Protein AF-M1P9F5-F1 (afdb_monomer)

Foldseek 3Di:
DPDPADDPQQQLDDPVRLCVQLPFDKAADQDPPQGARAEEADPLPAAARYAYQFDDCVLVVHPVHDGCLVPLVCCCLPHNYSEYEYCDHDPPDDHRRTYGHHVGSLSSLLSLLQVLLVLAPAFEEEEEEQPLQVVLLLLLQVLVVVVFFEAEQDDPLQFQSSNSRSSSNDHNDGNYYRYYHYFDQQVSLLSSLLRRQGLEYEYLAFDQFLCVRQVDSLSVLLSSLSNLLSHDVQREYEYACPHDCNVSSVVSNVVSVHPHYAYEECDPPHQFHFPDKDFALQWIWTWTAHPNDIDIAIARHGFPSSVSSLSSSLSVCVSSVHDSRVSRHCNNVRDDDPQCQDWDWFAAPLGIEIETRNAPFDDLVSVLRVLVSLLNDDFDVPAFEEEEEEFHPSNPPCRLVSLLVCQVSNVSSVHQEYEYEADSNVNVVVNHDPNRHYDYDVQLVVRLVRCLVPDGHSYYYYYYHHPVCCVSRVSSVVSRNVNRVVVVVVVVVVVVVVCVVVCVVVVVVPVPDDQPDLEDPPADADQKAKEKEAFEDDLAPVQLVVCVSVVHHSCCVVPNSCQQAPFPLVVQVPHPAYEYAHQAQADPDPDAPCVVPDSDAHYDHLARVLVNCVVSRNQEYEQAEDHCQSRHQVSVVSRVVSSSVSNRHYEQWDQALLRNQAWRWYWYQYPNDIAIETEGEEEADDPVVCPVRVAHGHRGGIHGHHDDLVSLLVNLVVCCVVDPNYAYEYEYEDAAAQDEHDVVLVVSVVSSVVSPHQEYEYANNQAFYEWADDPNHIYGSHQHHQQHPHQDCCVVSVHDQKGWIWMWMWRADPRDIFIKIKTFIWGRNCVVVVSHIHTDDPVVVVVVLVVRLVRYPHSVVCVVQWDWDWDDDPVDIIIIIMGGD

Structure (mmCIF, N/CA/C/O backbone):
data_AF-M1P9F5-F1
#
_entry.id   AF-M1P9F5-F1
#
loop_
_atom_site.group_PDB
_atom_site.id
_atom_site.type_symbol
_atom_site.label_atom_id
_atom_site.label_alt_id
_atom_site.label_comp_id
_atom_site.label_asym_id
_atom_site.label_entity_id
_atom_site.label_seq_id
_atom_site.pdbx_PDB_ins_code
_atom_site.Cartn_x
_atom_site.Cartn_y
_atom_site.Cartn_z
_atom_site.occupancy
_atom_site.B_iso_or_equiv
_atom_site.auth_seq_id
_atom_site.auth_comp_id
_atom_site.auth_asym_id
_atom_site.auth_atom_id
_atom_site.pdbx_PDB_model_num
ATOM 1 N N . MET A 1 1 ? -5.246 -3.652 -14.969 1.00 30.83 1 MET A N 1
ATOM 2 C CA . MET A 1 1 ? -5.765 -5.028 -14.810 1.00 30.83 1 MET A CA 1
ATOM 3 C C . MET A 1 1 ? -7.057 -4.934 -14.033 1.00 30.83 1 MET A C 1
ATOM 5 O O . MET A 1 1 ? -7.051 -4.263 -13.006 1.00 30.83 1 MET A O 1
ATOM 9 N N . ARG A 1 2 ? -8.143 -5.559 -14.501 1.00 22.34 2 ARG A N 1
ATOM 10 C CA . ARG A 1 2 ? -9.236 -5.885 -13.579 1.00 22.34 2 ARG A CA 1
ATOM 11 C C . ARG A 1 2 ? -8.607 -6.751 -12.476 1.00 22.34 2 ARG A C 1
ATOM 13 O O . ARG A 1 2 ? -7.876 -7.679 -12.832 1.00 22.34 2 ARG A O 1
ATOM 20 N N . PRO A 1 3 ? -8.772 -6.424 -11.184 1.00 27.39 3 PRO A N 1
ATOM 21 C CA . PRO A 1 3 ? -8.540 -7.421 -10.148 1.00 27.39 3 PRO A CA 1
ATOM 22 C C . PRO A 1 3 ? -9.405 -8.633 -10.502 1.00 27.39 3 PRO A C 1
ATOM 24 O O . PRO A 1 3 ? -10.445 -8.442 -11.139 1.00 27.39 3 PRO A O 1
ATOM 27 N N . ASP A 1 4 ? -8.987 -9.842 -10.130 1.00 35.91 4 ASP A N 1
ATOM 28 C CA . ASP A 1 4 ? -9.900 -10.988 -10.071 1.00 35.91 4 ASP A CA 1
ATOM 29 C C . ASP A 1 4 ? -11.164 -10.522 -9.333 1.00 35.91 4 ASP A C 1
ATOM 31 O O . ASP A 1 4 ? -11.161 -10.324 -8.121 1.00 35.91 4 ASP A O 1
ATOM 35 N N . THR A 1 5 ? -12.196 -10.198 -10.100 1.00 31.23 5 THR A N 1
ATOM 36 C CA . THR A 1 5 ? -13.471 -9.648 -9.654 1.00 31.23 5 THR A CA 1
ATOM 37 C C . THR A 1 5 ? -14.481 -10.651 -10.176 1.00 31.23 5 THR A C 1
ATOM 39 O O . THR A 1 5 ? -14.515 -10.914 -11.377 1.00 31.23 5 THR A O 1
ATOM 42 N N . ASP A 1 6 ? -15.207 -11.263 -9.242 1.00 29.19 6 ASP A N 1
ATOM 43 C CA . ASP A 1 6 ? -16.248 -12.281 -9.440 1.00 29.19 6 ASP A CA 1
ATOM 44 C C . ASP A 1 6 ? -15.831 -13.718 -9.779 1.00 29.19 6 ASP A C 1
ATOM 46 O O . ASP A 1 6 ? -16.428 -14.376 -10.627 1.00 29.19 6 ASP A O 1
ATOM 50 N N . ALA A 1 7 ? -14.906 -14.285 -9.004 1.00 34.62 7 ALA A N 1
ATOM 51 C CA . ALA A 1 7 ? -15.002 -15.707 -8.682 1.00 34.62 7 ALA A CA 1
ATOM 52 C C . ALA A 1 7 ? -15.213 -15.832 -7.172 1.00 34.62 7 ALA A C 1
ATOM 54 O O . ALA A 1 7 ? -14.337 -15.451 -6.395 1.00 34.62 7 ALA A O 1
ATOM 55 N N . THR A 1 8 ? -16.362 -16.362 -6.744 1.00 41.09 8 THR A N 1
ATOM 56 C CA . THR A 1 8 ? -16.500 -16.991 -5.422 1.00 41.09 8 THR A CA 1
ATOM 57 C C . THR A 1 8 ? -15.235 -17.812 -5.181 1.00 41.09 8 THR A C 1
ATOM 59 O O . THR A 1 8 ? -14.983 -18.734 -5.960 1.00 41.09 8 THR A O 1
ATOM 62 N N . LYS A 1 9 ? -14.382 -17.432 -4.211 1.00 59.94 9 LYS A N 1
ATOM 63 C CA . LYS A 1 9 ? -13.097 -18.118 -4.003 1.00 59.94 9 LYS A CA 1
ATOM 64 C C . LYS A 1 9 ? -13.399 -19.608 -3.821 1.00 59.94 9 LYS A C 1
ATOM 66 O O . LYS A 1 9 ? -14.035 -19.993 -2.844 1.00 59.94 9 LYS A O 1
ATOM 71 N N . SER A 1 10 ? -12.991 -20.427 -4.788 1.00 73.38 10 SER A N 1
ATOM 72 C CA . SER A 1 10 ? -13.206 -21.871 -4.748 1.00 73.38 10 SER A CA 1
ATOM 73 C C . SER A 1 10 ? -12.535 -22.436 -3.503 1.00 73.38 10 SER A C 1
ATOM 75 O O . SER A 1 10 ? -11.389 -22.079 -3.216 1.00 73.38 10 SER A O 1
ATOM 77 N N . VAL A 1 11 ? -13.215 -23.337 -2.798 1.00 85.56 11 VAL A N 1
ATOM 78 C CA . VAL A 1 11 ? -12.604 -24.080 -1.693 1.00 85.56 11 VAL A CA 1
ATOM 79 C C . VAL A 1 11 ? -11.397 -24.844 -2.240 1.00 85.56 11 VAL A C 1
ATOM 81 O O . VAL A 1 11 ? -11.515 -25.634 -3.174 1.00 85.56 11 VAL A O 1
ATOM 84 N N . LEU A 1 12 ? -10.219 -24.555 -1.696 1.00 91.44 12 LEU A N 1
ATOM 85 C CA . LEU A 1 12 ? -8.953 -25.133 -2.120 1.00 91.44 12 LEU A CA 1
ATOM 86 C C . LEU A 1 12 ? -8.656 -26.442 -1.400 1.00 91.44 12 LEU A C 1
ATOM 88 O O . LEU A 1 12 ? -8.138 -27.343 -2.050 1.00 91.44 12 LEU A O 1
ATOM 92 N N . TRP A 1 13 ? -8.944 -26.523 -0.100 1.00 93.00 13 TRP A N 1
ATOM 93 C CA . TRP A 1 13 ? -8.565 -27.648 0.756 1.00 93.00 13 TRP A CA 1
ATOM 94 C C . TRP A 1 13 ? -9.619 -27.906 1.833 1.00 93.00 13 TRP A C 1
ATOM 96 O O . TRP A 1 13 ? -10.131 -26.958 2.432 1.00 93.00 13 TRP A O 1
ATOM 106 N N . SER A 1 14 ? -9.905 -29.176 2.113 1.00 92.12 14 SER A N 1
ATOM 107 C CA . SER A 1 14 ? -10.675 -29.593 3.291 1.00 92.12 14 SER A CA 1
ATOM 108 C C . SER A 1 14 ? -9.769 -29.855 4.499 1.00 92.12 14 SER A C 1
ATOM 110 O O . SER A 1 14 ? -8.556 -30.050 4.368 1.00 92.12 14 SER A O 1
ATOM 112 N N . ALA A 1 15 ? -10.350 -29.917 5.700 1.00 92.62 15 ALA A N 1
ATOM 113 C CA . ALA A 1 15 ? -9.606 -30.299 6.899 1.00 92.62 15 ALA A CA 1
ATOM 114 C C . ALA A 1 15 ? -9.000 -31.709 6.783 1.00 92.62 15 ALA A C 1
ATOM 116 O O . ALA A 1 15 ? -7.855 -31.938 7.180 1.00 92.62 15 ALA A O 1
ATOM 117 N N . GLN A 1 16 ? -9.753 -32.656 6.218 1.00 91.88 16 GLN A N 1
ATOM 118 C CA . GLN A 1 16 ? -9.303 -34.036 6.045 1.00 91.88 16 GLN A CA 1
ATOM 119 C C . GLN A 1 16 ? -8.116 -34.107 5.077 1.00 91.88 16 GLN A C 1
ATOM 121 O O . GLN A 1 16 ? -7.144 -34.811 5.352 1.00 91.88 16 GLN A O 1
ATOM 126 N N . GLU A 1 17 ? -8.154 -33.338 3.984 1.00 94.06 17 GLU A N 1
ATOM 127 C CA . GLU A 1 17 ? -7.036 -33.236 3.043 1.00 94.06 17 GLU A CA 1
ATOM 128 C C . GLU A 1 17 ? -5.798 -32.646 3.719 1.00 94.06 17 GLU A C 1
ATOM 130 O O . GLU A 1 17 ? -4.727 -33.247 3.650 1.00 94.06 17 GLU A O 1
ATOM 135 N N . LEU A 1 18 ? -5.934 -31.517 4.425 1.00 95.69 18 LEU A N 1
ATOM 136 C CA . LEU A 1 18 ? -4.812 -30.888 5.128 1.00 95.69 18 LEU A CA 1
ATOM 137 C C . LEU A 1 18 ? -4.147 -31.849 6.115 1.00 95.69 18 LEU A C 1
ATOM 139 O O . LEU A 1 18 ? -2.925 -31.990 6.104 1.00 95.69 18 LEU A O 1
ATOM 143 N N . GLN A 1 19 ? -4.941 -32.540 6.937 1.00 95.56 19 GLN A N 1
ATOM 144 C CA . GLN A 1 19 ? -4.421 -33.492 7.913 1.00 95.56 19 GLN A CA 1
ATOM 145 C C . GLN A 1 19 ? -3.719 -34.674 7.241 1.00 95.56 19 GLN A C 1
ATOM 147 O O . GLN A 1 19 ? -2.623 -35.053 7.661 1.00 95.56 19 GLN A O 1
ATOM 152 N N . SER A 1 20 ? -4.332 -35.239 6.196 1.00 96.19 20 SER A N 1
ATOM 153 C CA . SER A 1 20 ? -3.777 -36.376 5.460 1.00 96.19 20 SER A CA 1
ATOM 154 C C . SER A 1 20 ? -2.486 -36.020 4.722 1.00 96.19 20 SER A C 1
ATOM 156 O O . SER A 1 20 ? -1.592 -36.857 4.641 1.00 96.19 20 SER A O 1
ATOM 158 N N . ILE A 1 21 ? -2.394 -34.813 4.157 1.00 97.25 21 ILE A N 1
ATOM 159 C CA . ILE A 1 21 ? -1.255 -34.374 3.341 1.00 97.25 21 ILE A CA 1
ATOM 160 C C . ILE A 1 21 ? -0.092 -33.918 4.219 1.00 97.25 21 ILE A C 1
ATOM 162 O O . ILE A 1 21 ? 1.046 -34.330 4.010 1.00 97.25 21 ILE A O 1
ATOM 166 N N . MET A 1 22 ? -0.361 -33.040 5.185 1.00 96.12 22 MET A N 1
ATOM 167 C CA . MET A 1 22 ? 0.695 -32.424 5.991 1.00 96.12 22 MET A CA 1
ATOM 168 C C . MET A 1 22 ? 1.180 -33.327 7.120 1.00 96.12 22 MET A C 1
ATOM 170 O O . MET A 1 22 ? 2.294 -33.138 7.604 1.00 96.12 22 MET A O 1
ATOM 174 N N . GLY A 1 23 ? 0.349 -34.288 7.534 1.00 89.56 23 GLY A N 1
ATOM 175 C CA . GLY A 1 23 ? 0.601 -35.143 8.682 1.00 89.56 23 GLY A CA 1
ATOM 176 C C . GLY A 1 23 ? 0.549 -34.347 9.983 1.00 89.56 23 GLY A C 1
ATOM 177 O O . GLY A 1 23 ? 1.393 -33.501 10.257 1.00 89.56 23 GLY A O 1
ATOM 178 N N . GLY A 1 24 ? -0.426 -34.627 10.836 1.00 93.31 24 GLY A N 1
ATOM 179 C CA . GLY A 1 24 ? -0.551 -33.896 12.089 1.00 93.31 24 GLY A CA 1
ATOM 180 C C . GLY A 1 24 ? -1.766 -34.294 12.898 1.00 93.31 24 GLY A C 1
ATOM 181 O O . GLY A 1 24 ? -2.562 -35.151 12.503 1.00 93.31 24 GLY A O 1
ATOM 182 N N . GLN A 1 25 ? -1.894 -33.652 14.049 1.00 95.62 25 GLN A N 1
ATOM 183 C CA . GLN A 1 25 ? -3.039 -33.813 14.930 1.00 95.62 25 GLN A CA 1
ATOM 184 C C . GLN A 1 25 ? -3.749 -32.478 15.076 1.00 95.62 25 GLN A C 1
ATOM 186 O O . GLN A 1 25 ? -3.115 -31.449 15.314 1.00 95.62 25 GLN A O 1
ATOM 191 N N . TRP A 1 26 ? -5.067 -32.510 14.913 1.00 95.94 26 TRP A N 1
ATOM 192 C CA . TRP A 1 26 ? -5.903 -31.358 15.194 1.00 95.94 26 TRP A CA 1
ATOM 193 C C . TRP A 1 26 ? -5.911 -31.077 16.691 1.00 95.94 26 TRP A C 1
ATOM 195 O O . TRP A 1 26 ? -6.109 -31.975 17.509 1.00 95.94 26 TRP A O 1
ATOM 205 N N . VAL A 1 27 ? -5.695 -29.815 17.024 1.00 94.12 27 VAL A N 1
ATOM 206 C CA . VAL A 1 27 ? -5.914 -29.241 18.343 1.00 94.12 27 VAL A CA 1
ATOM 207 C C . VAL A 1 27 ? -7.018 -28.203 18.190 1.00 94.12 27 VAL A C 1
ATOM 209 O O . VAL A 1 27 ? -6.983 -27.413 17.249 1.00 94.12 27 VAL A O 1
ATOM 212 N N . GLY A 1 28 ? -7.991 -28.229 19.099 1.00 89.94 28 GLY A N 1
ATOM 213 C CA . GLY A 1 28 ? -9.216 -27.437 18.991 1.00 89.94 28 GLY A CA 1
ATOM 214 C C . GLY A 1 28 ? -10.294 -28.107 18.133 1.00 89.94 28 GLY A C 1
ATOM 215 O O . GLY A 1 28 ? -10.166 -29.261 17.718 1.00 89.94 28 GLY A O 1
ATOM 216 N N . GLN A 1 29 ? -11.387 -27.386 17.906 1.00 89.75 29 GLN A N 1
ATOM 217 C CA . GLN A 1 29 ? -12.529 -27.823 17.114 1.00 89.75 29 GLN A CA 1
ATOM 218 C C . GLN A 1 29 ? -12.311 -27.511 15.635 1.00 89.75 29 GLN A C 1
ATOM 220 O O . GLN A 1 29 ? -11.992 -26.386 15.256 1.00 89.75 29 GLN A O 1
ATOM 225 N N . VAL A 1 30 ? -12.526 -28.521 14.794 1.00 91.56 30 VAL A N 1
ATOM 226 C CA . VAL A 1 30 ? -12.505 -28.394 13.335 1.00 91.56 30 VAL A CA 1
ATOM 227 C C . VAL A 1 30 ? -13.950 -28.294 12.846 1.00 91.56 30 VAL A C 1
ATOM 229 O O . VAL A 1 30 ? -14.696 -29.254 13.041 1.00 91.56 30 VAL A O 1
ATOM 232 N N . PRO A 1 31 ? -14.365 -27.173 12.229 1.00 84.25 31 PRO A N 1
ATOM 233 C CA . PRO A 1 31 ? -15.702 -27.050 11.654 1.00 84.25 31 PRO A CA 1
ATOM 234 C C . PRO A 1 31 ? -15.948 -28.099 10.560 1.00 84.25 31 PRO A C 1
ATOM 236 O O . PRO A 1 31 ? -15.060 -28.358 9.743 1.00 84.25 31 PRO A O 1
ATOM 239 N N . GLU A 1 32 ? -17.149 -28.686 10.518 1.00 79.31 32 GLU A N 1
ATOM 240 C CA . GLU A 1 32 ? -17.532 -29.654 9.474 1.00 79.31 32 GLU A CA 1
ATOM 241 C C . GLU A 1 32 ? -17.548 -29.022 8.069 1.00 79.31 32 GLU A C 1
ATOM 243 O O . GLU A 1 32 ? -17.279 -29.699 7.079 1.00 79.31 32 GLU A O 1
ATOM 248 N N . ASP A 1 33 ? -17.796 -27.714 7.990 1.00 79.00 33 ASP A N 1
ATOM 249 C CA . ASP A 1 33 ? -17.870 -26.891 6.782 1.00 79.00 33 ASP A CA 1
ATOM 250 C C . ASP A 1 33 ? -16.606 -26.042 6.550 1.00 79.00 33 ASP A C 1
ATOM 252 O O . ASP A 1 33 ? -16.656 -25.002 5.894 1.00 79.00 33 ASP A O 1
ATOM 256 N N . LEU A 1 34 ? -15.446 -26.456 7.078 1.00 84.00 34 LEU A N 1
ATOM 257 C CA . LEU A 1 34 ? -14.210 -25.686 6.933 1.00 84.00 34 LEU A CA 1
ATOM 258 C C . LEU A 1 34 ? -13.878 -25.400 5.453 1.00 84.00 34 LEU A C 1
ATOM 260 O O . LEU A 1 34 ? -13.498 -26.291 4.689 1.00 84.00 34 LEU A O 1
ATOM 264 N N . HIS A 1 35 ? -13.929 -24.120 5.081 1.00 81.31 35 HIS A N 1
ATOM 265 C CA . HIS A 1 35 ? -13.618 -23.638 3.739 1.00 81.31 35 HIS A CA 1
ATOM 266 C C . HIS A 1 35 ? -12.274 -22.907 3.698 1.00 81.31 35 HIS A C 1
ATOM 268 O O . HIS A 1 35 ? -12.168 -21.727 4.035 1.00 81.31 35 HIS A O 1
ATOM 274 N N . VAL A 1 36 ? -11.235 -23.598 3.229 1.00 90.06 36 VAL A N 1
ATOM 275 C CA . VAL A 1 36 ? -9.936 -22.972 2.958 1.00 90.06 36 VAL A CA 1
ATOM 276 C C . VAL A 1 36 ? -9.952 -22.352 1.575 1.00 90.06 36 VAL A C 1
ATOM 278 O O . VAL A 1 36 ? -10.170 -23.051 0.592 1.00 90.06 36 VAL A O 1
ATOM 281 N N . THR A 1 37 ? -9.670 -21.058 1.476 1.00 88.94 37 THR A N 1
ATOM 282 C CA . THR A 1 37 ? -9.683 -20.315 0.203 1.00 88.94 37 THR A CA 1
ATOM 283 C C . THR A 1 37 ? -8.337 -19.679 -0.151 1.00 88.94 37 THR A C 1
ATOM 285 O O . THR A 1 37 ? -8.194 -19.100 -1.230 1.00 88.94 37 THR A O 1
ATOM 288 N N . GLY A 1 38 ? -7.329 -19.833 0.711 1.00 90.81 38 GLY A N 1
ATOM 289 C CA . GLY A 1 38 ? -5.960 -19.383 0.465 1.00 90.81 38 GLY A CA 1
ATOM 290 C C . GLY A 1 38 ? -4.934 -20.069 1.368 1.00 90.81 38 GLY A C 1
ATOM 291 O O . GLY A 1 38 ? -5.286 -20.837 2.266 1.00 90.81 38 GLY A O 1
ATOM 292 N N . VAL A 1 39 ? -3.647 -19.835 1.099 1.00 92.31 39 VAL A N 1
ATOM 293 C CA . VAL A 1 39 ? -2.527 -20.434 1.842 1.00 92.31 39 VAL A CA 1
ATOM 294 C C . VAL A 1 39 ? -1.453 -19.379 2.063 1.00 92.31 39 VAL A C 1
ATOM 296 O O . VAL A 1 39 ? -0.999 -18.740 1.119 1.00 92.31 39 VAL A O 1
ATOM 299 N N . ASN A 1 40 ? -1.004 -19.197 3.306 1.00 91.69 40 ASN A N 1
ATOM 300 C CA . ASN A 1 40 ? -0.083 -18.115 3.640 1.00 91.69 40 ASN A CA 1
ATOM 301 C C . ASN A 1 40 ? 0.913 -18.491 4.737 1.00 91.69 40 ASN A C 1
ATOM 303 O O . ASN A 1 40 ? 0.579 -19.208 5.665 1.00 91.69 40 ASN A O 1
ATOM 307 N N . TYR A 1 41 ? 2.128 -17.950 4.686 1.00 90.25 41 TYR A N 1
ATOM 308 C CA . TYR A 1 41 ? 3.077 -17.993 5.814 1.00 90.25 41 TYR A CA 1
ATOM 309 C C . TYR A 1 41 ? 3.570 -16.597 6.215 1.00 90.25 41 TYR A C 1
ATOM 311 O O . TYR A 1 41 ? 4.356 -16.435 7.150 1.00 90.25 41 TYR A O 1
ATOM 319 N N . TYR A 1 42 ? 3.136 -15.551 5.504 1.00 84.56 42 TYR A N 1
ATOM 320 C CA . TYR A 1 42 ? 3.556 -14.185 5.769 1.00 84.56 42 TYR A CA 1
ATOM 321 C C . TYR A 1 42 ? 2.483 -13.444 6.564 1.00 84.56 42 TYR A C 1
ATOM 323 O O . TYR A 1 42 ? 1.475 -13.002 6.020 1.00 84.56 42 TYR A O 1
ATOM 331 N N . ALA A 1 43 ? 2.742 -13.221 7.853 1.00 77.31 43 ALA A N 1
ATOM 332 C CA . ALA A 1 43 ? 1.773 -12.643 8.789 1.00 77.31 43 ALA A CA 1
ATOM 333 C C . ALA A 1 43 ? 1.135 -11.311 8.337 1.00 77.31 43 ALA A C 1
ATOM 335 O O . ALA A 1 43 ? -0.019 -11.016 8.654 1.00 77.31 43 ALA A O 1
ATOM 336 N N . GLY A 1 44 ? 1.873 -10.494 7.577 1.00 76.06 44 GLY A N 1
ATOM 337 C CA . GLY A 1 44 ? 1.373 -9.227 7.040 1.00 76.06 44 GLY A CA 1
ATOM 338 C C . GLY A 1 44 ? 0.388 -9.363 5.873 1.00 76.06 44 GLY A C 1
ATOM 339 O O . GLY A 1 44 ? -0.221 -8.366 5.503 1.00 76.06 44 GLY A O 1
ATOM 340 N N . GLN A 1 45 ? 0.243 -10.556 5.296 1.00 77.81 45 GLN A N 1
ATOM 341 C CA . GLN A 1 45 ? -0.512 -10.817 4.066 1.00 77.81 45 GLN A CA 1
ATOM 342 C C . GLN A 1 45 ? -1.627 -11.852 4.241 1.00 77.81 45 GLN A C 1
ATOM 344 O O . GLN A 1 45 ? -2.275 -12.169 3.253 1.00 77.81 45 GLN A O 1
ATOM 349 N N . VAL A 1 46 ? -1.836 -12.359 5.461 1.00 82.62 46 VAL A N 1
ATOM 350 C CA . VAL A 1 46 ? -2.924 -13.295 5.772 1.00 82.62 46 VAL A CA 1
ATOM 351 C C . VAL A 1 46 ? -4.277 -12.625 5.540 1.00 82.62 46 VAL A C 1
ATOM 353 O O . VAL A 1 46 ? -4.510 -11.519 6.047 1.00 82.62 46 VAL A O 1
ATOM 356 N N . GLU A 1 47 ? -5.143 -13.319 4.811 1.00 84.12 47 GLU A N 1
ATOM 357 C CA . GLU A 1 47 ? -6.532 -12.964 4.532 1.00 84.12 47 GLU A CA 1
ATOM 358 C C . GLU A 1 47 ? -7.503 -13.937 5.231 1.00 84.12 47 GLU A C 1
ATOM 360 O O . GLU A 1 47 ? -7.119 -15.062 5.568 1.00 84.12 47 GLU A O 1
ATOM 365 N N . PRO A 1 48 ? -8.768 -13.531 5.450 1.00 87.38 48 PRO A N 1
ATOM 366 C CA . PRO A 1 48 ? -9.798 -14.446 5.921 1.00 87.38 48 PRO A CA 1
ATOM 367 C C . PRO A 1 48 ? -9.933 -15.665 5.004 1.00 87.38 48 PRO A C 1
ATOM 369 O O . PRO A 1 48 ? -9.955 -15.519 3.780 1.00 87.38 48 PRO A O 1
ATOM 372 N N . GLY A 1 49 ? -10.039 -16.853 5.599 1.00 88.50 49 GLY A N 1
ATOM 373 C CA . GLY A 1 49 ? -10.127 -18.112 4.852 1.00 88.50 49 GLY A CA 1
ATOM 374 C C . GLY A 1 49 ? -8.777 -18.760 4.513 1.00 88.50 49 GLY A C 1
ATOM 375 O O . GLY A 1 49 ? -8.760 -19.845 3.928 1.00 88.50 49 GLY A O 1
ATOM 376 N N . ASP A 1 50 ? -7.652 -18.140 4.881 1.00 92.31 50 ASP A N 1
ATOM 377 C CA . ASP A 1 50 ? -6.325 -18.722 4.667 1.00 92.31 50 ASP A CA 1
ATOM 378 C C . ASP A 1 50 ? -6.043 -19.878 5.642 1.00 92.31 50 ASP A C 1
ATOM 380 O O . ASP A 1 50 ? -6.328 -19.789 6.841 1.00 92.31 50 ASP A O 1
ATOM 384 N N . VAL A 1 51 ? -5.370 -20.922 5.152 1.00 94.94 51 VAL A N 1
ATOM 385 C CA . VAL A 1 51 ? -4.508 -21.763 5.993 1.00 94.94 51 VAL A CA 1
ATOM 386 C C . VAL A 1 51 ? -3.207 -21.012 6.226 1.00 94.94 51 VAL A C 1
ATOM 388 O O . VAL A 1 51 ? -2.482 -20.700 5.277 1.00 94.94 51 VAL A O 1
ATOM 391 N N . VAL A 1 52 ? -2.883 -20.745 7.488 1.00 96.00 52 VAL A N 1
ATOM 392 C CA . VAL A 1 52 ? -1.649 -20.054 7.861 1.00 96.00 52 VAL A CA 1
ATOM 393 C C . VAL A 1 52 ? -0.613 -21.041 8.363 1.00 96.00 52 VAL A C 1
ATOM 395 O O . VAL A 1 52 ? -0.814 -21.696 9.376 1.00 96.00 52 VAL A O 1
ATOM 398 N N . ILE A 1 53 ? 0.531 -21.109 7.697 1.00 96.50 53 ILE A N 1
ATOM 399 C CA . ILE A 1 53 ? 1.655 -21.952 8.090 1.00 96.50 53 ILE A CA 1
ATOM 400 C C . ILE A 1 53 ? 2.625 -21.115 8.915 1.00 96.50 53 ILE A C 1
ATOM 402 O O . ILE A 1 53 ? 3.192 -20.138 8.418 1.00 96.50 53 ILE A O 1
ATOM 406 N N . THR A 1 54 ? 2.827 -21.485 10.180 1.00 96.06 54 THR A N 1
ATOM 407 C CA . THR A 1 54 ? 3.792 -20.783 11.024 1.00 96.06 54 THR A CA 1
ATOM 408 C C . THR A 1 54 ? 5.219 -21.051 10.554 1.00 96.06 54 THR A C 1
ATOM 410 O O . THR A 1 54 ? 5.574 -22.104 10.021 1.00 96.06 54 THR A O 1
ATOM 413 N N . THR A 1 55 ? 6.067 -20.058 10.753 1.00 93.88 55 THR A N 1
ATOM 414 C CA . THR A 1 55 ? 7.478 -20.069 10.394 1.00 93.88 55 THR A CA 1
ATOM 415 C C . THR A 1 55 ? 8.334 -20.239 11.635 1.00 93.88 55 THR A C 1
ATOM 417 O O . THR A 1 55 ? 8.061 -19.633 12.670 1.00 93.88 55 THR A O 1
ATOM 420 N N . GLU A 1 56 ? 9.421 -20.995 11.505 1.00 89.94 56 GLU A N 1
ATOM 421 C CA . GLU A 1 56 ? 10.433 -21.173 12.546 1.00 89.94 56 GLU A CA 1
ATOM 422 C C . GLU A 1 56 ? 11.831 -21.081 11.932 1.00 89.94 56 GLU A C 1
ATOM 424 O O . GLU A 1 56 ? 12.130 -21.847 11.011 1.00 89.94 56 GLU A O 1
ATOM 429 N N . PRO A 1 57 ? 12.729 -20.220 12.450 1.00 87.06 57 PRO A N 1
ATOM 430 C CA . PRO A 1 57 ? 14.050 -20.026 11.854 1.00 87.06 57 PRO A CA 1
ATOM 431 C C . PRO A 1 57 ? 14.836 -21.331 11.659 1.00 87.06 57 PRO A C 1
ATOM 433 O O . PRO A 1 57 ? 15.532 -21.503 10.659 1.00 87.06 57 PRO A O 1
ATOM 436 N N . LYS A 1 58 ? 14.711 -22.263 12.616 1.00 86.31 58 LYS A N 1
ATOM 437 C CA . LYS A 1 58 ? 15.450 -23.529 12.633 1.00 86.31 58 LYS A CA 1
ATOM 438 C C . LYS A 1 58 ? 14.983 -24.486 11.534 1.00 86.31 58 LYS A C 1
ATOM 440 O O . LYS A 1 58 ? 15.811 -24.953 10.756 1.00 86.31 58 LYS A O 1
ATOM 445 N N . THR A 1 59 ? 13.684 -24.772 11.447 1.00 86.75 59 THR A N 1
ATOM 446 C CA . THR A 1 59 ? 13.141 -25.721 10.455 1.00 86.75 59 THR A CA 1
ATOM 447 C C . THR A 1 59 ? 13.086 -25.121 9.050 1.00 86.75 59 THR A C 1
ATOM 449 O O . THR A 1 59 ? 13.286 -25.833 8.070 1.00 86.75 59 THR A O 1
ATOM 452 N N . TRP A 1 60 ? 12.948 -23.796 8.941 1.00 88.75 60 TRP A N 1
ATOM 453 C CA . TRP A 1 60 ? 13.015 -23.059 7.674 1.00 88.75 60 TRP A CA 1
ATOM 454 C C . TRP A 1 60 ? 14.453 -22.720 7.246 1.00 88.75 60 TRP A C 1
ATOM 456 O O . TRP A 1 60 ? 14.653 -22.151 6.173 1.00 88.75 60 TRP A O 1
ATOM 466 N N . ARG A 1 61 ? 15.452 -23.086 8.067 1.00 84.31 61 ARG A N 1
ATOM 467 C CA . ARG A 1 61 ? 16.898 -22.923 7.828 1.00 84.31 61 ARG A CA 1
ATOM 468 C C . ARG A 1 61 ? 17.306 -21.504 7.414 1.00 84.31 61 ARG A C 1
ATOM 470 O O . ARG A 1 61 ? 18.190 -21.323 6.581 1.00 84.31 61 ARG A O 1
ATOM 477 N N . SER A 1 62 ? 16.662 -20.490 7.987 1.00 78.81 62 SER A N 1
ATOM 478 C CA . SER A 1 62 ? 16.980 -19.089 7.709 1.00 78.81 62 SER A CA 1
ATOM 479 C C . SER A 1 62 ? 16.527 -18.181 8.847 1.00 78.81 62 SER A C 1
ATOM 481 O O . SER A 1 62 ? 15.360 -18.183 9.236 1.00 78.81 62 SER A O 1
ATOM 483 N N . SER A 1 63 ? 17.447 -17.352 9.344 1.00 76.12 63 SER A N 1
ATOM 484 C CA . SER A 1 63 ? 17.172 -16.329 10.362 1.00 76.12 63 SER A CA 1
ATOM 485 C C . SER A 1 63 ? 16.300 -15.178 9.849 1.00 76.12 63 SER A C 1
ATOM 487 O O . SER A 1 63 ? 15.791 -14.395 10.650 1.00 76.12 63 SER A O 1
ATOM 489 N N . ALA A 1 64 ? 16.093 -15.075 8.530 1.00 75.50 64 ALA A N 1
ATOM 490 C CA . ALA A 1 64 ? 15.201 -14.082 7.938 1.00 75.50 64 ALA A CA 1
ATOM 491 C C . ALA A 1 64 ? 13.721 -14.347 8.276 1.00 75.50 64 ALA A C 1
ATOM 493 O O . ALA A 1 64 ? 12.916 -13.412 8.284 1.00 75.50 64 ALA A O 1
ATOM 494 N N . TYR A 1 65 ? 13.355 -15.599 8.578 1.00 81.44 65 TYR A N 1
ATOM 495 C CA . TYR A 1 65 ? 12.009 -15.955 9.021 1.00 81.44 65 TYR A CA 1
ATOM 496 C C . TYR A 1 65 ? 11.923 -15.875 10.544 1.00 81.44 65 TYR A C 1
ATOM 498 O O . TYR A 1 65 ? 12.645 -16.568 11.255 1.00 81.44 65 TYR A O 1
ATOM 506 N N . LYS A 1 66 ? 11.024 -15.031 11.056 1.00 84.38 66 LYS A N 1
ATOM 507 C CA . LYS A 1 66 ? 10.751 -14.929 12.498 1.00 84.38 66 LYS A CA 1
ATOM 508 C C . LYS A 1 66 ? 9.984 -16.159 12.984 1.00 84.38 66 LYS A C 1
ATOM 510 O O . LYS A 1 66 ? 9.235 -16.750 12.209 1.00 84.38 66 LYS A O 1
ATOM 515 N N . ASN A 1 67 ? 10.127 -16.509 14.262 1.00 90.06 67 ASN A N 1
ATOM 516 C CA . ASN A 1 67 ? 9.257 -17.512 14.874 1.00 90.06 67 ASN A CA 1
ATOM 517 C C . ASN A 1 67 ? 7.842 -16.934 14.998 1.00 90.06 67 ASN A C 1
ATOM 519 O O . ASN A 1 67 ? 7.661 -15.903 15.642 1.00 90.06 67 ASN A O 1
ATOM 523 N N . THR A 1 68 ? 6.857 -17.554 14.351 1.00 92.88 68 THR A N 1
ATOM 524 C CA . THR A 1 68 ? 5.458 -17.099 14.398 1.00 92.88 68 THR A CA 1
ATOM 525 C C . THR A 1 68 ? 4.534 -18.045 15.164 1.00 92.88 68 THR A C 1
ATOM 527 O O . THR A 1 68 ? 3.346 -17.752 15.280 1.00 92.88 68 THR A O 1
ATOM 530 N N . ASN A 1 69 ? 5.059 -19.111 15.784 1.00 90.69 69 ASN A N 1
ATOM 531 C CA . ASN A 1 69 ? 4.266 -19.949 16.696 1.00 90.69 69 ASN A CA 1
ATOM 532 C C . ASN A 1 69 ? 3.774 -19.176 17.930 1.00 90.69 69 ASN A C 1
ATOM 534 O O . ASN A 1 69 ? 2.691 -19.428 18.445 1.00 90.69 69 ASN A O 1
ATOM 538 N N . GLU A 1 70 ? 4.537 -18.179 18.382 1.00 88.25 70 GLU A N 1
ATOM 539 C CA . GLU A 1 70 ? 4.179 -17.338 19.534 1.00 88.25 70 GLU A CA 1
ATOM 540 C C . GLU A 1 70 ? 2.942 -16.462 19.277 1.00 88.25 70 GLU A C 1
ATOM 542 O O . GLU A 1 70 ? 2.330 -15.959 20.215 1.00 88.25 70 GLU A O 1
ATOM 547 N N . ILE A 1 71 ? 2.556 -16.290 18.008 1.00 88.12 71 ILE A N 1
ATOM 548 C CA . ILE A 1 71 ? 1.436 -15.442 17.588 1.00 88.12 71 ILE A CA 1
ATOM 549 C C . ILE A 1 71 ? 0.318 -16.237 16.899 1.00 88.12 71 ILE A C 1
ATOM 551 O O . ILE A 1 71 ? -0.493 -15.642 16.196 1.00 88.12 71 ILE A O 1
ATOM 555 N N . ILE A 1 72 ? 0.230 -17.559 17.101 1.00 91.81 72 ILE A N 1
ATOM 556 C CA . ILE A 1 72 ? -0.822 -18.409 16.498 1.00 91.81 72 ILE A CA 1
ATOM 557 C C . ILE A 1 72 ? -2.217 -17.823 16.728 1.00 91.81 72 ILE A C 1
ATOM 559 O O . ILE A 1 72 ? -2.990 -17.668 15.785 1.00 91.81 72 ILE A O 1
ATOM 563 N N . GLN A 1 73 ? -2.506 -17.408 17.962 1.00 87.62 73 GLN A N 1
ATOM 564 C CA . GLN A 1 73 ? -3.801 -16.830 18.316 1.00 87.62 73 GLN A CA 1
ATOM 565 C C . GLN A 1 73 ? -4.109 -15.547 17.521 1.00 87.62 73 GLN A C 1
ATOM 567 O O . GLN A 1 73 ? -5.241 -15.315 17.113 1.00 87.62 73 GLN A O 1
ATOM 572 N N . THR A 1 74 ? -3.079 -14.755 17.196 1.00 85.94 74 THR A N 1
ATOM 573 C CA . THR A 1 74 ? -3.212 -13.548 16.364 1.00 85.94 74 THR A CA 1
ATOM 574 C C . THR A 1 74 ? -3.691 -13.893 14.950 1.00 85.94 74 THR A C 1
ATOM 576 O O . THR A 1 74 ? -4.385 -13.084 14.342 1.00 85.94 74 THR A O 1
ATOM 579 N N . PHE A 1 75 ? -3.364 -15.061 14.390 1.00 88.38 75 PHE A N 1
ATOM 580 C CA . PHE A 1 75 ? -3.847 -15.427 13.054 1.00 88.38 75 PHE A CA 1
ATOM 581 C C . PHE A 1 75 ? -5.359 -15.671 13.026 1.00 88.38 75 PHE A C 1
ATOM 583 O O . PHE A 1 75 ? -6.026 -15.193 12.109 1.00 88.38 75 PHE A O 1
ATOM 590 N N . PHE A 1 76 ? -5.918 -16.301 14.056 1.00 86.94 76 PHE A N 1
ATOM 591 C CA . PHE A 1 76 ? -7.367 -16.465 14.172 1.00 86.94 76 PHE A CA 1
ATOM 592 C C . PHE A 1 76 ? -8.046 -15.142 14.527 1.00 86.94 76 PHE A C 1
ATOM 594 O O . PHE A 1 76 ? -8.825 -14.611 13.734 1.00 86.94 76 PHE A O 1
ATOM 601 N N . ASP A 1 77 ? -7.668 -14.546 15.659 1.00 79.94 77 ASP A N 1
ATOM 602 C CA . ASP A 1 77 ? -8.351 -13.375 16.214 1.00 79.94 77 ASP A CA 1
ATOM 603 C C . ASP A 1 77 ? -8.232 -12.163 15.293 1.00 79.94 77 ASP A C 1
ATOM 605 O O . ASP A 1 77 ? -9.169 -11.370 15.152 1.00 79.94 77 ASP A O 1
ATOM 609 N N . ASN A 1 78 ? -7.063 -12.000 14.652 1.00 71.44 78 ASN A N 1
ATOM 610 C CA . ASN A 1 78 ? -6.752 -10.773 13.937 1.00 71.44 78 ASN A CA 1
ATOM 611 C C . ASN A 1 78 ? -6.907 -10.864 12.433 1.00 71.44 78 ASN A C 1
ATOM 613 O O . ASN A 1 78 ? -7.119 -9.812 11.815 1.00 71.44 78 ASN A O 1
ATOM 617 N N . LYS A 1 79 ? -6.702 -12.050 11.868 1.00 69.75 79 LYS A N 1
ATOM 618 C CA . LYS A 1 79 ? -6.621 -12.262 10.424 1.00 69.75 79 LYS A CA 1
ATOM 619 C C . LYS A 1 79 ? -7.715 -13.186 9.900 1.00 69.75 79 LYS A C 1
ATOM 621 O O . LYS A 1 79 ? -7.840 -13.278 8.687 1.00 69.75 79 LYS A O 1
ATOM 626 N N . HIS A 1 80 ? -8.524 -13.773 10.788 1.00 82.06 80 HIS A N 1
ATOM 627 C CA . HIS A 1 80 ? -9.599 -14.702 10.441 1.00 82.06 80 HIS A CA 1
ATOM 628 C C . HIS A 1 80 ? -9.093 -15.883 9.601 1.00 82.06 80 HIS A C 1
ATOM 630 O O . HIS A 1 80 ? -9.750 -16.314 8.653 1.00 82.06 80 HIS A O 1
ATOM 636 N N . ALA A 1 81 ? -7.898 -16.381 9.938 1.00 88.44 81 ALA A N 1
ATOM 637 C CA . ALA A 1 81 ? -7.375 -17.608 9.356 1.00 88.44 81 ALA A CA 1
ATOM 638 C C . ALA A 1 81 ? -8.386 -18.745 9.560 1.00 88.44 81 ALA A C 1
ATOM 640 O O . ALA A 1 81 ? -8.929 -18.894 10.654 1.00 88.44 81 ALA A O 1
ATOM 641 N N . ALA A 1 82 ? -8.619 -19.537 8.515 1.00 91.31 82 ALA A N 1
ATOM 642 C CA . ALA A 1 82 ? -9.469 -20.719 8.605 1.00 91.31 82 ALA A CA 1
ATOM 643 C C . ALA A 1 82 ? -8.804 -21.795 9.470 1.00 91.31 82 ALA A C 1
ATOM 645 O O . ALA A 1 82 ? -9.460 -22.446 10.272 1.00 91.31 82 ALA A O 1
ATOM 646 N N . VAL A 1 83 ? -7.487 -21.954 9.318 1.00 94.25 83 VAL A N 1
ATOM 647 C CA . VAL A 1 83 ? -6.656 -22.927 10.037 1.00 94.25 83 VAL A CA 1
ATOM 648 C C . VAL A 1 83 ? -5.279 -22.328 10.265 1.00 94.25 83 VAL A C 1
ATOM 650 O O . VAL A 1 83 ? -4.773 -21.582 9.425 1.00 94.25 83 VAL A O 1
ATOM 653 N N . VAL A 1 84 ? -4.627 -22.718 11.358 1.00 96.19 84 VAL A N 1
ATOM 654 C CA . VAL A 1 84 ? -3.187 -22.507 11.531 1.00 96.19 84 VAL A CA 1
ATOM 655 C C . VAL A 1 84 ? -2.474 -23.855 11.568 1.00 96.19 84 VAL A C 1
ATOM 657 O O . VAL A 1 84 ? -2.857 -24.746 12.314 1.00 96.19 84 VAL A O 1
ATOM 660 N N . VAL A 1 85 ? -1.421 -24.004 10.772 1.00 97.00 85 VAL A N 1
ATOM 661 C CA . VAL A 1 85 ? -0.513 -25.154 10.782 1.00 97.00 85 VAL A CA 1
ATOM 662 C C . VAL A 1 85 ? 0.715 -24.752 11.582 1.00 97.00 85 VAL A C 1
ATOM 664 O O . VAL A 1 85 ? 1.443 -23.842 11.178 1.00 97.00 85 VAL A O 1
ATOM 667 N N . ALA A 1 86 ? 0.934 -25.408 12.716 1.00 96.38 86 ALA A N 1
ATOM 668 C CA . ALA A 1 86 ? 1.962 -25.024 13.676 1.00 96.38 86 ALA A CA 1
ATOM 669 C C . ALA A 1 86 ? 2.922 -26.171 13.980 1.00 96.38 86 ALA A C 1
ATOM 671 O O . ALA A 1 86 ? 2.513 -27.327 14.018 1.00 96.38 86 ALA A O 1
ATOM 672 N N . GLY A 1 87 ? 4.194 -25.846 14.222 1.00 94.50 87 GLY A N 1
ATOM 673 C CA . GLY A 1 87 ? 5.196 -26.815 14.680 1.00 94.50 87 GLY A CA 1
ATOM 674 C C . GLY A 1 87 ? 5.127 -27.045 16.189 1.00 94.50 87 GLY A C 1
ATOM 675 O O . GLY A 1 87 ? 5.436 -28.120 16.699 1.00 94.50 87 GLY A O 1
ATOM 676 N N . GLN A 1 88 ? 4.682 -26.019 16.914 1.00 93.62 88 GLN A N 1
ATOM 677 C CA . GLN A 1 88 ? 4.548 -26.036 18.359 1.00 93.62 88 GLN A CA 1
ATOM 678 C C . GLN A 1 88 ? 3.456 -25.056 18.796 1.00 93.62 88 GLN A C 1
ATOM 680 O O . GLN A 1 88 ? 3.302 -23.983 18.214 1.00 93.62 88 GLN A O 1
ATOM 685 N N . LEU A 1 89 ? 2.739 -25.396 19.867 1.00 92.38 89 LEU A N 1
ATOM 686 C CA . LEU A 1 89 ? 1.836 -24.469 20.544 1.00 92.38 89 LEU A CA 1
ATOM 687 C C . LEU A 1 89 ? 2.584 -23.665 21.618 1.00 92.38 89 LEU A C 1
ATOM 689 O O . LEU A 1 89 ? 3.409 -24.234 22.342 1.00 92.38 89 LEU A O 1
ATOM 693 N N . PRO A 1 90 ? 2.296 -22.363 21.781 1.00 88.62 90 PRO A N 1
ATOM 694 C CA . PRO A 1 90 ? 2.817 -21.605 22.907 1.00 88.62 90 PRO A CA 1
ATOM 695 C C . PRO A 1 90 ? 2.266 -22.176 24.223 1.00 88.62 90 PRO A C 1
ATOM 697 O O . PRO A 1 90 ? 1.137 -22.660 24.280 1.00 88.62 90 PRO A O 1
ATOM 700 N N . ALA A 1 91 ? 3.058 -22.119 25.298 1.00 81.00 91 ALA A N 1
ATOM 701 C CA . ALA A 1 91 ? 2.735 -22.771 26.576 1.00 81.00 91 ALA A CA 1
ATOM 702 C C . ALA A 1 91 ? 1.397 -22.314 27.197 1.00 81.00 91 ALA A C 1
ATOM 704 O O . ALA A 1 91 ? 0.794 -23.028 27.993 1.00 81.00 91 ALA A O 1
ATOM 705 N N . ASN A 1 92 ? 0.932 -21.121 26.835 1.00 77.44 92 ASN A N 1
ATOM 706 C CA . ASN A 1 92 ? -0.322 -20.520 27.276 1.00 77.44 92 ASN A CA 1
ATOM 707 C C . ASN A 1 92 ? -1.468 -20.650 26.252 1.00 77.44 92 ASN A C 1
ATOM 709 O O . ASN A 1 92 ? -2.479 -19.966 26.404 1.00 77.44 92 ASN A O 1
ATOM 713 N N . TYR A 1 93 ? -1.338 -21.488 25.219 1.00 83.38 93 TYR A N 1
ATOM 714 C CA . TYR A 1 93 ? -2.402 -21.700 24.239 1.00 83.38 93 TYR A CA 1
ATOM 715 C C . TYR A 1 93 ? -3.610 -22.398 24.883 1.00 83.38 93 TYR A C 1
ATOM 717 O O . TYR A 1 93 ? -3.483 -23.508 25.397 1.00 83.38 93 TYR A O 1
ATOM 725 N N . ARG A 1 94 ? -4.778 -21.740 24.886 1.00 76.75 94 ARG A N 1
ATOM 726 C CA . ARG A 1 94 ? -6.019 -22.231 25.524 1.00 76.75 94 ARG A CA 1
ATOM 727 C C . ARG A 1 94 ? -7.272 -22.038 24.657 1.00 76.75 94 ARG A C 1
ATOM 729 O O . ARG A 1 94 ? -8.339 -21.745 25.183 1.00 76.75 94 ARG A O 1
ATOM 736 N N . SER A 1 95 ? -7.136 -22.134 23.338 1.00 83.81 95 SER A N 1
ATOM 737 C CA . SER A 1 95 ? -8.231 -21.889 22.393 1.00 83.81 95 SER A CA 1
ATOM 738 C C . SER A 1 95 ? -8.710 -23.176 21.724 1.00 83.81 95 SER A C 1
ATOM 740 O O . SER A 1 95 ? -7.905 -24.065 21.459 1.00 83.81 95 SER A O 1
ATOM 742 N N . ASP A 1 96 ? -10.005 -23.218 21.398 1.00 88.38 96 ASP A N 1
ATOM 743 C CA . ASP A 1 96 ? -10.630 -24.265 20.583 1.00 88.38 96 ASP A CA 1
ATOM 744 C C . ASP A 1 96 ? -10.512 -23.997 19.069 1.00 88.38 96 ASP A C 1
ATOM 746 O O . ASP A 1 96 ? -11.170 -24.663 18.278 1.00 88.38 96 ASP A O 1
ATOM 750 N N . ASN A 1 97 ? -9.697 -23.032 18.630 1.00 93.38 97 ASN A N 1
ATOM 751 C CA . ASN A 1 97 ? -9.476 -22.776 17.204 1.00 93.38 97 ASN A CA 1
ATOM 752 C C . ASN A 1 97 ? -8.785 -23.969 16.508 1.00 93.38 97 ASN A C 1
ATOM 754 O O . ASN A 1 97 ? -7.924 -24.604 17.120 1.00 93.38 97 ASN A O 1
ATOM 758 N N . PRO A 1 98 ? -9.075 -24.235 15.219 1.00 94.94 98 PRO A N 1
ATOM 759 C CA . PRO A 1 98 ? -8.534 -25.383 14.494 1.00 94.94 98 PRO A CA 1
ATOM 760 C C . PRO A 1 98 ? -7.047 -25.204 14.161 1.00 94.94 98 PRO A C 1
ATOM 762 O O . PRO A 1 98 ? -6.674 -24.612 13.141 1.00 94.94 98 PRO A O 1
ATOM 765 N N . VAL A 1 99 ? -6.176 -25.754 15.007 1.00 96.81 99 VAL A N 1
ATOM 766 C CA . VAL A 1 99 ? -4.731 -25.808 14.765 1.00 96.81 99 VAL A CA 1
ATOM 767 C C . VAL A 1 99 ? -4.328 -27.207 14.331 1.00 96.81 99 VAL A C 1
ATOM 769 O O . VAL A 1 99 ? -4.522 -28.171 15.067 1.00 96.81 99 VAL A O 1
ATOM 772 N N . LEU A 1 100 ? -3.706 -27.326 13.160 1.00 97.25 100 LEU A N 1
ATOM 773 C CA . LEU A 1 100 ? -3.061 -28.566 12.741 1.00 97.25 100 LEU A CA 1
ATOM 774 C C . LEU A 1 100 ? -1.623 -28.574 13.265 1.00 97.25 100 LEU A C 1
ATOM 776 O O . LEU A 1 100 ? -0.746 -27.894 12.726 1.00 97.25 100 LEU A O 1
ATOM 780 N N . LEU A 1 101 ? -1.384 -29.330 14.335 1.00 97.00 101 LEU A N 1
ATOM 781 C CA . LEU A 1 101 ? -0.060 -29.469 14.929 1.00 97.00 101 LEU A CA 1
ATOM 782 C C . LEU A 1 101 ? 0.748 -30.512 14.149 1.00 97.00 101 LEU A C 1
ATOM 784 O O . LEU A 1 101 ? 0.385 -31.690 14.096 1.00 97.00 101 LEU A O 1
ATOM 788 N N . VAL A 1 102 ? 1.852 -30.071 13.550 1.00 97.19 102 VAL A N 1
ATOM 789 C CA . VAL A 1 102 ? 2.740 -30.875 12.703 1.00 97.19 102 VAL A CA 1
ATOM 790 C C . VAL A 1 102 ? 4.152 -30.890 13.282 1.00 97.19 102 VAL A C 1
ATOM 792 O O . VAL A 1 102 ? 4.526 -30.022 14.061 1.00 97.19 102 VAL A O 1
ATOM 795 N N . LYS A 1 103 ? 4.986 -31.859 12.893 1.00 95.12 103 LYS A N 1
ATOM 796 C CA . LYS A 1 103 ? 6.379 -31.917 13.382 1.00 95.12 103 LYS A CA 1
ATOM 797 C C . LYS A 1 103 ? 7.278 -30.839 12.769 1.00 95.12 103 LYS A C 1
ATOM 799 O O . LYS A 1 103 ? 8.219 -30.386 13.415 1.00 95.12 103 LYS A O 1
ATOM 804 N N . ASN A 1 104 ? 7.030 -30.472 11.512 1.00 95.88 104 ASN A N 1
ATOM 805 C CA . ASN A 1 104 ? 7.827 -29.501 10.770 1.00 95.88 104 ASN A CA 1
ATOM 806 C C . ASN A 1 104 ? 6.942 -28.751 9.764 1.00 95.88 104 ASN A C 1
ATOM 808 O O . ASN A 1 104 ? 6.489 -29.318 8.771 1.00 95.88 104 ASN A O 1
ATOM 812 N N . THR A 1 105 ? 6.718 -27.457 9.999 1.00 96.06 105 THR A N 1
ATOM 813 C CA . THR A 1 105 ? 5.827 -26.641 9.160 1.00 96.06 105 THR A CA 1
ATOM 814 C C . THR A 1 105 ? 6.374 -26.371 7.762 1.00 96.06 105 THR A C 1
ATOM 816 O O . THR A 1 105 ? 5.600 -26.180 6.825 1.00 96.06 105 THR A O 1
ATOM 819 N N . ARG A 1 106 ? 7.701 -26.385 7.582 1.00 94.38 106 ARG A N 1
ATOM 820 C CA . ARG A 1 106 ? 8.315 -26.231 6.259 1.00 94.38 106 ARG A CA 1
ATOM 821 C C . ARG A 1 106 ? 8.059 -27.464 5.396 1.00 94.38 106 ARG A C 1
ATOM 823 O O . ARG A 1 106 ? 7.678 -27.312 4.240 1.00 94.38 106 ARG A O 1
ATOM 830 N N . GLU A 1 107 ? 8.239 -28.651 5.972 1.00 95.75 107 GLU A N 1
ATOM 831 C CA . GLU A 1 107 ? 7.945 -29.928 5.307 1.00 95.75 107 GLU A CA 1
ATOM 832 C C . GLU A 1 107 ? 6.446 -30.075 5.022 1.00 95.75 107 GLU A C 1
ATOM 834 O O . GLU A 1 107 ? 6.083 -30.503 3.932 1.00 95.75 107 GLU A O 1
ATOM 839 N N . ALA A 1 108 ? 5.580 -29.633 5.941 1.00 97.06 108 ALA A N 1
ATOM 840 C CA . ALA A 1 108 ? 4.134 -29.595 5.726 1.00 97.06 108 ALA A CA 1
ATOM 841 C C . ALA A 1 108 ? 3.733 -28.698 4.538 1.00 97.06 108 ALA A C 1
ATOM 843 O O . ALA A 1 108 ? 2.909 -29.096 3.715 1.00 97.06 108 ALA A O 1
ATOM 844 N N . LEU A 1 109 ? 4.338 -27.508 4.402 1.00 96.81 109 LEU A N 1
ATOM 845 C CA . LEU A 1 109 ? 4.119 -26.644 3.235 1.00 96.81 109 LEU A CA 1
ATOM 846 C C . LEU A 1 109 ? 4.593 -27.317 1.940 1.00 96.81 109 LEU A C 1
ATOM 848 O O . LEU A 1 109 ? 3.896 -27.255 0.930 1.00 96.81 109 LEU A O 1
ATOM 852 N N . ASP A 1 110 ? 5.757 -27.967 1.959 1.00 96.31 110 ASP A N 1
ATOM 853 C CA . ASP A 1 110 ? 6.272 -28.681 0.788 1.00 96.31 110 ASP A CA 1
ATOM 854 C C . ASP A 1 110 ? 5.347 -29.839 0.385 1.00 96.31 110 ASP A C 1
ATOM 856 O O . ASP A 1 110 ? 5.005 -29.951 -0.791 1.00 96.31 110 ASP A O 1
ATOM 860 N N . ALA A 1 111 ? 4.863 -30.627 1.350 1.00 97.75 111 ALA A N 1
ATOM 861 C CA . ALA A 1 111 ? 3.893 -31.697 1.119 1.00 97.75 111 ALA A CA 1
ATOM 862 C C . ALA A 1 111 ? 2.575 -31.164 0.537 1.00 97.75 111 ALA A C 1
ATOM 864 O O . ALA A 1 111 ? 2.043 -31.735 -0.418 1.00 97.75 111 ALA A O 1
ATOM 865 N N . LEU A 1 112 ? 2.078 -30.028 1.046 1.00 97.56 112 LEU A N 1
ATOM 866 C CA . LEU A 1 112 ? 0.898 -29.373 0.483 1.00 97.56 112 LEU A CA 1
ATOM 867 C C . LEU A 1 112 ? 1.132 -28.936 -0.963 1.00 97.56 112 LEU A C 1
ATOM 869 O O . LEU A 1 112 ? 0.279 -29.174 -1.811 1.00 97.56 112 LEU A O 1
ATOM 873 N N . GLY A 1 113 ? 2.293 -28.352 -1.267 1.00 96.56 113 GLY A N 1
ATOM 874 C CA . GLY A 1 113 ? 2.667 -27.992 -2.634 1.00 96.56 113 GLY A CA 1
ATOM 875 C C . GLY A 1 113 ? 2.747 -29.203 -3.571 1.00 96.56 113 GLY A C 1
ATOM 876 O O . GLY A 1 113 ? 2.272 -29.135 -4.704 1.00 96.56 113 GLY A O 1
ATOM 877 N N . GLU A 1 114 ? 3.296 -30.328 -3.103 1.00 97.50 114 GLU A N 1
ATOM 878 C CA . GLU A 1 114 ? 3.373 -31.575 -3.876 1.00 97.50 114 GLU A CA 1
ATOM 879 C C . GLU A 1 114 ? 1.985 -32.159 -4.161 1.00 97.50 114 GLU A C 1
ATOM 881 O O . GLU A 1 114 ? 1.714 -32.552 -5.299 1.00 97.50 114 GLU A O 1
ATOM 886 N N . ALA A 1 115 ? 1.102 -32.177 -3.159 1.00 97.62 115 ALA A N 1
ATOM 887 C CA . ALA A 1 115 ? -0.285 -32.600 -3.320 1.00 97.62 115 ALA A CA 1
ATOM 888 C C . ALA A 1 115 ? -1.055 -31.655 -4.252 1.00 97.62 115 ALA A C 1
ATOM 890 O O . ALA A 1 115 ? -1.805 -32.108 -5.118 1.00 97.62 115 ALA A O 1
ATOM 891 N N . ALA A 1 116 ? -0.813 -30.346 -4.136 1.00 96.00 116 ALA A N 1
ATOM 892 C CA . ALA A 1 116 ? -1.404 -29.340 -5.004 1.00 96.00 116 ALA A CA 1
ATOM 893 C C . ALA A 1 116 ? -1.019 -29.574 -6.460 1.00 96.00 116 ALA A C 1
ATOM 895 O O . ALA A 1 116 ? -1.879 -29.593 -7.337 1.00 96.00 116 ALA A O 1
ATOM 896 N N . ARG A 1 117 ? 0.265 -29.838 -6.719 1.00 96.50 117 ARG A N 1
ATOM 897 C CA . ARG A 1 117 ? 0.718 -30.138 -8.072 1.00 96.50 117 ARG A CA 1
ATOM 898 C C . ARG A 1 117 ? 0.059 -31.394 -8.646 1.00 96.50 117 ARG A C 1
ATOM 900 O O . ARG A 1 117 ? -0.271 -31.392 -9.829 1.00 96.50 117 ARG A O 1
ATOM 907 N N . ASN A 1 118 ? -0.157 -32.427 -7.829 1.00 96.00 118 ASN A N 1
ATOM 908 C CA . ASN A 1 118 ? -0.779 -33.685 -8.260 1.00 96.00 118 ASN A CA 1
ATOM 909 C C . ASN A 1 118 ? -2.259 -33.545 -8.636 1.00 96.00 118 ASN A C 1
ATOM 911 O O . ASN A 1 118 ? -2.736 -34.287 -9.489 1.00 96.00 118 ASN A O 1
ATOM 915 N N . ARG A 1 119 ? -2.992 -32.617 -8.010 1.00 95.06 119 ARG A N 1
ATOM 916 C CA . ARG A 1 119 ? -4.424 -32.413 -8.291 1.00 95.06 119 ARG A CA 1
ATOM 917 C C . ARG A 1 119 ? -4.709 -31.418 -9.421 1.00 95.06 119 ARG A C 1
ATOM 919 O O . ARG A 1 119 ? -5.830 -31.409 -9.924 1.00 95.06 119 ARG A O 1
ATOM 926 N N . ILE A 1 120 ? -3.746 -30.565 -9.789 1.00 94.50 120 ILE A N 1
ATOM 927 C CA . ILE A 1 120 ? -3.894 -29.619 -10.907 1.00 94.50 120 ILE A CA 1
ATOM 928 C C . ILE A 1 120 ? -3.976 -30.412 -12.210 1.00 94.50 120 ILE A C 1
ATOM 930 O O . ILE A 1 120 ? -3.038 -31.126 -12.563 1.00 94.50 120 ILE A O 1
ATOM 934 N N . ARG A 1 121 ? -5.100 -30.267 -12.920 1.00 91.44 121 ARG A N 1
ATOM 935 C CA . ARG A 1 121 ? -5.361 -30.962 -14.191 1.00 91.44 121 ARG A CA 1
ATOM 936 C C . ARG A 1 121 ? -4.879 -30.190 -15.418 1.00 91.44 121 ARG A C 1
ATOM 938 O O . ARG A 1 121 ? -4.673 -30.795 -16.464 1.00 91.44 121 ARG A O 1
ATOM 945 N N . GLY A 1 122 ? -4.768 -28.869 -15.304 1.00 94.38 122 GLY A N 1
ATOM 946 C CA . GLY A 1 122 ? -4.304 -28.000 -16.379 1.00 94.38 122 GLY A CA 1
ATOM 947 C C . GLY A 1 122 ? -2.789 -27.970 -16.541 1.00 94.38 122 GLY A C 1
ATOM 948 O O . GLY A 1 122 ? -2.045 -28.626 -15.813 1.00 94.38 122 GLY A O 1
ATOM 949 N N . THR A 1 123 ? -2.337 -27.159 -17.492 1.00 97.69 123 THR A N 1
ATOM 950 C CA . THR A 1 123 ? -0.924 -27.048 -17.859 1.00 97.69 123 THR A CA 1
ATOM 951 C C . THR A 1 123 ? -0.187 -26.059 -16.960 1.00 97.69 123 THR A C 1
ATOM 953 O O . THR A 1 123 ? -0.545 -24.881 -16.873 1.00 97.69 123 THR A O 1
ATOM 956 N N . VAL A 1 124 ? 0.887 -26.520 -16.325 1.00 97.75 124 VAL A N 1
ATOM 957 C CA . VAL A 1 124 ? 1.783 -25.737 -15.473 1.00 97.75 124 VAL A CA 1
ATOM 958 C C . VAL A 1 124 ? 3.015 -25.297 -16.264 1.00 97.75 124 VAL A C 1
ATOM 960 O O . VAL A 1 124 ? 3.865 -26.107 -16.633 1.00 97.75 124 VAL A O 1
ATOM 963 N N . VAL A 1 125 ? 3.140 -23.989 -16.470 1.00 98.19 125 VAL A N 1
ATOM 964 C CA . VAL A 1 125 ? 4.287 -23.316 -17.085 1.00 98.19 125 VAL A CA 1
ATOM 965 C C . VAL A 1 125 ? 5.187 -22.754 -15.987 1.00 98.19 125 VAL A C 1
ATOM 967 O O . VAL A 1 125 ? 4.754 -21.923 -15.188 1.00 98.19 125 VAL A O 1
ATOM 970 N N . ALA A 1 126 ? 6.454 -23.161 -15.962 1.00 97.00 126 ALA A N 1
ATOM 971 C CA . ALA A 1 126 ? 7.478 -22.606 -15.084 1.00 97.00 126 ALA A CA 1
ATOM 972 C C . ALA A 1 126 ? 8.526 -21.838 -15.899 1.00 97.00 126 ALA A C 1
ATOM 974 O O . ALA A 1 126 ? 9.174 -22.399 -16.781 1.00 97.00 126 ALA A O 1
ATOM 975 N N . ILE A 1 127 ? 8.710 -20.554 -15.584 1.00 96.12 127 ILE A N 1
ATOM 976 C CA . ILE A 1 127 ? 9.602 -19.648 -16.320 1.00 96.12 127 ILE A CA 1
ATOM 977 C C . ILE A 1 127 ? 10.778 -19.231 -15.435 1.00 96.12 127 ILE A C 1
ATOM 979 O O . ILE A 1 127 ? 10.589 -18.636 -14.371 1.00 96.12 127 ILE A O 1
ATOM 983 N N . THR A 1 128 ? 11.999 -19.508 -15.894 1.00 93.69 128 THR A N 1
ATOM 984 C CA . THR A 1 128 ? 13.264 -19.100 -15.265 1.00 93.69 128 THR A CA 1
ATOM 985 C C . THR A 1 128 ? 14.162 -18.349 -16.255 1.00 93.69 128 THR A C 1
ATOM 987 O O . THR A 1 128 ? 13.831 -18.170 -17.423 1.00 93.69 128 THR A O 1
ATOM 990 N N . GLY A 1 129 ? 15.297 -17.854 -15.769 1.00 91.25 129 GLY A N 1
ATOM 991 C CA . GLY A 1 129 ? 16.278 -17.087 -16.540 1.00 91.25 129 GLY A CA 1
ATOM 992 C C . GLY A 1 129 ? 17.058 -16.095 -15.681 1.00 91.25 129 GLY A C 1
ATOM 993 O O . GLY A 1 129 ? 16.834 -15.997 -14.466 1.00 91.25 129 GLY A O 1
ATOM 994 N N . SER A 1 130 ? 18.000 -15.365 -16.272 1.00 86.44 130 SER A N 1
ATOM 995 C CA . SER A 1 130 ? 18.710 -14.274 -15.580 1.00 86.44 130 SER A CA 1
ATOM 996 C C . SER A 1 130 ? 17.918 -12.962 -15.684 1.00 86.44 130 SER A C 1
ATOM 998 O O . SER A 1 130 ? 17.593 -12.358 -14.664 1.00 86.44 130 SER A O 1
ATOM 1000 N N . ALA A 1 131 ? 17.439 -12.595 -16.873 1.00 84.94 131 ALA A N 1
ATOM 1001 C CA . ALA A 1 131 ? 16.609 -11.414 -17.128 1.00 84.94 131 ALA A CA 1
ATOM 1002 C C . ALA A 1 131 ? 15.269 -11.776 -17.803 1.00 84.94 131 ALA A C 1
ATOM 1004 O O . ALA A 1 131 ? 15.121 -12.844 -18.389 1.00 84.94 131 ALA A O 1
ATOM 1005 N N . GLY A 1 132 ? 14.268 -10.894 -17.723 1.00 87.06 132 GLY A N 1
ATOM 1006 C CA . GLY A 1 132 ? 13.004 -11.046 -18.467 1.00 87.06 132 GLY A CA 1
ATOM 1007 C C . GLY A 1 132 ? 11.986 -12.042 -17.893 1.00 87.06 132 GLY A C 1
ATOM 1008 O O . GLY A 1 132 ? 10.885 -12.136 -18.426 1.00 87.06 132 GLY A O 1
ATOM 1009 N N . LYS A 1 133 ? 12.298 -12.738 -16.787 1.00 89.88 133 LYS A N 1
ATOM 1010 C CA . LYS A 1 133 ? 11.411 -13.722 -16.129 1.00 89.88 133 LYS A CA 1
ATOM 1011 C C . LYS A 1 133 ? 10.016 -13.169 -15.823 1.00 89.88 133 LYS A C 1
ATOM 1013 O O . LYS A 1 133 ? 9.024 -13.680 -16.331 1.00 89.88 133 LYS A O 1
ATOM 1018 N N . SER A 1 134 ? 9.947 -12.106 -15.017 1.00 87.62 134 SER A N 1
ATOM 1019 C CA . SER A 1 134 ? 8.676 -11.539 -14.552 1.00 87.62 134 SER A CA 1
ATOM 1020 C C . SER A 1 134 ? 7.858 -10.953 -15.702 1.00 87.62 134 SER A C 1
ATOM 1022 O O . SER A 1 134 ? 6.652 -11.178 -15.758 1.00 87.62 134 SER A O 1
ATOM 1024 N N . THR A 1 135 ? 8.518 -10.273 -16.647 1.00 89.62 135 THR A N 1
ATOM 1025 C CA . THR A 1 135 ? 7.894 -9.732 -17.864 1.00 89.62 135 THR A CA 1
ATOM 1026 C C . THR A 1 135 ? 7.298 -10.848 -18.715 1.00 89.62 135 THR A C 1
ATOM 1028 O O . THR A 1 135 ? 6.107 -10.828 -18.999 1.00 89.62 135 THR A O 1
ATOM 1031 N N . THR A 1 136 ? 8.090 -11.869 -19.047 1.00 94.38 136 THR A N 1
ATOM 1032 C CA . THR A 1 136 ? 7.639 -13.012 -19.854 1.00 94.38 136 THR A CA 1
ATOM 1033 C C . THR A 1 136 ? 6.513 -13.777 -19.160 1.00 94.38 136 THR A C 1
ATOM 1035 O O . THR A 1 136 ? 5.530 -14.132 -19.803 1.00 94.38 136 THR A O 1
ATOM 1038 N N . LYS A 1 137 ? 6.596 -13.973 -17.837 1.00 93.69 137 LYS A N 1
ATOM 1039 C CA . LYS A 1 137 ? 5.541 -14.603 -17.031 1.00 93.69 137 LYS A CA 1
ATOM 1040 C C . LYS A 1 137 ? 4.232 -13.828 -17.074 1.00 93.69 137 LYS A C 1
ATOM 1042 O O . LYS A 1 137 ? 3.187 -14.441 -17.261 1.00 93.69 137 LYS A O 1
ATOM 1047 N N . GLU A 1 138 ? 4.262 -12.507 -16.924 1.00 92.56 138 GLU A N 1
ATOM 1048 C CA . GLU A 1 138 ? 3.036 -11.701 -16.976 1.00 92.56 138 GLU A CA 1
ATOM 1049 C C . GLU A 1 138 ? 2.459 -11.591 -18.388 1.00 92.56 138 GLU A C 1
ATOM 1051 O O . GLU A 1 138 ? 1.240 -11.643 -18.524 1.00 92.56 138 GLU A O 1
ATOM 1056 N N . ILE A 1 139 ? 3.296 -11.525 -19.430 1.00 95.12 139 ILE A N 1
ATOM 1057 C CA . ILE A 1 139 ? 2.831 -11.597 -20.824 1.00 95.12 139 ILE A CA 1
ATOM 1058 C C . ILE A 1 139 ? 2.179 -12.962 -21.081 1.00 95.12 139 ILE A C 1
ATOM 1060 O O . ILE A 1 139 ? 1.035 -13.017 -21.516 1.00 95.12 139 ILE A O 1
ATOM 1064 N N . THR A 1 140 ? 2.854 -14.064 -20.740 1.00 97.12 140 THR A N 1
ATOM 1065 C CA . THR A 1 140 ? 2.331 -15.433 -20.924 1.00 97.12 140 THR A CA 1
ATOM 1066 C C . THR A 1 140 ? 1.013 -15.626 -20.176 1.00 97.12 140 THR A C 1
ATOM 1068 O O . THR A 1 140 ? 0.037 -16.103 -20.748 1.00 97.12 140 THR A O 1
ATOM 1071 N N . ARG A 1 141 ? 0.949 -15.194 -18.908 1.00 95.75 141 ARG A N 1
ATOM 1072 C CA . ARG A 1 141 ? -0.274 -15.243 -18.098 1.00 95.75 141 ARG A CA 1
ATOM 1073 C C . ARG A 1 141 ? -1.392 -14.424 -18.729 1.00 95.75 141 ARG A C 1
ATOM 1075 O O . ARG A 1 141 ? -2.501 -14.927 -18.841 1.00 95.75 141 ARG A O 1
ATOM 1082 N N . PHE A 1 142 ? -1.107 -13.189 -19.145 1.00 95.44 142 PHE A N 1
ATOM 1083 C CA . PHE A 1 142 ? -2.081 -12.321 -19.803 1.00 95.44 142 PHE A CA 1
ATOM 1084 C C . PHE A 1 142 ? -2.663 -12.989 -21.052 1.00 95.44 142 PHE A C 1
ATOM 1086 O O . PHE A 1 142 ? -3.880 -13.045 -21.188 1.00 95.44 142 PHE A O 1
ATOM 1093 N N . LEU A 1 143 ? -1.816 -13.549 -21.917 1.00 96.69 143 LEU A N 1
ATOM 1094 C CA . LEU A 1 143 ? -2.246 -14.201 -23.153 1.00 96.69 143 LEU A CA 1
ATOM 1095 C C . LEU A 1 143 ? -3.065 -15.475 -22.887 1.00 96.69 143 LEU A C 1
ATOM 1097 O O . LEU A 1 143 ? -4.078 -15.695 -23.546 1.00 96.69 143 LEU A O 1
ATOM 1101 N N . LEU A 1 144 ? -2.685 -16.287 -21.893 1.00 96.81 144 LEU A N 1
ATOM 1102 C CA . LEU A 1 144 ? -3.432 -17.495 -21.518 1.00 96.81 144 LEU A CA 1
ATOM 1103 C C . LEU A 1 144 ? -4.758 -17.187 -20.804 1.00 96.81 144 LEU A C 1
ATOM 1105 O O . LEU A 1 144 ? -5.744 -17.879 -21.057 1.00 96.81 144 LEU A O 1
ATOM 1109 N N . CYS A 1 145 ? -4.837 -16.115 -20.003 1.00 95.56 145 CYS A N 1
ATOM 1110 C CA . CYS A 1 145 ? -6.089 -15.648 -19.386 1.00 95.56 145 CYS A CA 1
ATOM 1111 C C . CYS A 1 145 ? -7.182 -15.362 -20.427 1.00 95.56 145 CYS A C 1
ATOM 1113 O O . CYS A 1 145 ? -8.361 -15.561 -20.148 1.00 95.56 145 CYS A O 1
ATOM 1115 N N . GLN A 1 146 ? -6.801 -14.922 -21.629 1.00 93.25 146 GLN A N 1
ATOM 1116 C CA . GLN A 1 146 ? -7.732 -14.650 -22.730 1.00 93.25 146 GLN A CA 1
ATOM 1117 C C . GLN A 1 146 ? -8.283 -15.935 -23.368 1.00 93.25 146 GLN A C 1
ATOM 1119 O O . GLN A 1 146 ? -9.240 -15.887 -24.136 1.00 93.25 146 GLN A O 1
ATOM 1124 N N . GLN A 1 147 ? -7.675 -17.085 -23.064 1.00 95.75 147 GLN A N 1
ATOM 1125 C CA . GLN A 1 147 ? -7.986 -18.380 -23.668 1.00 95.75 147 GLN A CA 1
ATOM 1126 C C . GLN A 1 147 ? -8.486 -19.414 -22.648 1.00 95.75 147 GLN A C 1
ATOM 1128 O O . GLN A 1 147 ? -8.983 -20.471 -23.039 1.00 95.75 147 GLN A O 1
ATOM 1133 N N . GLY A 1 148 ? -8.396 -19.140 -21.345 1.00 93.62 148 GLY A N 1
ATOM 1134 C CA . GLY A 1 148 ? -8.975 -19.982 -20.300 1.00 93.62 148 GLY A CA 1
ATOM 1135 C C . GLY A 1 148 ? -8.587 -19.580 -18.879 1.00 93.62 148 GLY A C 1
ATOM 1136 O O . GLY A 1 148 ? -7.769 -18.683 -18.659 1.00 93.62 148 GLY A O 1
ATOM 1137 N N . THR A 1 149 ? -9.176 -20.275 -17.901 1.00 92.94 149 THR A N 1
ATOM 1138 C CA . THR A 1 149 ? -8.902 -20.062 -16.474 1.00 92.94 149 THR A CA 1
ATOM 1139 C C . THR A 1 149 ? -7.412 -20.236 -16.195 1.00 92.94 149 THR A C 1
ATOM 1141 O O . THR A 1 149 ? -6.826 -21.286 -16.460 1.00 92.94 149 THR A O 1
ATOM 1144 N N . THR A 1 150 ? -6.782 -19.170 -15.708 1.00 93.31 150 THR A N 1
ATOM 1145 C CA . THR A 1 150 ? -5.330 -19.107 -15.551 1.00 93.31 150 THR A CA 1
ATOM 1146 C C . THR A 1 150 ? -4.972 -18.561 -14.179 1.00 93.31 150 THR A C 1
ATOM 1148 O O . THR A 1 150 ? -5.380 -17.456 -13.821 1.00 93.31 150 THR A O 1
ATOM 1151 N N . LYS A 1 151 ? -4.143 -19.293 -13.434 1.00 90.56 151 LYS A N 1
ATOM 1152 C CA . LYS A 1 151 ? -3.501 -18.812 -12.205 1.00 90.56 151 LYS A CA 1
ATOM 1153 C C . LYS A 1 151 ? -2.069 -18.380 -12.511 1.00 90.56 151 LYS A C 1
ATOM 1155 O O . LYS A 1 151 ? -1.420 -18.926 -13.398 1.00 90.56 151 LYS A O 1
ATOM 1160 N N . GLY A 1 152 ? -1.540 -17.416 -11.763 1.00 84.06 152 GLY A N 1
ATOM 1161 C CA . GLY A 1 152 ? -0.114 -17.108 -11.815 1.00 84.06 152 GLY A CA 1
ATOM 1162 C C . GLY A 1 152 ? 0.465 -16.706 -10.469 1.00 84.06 152 GLY A C 1
ATOM 1163 O O . GLY A 1 152 ? -0.266 -16.512 -9.497 1.00 84.06 152 GLY A O 1
ATOM 1164 N N . SER A 1 153 ? 1.792 -16.589 -10.420 1.00 72.62 153 SER A N 1
ATOM 1165 C CA . SER A 1 153 ? 2.520 -16.227 -9.201 1.00 72.62 153 SER A CA 1
ATOM 1166 C C . SER A 1 153 ? 2.050 -14.910 -8.578 1.00 72.62 153 SER A C 1
ATOM 1168 O O . SER A 1 153 ? 2.062 -13.872 -9.244 1.00 72.62 153 SER A O 1
ATOM 1170 N N . ARG A 1 154 ? 1.759 -14.914 -7.269 1.00 66.12 154 ARG A N 1
ATOM 1171 C CA . ARG A 1 154 ? 1.573 -13.690 -6.471 1.00 66.12 154 ARG A CA 1
ATOM 1172 C C . ARG A 1 154 ? 2.951 -13.064 -6.197 1.00 66.12 154 ARG A C 1
ATOM 1174 O O . ARG A 1 154 ? 3.841 -13.723 -5.666 1.00 66.12 154 ARG A O 1
ATOM 1181 N N . LYS A 1 155 ? 3.148 -11.782 -6.534 1.00 65.31 155 LYS A N 1
ATOM 1182 C CA . LYS A 1 155 ? 4.410 -11.041 -6.280 1.00 65.31 155 LYS A CA 1
ATOM 1183 C C . LYS A 1 155 ? 5.656 -11.840 -6.745 1.00 65.31 155 LYS A C 1
ATOM 1185 O O . LYS A 1 155 ? 5.643 -12.396 -7.837 1.00 65.31 155 LYS A O 1
ATOM 1190 N N . ASN A 1 156 ? 6.712 -11.900 -5.922 1.00 62.97 156 ASN A N 1
ATOM 1191 C CA . ASN A 1 156 ? 7.966 -12.621 -6.185 1.00 62.97 156 ASN A CA 1
ATOM 1192 C C . ASN A 1 156 ? 8.071 -13.915 -5.347 1.00 62.97 156 ASN A C 1
ATOM 1194 O O . ASN A 1 156 ? 9.128 -14.206 -4.782 1.00 62.97 156 ASN A O 1
ATOM 1198 N N . TYR A 1 157 ? 6.990 -14.689 -5.199 1.00 78.44 157 TYR A N 1
ATOM 1199 C CA . TYR A 1 157 ? 7.029 -15.994 -4.511 1.00 78.44 157 TYR A CA 1
ATOM 1200 C C . TYR A 1 157 ? 7.715 -17.092 -5.357 1.00 78.44 157 TYR A C 1
ATOM 1202 O O . TYR A 1 157 ? 7.246 -18.213 -5.447 1.00 78.44 157 TYR A O 1
ATOM 1210 N N . ASN A 1 158 ? 8.861 -16.785 -5.965 1.00 78.62 158 ASN A N 1
ATOM 1211 C CA . ASN A 1 158 ? 9.633 -17.667 -6.852 1.00 78.62 158 ASN A CA 1
ATOM 1212 C C . ASN A 1 158 ? 10.732 -18.484 -6.126 1.00 78.62 158 ASN A C 1
ATOM 1214 O O . ASN A 1 158 ? 11.367 -19.345 -6.739 1.00 78.62 158 ASN A O 1
ATOM 1218 N N . HIS A 1 159 ? 10.948 -18.220 -4.832 1.00 81.56 159 HIS A N 1
ATOM 1219 C CA . HIS A 1 159 ? 11.959 -18.823 -3.950 1.00 81.56 159 HIS A CA 1
ATOM 1220 C C . HIS A 1 159 ? 11.441 -20.097 -3.257 1.00 81.56 159 HIS A C 1
ATOM 1222 O O . HIS A 1 159 ? 10.248 -20.385 -3.325 1.00 81.56 159 HIS A O 1
ATOM 1228 N N . GLY A 1 160 ? 12.323 -20.837 -2.571 1.00 84.38 160 GLY A N 1
ATOM 1229 C CA . GLY A 1 160 ? 12.050 -22.098 -1.850 1.00 84.38 160 GLY A CA 1
ATOM 1230 C C . GLY A 1 160 ? 10.603 -22.308 -1.360 1.00 84.38 160 GLY A C 1
ATOM 1231 O O . GLY A 1 160 ? 9.899 -23.121 -1.950 1.00 84.38 160 GLY A O 1
ATOM 1232 N N . PRO A 1 161 ? 10.138 -21.588 -0.320 1.00 88.31 161 PRO A N 1
ATOM 1233 C CA . PRO A 1 161 ? 8.771 -21.697 0.207 1.00 88.31 161 PRO A CA 1
ATOM 1234 C C . PRO A 1 161 ? 7.679 -21.028 -0.635 1.00 88.31 161 PRO A C 1
ATOM 1236 O O . PRO A 1 161 ? 6.500 -21.306 -0.434 1.00 88.31 161 PRO A O 1
ATOM 1239 N N . GLY A 1 162 ? 8.039 -20.153 -1.572 1.00 89.56 162 GLY A N 1
ATOM 1240 C CA . GLY A 1 162 ? 7.072 -19.469 -2.425 1.00 89.56 162 GLY A CA 1
ATOM 1241 C C . GLY A 1 162 ? 6.402 -20.407 -3.432 1.00 89.56 162 GLY A C 1
ATOM 1242 O O . GLY A 1 162 ? 5.188 -20.366 -3.591 1.00 89.56 162 GLY A O 1
ATOM 1243 N N . VAL A 1 163 ? 7.168 -21.301 -4.062 1.00 91.69 163 VAL A N 1
ATOM 1244 C CA . VAL A 1 163 ? 6.652 -22.280 -5.039 1.00 91.69 163 VAL A CA 1
ATOM 1245 C C . VAL A 1 163 ? 5.576 -23.218 -4.475 1.00 91.69 163 VAL A C 1
ATOM 1247 O O . VAL A 1 163 ? 4.490 -23.249 -5.055 1.00 91.69 163 VAL A O 1
ATOM 1250 N N . PRO A 1 164 ? 5.801 -23.951 -3.367 1.00 94.38 164 PRO A N 1
ATOM 1251 C CA . PRO A 1 164 ? 4.765 -24.805 -2.792 1.00 94.38 164 PRO A CA 1
ATOM 1252 C C . PRO A 1 164 ? 3.526 -24.005 -2.372 1.00 94.38 164 PRO A C 1
ATOM 1254 O O . PRO A 1 164 ? 2.413 -24.477 -2.583 1.00 94.38 164 PRO A O 1
ATOM 1257 N N . LEU A 1 165 ? 3.696 -22.773 -1.868 1.00 93.50 165 LEU A N 1
ATOM 1258 C CA . LEU A 1 165 ? 2.572 -21.895 -1.528 1.00 93.50 165 LEU A CA 1
ATOM 1259 C C . LEU A 1 165 ? 1.739 -21.546 -2.765 1.00 93.50 165 LEU A C 1
ATOM 1261 O O . LEU A 1 165 ? 0.523 -21.703 -2.744 1.00 93.50 165 LEU A O 1
ATOM 1265 N N . MET A 1 166 ? 2.373 -21.114 -3.859 1.00 91.88 166 MET A N 1
ATOM 1266 C CA . MET A 1 166 ? 1.647 -20.730 -5.077 1.00 91.88 166 MET A CA 1
ATOM 1267 C C . MET A 1 166 ? 0.898 -21.909 -5.703 1.00 91.88 166 MET A C 1
ATOM 1269 O O . MET A 1 166 ? -0.215 -21.734 -6.197 1.00 91.88 166 MET A O 1
ATOM 1273 N N . LEU A 1 167 ? 1.483 -23.109 -5.672 1.00 94.31 167 LEU A N 1
ATOM 1274 C CA . LEU A 1 167 ? 0.803 -24.324 -6.124 1.00 94.31 167 LEU A CA 1
ATOM 1275 C C . LEU A 1 167 ? -0.391 -24.635 -5.223 1.00 94.31 167 LEU A C 1
ATOM 1277 O O . LEU A 1 167 ? -1.481 -24.887 -5.726 1.00 94.31 167 LEU A O 1
ATOM 1281 N N . ALA A 1 168 ? -0.220 -24.537 -3.904 1.00 94.44 168 ALA A N 1
ATOM 1282 C CA . ALA A 1 168 ? -1.296 -24.759 -2.947 1.00 94.44 168 ALA A CA 1
ATOM 1283 C C . ALA A 1 168 ? -2.462 -23.761 -3.082 1.00 94.44 168 ALA A C 1
ATOM 1285 O O . ALA A 1 168 ? -3.605 -24.123 -2.812 1.00 94.44 168 ALA A O 1
ATOM 1286 N N . GLU A 1 169 ? -2.197 -22.542 -3.562 1.00 91.25 169 GLU A N 1
ATOM 1287 C CA . GLU A 1 169 ? -3.203 -21.525 -3.910 1.00 91.25 169 GLU A CA 1
ATOM 1288 C C . GLU A 1 169 ? -3.860 -21.729 -5.292 1.00 91.25 169 GLU A C 1
ATOM 1290 O O . GLU A 1 169 ? -4.676 -20.906 -5.723 1.00 91.25 169 GLU A O 1
ATOM 1295 N N . THR A 1 170 ? -3.480 -22.771 -6.034 1.00 91.69 170 THR A N 1
ATOM 1296 C CA . THR A 1 170 ? -3.981 -23.018 -7.390 1.00 91.69 170 THR A CA 1
ATOM 1297 C C . THR A 1 170 ? -5.166 -23.984 -7.353 1.00 91.69 170 THR A C 1
ATOM 1299 O O . THR A 1 170 ? -5.000 -25.115 -6.884 1.00 91.69 170 THR A O 1
ATOM 1302 N N . PRO A 1 171 ? -6.354 -23.570 -7.839 1.00 91.75 171 PRO A N 1
ATOM 1303 C CA . PRO A 1 171 ? -7.499 -24.464 -7.971 1.00 91.75 171 PRO A CA 1
ATOM 1304 C C . PRO A 1 171 ? -7.204 -25.649 -8.906 1.00 91.75 171 PRO A C 1
ATOM 1306 O O . PRO A 1 171 ? -6.479 -25.489 -9.892 1.00 91.75 171 PRO A O 1
ATOM 1309 N N . PRO A 1 172 ? -7.752 -26.842 -8.622 1.00 91.75 172 PRO A N 1
ATOM 1310 C CA . PRO A 1 172 ? -7.430 -28.063 -9.363 1.00 91.75 172 PRO A CA 1
ATOM 1311 C C . PRO A 1 172 ? -7.967 -28.056 -10.806 1.00 91.75 172 PRO A C 1
ATOM 1313 O O . PRO A 1 172 ? -7.442 -28.766 -11.665 1.00 91.75 172 PRO A O 1
ATOM 1316 N N . ASP A 1 173 ? -9.000 -27.255 -11.070 1.00 90.00 173 ASP A N 1
ATOM 1317 C CA . ASP A 1 173 ? -9.701 -27.093 -12.346 1.00 90.00 173 ASP A CA 1
ATOM 1318 C C . ASP A 1 173 ? -9.168 -25.931 -13.204 1.00 90.00 173 ASP A C 1
ATOM 1320 O O . ASP A 1 173 ? -9.678 -25.684 -14.299 1.00 90.00 173 ASP A O 1
ATOM 1324 N N . MET A 1 174 ? -8.124 -25.230 -12.746 1.00 91.50 174 MET A N 1
ATOM 1325 C CA . MET A 1 174 ? -7.433 -24.234 -13.564 1.00 91.50 174 MET A CA 1
ATOM 1326 C C . MET A 1 174 ? -6.912 -24.872 -14.849 1.00 91.50 174 MET A C 1
ATOM 1328 O O . MET A 1 174 ? -6.209 -25.881 -14.803 1.00 91.50 174 MET A O 1
ATOM 1332 N N . ARG A 1 175 ? -7.209 -24.247 -15.994 1.00 95.38 175 ARG A N 1
ATOM 1333 C CA . ARG A 1 175 ? -6.698 -24.687 -17.297 1.00 95.38 175 ARG A CA 1
ATOM 1334 C C . ARG A 1 175 ? -5.198 -24.430 -17.425 1.00 95.38 175 ARG A C 1
ATOM 1336 O O . ARG A 1 175 ? -4.494 -25.255 -18.000 1.00 95.38 175 ARG A O 1
ATOM 1343 N N . PHE A 1 176 ? -4.716 -23.316 -16.876 1.00 97.12 176 PHE A N 1
ATOM 1344 C CA . PHE A 1 176 ? -3.314 -22.917 -16.949 1.00 97.12 176 PHE A CA 1
ATOM 1345 C C . PHE A 1 176 ? -2.784 -22.411 -15.600 1.00 97.12 176 PHE A C 1
ATOM 1347 O O . PHE A 1 176 ? -3.471 -21.698 -14.867 1.00 97.12 176 PHE A O 1
ATOM 1354 N N . GLY A 1 177 ? -1.529 -22.720 -15.290 1.00 95.81 177 GLY A N 1
ATOM 1355 C CA . GLY A 1 177 ? -0.792 -22.152 -14.163 1.00 95.81 177 GLY A CA 1
ATOM 1356 C C . GLY A 1 177 ? 0.555 -21.607 -14.627 1.00 95.81 177 GLY A C 1
ATOM 1357 O O . GLY A 1 177 ? 1.377 -22.377 -15.104 1.00 95.81 177 GLY A O 1
ATOM 1358 N N . VAL A 1 178 ? 0.803 -20.300 -14.502 1.00 96.38 178 VAL A N 1
ATOM 1359 C CA . VAL A 1 178 ? 2.039 -19.654 -14.986 1.00 96.38 178 VAL A CA 1
ATOM 1360 C C . VAL A 1 178 ? 2.860 -19.119 -13.816 1.00 96.38 178 VAL A C 1
ATOM 1362 O O . VAL A 1 178 ? 2.521 -18.099 -13.204 1.00 96.38 178 VAL A O 1
ATOM 1365 N N . TYR A 1 179 ? 3.971 -19.787 -13.516 1.00 94.69 179 TYR A N 1
ATOM 1366 C CA . TYR A 1 179 ? 4.779 -19.507 -12.336 1.00 94.69 179 TYR A CA 1
ATOM 1367 C C . TYR A 1 179 ? 6.201 -19.091 -12.684 1.00 94.69 179 TYR A C 1
ATOM 1369 O O . TYR A 1 179 ? 6.856 -19.652 -13.560 1.00 94.69 179 TYR A O 1
ATOM 1377 N N . GLU A 1 180 ? 6.702 -18.107 -11.946 1.00 92.44 180 GLU A N 1
ATOM 1378 C CA . GLU A 1 180 ? 8.108 -17.727 -12.006 1.00 92.44 180 GLU A CA 1
ATOM 1379 C C . GLU A 1 180 ? 8.951 -18.634 -11.096 1.00 92.44 180 GLU A C 1
ATOM 1381 O O . GLU A 1 180 ? 8.580 -18.891 -9.949 1.00 92.44 180 GLU A O 1
ATOM 1386 N N . PHE A 1 181 ? 10.113 -19.072 -11.585 1.00 91.44 181 PHE A N 1
ATOM 1387 C CA . PHE A 1 181 ? 11.055 -19.928 -10.868 1.00 91.44 181 PHE A CA 1
ATOM 1388 C C . PHE A 1 181 ? 12.428 -19.244 -10.763 1.00 91.44 181 PHE A C 1
ATOM 1390 O O . PHE A 1 181 ? 13.045 -18.907 -11.774 1.00 91.44 181 PHE A O 1
ATOM 1397 N N . SER A 1 182 ? 12.928 -19.029 -9.541 1.00 87.62 182 SER A N 1
ATOM 1398 C CA . SER A 1 182 ? 14.302 -18.557 -9.300 1.00 87.62 182 SER A CA 1
ATOM 1399 C C . SER A 1 182 ? 15.249 -19.723 -9.008 1.00 87.62 182 SER A C 1
ATOM 1401 O O . SER A 1 182 ? 14.808 -20.826 -8.700 1.00 87.62 182 SER A O 1
ATOM 1403 N N . VAL A 1 183 ? 16.556 -19.491 -9.052 1.00 84.75 183 VAL A N 1
ATOM 1404 C CA . VAL A 1 183 ? 17.533 -20.419 -8.459 1.00 84.75 183 VAL A CA 1
ATOM 1405 C C . VAL A 1 183 ? 17.826 -19.978 -7.019 1.00 84.75 183 VAL A C 1
ATOM 1407 O O . VAL A 1 183 ? 17.833 -18.779 -6.751 1.00 84.75 183 VAL A O 1
ATOM 1410 N N . ASP A 1 184 ? 18.005 -20.927 -6.096 1.00 79.38 184 ASP A N 1
ATOM 1411 C CA . ASP A 1 184 ? 18.311 -20.691 -4.671 1.00 79.38 184 ASP A CA 1
ATOM 1412 C C . ASP A 1 184 ? 19.709 -21.257 -4.335 1.00 79.38 184 ASP A C 1
ATOM 1414 O O . ASP A 1 184 ? 20.630 -21.099 -5.125 1.00 79.38 184 ASP A O 1
ATOM 1418 N N . LEU A 1 185 ? 19.913 -21.914 -3.189 1.00 75.62 185 LEU A N 1
ATOM 1419 C CA . LEU A 1 185 ? 21.060 -22.810 -2.988 1.00 75.62 185 LEU A CA 1
ATOM 1420 C C . LEU A 1 185 ? 20.806 -24.139 -3.728 1.00 75.62 185 LEU A C 1
ATOM 1422 O O . LEU A 1 185 ? 19.641 -24.530 -3.828 1.00 75.62 185 LEU A O 1
ATOM 1426 N N . PRO A 1 186 ? 21.836 -24.872 -4.200 1.00 73.62 186 PRO A N 1
ATOM 1427 C CA . PRO A 1 186 ? 21.652 -26.060 -5.045 1.00 73.62 186 PRO A CA 1
ATOM 1428 C C . PRO A 1 186 ? 20.632 -27.081 -4.514 1.00 73.62 186 PRO A C 1
ATOM 1430 O O . PRO A 1 186 ? 19.695 -27.459 -5.213 1.00 73.62 186 PRO A O 1
ATOM 1433 N N . ASN A 1 187 ? 20.729 -27.439 -3.232 1.00 79.69 187 ASN A N 1
ATOM 1434 C CA . ASN A 1 187 ? 19.814 -28.375 -2.572 1.00 79.69 187 ASN A CA 1
ATOM 1435 C C . ASN A 1 187 ? 18.370 -27.847 -2.451 1.00 79.69 187 ASN A C 1
ATOM 1437 O O . ASN A 1 187 ? 17.419 -28.626 -2.433 1.00 79.69 187 ASN A O 1
ATOM 1441 N N . VAL A 1 188 ? 18.192 -26.528 -2.353 1.00 83.75 188 VAL A N 1
ATOM 1442 C CA . VAL A 1 188 ? 16.869 -25.888 -2.304 1.00 83.75 188 VAL A CA 1
ATOM 1443 C C . VAL A 1 188 ? 16.255 -25.845 -3.702 1.00 83.75 188 VAL A C 1
ATOM 1445 O O . VAL A 1 188 ? 15.068 -26.130 -3.852 1.00 83.75 188 VAL A O 1
ATOM 1448 N N . THR A 1 189 ? 17.058 -25.544 -4.727 1.00 87.25 189 THR A N 1
ATOM 1449 C CA . THR A 1 189 ? 16.624 -25.531 -6.130 1.00 87.25 189 THR A CA 1
ATOM 1450 C C . THR A 1 189 ? 16.125 -26.906 -6.569 1.00 87.25 189 THR A C 1
ATOM 1452 O O . THR A 1 189 ? 15.038 -26.990 -7.137 1.00 87.25 189 THR A O 1
ATOM 1455 N N . GLU A 1 190 ? 16.862 -27.979 -6.261 1.00 89.00 190 GLU A N 1
ATOM 1456 C CA . GLU A 1 190 ? 16.464 -29.354 -6.602 1.00 89.00 190 GLU A CA 1
ATOM 1457 C C . GLU A 1 190 ? 15.122 -29.741 -5.972 1.00 89.00 190 GLU A C 1
ATOM 1459 O O . GLU A 1 190 ? 14.212 -30.183 -6.676 1.00 89.00 190 GLU A O 1
ATOM 1464 N N . LYS A 1 191 ? 14.954 -29.502 -4.664 1.00 90.06 191 LYS A N 1
ATOM 1465 C CA . LYS A 1 191 ? 13.686 -29.776 -3.973 1.00 90.06 191 LYS A CA 1
ATOM 1466 C C . LYS A 1 191 ? 12.542 -28.938 -4.546 1.00 90.06 191 LYS A C 1
ATOM 1468 O O . LYS A 1 191 ? 11.450 -29.444 -4.758 1.00 90.06 191 LYS A O 1
ATOM 1473 N N . LYS A 1 192 ? 12.777 -27.661 -4.851 1.00 91.44 192 LYS A N 1
ATOM 1474 C CA . LYS A 1 192 ? 11.754 -26.789 -5.444 1.00 91.44 192 LYS A CA 1
ATOM 1475 C C . LYS A 1 192 ? 11.330 -27.261 -6.837 1.00 91.44 192 LYS A C 1
ATOM 1477 O O . LYS A 1 192 ? 10.139 -27.262 -7.147 1.00 91.44 192 LYS A O 1
ATOM 1482 N N . ALA A 1 193 ? 12.291 -27.684 -7.659 1.00 93.19 193 ALA A N 1
ATOM 1483 C CA . ALA A 1 193 ? 12.026 -28.250 -8.976 1.00 93.19 193 ALA A CA 1
ATOM 1484 C C . ALA A 1 193 ? 11.195 -29.538 -8.867 1.00 93.19 193 ALA A C 1
ATOM 1486 O O . ALA A 1 193 ? 10.230 -29.704 -9.609 1.00 93.19 193 ALA A O 1
ATOM 1487 N N . SER A 1 194 ? 11.522 -30.430 -7.922 1.00 93.69 194 SER A N 1
ATOM 1488 C CA . SER A 1 194 ? 10.779 -31.684 -7.726 1.00 93.69 194 SER A CA 1
ATOM 1489 C C . SER A 1 194 ? 9.355 -31.493 -7.188 1.00 93.69 194 SER A C 1
ATOM 1491 O O . SER A 1 194 ? 8.527 -32.390 -7.348 1.00 93.69 194 SER A O 1
ATOM 1493 N N . ILE A 1 195 ? 9.044 -30.332 -6.599 1.00 95.88 195 ILE A N 1
ATOM 1494 C CA . ILE A 1 195 ? 7.685 -29.957 -6.180 1.00 95.88 195 ILE A CA 1
ATOM 1495 C C . ILE A 1 195 ? 6.878 -29.404 -7.360 1.00 95.88 195 ILE A C 1
ATOM 1497 O O . ILE A 1 195 ? 5.763 -29.863 -7.598 1.00 95.88 195 ILE A O 1
ATOM 1501 N N . ILE A 1 196 ? 7.420 -28.430 -8.105 1.00 95.50 196 ILE A N 1
ATOM 1502 C CA . ILE A 1 196 ? 6.653 -27.724 -9.148 1.00 95.50 196 ILE A CA 1
ATOM 1503 C C . ILE A 1 196 ? 6.298 -28.597 -10.345 1.00 95.50 196 ILE A C 1
ATOM 1505 O O . ILE A 1 196 ? 5.238 -28.390 -10.931 1.00 95.50 196 ILE A O 1
ATOM 1509 N N . ARG A 1 197 ? 7.154 -29.567 -10.680 1.00 96.25 197 ARG A N 1
ATOM 1510 C CA . ARG A 1 197 ? 6.966 -30.547 -11.762 1.00 96.25 197 ARG A CA 1
ATOM 1511 C C . ARG A 1 197 ? 6.208 -29.984 -12.970 1.00 96.25 197 ARG A C 1
ATOM 1513 O O . ARG A 1 197 ? 5.043 -30.344 -13.177 1.00 96.25 197 ARG A O 1
ATOM 1520 N N . PRO A 1 198 ? 6.781 -29.007 -13.687 1.00 97.19 198 PRO A N 1
ATOM 1521 C CA . PRO A 1 198 ? 6.026 -28.277 -14.686 1.00 97.19 198 PRO A CA 1
ATOM 1522 C C . PRO A 1 198 ? 5.743 -29.170 -15.896 1.00 97.19 198 PRO A C 1
ATOM 1524 O O . PRO A 1 198 ? 6.471 -30.125 -16.157 1.00 97.19 198 PRO A O 1
ATOM 1527 N N . ASP A 1 199 ? 4.691 -28.848 -16.636 1.00 98.19 199 ASP A N 1
ATOM 1528 C CA . ASP A 1 199 ? 4.456 -29.416 -17.966 1.00 98.19 199 ASP A CA 1
ATOM 1529 C C . ASP A 1 199 ? 5.329 -28.697 -19.002 1.00 98.19 199 ASP A C 1
ATOM 1531 O O . ASP A 1 199 ? 5.765 -29.293 -19.983 1.00 98.19 199 ASP A O 1
ATOM 1535 N N . ILE A 1 200 ? 5.616 -27.411 -18.760 1.00 98.62 200 ILE A N 1
ATOM 1536 C CA . ILE A 1 200 ? 6.456 -26.579 -19.620 1.00 98.62 200 ILE A CA 1
ATOM 1537 C C . ILE A 1 200 ? 7.514 -25.871 -18.784 1.00 98.62 200 ILE A C 1
ATOM 1539 O O . ILE A 1 200 ? 7.191 -25.112 -17.868 1.00 98.62 200 ILE A O 1
ATOM 1543 N N . ALA A 1 201 ? 8.781 -26.078 -19.129 1.00 98.00 201 ALA A N 1
ATOM 1544 C CA . ALA A 1 201 ? 9.911 -25.383 -18.527 1.00 98.00 201 ALA A CA 1
ATOM 1545 C C . ALA A 1 201 ? 10.517 -24.414 -19.543 1.00 98.00 201 ALA A C 1
ATOM 1547 O O . ALA A 1 201 ? 11.014 -24.829 -20.588 1.00 98.00 201 ALA A O 1
ATOM 1548 N N . MET A 1 202 ? 10.506 -23.123 -19.224 1.00 97.81 202 MET A N 1
ATOM 1549 C CA . MET A 1 202 ? 11.060 -22.083 -20.084 1.00 97.81 202 MET A CA 1
ATOM 1550 C C . MET A 1 202 ? 12.296 -21.445 -19.454 1.00 97.81 202 MET A C 1
ATOM 1552 O O . MET A 1 202 ? 12.258 -21.029 -18.293 1.00 97.81 202 MET A O 1
ATOM 1556 N N . ILE A 1 203 ? 13.357 -21.286 -20.247 1.00 96.25 203 ILE A N 1
ATOM 1557 C CA . ILE A 1 203 ? 14.489 -20.417 -19.909 1.00 96.25 203 ILE A CA 1
ATOM 1558 C C . ILE A 1 203 ? 14.476 -19.210 -20.852 1.00 96.25 203 ILE A C 1
ATOM 1560 O O . ILE A 1 203 ? 14.642 -19.357 -22.059 1.00 96.25 203 ILE A O 1
ATOM 1564 N N . THR A 1 204 ? 14.280 -18.005 -20.305 1.00 93.19 204 THR A N 1
ATOM 1565 C CA . THR A 1 204 ? 14.239 -16.763 -21.101 1.00 93.19 204 THR A CA 1
ATOM 1566 C C . THR A 1 204 ? 15.609 -16.409 -21.686 1.00 93.19 204 THR A C 1
ATOM 1568 O O . THR A 1 204 ? 15.734 -16.098 -22.868 1.00 93.19 204 THR A O 1
ATOM 1571 N N . ASN A 1 205 ? 16.639 -16.416 -20.841 1.00 87.94 205 ASN A N 1
ATOM 1572 C CA . ASN A 1 205 ? 18.045 -16.176 -21.167 1.00 87.94 205 ASN A CA 1
ATOM 1573 C C . ASN A 1 205 ? 18.929 -16.541 -19.964 1.00 87.94 205 ASN A C 1
ATOM 1575 O O . ASN A 1 205 ? 18.439 -16.718 -18.839 1.00 87.94 205 ASN A O 1
ATOM 1579 N N . ILE A 1 206 ? 20.241 -16.607 -20.196 1.00 86.00 206 ILE A N 1
ATOM 1580 C CA . ILE A 1 206 ? 21.246 -16.850 -19.164 1.00 86.00 206 ILE A CA 1
ATOM 1581 C C . ILE A 1 206 ? 22.357 -15.812 -19.289 1.00 86.00 206 ILE A C 1
ATOM 1583 O O . ILE A 1 206 ? 23.012 -15.701 -20.317 1.00 86.00 206 ILE A O 1
ATOM 1587 N N . HIS A 1 207 ? 22.566 -15.076 -18.203 1.00 83.56 207 HIS A N 1
ATOM 1588 C CA . HIS A 1 207 ? 23.592 -14.045 -18.058 1.00 83.56 207 HIS A CA 1
ATOM 1589 C C . HIS A 1 207 ? 24.178 -14.078 -16.645 1.00 83.56 207 HIS A C 1
ATOM 1591 O O . HIS A 1 207 ? 23.606 -14.722 -15.757 1.00 83.56 207 HIS A O 1
ATOM 1597 N N . SER A 1 208 ? 25.277 -13.348 -16.450 1.00 73.50 208 SER A N 1
ATOM 1598 C CA . SER A 1 208 ? 25.990 -13.163 -15.182 1.00 73.50 208 SER A CA 1
ATOM 1599 C C . SER A 1 208 ? 25.101 -12.540 -14.098 1.00 73.50 208 SER A C 1
ATOM 1601 O O . SER A 1 208 ? 25.056 -11.327 -13.921 1.00 73.50 208 SER A O 1
ATOM 1603 N N . ASP A 1 209 ? 24.373 -13.390 -13.382 1.00 69.44 209 ASP A N 1
ATOM 1604 C CA . ASP A 1 209 ? 23.547 -13.073 -12.216 1.00 69.44 209 ASP A CA 1
ATOM 1605 C C . ASP A 1 209 ? 23.803 -14.157 -11.158 1.00 69.44 209 ASP A C 1
ATOM 1607 O O . ASP A 1 209 ? 24.023 -15.318 -11.507 1.00 69.44 209 ASP A O 1
ATOM 1611 N N . HIS A 1 210 ? 23.820 -13.800 -9.875 1.00 68.44 210 HIS A N 1
ATOM 1612 C CA . HIS A 1 210 ? 24.140 -14.714 -8.768 1.00 68.44 210 HIS A CA 1
ATOM 1613 C C . HIS A 1 210 ? 25.522 -15.409 -8.843 1.00 68.44 210 HIS A C 1
ATOM 1615 O O . HIS A 1 210 ? 25.722 -16.454 -8.212 1.00 68.44 210 HIS A O 1
ATOM 1621 N N . LEU A 1 211 ? 26.499 -14.851 -9.572 1.00 70.25 211 LEU A N 1
ATOM 1622 C CA . LEU A 1 211 ? 27.839 -15.451 -9.708 1.00 70.25 211 LEU A CA 1
ATOM 1623 C C . LEU A 1 211 ? 28.542 -15.643 -8.360 1.00 70.25 211 LEU A C 1
ATOM 1625 O O . LEU A 1 211 ? 29.256 -16.627 -8.192 1.00 70.25 211 LEU A O 1
ATOM 1629 N N . GLN A 1 212 ? 28.260 -14.789 -7.371 1.00 68.38 212 GLN A N 1
ATOM 1630 C CA . GLN A 1 212 ? 28.776 -14.944 -6.006 1.00 68.38 212 GLN A CA 1
ATOM 1631 C C . GLN A 1 212 ? 28.460 -16.314 -5.371 1.00 68.38 212 GLN A C 1
ATOM 1633 O O . GLN A 1 212 ? 29.197 -16.770 -4.504 1.00 68.38 212 GLN A O 1
ATOM 1638 N N . PHE A 1 213 ? 27.365 -16.969 -5.779 1.00 70.06 213 PHE A N 1
ATOM 1639 C CA . PHE A 1 213 ? 26.938 -18.258 -5.224 1.00 70.06 213 PHE A CA 1
ATOM 1640 C C . PHE A 1 213 ? 27.365 -19.450 -6.085 1.00 70.06 213 PHE A C 1
ATOM 1642 O O . PHE A 1 213 ? 27.595 -20.537 -5.559 1.00 70.06 213 PHE A O 1
ATOM 1649 N N . TYR A 1 214 ? 27.458 -19.261 -7.403 1.00 76.50 214 TYR A N 1
ATOM 1650 C CA . TYR A 1 214 ? 27.656 -20.353 -8.363 1.00 76.50 214 TYR A CA 1
ATOM 1651 C C . TYR A 1 214 ? 29.049 -20.385 -8.998 1.00 76.50 214 TYR A C 1
ATOM 1653 O O . TYR A 1 214 ? 29.444 -21.409 -9.554 1.00 76.50 214 TYR A O 1
ATOM 1661 N N . GLY A 1 215 ? 29.814 -19.299 -8.903 1.00 77.81 215 GLY A N 1
ATOM 1662 C CA . GLY A 1 215 ? 31.180 -19.173 -9.404 1.00 77.81 215 GLY A CA 1
ATOM 1663 C C . GLY A 1 215 ? 31.288 -18.987 -10.920 1.00 77.81 215 GLY A C 1
ATOM 1664 O O . GLY A 1 215 ? 32.012 -18.100 -11.354 1.00 77.81 215 GLY A O 1
ATOM 1665 N N . THR A 1 216 ? 30.581 -19.783 -11.732 1.00 84.81 216 THR A N 1
ATOM 1666 C CA . THR A 1 216 ? 30.653 -19.701 -13.207 1.00 84.81 216 THR A CA 1
ATOM 1667 C C . THR A 1 216 ? 29.278 -19.713 -13.877 1.00 84.81 216 THR A C 1
ATOM 1669 O O . THR A 1 216 ? 28.287 -20.179 -13.302 1.00 84.81 216 THR A O 1
ATOM 1672 N N . LEU A 1 217 ? 29.217 -19.214 -15.117 1.00 86.69 217 LEU A N 1
ATOM 1673 C CA . LEU A 1 217 ? 27.987 -19.162 -15.912 1.00 86.69 217 LEU A CA 1
ATOM 1674 C C . LEU A 1 217 ? 27.489 -20.565 -16.293 1.00 86.69 217 LEU A C 1
ATOM 1676 O O . LEU A 1 217 ? 26.284 -20.806 -16.334 1.00 86.69 217 LEU A O 1
ATOM 1680 N N . GLU A 1 218 ? 28.399 -21.514 -16.508 1.00 91.38 218 GLU A N 1
ATOM 1681 C CA . GLU A 1 218 ? 28.094 -22.923 -16.766 1.00 91.38 218 GLU A CA 1
ATOM 1682 C C . GLU A 1 218 ? 27.391 -23.558 -15.569 1.00 91.38 218 GLU A C 1
ATOM 1684 O O . GLU A 1 218 ? 26.351 -24.192 -15.731 1.00 91.38 218 GLU A O 1
ATOM 1689 N N . LYS A 1 219 ? 27.910 -23.328 -14.354 1.00 89.00 219 LYS A N 1
ATOM 1690 C CA . LYS A 1 219 ? 27.286 -23.823 -13.121 1.00 89.00 219 LYS A CA 1
ATOM 1691 C C . LYS A 1 219 ? 25.910 -23.201 -12.912 1.00 89.00 219 LYS A C 1
ATOM 1693 O O . LYS A 1 219 ? 24.969 -23.916 -12.584 1.00 89.00 219 LYS A O 1
ATOM 1698 N N . LEU A 1 220 ? 25.760 -21.895 -13.146 1.00 87.88 220 LEU A N 1
ATOM 1699 C CA . LEU A 1 220 ? 24.452 -21.234 -13.099 1.00 87.88 220 LEU A CA 1
ATOM 1700 C C . LEU A 1 220 ? 23.480 -21.821 -14.137 1.00 87.88 220 LEU A C 1
ATOM 1702 O O . LEU A 1 220 ? 22.301 -22.018 -13.835 1.00 87.88 220 LEU A O 1
ATOM 1706 N N . THR A 1 221 ? 23.972 -22.113 -15.343 1.00 92.12 221 THR A N 1
ATOM 1707 C CA . THR A 1 221 ? 23.194 -22.733 -16.422 1.00 92.12 221 THR A CA 1
ATOM 1708 C C . THR A 1 221 ? 22.674 -24.094 -16.001 1.00 92.12 221 THR A C 1
ATOM 1710 O O . THR A 1 221 ? 21.467 -24.322 -16.060 1.00 92.12 221 THR A O 1
ATOM 1713 N N . ASP A 1 222 ? 23.550 -24.964 -15.501 1.00 91.81 222 ASP A N 1
ATOM 1714 C CA . ASP A 1 222 ? 23.172 -26.302 -15.040 1.00 91.81 222 ASP A CA 1
ATOM 1715 C C . ASP A 1 222 ? 22.130 -26.233 -13.922 1.00 91.81 222 ASP A C 1
ATOM 1717 O O . ASP A 1 222 ? 21.181 -27.015 -13.895 1.00 91.81 222 ASP A O 1
ATOM 1721 N N . GLN A 1 223 ? 22.258 -25.245 -13.035 1.00 89.69 223 GLN A N 1
ATOM 1722 C CA . GLN A 1 223 ? 21.340 -25.038 -11.918 1.00 89.69 223 GLN A CA 1
ATOM 1723 C C . GLN A 1 223 ? 19.959 -24.558 -12.372 1.00 89.69 223 GLN A C 1
ATOM 1725 O O . GLN A 1 223 ? 18.952 -25.022 -11.841 1.00 89.69 223 GLN A O 1
ATOM 1730 N N . LYS A 1 224 ? 19.870 -23.693 -13.391 1.00 91.25 224 LYS A N 1
ATOM 1731 C CA . LYS A 1 224 ? 18.579 -23.350 -14.021 1.00 91.25 224 LYS A CA 1
ATOM 1732 C C . LYS A 1 224 ? 17.986 -24.546 -14.774 1.00 91.25 224 LYS A C 1
ATOM 1734 O O . LYS A 1 224 ? 16.776 -24.756 -14.719 1.00 91.25 224 LYS A O 1
ATOM 1739 N N . CYS A 1 225 ? 18.833 -25.356 -15.411 1.00 93.69 225 CYS A N 1
ATOM 1740 C CA . CYS A 1 225 ? 18.430 -26.556 -16.146 1.00 93.69 225 CYS A CA 1
ATOM 1741 C C . CYS A 1 225 ? 17.971 -27.712 -15.241 1.00 93.69 225 CYS A C 1
ATOM 1743 O O . CYS A 1 225 ? 17.376 -28.664 -15.741 1.00 93.69 225 CYS A O 1
ATOM 1745 N N . LEU A 1 226 ? 18.168 -27.640 -13.917 1.00 90.56 226 LEU A N 1
ATOM 1746 C CA . LEU A 1 226 ? 17.588 -28.615 -12.980 1.00 90.56 226 LEU A CA 1
ATOM 1747 C C . LEU A 1 226 ? 16.067 -28.729 -13.121 1.00 90.56 226 LEU A C 1
ATOM 1749 O O . LEU A 1 226 ? 15.513 -29.793 -12.862 1.00 90.56 226 LEU A O 1
ATOM 1753 N N . LEU A 1 227 ? 15.402 -27.668 -13.588 1.00 92.31 227 LEU A N 1
ATOM 1754 C CA . LEU A 1 227 ? 13.972 -27.685 -13.877 1.00 92.31 227 LEU A CA 1
ATOM 1755 C C . LEU A 1 227 ? 13.593 -28.755 -14.918 1.00 92.31 227 LEU A C 1
ATOM 1757 O O . LEU A 1 227 ? 12.515 -29.333 -14.817 1.00 92.31 227 LEU A O 1
ATOM 1761 N N . PHE A 1 228 ? 14.484 -29.069 -15.867 1.00 95.50 228 PHE A N 1
ATOM 1762 C CA . PHE A 1 228 ? 14.235 -30.072 -16.909 1.00 95.50 228 PHE A CA 1
ATOM 1763 C C . PHE A 1 228 ? 14.143 -31.485 -16.340 1.00 95.50 228 PHE A C 1
ATOM 1765 O O . PHE A 1 228 ? 13.344 -32.286 -16.808 1.00 95.50 228 PHE A O 1
ATOM 1772 N N . LYS A 1 229 ? 14.916 -31.780 -15.287 1.00 92.12 229 LYS A N 1
ATOM 1773 C CA . LYS A 1 229 ? 14.899 -33.093 -14.623 1.00 92.12 229 LYS A CA 1
ATOM 1774 C C . LYS A 1 229 ? 13.579 -33.383 -13.914 1.00 92.12 229 LYS A C 1
ATOM 1776 O O . LYS A 1 229 ? 13.302 -34.536 -13.604 1.00 92.12 229 LYS A O 1
ATOM 1781 N N . SER A 1 230 ? 12.798 -32.343 -13.640 1.00 93.06 230 SER A N 1
ATOM 1782 C CA . SER A 1 230 ? 11.532 -32.443 -12.923 1.00 93.06 230 SER A CA 1
ATOM 1783 C C . SER A 1 230 ? 10.318 -32.227 -13.824 1.00 93.06 230 SER A C 1
ATOM 1785 O O . SER A 1 230 ? 9.214 -32.138 -13.301 1.00 93.06 230 SER A O 1
ATOM 1787 N N . LEU A 1 231 ? 10.487 -32.117 -15.145 1.00 96.12 231 LEU A N 1
ATOM 1788 C CA . LEU A 1 231 ? 9.359 -32.031 -16.075 1.00 96.12 231 LEU A CA 1
ATOM 1789 C C . LEU A 1 231 ? 8.424 -33.236 -15.927 1.00 96.12 231 LEU A C 1
ATOM 1791 O O . LEU A 1 231 ? 8.862 -34.353 -15.645 1.00 96.12 231 LEU A O 1
ATOM 1795 N N . GLN A 1 232 ? 7.132 -33.004 -16.151 1.00 95.06 232 GLN A N 1
ATOM 1796 C CA . GLN A 1 232 ? 6.180 -34.100 -16.318 1.00 95.06 232 GLN A CA 1
ATOM 1797 C C . GLN A 1 232 ? 6.543 -34.966 -17.535 1.00 95.06 232 GLN A C 1
ATOM 1799 O O . GLN A 1 232 ? 7.228 -34.492 -18.449 1.00 95.06 232 GLN A O 1
ATOM 1804 N N . PRO A 1 233 ? 6.069 -36.227 -17.588 1.00 91.06 233 PRO A N 1
ATOM 1805 C CA . PRO A 1 233 ? 6.167 -37.039 -18.795 1.00 91.06 233 PRO A CA 1
ATOM 1806 C C . PRO A 1 233 ? 5.637 -36.281 -20.017 1.00 91.06 233 PRO A C 1
ATOM 1808 O O . PRO A 1 233 ? 4.593 -35.640 -19.939 1.00 91.06 233 PRO A O 1
ATOM 1811 N N . GLU A 1 234 ? 6.364 -36.350 -21.136 1.00 91.00 234 GLU A N 1
ATOM 1812 C CA . GLU A 1 234 ? 6.071 -35.608 -22.379 1.00 91.00 234 GLU A CA 1
ATOM 1813 C C . GLU A 1 234 ? 6.117 -34.071 -22.255 1.00 91.00 234 GLU A C 1
ATOM 1815 O O . GLU A 1 234 ? 5.757 -33.360 -23.197 1.00 91.00 234 GLU A O 1
ATOM 1820 N N . GLY A 1 235 ? 6.629 -33.554 -21.134 1.00 96.38 235 GLY A N 1
ATOM 1821 C CA . GLY A 1 235 ? 6.814 -32.129 -20.901 1.00 96.38 235 GLY A CA 1
ATOM 1822 C C . GLY A 1 235 ? 7.697 -31.455 -21.951 1.00 96.38 235 GLY A C 1
ATOM 1823 O O . GLY A 1 235 ? 8.558 -32.076 -22.584 1.00 96.38 235 GLY A O 1
ATOM 1824 N N . ILE A 1 236 ? 7.468 -30.157 -22.131 1.00 98.56 236 ILE A N 1
ATOM 1825 C CA . ILE A 1 236 ? 8.072 -29.359 -23.196 1.00 98.56 236 ILE A CA 1
ATOM 1826 C C . ILE A 1 236 ? 9.085 -28.386 -22.600 1.00 98.56 236 ILE A C 1
ATOM 1828 O O . ILE A 1 236 ? 8.818 -27.687 -21.620 1.00 98.56 236 ILE A O 1
ATOM 1832 N N . VAL A 1 237 ? 10.253 -28.301 -23.224 1.00 98.62 237 VAL A N 1
ATOM 1833 C CA . VAL A 1 237 ? 11.246 -27.273 -22.916 1.00 98.62 237 VAL A CA 1
ATOM 1834 C C . VAL A 1 237 ? 11.158 -26.154 -23.947 1.00 98.62 237 VAL A C 1
ATOM 1836 O O . VAL A 1 237 ? 11.191 -26.412 -25.145 1.00 98.62 237 VAL A O 1
ATOM 1839 N N . VAL A 1 238 ? 11.067 -24.908 -23.478 1.00 98.62 238 VAL A N 1
ATOM 1840 C CA . VAL A 1 238 ? 11.069 -23.708 -24.327 1.00 98.62 238 VAL A CA 1
ATOM 1841 C C . VAL A 1 238 ? 12.375 -22.943 -24.115 1.00 98.62 238 VAL A C 1
ATOM 1843 O O . VAL A 1 238 ? 12.636 -22.457 -23.010 1.00 98.62 238 VAL A O 1
ATOM 1846 N N . LEU A 1 239 ? 13.200 -22.832 -25.160 1.00 98.19 239 LEU A N 1
ATOM 1847 C CA . LEU A 1 239 ? 14.530 -22.213 -25.085 1.00 98.19 239 LEU A CA 1
ATOM 1848 C C . LEU A 1 239 ? 14.681 -21.058 -26.060 1.00 98.19 239 LEU A C 1
ATOM 1850 O O . LEU A 1 239 ? 14.288 -21.133 -27.220 1.00 98.19 239 LEU A O 1
ATOM 1854 N N . ASN A 1 240 ? 15.351 -20.017 -25.589 1.00 97.44 240 ASN A N 1
ATOM 1855 C CA . ASN A 1 240 ? 15.891 -18.991 -26.459 1.00 97.44 240 ASN A CA 1
ATOM 1856 C C . ASN A 1 240 ? 17.120 -19.552 -27.193 1.00 97.44 240 ASN A C 1
ATOM 1858 O O . ASN A 1 240 ? 18.139 -19.818 -26.551 1.00 97.44 240 ASN A O 1
ATOM 1862 N N . HIS A 1 241 ? 17.025 -19.730 -28.512 1.00 97.31 241 HIS A N 1
ATOM 1863 C CA . HIS A 1 241 ? 18.124 -20.241 -29.336 1.00 97.31 241 HIS A CA 1
ATOM 1864 C C . HIS A 1 241 ? 19.317 -19.275 -29.363 1.00 97.31 241 HIS A C 1
ATOM 1866 O O . HIS A 1 241 ? 20.469 -19.694 -29.459 1.00 97.31 241 HIS A O 1
ATOM 1872 N N . ASP A 1 242 ? 19.055 -17.979 -29.204 1.00 94.25 242 ASP A N 1
ATOM 1873 C CA . ASP A 1 242 ? 20.079 -16.934 -29.212 1.00 94.25 242 ASP A CA 1
ATOM 1874 C C . ASP A 1 242 ? 20.778 -16.808 -27.840 1.00 94.25 242 ASP A C 1
ATOM 1876 O O . ASP A 1 242 ? 21.664 -15.972 -27.655 1.00 94.25 242 ASP A O 1
ATOM 1880 N N . ALA A 1 243 ? 20.369 -17.591 -26.832 1.00 91.31 243 ALA A N 1
ATOM 1881 C CA . ALA A 1 243 ? 20.922 -17.483 -25.489 1.00 91.31 243 ALA A CA 1
ATOM 1882 C C . ALA A 1 243 ? 22.379 -17.957 -25.413 1.00 91.31 243 ALA A C 1
ATOM 1884 O O . ALA A 1 243 ? 22.766 -18.996 -25.950 1.00 91.31 243 ALA A O 1
ATOM 1885 N N . THR A 1 244 ? 23.171 -17.252 -24.604 1.00 86.06 244 THR A N 1
ATOM 1886 C CA . THR A 1 244 ? 24.501 -17.711 -24.202 1.00 86.06 244 THR A CA 1
ATOM 1887 C C . THR A 1 244 ? 24.398 -19.103 -23.566 1.00 86.06 244 THR A C 1
ATOM 1889 O O . THR A 1 244 ? 23.554 -19.340 -22.698 1.00 86.06 244 THR A O 1
ATOM 1892 N N . LEU A 1 245 ? 25.252 -20.032 -24.015 1.00 93.56 245 LEU A N 1
ATOM 1893 C CA . LEU A 1 245 ? 25.236 -21.450 -23.627 1.00 93.56 245 LEU A CA 1
ATOM 1894 C C . LEU A 1 245 ? 23.949 -22.209 -24.017 1.00 93.56 245 LEU A C 1
ATOM 1896 O O . LEU A 1 245 ? 23.561 -23.147 -23.316 1.00 93.56 245 LEU A O 1
ATOM 1900 N N . PHE A 1 246 ? 23.298 -21.849 -25.130 1.00 96.31 246 PHE A N 1
ATOM 1901 C CA . PHE A 1 246 ? 22.183 -22.619 -25.698 1.00 96.31 246 PHE A CA 1
ATOM 1902 C C . PHE A 1 246 ? 22.514 -24.114 -25.842 1.00 96.31 246 PHE A C 1
ATOM 1904 O O . PHE A 1 246 ? 21.779 -24.947 -25.317 1.00 96.31 246 PHE A O 1
ATOM 1911 N N . ASP A 1 247 ? 23.667 -24.469 -26.419 1.00 96.94 247 ASP A N 1
ATOM 1912 C CA . ASP A 1 247 ? 24.073 -25.875 -26.590 1.00 96.94 247 ASP A CA 1
ATOM 1913 C C . ASP A 1 247 ? 24.166 -26.639 -25.267 1.00 96.94 247 ASP A C 1
ATOM 1915 O O . ASP A 1 247 ? 23.832 -27.825 -25.184 1.00 96.94 247 ASP A O 1
ATOM 1919 N N . ARG A 1 248 ? 24.583 -25.958 -24.193 1.00 96.75 248 ARG A N 1
ATOM 1920 C CA . ARG A 1 248 ? 24.629 -26.545 -22.851 1.00 96.75 248 ARG A CA 1
ATOM 1921 C C . ARG A 1 248 ? 23.221 -26.759 -22.300 1.00 96.75 248 ARG A C 1
ATOM 1923 O O . ARG A 1 248 ? 22.960 -27.801 -21.704 1.00 96.75 248 ARG A O 1
ATOM 1930 N N . GLN A 1 249 ? 22.309 -25.809 -22.512 1.00 97.31 249 GLN A N 1
ATOM 1931 C CA . GLN A 1 249 ? 20.895 -25.960 -22.149 1.00 97.31 249 GLN A CA 1
ATOM 1932 C C . GLN A 1 249 ? 20.254 -27.123 -22.918 1.00 97.31 249 GLN A C 1
ATOM 1934 O O . GLN A 1 249 ? 19.611 -27.976 -22.309 1.00 97.31 249 GLN A O 1
ATOM 1939 N N . LEU A 1 250 ? 20.509 -27.218 -24.225 1.00 97.12 250 LEU A N 1
ATOM 1940 C CA . LEU A 1 250 ? 20.050 -28.310 -25.080 1.00 97.12 250 LEU A CA 1
ATOM 1941 C C . LEU A 1 250 ? 20.623 -29.662 -24.633 1.00 97.12 250 LEU A C 1
ATOM 1943 O O . LEU A 1 250 ? 19.895 -30.650 -24.553 1.00 97.12 250 LEU A O 1
ATOM 1947 N N . THR A 1 251 ? 21.910 -29.711 -24.287 1.00 97.44 251 THR A N 1
ATOM 1948 C CA . THR A 1 251 ? 22.560 -30.912 -23.739 1.00 97.44 251 THR A CA 1
ATOM 1949 C C . THR A 1 251 ? 21.923 -31.332 -22.417 1.00 97.44 251 THR A C 1
ATOM 1951 O O . THR A 1 251 ? 21.623 -32.509 -22.234 1.00 97.44 251 THR A O 1
ATOM 1954 N N . ASN A 1 252 ? 21.650 -30.384 -21.516 1.00 97.00 252 ASN A N 1
ATOM 1955 C CA . ASN A 1 252 ? 20.963 -30.663 -20.256 1.00 97.00 252 ASN A CA 1
ATOM 1956 C C . ASN A 1 252 ? 19.521 -31.158 -20.475 1.00 97.00 252 ASN A C 1
ATOM 1958 O O . ASN A 1 252 ? 19.090 -32.079 -19.784 1.00 97.00 252 ASN A O 1
ATOM 1962 N N . ALA A 1 253 ? 18.786 -30.598 -21.441 1.00 96.94 253 ALA A N 1
ATOM 1963 C CA . ALA A 1 253 ? 17.443 -31.063 -21.793 1.00 96.94 253 ALA A CA 1
ATOM 1964 C C . ALA A 1 253 ? 17.471 -32.502 -22.340 1.00 96.94 253 ALA A C 1
ATOM 1966 O O . ALA A 1 253 ? 16.713 -33.357 -21.882 1.00 96.94 253 ALA A O 1
ATOM 1967 N N . LYS A 1 254 ? 18.414 -32.809 -23.242 1.00 95.94 254 LYS A N 1
ATOM 1968 C CA . LYS A 1 254 ? 18.638 -34.170 -23.759 1.00 95.94 254 LYS A CA 1
ATOM 1969 C C . LYS A 1 254 ? 19.031 -35.147 -22.648 1.00 95.94 254 LYS A C 1
ATOM 1971 O O . LYS A 1 254 ? 18.485 -36.241 -22.582 1.00 95.94 254 LYS A O 1
ATOM 1976 N N . ALA A 1 255 ? 19.924 -34.744 -21.742 1.00 96.31 255 ALA A N 1
ATOM 1977 C CA . ALA A 1 255 ? 20.330 -35.553 -20.591 1.00 96.31 255 ALA A CA 1
ATOM 1978 C C . ALA A 1 255 ? 19.177 -35.807 -19.600 1.00 96.31 255 ALA A C 1
ATOM 1980 O O . ALA A 1 255 ? 19.179 -36.816 -18.897 1.00 96.31 255 ALA A O 1
ATOM 1981 N N . ALA A 1 256 ? 18.182 -34.918 -19.559 1.00 95.31 256 ALA A N 1
ATOM 1982 C CA . ALA A 1 256 ? 16.933 -35.101 -18.824 1.00 95.31 256 ALA A CA 1
ATOM 1983 C C . ALA A 1 256 ? 15.866 -35.896 -19.613 1.00 95.31 256 ALA A C 1
ATOM 1985 O O . ALA A 1 256 ? 14.739 -36.017 -19.144 1.00 95.31 256 ALA A O 1
ATOM 1986 N N . ASN A 1 257 ? 16.209 -36.461 -20.780 1.00 94.94 257 ASN A N 1
ATOM 1987 C CA . ASN A 1 257 ? 15.315 -37.197 -21.686 1.00 94.94 257 ASN A CA 1
ATOM 1988 C C . ASN A 1 257 ? 14.109 -36.385 -22.190 1.00 94.94 257 ASN A C 1
ATOM 1990 O O . ASN A 1 257 ? 13.047 -36.946 -22.473 1.00 94.94 257 ASN A O 1
ATOM 1994 N N . VAL A 1 258 ? 14.262 -35.067 -22.329 1.00 96.62 258 VAL A N 1
ATOM 1995 C CA . VAL A 1 258 ? 13.224 -34.214 -22.914 1.00 96.62 258 VAL A CA 1
ATOM 1996 C C . VAL A 1 258 ? 13.120 -34.495 -24.412 1.00 96.62 258 VAL A C 1
ATOM 1998 O O . VAL A 1 258 ? 14.092 -34.331 -25.150 1.00 96.62 258 VAL A O 1
ATOM 2001 N N . LYS A 1 259 ? 11.929 -34.903 -24.863 1.00 93.94 259 LYS A N 1
ATOM 2002 C CA . LYS A 1 259 ? 11.642 -35.196 -26.278 1.00 93.94 259 LYS A CA 1
ATOM 2003 C C . LYS A 1 259 ? 11.155 -33.974 -27.054 1.00 93.94 259 LYS A C 1
ATOM 2005 O O . LYS A 1 259 ? 11.431 -33.858 -28.242 1.00 93.94 259 LYS A O 1
ATOM 2010 N N . ASN A 1 260 ? 10.438 -33.082 -26.374 1.00 96.62 260 ASN A N 1
ATOM 2011 C CA . ASN A 1 260 ? 9.773 -31.937 -26.980 1.00 96.62 260 ASN A CA 1
ATOM 2012 C C . ASN A 1 260 ? 10.516 -30.661 -26.588 1.00 96.62 260 ASN A C 1
ATOM 2014 O O . ASN A 1 260 ? 10.464 -30.225 -25.436 1.00 96.62 260 ASN A O 1
ATOM 2018 N N . ILE A 1 261 ? 11.226 -30.073 -27.543 1.00 98.19 261 ILE A N 1
ATOM 2019 C CA . ILE A 1 261 ? 11.944 -28.813 -27.357 1.00 98.19 261 ILE A CA 1
ATOM 2020 C C . ILE A 1 261 ? 11.422 -27.846 -28.410 1.00 98.19 261 ILE A C 1
ATOM 2022 O O . ILE A 1 261 ? 11.396 -28.188 -29.586 1.00 98.19 261 ILE A O 1
ATOM 2026 N N . ILE A 1 262 ? 10.989 -26.669 -27.968 1.00 98.44 262 ILE A N 1
ATOM 2027 C CA . ILE A 1 262 ? 10.590 -25.563 -28.834 1.00 98.44 262 ILE A CA 1
ATOM 2028 C C . ILE A 1 262 ? 11.594 -24.445 -28.625 1.00 98.44 262 ILE A C 1
ATOM 2030 O O . ILE A 1 262 ? 11.831 -23.991 -27.502 1.00 98.44 262 ILE A O 1
ATOM 2034 N N . THR A 1 263 ? 12.175 -23.984 -29.714 1.00 98.50 263 THR A N 1
ATOM 2035 C CA . THR A 1 263 ? 13.148 -22.905 -29.713 1.00 98.50 263 THR A CA 1
ATOM 2036 C C . THR A 1 263 ? 12.559 -21.630 -30.300 1.00 98.50 263 THR A C 1
ATOM 2038 O O . THR A 1 263 ? 11.677 -21.657 -31.159 1.00 98.50 263 THR A O 1
ATOM 2041 N N . PHE A 1 264 ? 13.021 -20.488 -29.805 1.00 98.31 264 PHE A N 1
ATOM 2042 C CA . PHE A 1 264 ? 12.637 -19.177 -30.316 1.00 98.31 264 PHE A CA 1
ATOM 2043 C C . PHE A 1 264 ? 13.859 -18.272 -30.445 1.00 98.31 264 PHE A C 1
ATOM 2045 O O . PHE A 1 264 ? 14.785 -18.372 -29.639 1.00 98.31 264 PHE A O 1
ATOM 2052 N N . GLY A 1 265 ? 13.860 -17.378 -31.430 1.00 97.62 265 GLY A N 1
ATOM 2053 C CA . GLY A 1 265 ? 14.939 -16.408 -31.606 1.00 97.62 265 GLY A CA 1
ATOM 2054 C C . GLY A 1 265 ? 15.103 -15.917 -33.033 1.00 97.62 265 GLY A C 1
ATOM 2055 O O . GLY A 1 265 ? 14.211 -16.059 -33.870 1.00 97.62 265 GLY A O 1
ATOM 2056 N N . THR A 1 266 ? 16.248 -15.299 -33.284 1.00 96.81 266 THR A N 1
ATOM 2057 C CA . THR A 1 266 ? 16.679 -14.830 -34.605 1.00 96.81 266 THR A CA 1
ATOM 2058 C C . THR A 1 266 ? 17.516 -15.878 -35.345 1.00 96.81 266 THR A C 1
ATOM 2060 O O . THR A 1 266 ? 17.661 -15.773 -36.562 1.00 96.81 266 THR A O 1
ATOM 2063 N N . HIS A 1 267 ? 18.035 -16.898 -34.645 1.00 97.00 267 HIS A N 1
ATOM 2064 C CA . HIS A 1 267 ? 18.783 -17.996 -35.258 1.00 97.00 267 HIS A CA 1
ATOM 2065 C C . HIS A 1 267 ? 17.990 -18.709 -36.367 1.00 97.00 267 HIS A C 1
ATOM 2067 O O . HIS A 1 267 ? 16.777 -18.903 -36.261 1.00 97.00 267 HIS A O 1
ATOM 2073 N N . GLU A 1 268 ? 18.678 -19.137 -37.431 1.00 94.25 268 GLU A N 1
ATOM 2074 C CA . GLU A 1 268 ? 18.039 -19.738 -38.609 1.00 94.25 268 GLU A CA 1
ATOM 2075 C C . GLU A 1 268 ? 17.300 -21.049 -38.305 1.00 94.25 268 GLU A C 1
ATOM 2077 O O . GLU A 1 268 ? 16.240 -21.291 -38.896 1.00 94.25 268 GLU A O 1
ATOM 2082 N N . ASP A 1 269 ? 17.826 -21.806 -37.339 1.00 95.69 269 ASP A N 1
ATOM 2083 C CA . ASP A 1 269 ? 17.290 -23.073 -36.827 1.00 95.69 269 ASP A CA 1
ATOM 2084 C C . ASP A 1 269 ? 16.287 -22.910 -35.672 1.00 95.69 269 ASP A C 1
ATOM 2086 O O . ASP A 1 269 ? 15.817 -23.906 -35.126 1.00 95.69 269 ASP A O 1
ATOM 2090 N N . ALA A 1 270 ? 15.949 -21.679 -35.267 1.00 97.56 270 ALA A N 1
ATOM 2091 C CA . ALA A 1 270 ? 14.896 -21.485 -34.275 1.00 97.56 270 ALA A CA 1
ATOM 2092 C C . ALA A 1 270 ? 13.541 -21.944 -34.842 1.00 97.56 270 ALA A C 1
ATOM 2094 O O . ALA A 1 270 ? 13.190 -21.603 -35.973 1.00 97.56 270 ALA A O 1
ATOM 2095 N N . ASP A 1 271 ? 12.749 -22.667 -34.047 1.00 98.19 271 ASP A N 1
ATOM 2096 C CA . ASP A 1 271 ? 11.432 -23.137 -34.483 1.00 98.19 271 ASP A CA 1
ATOM 2097 C C . ASP A 1 271 ? 10.502 -21.943 -34.722 1.00 98.19 271 ASP A C 1
ATOM 2099 O O . ASP A 1 271 ? 9.989 -21.744 -35.824 1.00 98.19 271 ASP A O 1
ATOM 2103 N N . MET A 1 272 ? 10.307 -21.119 -33.686 1.00 98.25 272 MET A N 1
ATOM 2104 C CA . MET A 1 272 ? 9.606 -19.842 -33.771 1.00 98.25 272 MET A CA 1
ATOM 2105 C C . MET A 1 272 ? 10.624 -18.741 -34.075 1.00 98.25 272 MET A C 1
ATOM 2107 O O . MET A 1 272 ? 11.204 -18.129 -33.173 1.00 98.25 272 MET A O 1
ATOM 2111 N N . LYS A 1 273 ? 10.856 -18.516 -35.368 1.00 98.31 273 LYS A N 1
ATOM 2112 C CA . LYS A 1 273 ? 11.929 -17.656 -35.869 1.00 98.31 273 LYS A CA 1
ATOM 2113 C C . LYS A 1 273 ? 11.438 -16.256 -36.201 1.00 98.31 273 LYS A C 1
ATOM 2115 O O . LYS A 1 273 ? 10.455 -16.090 -36.923 1.00 98.31 273 LYS A O 1
ATOM 2120 N N . ILE A 1 274 ? 12.173 -15.245 -35.750 1.00 97.81 274 ILE A N 1
ATOM 2121 C CA . ILE A 1 274 ? 12.029 -13.874 -36.243 1.00 97.81 274 ILE A CA 1
ATOM 2122 C C . ILE A 1 274 ? 12.652 -13.811 -37.636 1.00 97.81 274 ILE A C 1
ATOM 2124 O O . ILE A 1 274 ? 13.848 -14.038 -37.788 1.00 97.81 274 ILE A O 1
ATOM 2128 N N . ILE A 1 275 ? 11.847 -13.493 -38.648 1.00 97.00 275 ILE A N 1
ATOM 2129 C CA . ILE A 1 275 ? 12.344 -13.301 -40.020 1.00 97.00 275 ILE A CA 1
ATOM 2130 C C . ILE A 1 275 ? 12.630 -11.836 -40.330 1.00 97.00 275 ILE A C 1
ATOM 2132 O O . ILE A 1 275 ? 13.394 -11.543 -41.244 1.00 97.00 275 ILE A O 1
ATOM 2136 N N . ASP A 1 276 ? 12.008 -10.921 -39.584 1.00 96.56 276 ASP A N 1
ATOM 2137 C CA . ASP A 1 276 ? 12.208 -9.485 -39.726 1.00 96.56 276 ASP A CA 1
ATOM 2138 C C . ASP A 1 276 ? 11.678 -8.747 -38.494 1.00 96.56 276 ASP A C 1
ATOM 2140 O O . ASP A 1 276 ? 10.702 -9.175 -37.869 1.00 96.56 276 ASP A O 1
ATOM 2144 N N . TYR A 1 277 ? 12.298 -7.625 -38.148 1.00 96.94 277 TYR A N 1
ATOM 2145 C CA . TYR A 1 277 ? 11.779 -6.728 -37.126 1.00 96.94 277 TYR A CA 1
ATOM 2146 C C . TYR A 1 277 ? 12.246 -5.295 -37.355 1.00 96.94 277 TYR A C 1
ATOM 2148 O O . TYR A 1 277 ? 13.346 -5.027 -37.832 1.00 96.94 277 TYR A O 1
ATOM 2156 N N . SER A 1 278 ? 11.407 -4.350 -36.947 1.00 95.31 278 SER A N 1
ATOM 2157 C CA . SER A 1 278 ? 11.719 -2.926 -36.950 1.00 95.31 278 SER A CA 1
ATOM 2158 C C . SER A 1 278 ? 11.642 -2.386 -35.530 1.00 95.31 278 SER A C 1
ATOM 2160 O O . SER A 1 278 ? 10.608 -2.485 -34.866 1.00 95.31 278 SER A O 1
ATOM 2162 N N . LEU A 1 279 ? 12.752 -1.819 -35.054 1.00 94.81 279 LEU A N 1
ATOM 2163 C CA . LEU A 1 279 ? 12.816 -1.168 -33.749 1.00 94.81 279 LEU A CA 1
ATOM 2164 C C . LEU A 1 279 ? 12.426 0.300 -33.885 1.00 94.81 279 LEU A C 1
ATOM 2166 O O . LEU A 1 279 ? 13.076 1.063 -34.603 1.00 94.81 279 LEU A O 1
ATOM 2170 N N . HIS A 1 280 ? 11.409 0.705 -33.132 1.00 92.94 280 HIS A N 1
ATOM 2171 C CA . HIS A 1 280 ? 11.000 2.098 -33.015 1.00 92.94 280 HIS A CA 1
ATOM 2172 C C . HIS A 1 280 ? 11.402 2.655 -31.656 1.00 92.94 280 HIS A C 1
ATOM 2174 O O . HIS A 1 280 ? 11.828 1.937 -30.751 1.00 92.94 280 HIS A O 1
ATOM 2180 N N . SER A 1 281 ? 11.248 3.966 -31.487 1.00 87.56 281 SER A N 1
ATOM 2181 C CA . SER A 1 281 ? 11.569 4.613 -30.217 1.00 87.56 281 SER A CA 1
ATOM 2182 C C . SER A 1 281 ? 10.664 4.142 -29.078 1.00 87.56 281 SER A C 1
ATOM 2184 O O . SER A 1 281 ? 11.127 4.061 -27.949 1.00 87.56 281 SER A O 1
ATOM 2186 N N . GLU A 1 282 ? 9.392 3.829 -29.330 1.00 86.88 282 GLU A N 1
ATOM 2187 C CA . GLU A 1 282 ? 8.404 3.497 -28.286 1.00 86.88 282 GLU A CA 1
ATOM 2188 C C . GLU A 1 282 ? 7.804 2.090 -28.427 1.00 86.88 282 GLU A C 1
ATOM 2190 O O . GLU A 1 282 ? 7.053 1.658 -27.560 1.00 86.88 282 GLU A O 1
ATOM 2195 N N . SER A 1 283 ? 8.132 1.371 -29.494 1.00 92.44 283 SER A N 1
ATOM 2196 C CA . SER A 1 283 ? 7.521 0.086 -29.832 1.00 92.44 283 SER A CA 1
ATOM 2197 C C . SER A 1 283 ? 8.431 -0.724 -30.747 1.00 92.44 283 SER A C 1
ATOM 2199 O O . SER A 1 283 ? 9.549 -0.313 -31.074 1.00 92.44 283 SER A O 1
ATOM 2201 N N . SER A 1 284 ? 7.989 -1.907 -31.151 1.00 94.88 284 SER A N 1
ATOM 2202 C CA . SER A 1 284 ? 8.651 -2.697 -32.184 1.00 94.88 284 SER A CA 1
ATOM 2203 C C . SER A 1 284 ? 7.626 -3.470 -33.002 1.00 94.88 284 SER A C 1
ATOM 2205 O O . SER A 1 284 ? 6.655 -3.987 -32.451 1.00 94.88 284 SER A O 1
ATOM 2207 N N . ASP A 1 285 ? 7.856 -3.555 -34.307 1.00 96.56 285 ASP A N 1
ATOM 2208 C CA . ASP A 1 285 ? 7.093 -4.423 -35.204 1.00 96.56 285 ASP A CA 1
ATOM 2209 C C . ASP A 1 285 ? 7.917 -5.669 -35.490 1.00 96.56 285 ASP A C 1
ATOM 2211 O O . ASP A 1 285 ? 9.117 -5.576 -35.755 1.00 96.56 285 ASP A O 1
ATOM 2215 N N . VAL A 1 286 ? 7.284 -6.833 -35.409 1.00 97.75 286 VAL A N 1
ATOM 2216 C CA . VAL A 1 286 ? 7.968 -8.122 -35.502 1.00 97.75 286 VAL A CA 1
ATOM 2217 C C . VAL A 1 286 ? 7.218 -8.997 -36.480 1.00 97.75 286 VAL A C 1
ATOM 2219 O O . VAL A 1 286 ? 5.992 -9.086 -36.418 1.00 97.75 286 VAL A O 1
ATOM 2222 N N . ARG A 1 287 ? 7.959 -9.670 -37.355 1.00 97.88 287 ARG A N 1
ATOM 2223 C CA . ARG A 1 287 ? 7.443 -10.702 -38.240 1.00 97.88 287 ARG A CA 1
ATOM 2224 C C . ARG A 1 287 ? 8.131 -12.018 -37.922 1.00 97.88 287 ARG A C 1
ATOM 2226 O O . ARG A 1 287 ? 9.361 -12.108 -37.894 1.00 97.88 287 ARG A O 1
ATOM 2233 N N . VAL A 1 288 ? 7.322 -13.035 -37.672 1.00 97.56 288 VAL A N 1
ATOM 2234 C CA . VAL A 1 288 ? 7.775 -14.357 -37.246 1.00 97.56 288 VAL A CA 1
ATOM 2235 C C . VAL A 1 288 ? 7.245 -15.423 -38.183 1.00 97.56 288 VAL A C 1
ATOM 2237 O O . VAL A 1 288 ? 6.144 -15.288 -38.712 1.00 97.56 288 VAL A O 1
ATOM 2240 N N . ILE A 1 289 ? 8.017 -16.489 -38.355 1.00 97.44 289 ILE A N 1
ATOM 2241 C CA . ILE A 1 289 ? 7.567 -17.718 -38.996 1.00 97.44 289 ILE A CA 1
ATOM 2242 C C . ILE A 1 289 ? 7.587 -18.849 -37.973 1.00 97.44 289 ILE A C 1
ATOM 2244 O O . ILE A 1 289 ? 8.573 -19.048 -37.266 1.00 97.44 289 ILE A O 1
ATOM 2248 N N . PHE A 1 290 ? 6.486 -19.588 -37.889 1.00 97.19 290 PHE A N 1
ATOM 2249 C CA . PHE A 1 290 ? 6.374 -20.778 -37.051 1.00 97.19 290 PHE A CA 1
ATOM 2250 C C . PHE A 1 290 ? 5.383 -21.751 -37.689 1.00 97.19 290 PHE A C 1
ATOM 2252 O O . PHE A 1 290 ? 4.343 -21.327 -38.185 1.00 97.19 290 PHE A O 1
ATOM 2259 N N . HIS A 1 291 ? 5.707 -23.047 -37.758 1.00 93.31 291 HIS A N 1
ATOM 2260 C CA . HIS A 1 291 ? 4.898 -24.055 -38.476 1.00 93.31 291 HIS A CA 1
ATOM 2261 C C . HIS A 1 291 ? 4.509 -23.650 -39.912 1.00 93.31 291 HIS A C 1
ATOM 2263 O O . HIS A 1 291 ? 3.398 -23.911 -40.369 1.00 93.31 291 HIS A O 1
ATOM 2269 N N . LYS A 1 292 ? 5.435 -23.002 -40.636 1.00 92.38 292 LYS A N 1
ATOM 2270 C CA . LYS A 1 292 ? 5.220 -22.441 -41.990 1.00 92.38 292 LYS A CA 1
ATOM 2271 C C . LYS A 1 292 ? 4.135 -21.354 -42.069 1.00 92.38 292 LYS A C 1
ATOM 2273 O O . LYS A 1 292 ? 3.691 -21.020 -43.164 1.00 92.38 292 LYS A O 1
ATOM 2278 N N . GLN A 1 293 ? 3.709 -20.804 -40.936 1.00 93.56 293 GLN A N 1
ATOM 2279 C CA . GLN A 1 293 ? 2.802 -19.666 -40.865 1.00 93.56 293 GLN A CA 1
ATOM 2280 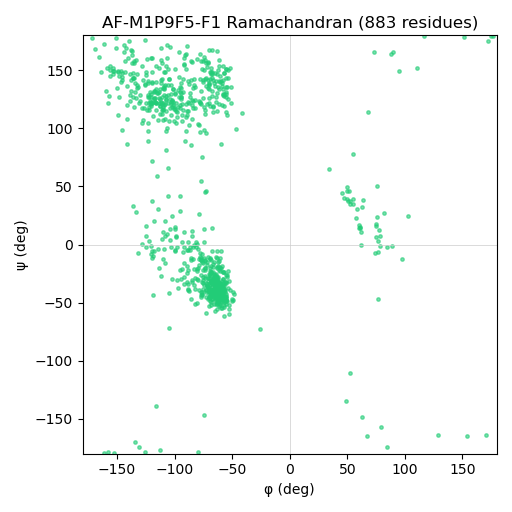C C . GLN A 1 293 ? 3.601 -18.411 -40.537 1.00 93.56 293 GLN A C 1
ATOM 2282 O O . GLN A 1 293 ? 4.304 -18.364 -39.527 1.00 93.56 293 GLN A O 1
ATOM 2287 N N . GLU A 1 294 ? 3.488 -17.406 -41.400 1.00 96.06 294 GLU A N 1
ATOM 2288 C CA . GLU A 1 294 ? 4.078 -16.090 -41.179 1.00 96.06 294 GLU A CA 1
ATOM 2289 C C . GLU A 1 294 ? 3.056 -15.152 -40.547 1.00 96.06 294 GLU A C 1
ATOM 2291 O O . GLU A 1 294 ? 1.951 -14.985 -41.066 1.00 96.06 294 GLU A O 1
ATOM 2296 N N . ILE A 1 295 ? 3.432 -14.533 -39.429 1.00 95.50 295 ILE A N 1
ATOM 2297 C CA . ILE A 1 295 ? 2.578 -13.604 -38.689 1.00 95.50 295 ILE A CA 1
ATOM 2298 C C . ILE A 1 295 ? 3.378 -12.368 -38.316 1.00 95.50 295 ILE A C 1
ATOM 2300 O O . ILE A 1 295 ? 4.527 -12.458 -37.883 1.00 95.50 295 ILE A O 1
ATOM 2304 N N . SER A 1 296 ? 2.734 -11.213 -38.441 1.00 96.25 296 SER A N 1
ATOM 2305 C CA . SER A 1 296 ? 3.250 -9.949 -37.932 1.00 96.25 296 SER A CA 1
ATOM 2306 C C . SER A 1 296 ? 2.484 -9.532 -36.684 1.00 96.25 296 SER A C 1
ATOM 2308 O O . SER A 1 296 ? 1.255 -9.604 -36.653 1.00 96.25 296 SER A O 1
ATOM 2310 N N . PHE A 1 297 ? 3.193 -9.052 -35.668 1.00 96.06 297 PHE A N 1
ATOM 2311 C CA . PHE A 1 297 ? 2.584 -8.489 -34.467 1.00 96.06 297 PHE A CA 1
ATOM 2312 C C . PHE A 1 297 ? 3.338 -7.259 -33.965 1.00 96.06 297 PHE A C 1
ATOM 2314 O O . PHE A 1 297 ? 4.501 -7.023 -34.295 1.00 96.06 297 PHE A O 1
ATOM 2321 N N . HIS A 1 298 ? 2.638 -6.471 -33.151 1.00 95.88 298 HIS A N 1
ATOM 2322 C CA . HIS A 1 298 ? 3.131 -5.217 -32.600 1.00 95.88 298 HIS A CA 1
ATOM 2323 C C . HIS A 1 298 ? 3.443 -5.361 -31.111 1.00 95.88 298 HIS A C 1
ATOM 2325 O O . HIS A 1 298 ? 2.583 -5.774 -30.329 1.00 95.88 298 HIS A O 1
ATOM 2331 N N . VAL A 1 299 ? 4.656 -4.980 -30.715 1.00 94.12 299 VAL A N 1
ATOM 2332 C CA . VAL A 1 299 ? 5.124 -4.960 -29.326 1.00 94.12 299 VAL A CA 1
ATOM 2333 C C . VAL A 1 299 ? 5.120 -3.519 -28.818 1.00 94.12 299 VAL A C 1
ATOM 2335 O O . VAL A 1 299 ? 5.844 -2.669 -29.330 1.00 94.12 299 VAL A O 1
ATOM 2338 N N . ASN A 1 300 ? 4.363 -3.243 -27.752 1.00 88.69 300 ASN A N 1
ATOM 2339 C CA . ASN A 1 300 ? 4.245 -1.902 -27.146 1.00 88.69 300 ASN A CA 1
ATOM 2340 C C . ASN A 1 300 ? 5.471 -1.462 -26.320 1.00 88.69 300 ASN A C 1
ATOM 2342 O O . ASN A 1 300 ? 5.383 -0.529 -25.522 1.00 88.69 300 ASN A O 1
ATOM 2346 N N . GLN A 1 301 ? 6.593 -2.167 -26.440 1.00 88.50 301 GLN A N 1
ATOM 2347 C CA . GLN A 1 301 ? 7.846 -1.825 -25.780 1.00 88.50 301 GLN A CA 1
ATOM 2348 C C . GLN A 1 301 ? 8.986 -1.892 -26.796 1.00 88.50 301 GLN A C 1
ATOM 2350 O O . GLN A 1 301 ? 9.035 -2.834 -27.590 1.00 88.50 301 GLN A O 1
ATOM 2355 N N . PRO A 1 302 ? 9.908 -0.919 -26.784 1.00 90.38 302 PRO A N 1
ATOM 2356 C CA . PRO A 1 302 ? 11.047 -0.926 -27.685 1.00 90.38 302 PRO A CA 1
ATOM 2357 C C . PRO A 1 302 ? 12.094 -1.965 -27.263 1.00 90.38 302 PRO A C 1
ATOM 2359 O O . PRO A 1 302 ? 12.182 -2.375 -26.100 1.00 90.38 302 PRO A O 1
ATOM 2362 N N . GLY A 1 303 ? 12.957 -2.311 -28.216 1.00 92.00 303 GLY A N 1
ATOM 2363 C CA . GLY A 1 303 ? 14.169 -3.091 -27.987 1.00 92.00 303 GLY A CA 1
ATOM 2364 C C . GLY A 1 303 ? 14.006 -4.591 -28.228 1.00 92.00 303 GLY A C 1
ATOM 2365 O O . GLY A 1 303 ? 12.956 -5.188 -28.003 1.00 92.00 303 GLY A O 1
ATOM 2366 N N . THR A 1 304 ? 15.104 -5.216 -28.647 1.00 93.06 304 THR A N 1
ATOM 2367 C CA . THR A 1 304 ? 15.165 -6.645 -28.993 1.00 93.06 304 THR A CA 1
ATOM 2368 C C . THR A 1 304 ? 14.820 -7.553 -27.815 1.00 93.06 304 THR A C 1
ATOM 2370 O O . THR A 1 304 ? 14.103 -8.531 -27.982 1.00 93.06 304 THR A O 1
ATOM 2373 N N . HIS A 1 305 ? 15.240 -7.209 -26.598 1.00 91.94 305 HIS A N 1
ATOM 2374 C CA . HIS A 1 305 ? 14.879 -7.963 -25.394 1.00 91.94 305 HIS A CA 1
ATOM 2375 C C . HIS A 1 305 ? 13.355 -8.016 -25.153 1.00 91.94 305 HIS A C 1
ATOM 2377 O O . HIS A 1 305 ? 12.844 -9.041 -24.704 1.00 91.94 305 HIS A O 1
ATOM 2383 N N . SER A 1 306 ? 12.616 -6.947 -25.476 1.00 93.00 306 SER A N 1
ATOM 2384 C CA . SER A 1 306 ? 11.149 -6.907 -25.387 1.00 93.00 306 SER A CA 1
ATOM 2385 C C . SER A 1 306 ? 10.509 -7.828 -26.422 1.00 93.00 306 SER A C 1
ATOM 2387 O O . SER A 1 306 ? 9.599 -8.588 -26.082 1.00 93.00 306 SER A O 1
ATOM 2389 N N . ILE A 1 307 ? 11.033 -7.816 -27.655 1.00 95.62 307 ILE A N 1
ATOM 2390 C CA . ILE A 1 307 ? 10.640 -8.753 -28.716 1.00 95.62 307 ILE A CA 1
ATOM 2391 C C . ILE A 1 307 ? 10.867 -10.195 -28.255 1.00 95.62 307 ILE A C 1
ATOM 2393 O O . ILE A 1 307 ? 9.948 -11.003 -28.323 1.00 95.62 307 ILE A O 1
ATOM 2397 N N . MET A 1 308 ? 12.047 -10.503 -27.713 1.00 96.00 308 MET A N 1
ATOM 2398 C CA . MET A 1 308 ? 12.400 -11.848 -27.252 1.00 96.00 308 MET A CA 1
ATOM 2399 C C . MET A 1 308 ? 11.527 -12.330 -26.090 1.00 96.00 308 MET A C 1
ATOM 2401 O O . MET A 1 308 ? 11.123 -13.490 -26.076 1.00 96.00 308 MET A O 1
ATOM 2405 N N . ASN A 1 309 ? 11.171 -11.453 -25.145 1.00 95.62 309 ASN A N 1
ATOM 2406 C CA . ASN A 1 309 ? 10.216 -11.795 -24.083 1.00 95.62 309 ASN A CA 1
ATOM 2407 C C . ASN A 1 309 ? 8.826 -12.118 -24.658 1.00 95.62 309 ASN A C 1
ATOM 2409 O O . ASN A 1 309 ? 8.176 -13.061 -24.208 1.00 95.62 309 ASN A O 1
ATOM 2413 N N . CYS A 1 310 ? 8.366 -11.354 -25.655 1.00 96.75 310 CYS A N 1
ATOM 2414 C CA . CYS A 1 310 ? 7.085 -11.602 -26.319 1.00 96.75 310 CYS A CA 1
ATOM 2415 C C . CYS A 1 310 ? 7.109 -12.901 -27.130 1.00 96.75 310 CYS A C 1
ATOM 2417 O O . CYS A 1 310 ? 6.178 -13.694 -27.035 1.00 96.75 310 CYS A O 1
ATOM 2419 N N . LEU A 1 311 ? 8.187 -13.150 -27.874 1.00 97.56 311 LEU A N 1
ATOM 2420 C CA . LEU A 1 311 ? 8.365 -14.362 -28.668 1.00 97.56 311 LEU A CA 1
ATOM 2421 C C . LEU A 1 311 ? 8.406 -15.609 -27.785 1.00 97.56 311 LEU A C 1
ATOM 2423 O O . LEU A 1 311 ? 7.701 -16.581 -28.037 1.00 97.56 311 LEU A O 1
ATOM 2427 N N . GLY A 1 312 ? 9.164 -15.546 -26.693 1.00 97.81 312 GLY A N 1
ATOM 2428 C CA . GLY A 1 312 ? 9.206 -16.613 -25.707 1.00 97.81 312 GLY A CA 1
ATOM 2429 C C . GLY A 1 312 ? 7.847 -16.856 -25.037 1.00 97.81 312 GLY A C 1
ATOM 2430 O O . GLY A 1 312 ? 7.477 -18.006 -24.807 1.00 97.81 312 GLY A O 1
ATOM 2431 N N . ALA A 1 313 ? 7.059 -15.802 -24.792 1.00 97.88 313 ALA A N 1
ATOM 2432 C CA . ALA A 1 313 ? 5.689 -15.942 -24.304 1.00 97.88 313 ALA A CA 1
ATOM 2433 C C . ALA A 1 313 ? 4.760 -16.606 -25.336 1.00 97.88 313 ALA A C 1
ATOM 2435 O O . ALA A 1 313 ? 3.950 -17.447 -24.956 1.00 97.88 313 ALA A O 1
ATOM 2436 N N . LEU A 1 314 ? 4.887 -16.293 -26.632 1.00 98.25 314 LEU A N 1
ATOM 2437 C CA . LEU A 1 314 ? 4.135 -16.976 -27.696 1.00 98.25 314 LEU A CA 1
ATOM 2438 C C . LEU A 1 314 ? 4.507 -18.453 -27.802 1.00 98.25 314 LEU A C 1
ATOM 2440 O O . LEU A 1 314 ? 3.618 -19.298 -27.900 1.00 98.25 314 LEU A O 1
ATOM 2444 N N . ALA A 1 315 ? 5.801 -18.772 -27.726 1.00 98.50 315 ALA A N 1
ATOM 2445 C CA . ALA A 1 315 ? 6.275 -20.149 -27.700 1.00 98.50 315 ALA A CA 1
ATOM 2446 C C . ALA A 1 315 ? 5.718 -20.905 -26.480 1.00 98.50 315 ALA A C 1
ATOM 2448 O O . ALA A 1 315 ? 5.252 -22.034 -26.621 1.00 98.50 315 ALA A O 1
ATOM 2449 N N . ALA A 1 316 ? 5.673 -20.270 -25.302 1.00 98.38 316 ALA A N 1
ATOM 2450 C CA . ALA A 1 316 ? 5.067 -20.846 -24.102 1.00 98.38 316 ALA A CA 1
ATOM 2451 C C . ALA A 1 316 ? 3.539 -21.019 -24.220 1.00 98.38 316 ALA A C 1
ATOM 2453 O O . ALA A 1 316 ? 3.011 -22.039 -23.781 1.00 98.38 316 ALA A O 1
ATOM 2454 N N . VAL A 1 317 ? 2.826 -20.069 -24.840 1.00 98.50 317 VAL A N 1
ATOM 2455 C CA . VAL A 1 317 ? 1.384 -20.191 -25.128 1.00 98.50 317 VAL A CA 1
ATOM 2456 C C . VAL A 1 317 ? 1.121 -21.368 -26.063 1.00 98.50 317 VAL A C 1
ATOM 2458 O O . VAL A 1 317 ? 0.241 -22.178 -25.780 1.00 98.50 317 VAL A O 1
ATOM 2461 N N . HIS A 1 318 ? 1.899 -21.496 -27.142 1.00 98.38 318 HIS A N 1
ATOM 2462 C CA . HIS A 1 318 ? 1.788 -22.626 -28.059 1.00 98.38 318 HIS A CA 1
ATOM 2463 C C . HIS A 1 318 ? 2.073 -23.955 -27.355 1.00 98.38 318 HIS A C 1
ATOM 2465 O O . HIS A 1 318 ? 1.282 -24.888 -27.471 1.00 98.38 318 HIS A O 1
ATOM 2471 N N . ALA A 1 319 ? 3.167 -24.023 -26.588 1.00 98.25 319 ALA A N 1
ATOM 2472 C CA . ALA A 1 319 ? 3.531 -25.203 -25.812 1.00 98.25 319 ALA A CA 1
ATOM 2473 C C . ALA A 1 319 ? 2.406 -25.610 -24.847 1.00 98.25 319 ALA A C 1
ATOM 2475 O O . ALA A 1 319 ? 2.157 -26.796 -24.655 1.00 98.25 319 ALA A O 1
ATOM 2476 N N . ALA A 1 320 ? 1.683 -24.635 -24.282 1.00 97.81 320 ALA A N 1
ATOM 2477 C CA . ALA A 1 320 ? 0.543 -24.875 -23.400 1.00 97.81 320 ALA A CA 1
ATOM 2478 C C . ALA A 1 320 ? -0.731 -25.335 -24.127 1.00 97.81 320 ALA A C 1
ATOM 2480 O O . ALA A 1 320 ? -1.767 -25.519 -23.492 1.00 97.81 320 ALA A O 1
ATOM 2481 N N . GLY A 1 321 ? -0.688 -25.515 -25.449 1.00 96.81 321 GLY A N 1
ATOM 2482 C CA . GLY A 1 321 ? -1.857 -25.845 -26.263 1.00 96.81 321 GLY A CA 1
ATOM 2483 C C . GLY A 1 321 ? -2.797 -24.657 -26.484 1.00 96.81 321 GLY A C 1
ATOM 2484 O O . GLY A 1 321 ? -3.968 -24.848 -26.818 1.00 96.81 321 GLY A O 1
ATOM 2485 N N . GLY A 1 322 ? -2.313 -23.432 -26.261 1.00 96.69 322 GLY A N 1
ATOM 2486 C CA . GLY A 1 322 ? -3.006 -22.201 -26.616 1.00 96.69 322 GLY A CA 1
ATOM 2487 C C . GLY A 1 322 ? -2.851 -21.845 -28.098 1.00 96.69 322 GLY A C 1
ATOM 2488 O O . GLY A 1 322 ? -1.926 -22.274 -28.791 1.00 96.69 322 GLY A O 1
ATOM 2489 N N . ASP A 1 323 ? -3.765 -21.013 -28.581 1.00 97.19 323 ASP A N 1
ATOM 2490 C CA . ASP A 1 323 ? -3.747 -20.416 -29.911 1.00 97.19 323 ASP A CA 1
ATOM 2491 C C . ASP A 1 323 ? -2.741 -19.256 -29.933 1.00 97.19 323 ASP A C 1
ATOM 2493 O O . ASP A 1 323 ? -3.026 -18.137 -29.491 1.00 97.19 323 ASP A O 1
ATOM 2497 N N . TRP A 1 324 ? -1.524 -19.544 -30.398 1.00 96.25 324 TRP A N 1
ATOM 2498 C CA . TRP A 1 324 ? -0.437 -18.565 -30.453 1.00 96.25 324 TRP A CA 1
ATOM 2499 C C . TRP A 1 324 ? -0.686 -17.458 -31.486 1.00 96.25 324 TRP A C 1
ATOM 2501 O O . TRP A 1 324 ? -0.164 -16.358 -31.322 1.00 96.25 324 TRP A O 1
ATOM 2511 N N . ILE A 1 325 ? -1.516 -17.713 -32.505 1.00 96.44 325 ILE A N 1
ATOM 2512 C CA . ILE A 1 325 ? -1.882 -16.728 -33.528 1.00 96.44 325 ILE A CA 1
ATOM 2513 C C . ILE A 1 325 ? -2.739 -15.637 -32.890 1.00 96.44 325 ILE A C 1
ATOM 2515 O O . ILE A 1 325 ? -2.386 -14.460 -32.938 1.00 96.44 325 ILE A O 1
ATOM 2519 N N . LYS A 1 326 ? -3.810 -16.032 -32.190 1.00 96.12 326 LYS A N 1
ATOM 2520 C CA . LYS A 1 326 ? -4.628 -15.089 -31.407 1.00 96.12 326 LYS A CA 1
ATOM 2521 C C . LYS A 1 326 ? -3.811 -14.388 -30.331 1.00 96.12 326 LYS A C 1
ATOM 2523 O O . LYS A 1 326 ? -3.987 -13.198 -30.086 1.00 96.12 326 LYS A O 1
ATOM 2528 N N . ALA A 1 327 ? -2.894 -15.113 -29.692 1.00 96.81 327 ALA A N 1
ATOM 2529 C CA . ALA A 1 327 ? -2.013 -14.522 -28.697 1.00 96.81 327 ALA A CA 1
ATOM 2530 C C . ALA A 1 327 ? -1.107 -13.434 -29.303 1.00 96.81 327 ALA A C 1
ATOM 2532 O O . ALA A 1 327 ? -0.928 -12.387 -28.684 1.00 96.81 327 ALA A O 1
ATOM 2533 N N . ALA A 1 328 ? -0.596 -13.630 -30.522 1.00 96.38 328 ALA A N 1
ATOM 2534 C CA . ALA A 1 328 ? 0.206 -12.630 -31.223 1.00 96.38 328 ALA A CA 1
ATOM 2535 C C . ALA A 1 328 ? -0.587 -11.339 -31.492 1.00 96.38 328 ALA A C 1
ATOM 2537 O O . ALA A 1 328 ? -0.066 -10.241 -31.291 1.00 96.38 328 ALA A O 1
ATOM 2538 N N . GLU A 1 329 ? -1.872 -11.447 -31.845 1.00 94.62 329 GLU A N 1
ATOM 2539 C CA . GLU A 1 329 ? -2.764 -10.288 -32.009 1.00 94.62 329 GLU A CA 1
ATOM 2540 C C . GLU A 1 329 ? -2.998 -9.518 -30.695 1.00 94.62 329 GLU A C 1
ATOM 2542 O O . GLU A 1 329 ? -3.166 -8.289 -30.701 1.00 94.62 329 GLU A O 1
ATOM 2547 N N . ASP A 1 330 ? -2.998 -10.232 -29.568 1.00 95.38 330 ASP A N 1
ATOM 2548 C CA . ASP A 1 330 ? -3.232 -9.690 -28.231 1.00 95.38 330 ASP A CA 1
ATOM 2549 C C . ASP A 1 330 ? -1.968 -9.137 -27.547 1.00 95.38 330 ASP A C 1
ATOM 2551 O O . ASP A 1 330 ? -2.105 -8.378 -26.584 1.00 95.38 330 ASP A O 1
ATOM 2555 N N . ILE A 1 331 ? -0.751 -9.405 -28.049 1.00 94.12 331 ILE A N 1
ATOM 2556 C CA . ILE A 1 331 ? 0.512 -8.878 -27.477 1.00 94.12 331 ILE A CA 1
ATOM 2557 C C . ILE A 1 331 ? 0.478 -7.359 -27.304 1.00 94.12 331 ILE A C 1
ATOM 2559 O O . ILE A 1 331 ? 0.923 -6.839 -26.281 1.00 94.12 331 ILE A O 1
ATOM 2563 N N . LYS A 1 332 ? -0.114 -6.630 -28.254 1.00 92.31 332 LYS A N 1
ATOM 2564 C CA . LYS A 1 332 ? -0.270 -5.166 -28.186 1.00 92.31 332 LYS A CA 1
ATOM 2565 C C . LYS A 1 332 ? -1.149 -4.682 -27.024 1.00 92.31 332 LYS A C 1
ATOM 2567 O O . LYS A 1 332 ? -1.347 -3.485 -26.855 1.00 92.31 332 LYS A O 1
ATOM 2572 N N . LYS A 1 333 ? -1.770 -5.582 -26.265 1.00 91.44 333 LYS A N 1
ATOM 2573 C CA . LYS A 1 333 ? -2.557 -5.277 -25.062 1.00 91.44 333 LYS A CA 1
ATOM 2574 C C . LYS A 1 333 ? -1.843 -5.736 -23.788 1.00 91.44 333 LYS A C 1
ATOM 2576 O O . LYS A 1 333 ? -2.354 -5.489 -22.695 1.00 91.44 333 LYS A O 1
ATOM 2581 N N . ALA A 1 334 ? -0.692 -6.399 -23.917 1.00 87.62 334 ALA A N 1
ATOM 2582 C CA . ALA A 1 334 ? 0.053 -6.915 -22.786 1.00 87.62 334 ALA A CA 1
ATOM 2583 C C . ALA A 1 334 ? 0.495 -5.770 -21.854 1.00 87.62 334 ALA A C 1
ATOM 2585 O O . ALA A 1 334 ? 0.873 -4.687 -22.315 1.00 87.62 334 ALA A O 1
ATOM 2586 N N . PRO A 1 335 ? 0.433 -5.980 -20.530 1.00 80.44 335 PRO A N 1
ATOM 2587 C CA . PRO A 1 335 ? 0.742 -4.940 -19.561 1.00 80.44 335 PRO A CA 1
ATOM 2588 C C . PRO A 1 335 ? 2.242 -4.627 -19.521 1.00 80.44 335 PRO A C 1
ATOM 2590 O O . PRO A 1 335 ? 3.083 -5.524 -19.527 1.00 80.44 335 PRO A O 1
ATOM 2593 N N . VAL A 1 336 ? 2.575 -3.344 -19.371 1.00 76.19 336 VAL A N 1
ATOM 2594 C CA . VAL A 1 336 ? 3.917 -2.906 -18.964 1.00 76.19 336 VAL A CA 1
ATOM 2595 C C . VAL A 1 336 ? 4.004 -3.020 -17.442 1.00 76.19 336 VAL A C 1
ATOM 2597 O O . VAL A 1 336 ? 3.163 -2.476 -16.725 1.00 76.19 336 VAL A O 1
ATOM 2600 N N . LEU A 1 337 ? 4.997 -3.752 -16.938 1.00 75.31 337 LEU A N 1
ATOM 2601 C CA . LEU A 1 337 ? 5.224 -3.875 -15.498 1.00 75.31 337 LEU A CA 1
ATOM 2602 C C . LEU A 1 337 ? 5.858 -2.594 -14.946 1.00 75.31 337 LEU A C 1
ATOM 2604 O O . LEU A 1 337 ? 6.723 -1.997 -15.584 1.00 75.31 337 LEU A O 1
ATOM 2608 N N . SER A 1 338 ? 5.449 -2.179 -13.744 1.00 66.19 338 SER A N 1
ATOM 2609 C CA . SER A 1 338 ? 6.016 -0.984 -13.104 1.00 66.19 338 SER A CA 1
ATOM 2610 C C . SER A 1 338 ? 7.529 -1.120 -12.918 1.00 66.19 338 SER A C 1
ATOM 2612 O O . SER A 1 338 ? 8.013 -2.187 -12.530 1.00 66.19 338 SER A O 1
ATOM 2614 N N . ARG A 1 339 ? 8.262 -0.028 -13.174 1.00 72.44 339 ARG A N 1
ATOM 2615 C CA . ARG A 1 339 ? 9.737 0.053 -13.133 1.00 72.44 339 ARG A CA 1
ATOM 2616 C C . ARG A 1 339 ? 10.482 -0.878 -14.105 1.00 72.44 339 ARG A C 1
ATOM 2618 O O . ARG A 1 339 ? 11.675 -1.112 -13.915 1.00 72.44 339 ARG A O 1
ATOM 2625 N N . HIS A 1 340 ? 9.800 -1.419 -15.116 1.00 74.50 340 HIS A N 1
ATOM 2626 C CA . HIS A 1 340 ? 10.413 -2.097 -16.261 1.00 74.50 340 HIS A CA 1
ATOM 2627 C C . HIS A 1 340 ? 10.277 -1.192 -17.488 1.00 74.50 340 HIS A C 1
ATOM 2629 O O . HIS A 1 340 ? 9.352 -1.366 -18.282 1.00 74.50 340 HIS A O 1
ATOM 2635 N N . ASN A 1 341 ? 11.178 -0.211 -17.620 1.00 81.50 341 ASN A N 1
ATOM 2636 C CA . ASN A 1 341 ? 11.135 0.806 -18.682 1.00 81.50 341 ASN A CA 1
ATOM 2637 C C . ASN A 1 341 ? 9.882 1.712 -18.610 1.00 81.50 341 ASN A C 1
ATOM 2639 O O . ASN A 1 341 ? 9.269 2.067 -19.617 1.00 81.50 341 ASN A O 1
ATOM 2643 N N . GLU A 1 342 ? 9.466 2.072 -17.392 1.00 83.81 342 GLU A N 1
ATOM 2644 C CA . GLU A 1 342 ? 8.265 2.874 -17.158 1.00 83.81 342 GLU A CA 1
ATOM 2645 C C . GLU A 1 342 ? 8.538 4.356 -17.446 1.00 83.81 342 GLU A C 1
ATOM 2647 O O . GLU A 1 342 ? 9.435 4.969 -16.865 1.00 83.81 342 GLU A O 1
ATOM 2652 N N . LYS A 1 343 ? 7.760 4.948 -18.353 1.00 87.06 343 LYS A N 1
ATOM 2653 C CA . LYS A 1 343 ? 7.989 6.306 -18.855 1.00 87.06 343 LYS A CA 1
ATOM 2654 C C . LYS A 1 343 ? 7.159 7.346 -18.107 1.00 87.06 343 LYS A C 1
ATOM 2656 O O . LYS A 1 343 ? 5.954 7.199 -17.928 1.00 87.06 343 LYS A O 1
ATOM 2661 N N . TYR A 1 344 ? 7.804 8.454 -17.766 1.00 87.06 344 TYR A N 1
ATOM 2662 C CA . TYR A 1 344 ? 7.217 9.636 -17.152 1.00 87.06 344 TYR A CA 1
ATOM 2663 C C . TYR A 1 344 ? 7.602 10.879 -17.958 1.00 87.06 344 TYR A C 1
ATOM 2665 O O . TYR A 1 344 ? 8.744 11.015 -18.395 1.00 87.06 344 TYR A O 1
ATOM 2673 N N . THR A 1 345 ? 6.678 11.824 -18.107 1.00 89.75 345 THR A N 1
ATOM 2674 C CA . THR A 1 345 ? 6.994 13.175 -18.594 1.00 89.75 345 THR A CA 1
ATOM 2675 C C . THR A 1 345 ? 7.175 14.098 -17.396 1.00 89.75 345 THR A C 1
ATOM 2677 O O . THR A 1 345 ? 6.310 14.154 -16.520 1.00 89.75 345 THR A O 1
ATOM 2680 N N . VAL A 1 346 ? 8.301 14.810 -17.339 1.00 88.38 346 VAL A N 1
ATOM 2681 C CA . VAL A 1 346 ? 8.599 15.780 -16.276 1.00 88.38 346 VAL A CA 1
ATOM 2682 C C . VAL A 1 346 ? 8.816 17.144 -16.925 1.00 88.38 346 VAL A C 1
ATOM 2684 O O . VAL A 1 346 ? 9.704 17.306 -17.751 1.00 88.38 346 VAL A O 1
ATOM 2687 N N . GLU A 1 347 ? 7.997 18.133 -16.580 1.00 83.62 347 GLU A N 1
ATOM 2688 C CA . GLU A 1 347 ? 8.017 19.432 -17.269 1.00 83.62 347 GLU A CA 1
ATOM 2689 C C . GLU A 1 347 ? 9.001 20.419 -16.642 1.00 83.62 347 GLU A C 1
ATOM 2691 O O . GLU A 1 347 ? 8.786 20.848 -15.513 1.00 83.62 347 GLU A O 1
ATOM 2696 N N . LEU A 1 348 ? 10.058 20.825 -17.351 1.00 83.06 348 LEU A N 1
ATOM 2697 C CA . LEU A 1 348 ? 11.019 21.827 -16.873 1.00 83.06 348 LEU A CA 1
ATOM 2698 C C . LEU A 1 348 ? 10.816 23.194 -17.548 1.00 83.06 348 LEU A C 1
ATOM 2700 O O . LEU A 1 348 ? 10.064 23.337 -18.506 1.00 83.06 348 LEU A O 1
ATOM 2704 N N . ALA A 1 349 ? 11.489 24.240 -17.048 1.00 77.31 349 ALA A N 1
ATOM 2705 C CA . ALA A 1 349 ? 11.333 25.616 -17.564 1.00 77.31 349 ALA A CA 1
ATOM 2706 C C . ALA A 1 349 ? 11.963 25.752 -18.942 1.00 77.31 349 ALA A C 1
ATOM 2708 O O . ALA A 1 349 ? 11.523 26.553 -19.756 1.00 77.31 349 ALA A O 1
ATOM 2709 N N . SER A 1 350 ? 12.984 24.939 -19.187 1.00 81.88 350 SER A N 1
ATOM 2710 C CA . SER A 1 350 ? 13.643 24.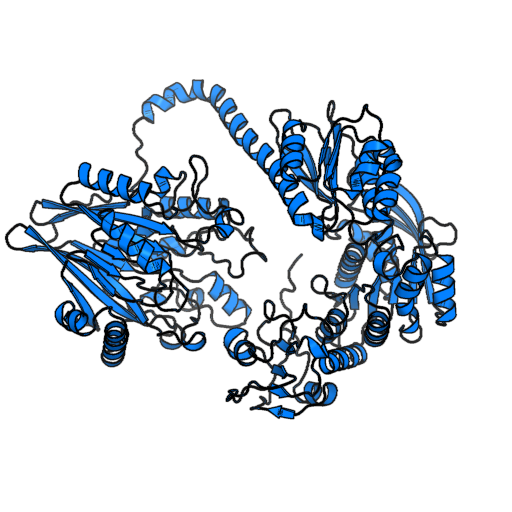760 -20.470 1.00 81.88 350 SER A CA 1
ATOM 2711 C C . SER A 1 350 ? 12.887 23.801 -21.406 1.00 81.88 350 SER A C 1
ATOM 2713 O O . SER A 1 350 ? 13.365 23.552 -22.507 1.00 81.88 350 SER A O 1
ATOM 2715 N N . GLY A 1 351 ? 11.723 23.272 -20.999 1.00 84.12 351 GLY A N 1
ATOM 2716 C CA . GLY A 1 351 ? 10.903 22.307 -21.743 1.00 84.12 351 GLY A CA 1
ATOM 2717 C C . GLY A 1 351 ? 10.773 20.950 -21.041 1.00 84.12 351 GLY A C 1
ATOM 2718 O O . GLY A 1 351 ? 11.339 20.727 -19.973 1.00 84.12 351 GLY A O 1
ATOM 2719 N N . ASP A 1 352 ? 10.034 20.018 -21.639 1.00 90.38 352 ASP A N 1
ATOM 2720 C CA . ASP A 1 352 ? 9.776 18.707 -21.028 1.00 90.38 352 ASP A CA 1
ATOM 2721 C C . ASP A 1 352 ? 10.962 17.758 -21.157 1.00 90.38 352 ASP A C 1
ATOM 2723 O O . ASP A 1 352 ? 11.582 17.681 -22.218 1.00 90.38 352 ASP A O 1
ATOM 2727 N N . ILE A 1 353 ? 11.200 16.962 -20.119 1.00 94.06 353 ILE A N 1
ATOM 2728 C CA . ILE A 1 353 ? 12.085 15.800 -20.175 1.00 94.06 353 ILE A CA 1
ATOM 2729 C C . ILE A 1 353 ? 11.274 14.507 -20.191 1.00 94.06 353 ILE A C 1
ATOM 2731 O O . ILE A 1 353 ? 10.179 14.409 -19.624 1.00 94.06 353 ILE A O 1
ATOM 2735 N N . THR A 1 354 ? 11.845 13.485 -20.819 1.00 94.88 354 THR A N 1
ATOM 2736 C CA . THR A 1 354 ? 11.360 12.108 -20.717 1.00 94.88 354 THR A CA 1
ATOM 2737 C C . THR A 1 354 ? 12.176 11.380 -19.662 1.00 94.88 354 THR A C 1
ATOM 2739 O O . THR A 1 354 ? 13.376 11.223 -19.830 1.00 94.88 354 THR A O 1
ATOM 2742 N N . LEU A 1 355 ? 11.542 10.913 -18.592 1.00 94.31 355 LEU A N 1
ATOM 2743 C CA . LEU A 1 355 ? 12.171 10.087 -17.565 1.00 94.31 355 LEU A CA 1
ATOM 2744 C C . LEU A 1 355 ? 11.749 8.627 -17.744 1.00 94.31 355 LEU A C 1
ATOM 2746 O O . LEU A 1 355 ? 10.559 8.326 -17.748 1.00 94.31 355 LEU A O 1
ATOM 2750 N N . ILE A 1 356 ? 12.716 7.727 -17.851 1.00 93.00 356 ILE A N 1
ATOM 2751 C CA . ILE A 1 356 ? 12.529 6.285 -17.984 1.00 93.00 356 ILE A CA 1
ATOM 2752 C C . ILE A 1 356 ? 13.015 5.616 -16.693 1.00 93.00 356 ILE A C 1
ATOM 2754 O O . ILE A 1 356 ? 14.206 5.630 -16.383 1.00 93.00 356 ILE A O 1
ATOM 2758 N N . ASP A 1 357 ? 12.081 5.048 -15.935 1.00 90.81 357 ASP A N 1
ATOM 2759 C CA . ASP A 1 357 ? 12.327 4.310 -14.696 1.00 90.81 357 ASP A CA 1
ATOM 2760 C C . ASP A 1 357 ? 12.463 2.811 -14.995 1.00 90.81 357 ASP A C 1
ATOM 2762 O O . ASP A 1 357 ? 11.481 2.119 -15.284 1.00 90.81 357 ASP A O 1
ATOM 2766 N N . ASP A 1 358 ? 13.696 2.314 -14.932 1.00 89.31 358 ASP A N 1
ATOM 2767 C CA . ASP A 1 358 ? 14.042 0.908 -15.142 1.00 89.31 358 ASP A CA 1
ATOM 2768 C C . ASP A 1 358 ? 14.717 0.299 -13.896 1.00 89.31 358 ASP A C 1
ATOM 2770 O O . ASP A 1 358 ? 15.669 -0.488 -13.964 1.00 89.31 358 ASP A O 1
ATOM 2774 N N . THR A 1 359 ? 14.235 0.709 -12.716 1.00 86.88 359 THR A N 1
ATOM 2775 C CA . THR A 1 359 ? 14.841 0.401 -11.410 1.00 86.88 359 THR A CA 1
ATOM 2776 C C . THR A 1 359 ? 14.302 -0.864 -10.733 1.00 86.88 359 THR A C 1
ATOM 2778 O O . THR A 1 359 ? 14.605 -1.113 -9.563 1.00 86.88 359 THR A O 1
ATOM 2781 N N . PHE A 1 360 ? 13.509 -1.699 -11.424 1.00 77.88 360 PHE A N 1
ATOM 2782 C CA . PHE A 1 360 ? 12.965 -2.922 -10.819 1.00 77.88 360 PHE A CA 1
ATOM 2783 C C . PHE A 1 360 ? 14.051 -3.904 -10.380 1.00 77.88 360 PHE A C 1
ATOM 2785 O O . PHE A 1 360 ? 13.921 -4.495 -9.312 1.00 77.88 360 PHE A O 1
ATOM 2792 N N . SER A 1 361 ? 15.080 -4.116 -11.201 1.00 81.19 361 SER A N 1
ATOM 2793 C CA . SER A 1 361 ? 16.258 -4.948 -10.924 1.00 81.19 361 SER A CA 1
ATOM 2794 C C . SER A 1 361 ? 17.354 -4.649 -11.948 1.00 81.19 361 SER A C 1
ATOM 2796 O O . SER A 1 361 ? 17.050 -4.177 -13.046 1.00 81.19 361 SER A O 1
ATOM 2798 N N . ALA A 1 362 ? 18.600 -5.010 -11.643 1.00 85.94 362 ALA A N 1
ATOM 2799 C CA . ALA A 1 362 ? 19.702 -4.902 -12.590 1.00 85.94 362 ALA A CA 1
ATOM 2800 C C . ALA A 1 362 ? 20.612 -6.133 -12.547 1.00 85.94 362 ALA A C 1
ATOM 2802 O O . ALA A 1 362 ? 20.889 -6.674 -11.482 1.00 85.94 362 ALA A O 1
ATOM 2803 N N . ASN A 1 363 ? 21.067 -6.519 -13.732 1.00 87.56 363 ASN A N 1
ATOM 2804 C CA . ASN A 1 363 ? 22.198 -7.389 -14.057 1.00 87.56 363 ASN A CA 1
ATOM 2805 C C . ASN A 1 363 ? 22.850 -6.838 -15.348 1.00 87.56 363 ASN A C 1
ATOM 2807 O O . ASN A 1 363 ? 22.195 -6.020 -16.012 1.00 87.56 363 ASN A O 1
ATOM 2811 N N . PRO A 1 364 ? 24.078 -7.248 -15.724 1.00 89.31 364 PRO A N 1
ATOM 2812 C CA . PRO A 1 364 ? 24.803 -6.646 -16.849 1.00 89.31 364 PRO A CA 1
ATOM 2813 C C . PRO A 1 364 ? 23.983 -6.621 -18.147 1.00 89.31 364 PRO A C 1
ATOM 2815 O O . PRO A 1 364 ? 23.672 -5.547 -18.655 1.00 89.31 364 PRO A O 1
ATOM 2818 N N . ALA A 1 365 ? 23.442 -7.768 -18.562 1.00 87.75 365 ALA A N 1
ATOM 2819 C CA . ALA A 1 365 ? 22.633 -7.875 -19.776 1.00 87.75 365 ALA A CA 1
ATOM 2820 C C . ALA A 1 365 ? 21.369 -6.995 -19.765 1.00 87.75 365 ALA A C 1
ATOM 2822 O O . ALA A 1 365 ? 20.981 -6.426 -20.783 1.00 87.75 365 ALA A O 1
ATOM 2823 N N . SER A 1 366 ? 20.705 -6.842 -18.614 1.00 89.44 366 SER A N 1
ATOM 2824 C CA . SER A 1 366 ? 19.552 -5.938 -18.511 1.00 89.44 366 SER A CA 1
ATOM 2825 C C . SER A 1 366 ? 19.954 -4.466 -18.642 1.00 89.44 366 SER A C 1
ATOM 2827 O O . SER A 1 366 ? 19.155 -3.663 -19.119 1.00 89.44 366 SER A O 1
ATOM 2829 N N . VAL A 1 367 ? 21.159 -4.099 -18.191 1.00 92.94 367 VAL A N 1
ATOM 2830 C CA . VAL A 1 367 ? 21.698 -2.737 -18.302 1.00 92.94 367 VAL A CA 1
ATOM 2831 C C . VAL A 1 367 ? 22.076 -2.448 -19.748 1.00 92.94 367 VAL A C 1
ATOM 2833 O O . VAL A 1 367 ? 21.655 -1.423 -20.275 1.00 92.94 367 VAL A O 1
ATOM 2836 N N . GLU A 1 368 ? 22.751 -3.385 -20.411 1.00 94.19 368 GLU A N 1
ATOM 2837 C CA . GLU A 1 368 ? 23.046 -3.336 -21.847 1.00 94.19 368 GLU A CA 1
ATOM 2838 C C . GLU A 1 368 ? 21.765 -3.164 -22.676 1.00 94.19 368 GLU A C 1
ATOM 2840 O O . GLU A 1 368 ? 21.668 -2.264 -23.510 1.00 94.19 368 GLU A O 1
ATOM 2845 N N . ALA A 1 369 ? 20.732 -3.965 -22.396 1.00 92.06 369 ALA A N 1
ATOM 2846 C CA . ALA A 1 369 ? 19.450 -3.888 -23.091 1.00 92.06 369 ALA A CA 1
ATOM 2847 C C . ALA A 1 369 ? 18.736 -2.539 -22.891 1.00 92.06 369 ALA A C 1
ATOM 2849 O O . ALA A 1 369 ? 18.138 -2.005 -23.830 1.00 92.06 369 ALA A O 1
ATOM 2850 N N . GLY A 1 370 ? 18.794 -1.971 -21.683 1.00 94.00 370 GLY A N 1
ATOM 2851 C CA . GLY A 1 370 ? 18.207 -0.661 -21.406 1.00 94.00 370 GLY A CA 1
ATOM 2852 C C . GLY A 1 370 ? 18.994 0.496 -22.034 1.00 94.00 370 GLY A C 1
ATOM 2853 O O . GLY A 1 370 ? 18.375 1.422 -22.558 1.00 94.00 370 GLY A O 1
ATOM 2854 N N . LEU A 1 371 ? 20.328 0.405 -22.092 1.00 96.38 371 LEU A N 1
ATOM 2855 C CA . LEU A 1 371 ? 21.179 1.334 -22.847 1.00 96.38 371 LEU A CA 1
ATOM 2856 C C . LEU A 1 371 ? 20.880 1.264 -24.351 1.00 96.38 371 LEU A C 1
ATOM 2858 O O . LEU A 1 371 ? 20.709 2.301 -24.990 1.00 96.38 371 LEU A O 1
ATOM 2862 N N . ALA A 1 372 ? 20.704 0.065 -24.911 1.00 95.62 372 ALA A N 1
ATOM 2863 C CA . ALA A 1 372 ? 20.295 -0.097 -26.304 1.00 95.62 372 ALA A CA 1
ATOM 2864 C C . ALA A 1 372 ? 18.938 0.577 -26.583 1.00 95.62 372 ALA A C 1
ATOM 2866 O O . ALA A 1 372 ? 18.793 1.288 -27.579 1.00 95.62 372 ALA A O 1
ATOM 2867 N N . VAL A 1 373 ? 17.955 0.440 -25.680 1.00 94.25 373 VAL A N 1
ATOM 2868 C CA . VAL A 1 373 ? 16.687 1.186 -25.793 1.00 94.25 373 VAL A CA 1
ATOM 2869 C C . VAL A 1 373 ? 16.903 2.690 -25.710 1.00 94.25 373 VAL A C 1
ATOM 2871 O O . VAL A 1 373 ? 16.298 3.422 -26.492 1.00 94.25 373 VAL A O 1
ATOM 2874 N N . LEU A 1 374 ? 17.745 3.165 -24.790 1.00 95.69 374 LEU A N 1
ATOM 2875 C CA . LEU A 1 374 ? 18.073 4.585 -24.680 1.00 95.69 374 LEU A CA 1
ATOM 2876 C C . LEU A 1 374 ? 18.671 5.122 -25.993 1.00 95.69 374 LEU A C 1
ATOM 2878 O O . LEU A 1 374 ? 18.281 6.203 -26.435 1.00 95.69 374 LEU A O 1
ATOM 2882 N N . GLY A 1 375 ? 19.524 4.343 -26.664 1.00 95.69 375 GLY A N 1
ATOM 2883 C CA . GLY A 1 375 ? 20.084 4.674 -27.978 1.00 95.69 375 GLY A CA 1
ATOM 2884 C C . GLY A 1 375 ? 19.026 4.843 -29.078 1.00 95.69 375 GLY A C 1
ATOM 2885 O O . GLY A 1 375 ? 19.124 5.763 -29.894 1.00 95.69 375 GLY A O 1
ATOM 2886 N N . LEU A 1 376 ? 17.955 4.037 -29.055 1.00 93.56 376 LEU A N 1
ATOM 2887 C CA . LEU A 1 376 ? 16.816 4.170 -29.982 1.00 93.56 376 LEU A CA 1
ATOM 2888 C C . LEU A 1 376 ? 16.000 5.448 -29.745 1.00 93.56 376 LEU A C 1
ATOM 2890 O O . LEU A 1 376 ? 15.304 5.928 -30.648 1.00 93.56 376 LEU A O 1
ATOM 2894 N N . LYS A 1 377 ? 16.048 6.008 -28.532 1.00 92.06 377 LYS A N 1
ATOM 2895 C CA . LYS A 1 377 ? 15.339 7.248 -28.227 1.00 92.06 377 LYS A CA 1
ATOM 2896 C C . LYS A 1 377 ? 16.016 8.411 -28.943 1.00 92.06 377 LYS A C 1
ATOM 2898 O O . LYS A 1 377 ? 17.235 8.565 -28.900 1.00 92.06 377 LYS A O 1
ATOM 2903 N N . LYS A 1 378 ? 15.205 9.257 -29.577 1.00 89.62 378 LYS A N 1
ATOM 2904 C CA . LYS A 1 378 ? 15.647 10.499 -30.215 1.00 89.62 378 LYS A CA 1
ATOM 2905 C C . LYS A 1 378 ? 15.232 11.672 -29.329 1.00 89.62 378 LYS A C 1
ATOM 2907 O O . LYS A 1 378 ? 14.034 11.969 -29.279 1.00 89.62 378 LYS A O 1
ATOM 2912 N N . PRO A 1 379 ? 16.173 12.318 -28.619 1.00 90.06 379 PRO A N 1
ATOM 2913 C CA . PRO A 1 379 ? 15.889 13.577 -27.947 1.00 90.06 379 PRO A CA 1
ATOM 2914 C C . PRO A 1 379 ? 15.333 14.604 -28.940 1.00 90.06 379 PRO A C 1
ATOM 2916 O O . PRO A 1 379 ? 15.645 14.572 -30.135 1.00 90.06 379 PRO A O 1
ATOM 2919 N N . ARG A 1 380 ? 14.496 15.529 -28.459 1.00 88.50 380 ARG A N 1
ATOM 2920 C CA . ARG A 1 380 ? 14.061 16.672 -29.283 1.00 88.50 380 ARG A CA 1
ATOM 2921 C C . ARG A 1 380 ? 15.264 17.593 -29.552 1.00 88.50 380 ARG A C 1
ATOM 2923 O O . ARG A 1 380 ? 16.310 17.443 -28.927 1.00 88.50 380 ARG A O 1
ATOM 2930 N N . LYS A 1 381 ? 15.144 18.541 -30.493 1.00 87.44 381 LYS A N 1
ATOM 2931 C CA . LYS A 1 381 ? 16.249 19.445 -30.876 1.00 87.44 381 LYS A CA 1
ATOM 2932 C C . LYS A 1 381 ? 16.876 20.103 -29.637 1.00 87.44 381 LYS A C 1
ATOM 2934 O O . LYS A 1 381 ? 16.184 20.804 -28.908 1.00 87.44 381 LYS A O 1
ATOM 2939 N N . GLY A 1 382 ? 18.179 19.893 -29.446 1.00 83.62 382 GLY A N 1
ATOM 2940 C CA . GLY A 1 382 ? 18.938 20.414 -28.304 1.00 83.62 382 GLY A CA 1
ATOM 2941 C C . GLY A 1 382 ? 18.868 19.564 -27.031 1.00 83.62 382 GLY A C 1
ATOM 2942 O O . GLY A 1 382 ? 19.519 19.923 -26.063 1.00 83.62 382 GLY A O 1
ATOM 2943 N N . GLY A 1 383 ? 18.113 18.463 -27.021 1.00 91.38 383 GLY A N 1
ATOM 2944 C CA . GLY A 1 383 ? 18.049 17.511 -25.915 1.00 91.38 383 GLY A CA 1
ATOM 2945 C C . GLY A 1 383 ? 19.160 16.466 -25.953 1.00 91.38 383 GLY A C 1
ATOM 2946 O O . GLY A 1 383 ? 19.705 16.150 -27.013 1.00 91.38 383 GLY A O 1
ATOM 2947 N N . ARG A 1 384 ? 19.452 15.898 -24.787 1.00 95.38 384 ARG A N 1
ATOM 2948 C CA . ARG A 1 384 ? 20.515 14.917 -24.557 1.00 95.38 384 ARG A CA 1
ATOM 2949 C C . ARG A 1 384 ? 19.965 13.594 -24.036 1.00 95.38 384 ARG A C 1
ATOM 2951 O O . ARG A 1 384 ? 18.863 13.525 -23.491 1.00 95.38 384 ARG A O 1
ATOM 2958 N N . ARG A 1 385 ? 20.754 12.530 -24.173 1.00 96.88 385 ARG A N 1
ATOM 2959 C CA . ARG A 1 385 ? 20.545 11.257 -23.475 1.00 96.88 385 ARG A CA 1
ATOM 2960 C C . ARG A 1 385 ? 21.358 11.270 -22.186 1.00 96.88 385 ARG A C 1
ATOM 2962 O O . ARG A 1 385 ? 22.579 11.407 -22.231 1.00 96.88 385 ARG A O 1
ATOM 2969 N N . ILE A 1 386 ? 20.677 11.125 -21.057 1.00 97.19 386 ILE A N 1
ATOM 2970 C CA . ILE A 1 386 ? 21.274 11.116 -19.723 1.00 97.19 386 ILE A CA 1
ATOM 2971 C C . ILE A 1 386 ? 21.044 9.740 -19.097 1.00 97.19 386 ILE A C 1
ATOM 2973 O O . ILE A 1 386 ? 19.899 9.314 -18.935 1.00 97.19 386 ILE A O 1
ATOM 2977 N N . ALA A 1 387 ? 22.120 9.050 -18.729 1.00 97.25 387 ALA A N 1
ATOM 2978 C CA . ALA A 1 387 ? 22.054 7.777 -18.019 1.00 97.25 387 ALA A CA 1
ATOM 2979 C C . ALA A 1 387 ? 22.384 7.979 -16.536 1.00 97.25 387 ALA A C 1
ATOM 2981 O O . ALA A 1 387 ? 23.311 8.703 -16.184 1.00 97.25 387 ALA A O 1
ATOM 2982 N N . ILE A 1 388 ? 21.615 7.338 -15.658 1.00 96.25 388 ILE A N 1
ATOM 2983 C CA . ILE A 1 388 ? 21.790 7.385 -14.206 1.00 96.25 388 ILE A CA 1
ATOM 2984 C C . ILE A 1 388 ? 21.847 5.941 -13.711 1.00 96.25 388 ILE A C 1
ATOM 2986 O O . ILE A 1 388 ? 20.836 5.233 -13.692 1.00 96.25 388 ILE A O 1
ATOM 2990 N N . MET A 1 389 ? 23.039 5.495 -13.332 1.00 95.00 389 MET A N 1
ATOM 2991 C CA . MET A 1 389 ? 23.334 4.091 -13.061 1.00 95.00 389 MET A CA 1
ATOM 2992 C C . MET A 1 389 ? 23.731 3.884 -11.600 1.00 95.00 389 MET A C 1
ATOM 2994 O O . MET A 1 389 ? 24.640 4.530 -11.091 1.00 95.00 389 MET A O 1
ATOM 2998 N N . GLY A 1 390 ? 23.053 2.967 -10.916 1.00 93.06 390 GLY A N 1
ATOM 2999 C CA . GLY A 1 390 ? 23.457 2.460 -9.604 1.00 93.06 390 GLY A CA 1
ATOM 3000 C C . GLY A 1 390 ? 24.016 1.044 -9.701 1.00 93.06 390 GLY A C 1
ATOM 3001 O O . GLY A 1 390 ? 23.737 0.327 -10.662 1.00 93.06 390 GLY A O 1
ATOM 3002 N N . GLU A 1 391 ? 24.772 0.628 -8.685 1.00 89.69 391 GLU A N 1
ATOM 3003 C CA . GLU A 1 391 ? 25.465 -0.667 -8.685 1.00 89.69 391 GLU A CA 1
ATOM 3004 C C . GLU A 1 391 ? 24.547 -1.869 -8.967 1.00 89.69 391 GLU A C 1
ATOM 3006 O O . GLU A 1 391 ? 23.406 -1.973 -8.481 1.00 89.69 391 GLU A O 1
ATOM 3011 N N . ILE A 1 392 ? 25.111 -2.825 -9.699 1.00 89.81 392 ILE A N 1
ATOM 3012 C CA . ILE A 1 392 ? 24.629 -4.190 -9.850 1.00 89.81 392 ILE A CA 1
ATOM 3013 C C . ILE A 1 392 ? 25.152 -5.002 -8.660 1.00 89.81 392 ILE A C 1
ATOM 3015 O O . ILE A 1 392 ? 26.355 -5.138 -8.459 1.00 89.81 392 ILE A O 1
ATOM 3019 N N . LYS A 1 393 ? 24.249 -5.534 -7.836 1.00 84.25 393 LYS A N 1
ATOM 3020 C CA . LYS A 1 393 ? 24.606 -6.348 -6.669 1.00 84.25 393 LYS A CA 1
ATOM 3021 C C . LYS A 1 393 ? 24.669 -7.827 -7.053 1.00 84.25 393 LYS A C 1
ATOM 3023 O O . LYS A 1 393 ? 24.117 -8.232 -8.065 1.00 84.25 393 LYS A O 1
ATOM 3028 N N . GLU A 1 394 ? 25.304 -8.629 -6.199 1.00 74.69 394 GLU A N 1
ATOM 3029 C CA . GLU A 1 394 ? 25.396 -10.098 -6.324 1.00 74.69 394 GLU A CA 1
ATOM 3030 C C . GLU A 1 394 ? 26.368 -10.633 -7.404 1.00 74.69 394 GLU A C 1
ATOM 3032 O O . GLU A 1 394 ? 26.341 -11.823 -7.730 1.00 74.69 394 GLU A O 1
ATOM 3037 N N . LEU A 1 395 ? 27.280 -9.784 -7.899 1.00 80.25 395 LEU A N 1
ATOM 3038 C CA . LEU A 1 395 ? 28.322 -10.142 -8.878 1.00 80.25 395 LEU A CA 1
ATOM 3039 C C . LEU A 1 395 ? 29.615 -10.721 -8.263 1.00 80.25 395 LEU A C 1
ATOM 3041 O O . LEU A 1 395 ? 30.448 -11.271 -8.985 1.00 80.25 395 LEU A O 1
ATOM 3045 N N . GLY A 1 396 ? 29.786 -10.628 -6.940 1.00 80.69 396 GLY A N 1
ATOM 3046 C CA . GLY A 1 396 ? 30.998 -11.082 -6.245 1.00 80.69 396 GLY A CA 1
ATOM 3047 C C . GLY A 1 396 ? 32.254 -10.312 -6.673 1.00 80.69 396 GLY A C 1
ATOM 3048 O O . GLY A 1 396 ? 32.169 -9.147 -7.054 1.00 80.69 396 GLY A O 1
ATOM 3049 N N . ASP A 1 397 ? 33.411 -10.975 -6.653 1.00 83.19 397 ASP A N 1
ATOM 3050 C CA . ASP A 1 397 ? 34.725 -10.359 -6.921 1.00 83.19 397 ASP A CA 1
ATOM 3051 C C . ASP A 1 397 ? 34.864 -9.789 -8.345 1.00 83.19 397 ASP A C 1
ATOM 3053 O O . ASP A 1 397 ? 35.696 -8.924 -8.602 1.00 83.19 397 ASP A O 1
ATOM 3057 N N . THR A 1 398 ? 34.015 -10.235 -9.275 1.00 83.31 398 THR A N 1
ATOM 3058 C CA . THR A 1 398 ? 33.986 -9.740 -10.662 1.00 83.31 398 THR A CA 1
ATOM 3059 C C . THR A 1 398 ? 33.178 -8.451 -10.840 1.00 83.31 398 THR A C 1
ATOM 3061 O O . THR A 1 398 ? 33.091 -7.941 -11.955 1.00 83.31 398 THR A O 1
ATOM 3064 N N . SER A 1 399 ? 32.591 -7.906 -9.764 1.00 87.69 399 SER A N 1
ATOM 3065 C CA . SER A 1 399 ? 31.691 -6.746 -9.823 1.00 87.69 399 SER A CA 1
ATOM 3066 C C . SER A 1 399 ? 32.314 -5.556 -10.556 1.00 87.69 399 SER A C 1
ATOM 3068 O O . SER A 1 399 ? 31.758 -5.107 -11.556 1.00 87.69 399 SER A O 1
ATOM 3070 N N . ALA A 1 400 ? 33.491 -5.086 -10.134 1.00 88.56 400 ALA A N 1
ATOM 3071 C CA . ALA A 1 400 ? 34.145 -3.925 -10.745 1.00 88.56 400 ALA A CA 1
ATOM 3072 C C . ALA A 1 400 ? 34.462 -4.138 -12.239 1.00 88.56 400 ALA A C 1
ATOM 3074 O O . ALA A 1 400 ? 34.217 -3.260 -13.065 1.00 88.56 400 ALA A O 1
ATOM 3075 N N . GLN A 1 401 ? 34.941 -5.333 -12.608 1.00 91.75 401 GLN A N 1
ATOM 3076 C CA . GLN A 1 401 ? 35.242 -5.680 -14.000 1.00 91.75 401 GLN A CA 1
ATOM 3077 C C . GLN A 1 401 ? 33.979 -5.676 -14.873 1.00 91.75 401 GLN A C 1
ATOM 3079 O O . GLN A 1 401 ? 33.995 -5.141 -15.980 1.00 91.75 401 GLN A O 1
ATOM 3084 N N . LEU A 1 402 ? 32.885 -6.261 -14.379 1.00 90.19 402 LEU A N 1
ATOM 3085 C CA . LEU A 1 402 ? 31.618 -6.334 -15.108 1.00 90.19 402 LEU A CA 1
ATOM 3086 C C . LEU A 1 402 ? 30.950 -4.963 -15.251 1.00 90.19 402 LEU A C 1
ATOM 3088 O O . LEU A 1 402 ? 30.320 -4.712 -16.273 1.00 90.19 402 LEU A O 1
ATOM 3092 N N . HIS A 1 403 ? 31.107 -4.066 -14.275 1.00 94.69 403 HIS A N 1
ATOM 3093 C CA . HIS A 1 403 ? 30.663 -2.681 -14.425 1.00 94.69 403 HIS A CA 1
ATOM 3094 C C . HIS A 1 403 ? 31.502 -1.937 -15.466 1.00 94.69 403 HIS A C 1
ATOM 3096 O O . HIS A 1 403 ? 30.928 -1.308 -16.351 1.00 94.69 403 HIS A O 1
ATOM 3102 N N . ALA A 1 404 ? 32.834 -2.047 -15.418 1.00 94.00 404 ALA A N 1
ATOM 3103 C CA . ALA A 1 404 ? 33.722 -1.417 -16.400 1.00 94.00 404 ALA A CA 1
ATOM 3104 C C . ALA A 1 404 ? 33.435 -1.884 -17.839 1.00 94.00 404 ALA A C 1
ATOM 3106 O O . ALA A 1 404 ? 33.464 -1.087 -18.777 1.00 94.00 404 ALA A O 1
ATOM 3107 N N . ALA A 1 405 ? 33.068 -3.158 -18.011 1.00 94.62 405 ALA A N 1
ATOM 3108 C CA . ALA A 1 405 ? 32.690 -3.732 -19.301 1.00 94.62 405 ALA A CA 1
ATOM 3109 C C . ALA A 1 405 ? 31.425 -3.107 -19.929 1.00 94.62 405 ALA A C 1
ATOM 3111 O O . ALA A 1 405 ? 31.172 -3.326 -21.110 1.00 94.62 405 ALA A O 1
ATOM 3112 N N . LEU A 1 406 ? 30.654 -2.297 -19.191 1.00 96.19 406 LEU A N 1
ATOM 3113 C CA . LEU A 1 406 ? 29.484 -1.592 -19.727 1.00 96.19 406 LEU A CA 1
ATOM 3114 C C . LEU A 1 406 ? 29.849 -0.351 -20.560 1.00 96.19 406 LEU A C 1
ATOM 3116 O O . LEU A 1 406 ? 28.977 0.194 -21.238 1.00 96.19 406 LEU A O 1
ATOM 3120 N N . ALA A 1 407 ? 31.110 0.100 -20.539 1.00 96.00 407 ALA A N 1
ATOM 3121 C CA . ALA A 1 407 ? 31.532 1.343 -21.190 1.00 96.00 407 ALA A CA 1
ATOM 3122 C C . ALA A 1 407 ? 31.199 1.413 -22.696 1.00 96.00 407 ALA A C 1
ATOM 3124 O O . ALA A 1 407 ? 30.619 2.421 -23.114 1.00 96.00 407 ALA A O 1
ATOM 3125 N N . PRO A 1 408 ? 31.455 0.370 -23.518 1.00 96.25 408 PRO A N 1
ATOM 3126 C CA . PRO A 1 408 ? 31.088 0.394 -24.935 1.00 96.25 408 PRO A CA 1
ATOM 3127 C C . PRO A 1 408 ? 29.585 0.596 -25.148 1.00 96.25 408 PRO A C 1
ATOM 3129 O O . PRO A 1 408 ? 29.185 1.386 -25.992 1.00 96.25 408 PRO A O 1
ATOM 3132 N N . HIS A 1 409 ? 28.742 -0.019 -24.315 1.00 96.81 409 HIS A N 1
ATOM 3133 C CA . HIS A 1 409 ? 27.287 0.098 -24.430 1.00 96.81 409 HIS A CA 1
ATOM 3134 C C . HIS A 1 409 ? 26.773 1.501 -24.087 1.00 96.81 409 HIS A C 1
ATOM 3136 O O . HIS A 1 409 ? 25.790 1.958 -24.669 1.00 96.81 409 HIS A O 1
ATOM 3142 N N . VAL A 1 410 ? 27.435 2.203 -23.163 1.00 96.75 410 VAL A N 1
ATOM 3143 C CA . VAL A 1 410 ? 27.135 3.612 -22.858 1.00 96.75 410 VAL A CA 1
ATOM 3144 C C . VAL A 1 410 ? 27.496 4.506 -24.055 1.00 96.75 410 VAL A C 1
ATOM 3146 O O . VAL A 1 410 ? 26.730 5.409 -24.405 1.00 96.75 410 VAL A O 1
ATOM 3149 N N . ILE A 1 411 ? 28.626 4.228 -24.715 1.00 95.38 411 ILE A N 1
ATOM 3150 C CA . ILE A 1 411 ? 29.086 4.949 -25.913 1.00 95.38 411 ILE A CA 1
ATOM 3151 C C . ILE A 1 411 ? 28.154 4.688 -27.103 1.00 95.38 411 ILE A C 1
ATOM 3153 O O . ILE A 1 411 ? 27.714 5.638 -27.752 1.00 95.38 411 ILE A O 1
ATOM 3157 N N . ASP A 1 412 ? 27.793 3.429 -27.355 1.00 95.56 412 ASP A N 1
ATOM 3158 C CA . ASP A 1 412 ? 26.905 3.020 -28.450 1.00 95.56 412 ASP A CA 1
ATOM 3159 C C . ASP A 1 412 ? 25.487 3.577 -28.280 1.00 95.56 412 ASP A C 1
ATOM 3161 O O . ASP A 1 412 ? 24.846 3.993 -29.247 1.00 95.56 412 ASP A O 1
ATOM 3165 N N . ALA A 1 413 ? 25.010 3.670 -27.033 1.00 95.81 413 ALA A N 1
ATOM 3166 C CA . ALA A 1 413 ? 23.764 4.353 -26.696 1.00 95.81 413 ALA A CA 1
ATOM 3167 C C . ALA A 1 413 ? 23.836 5.877 -26.905 1.00 95.81 413 ALA A C 1
ATOM 3169 O O . ALA A 1 413 ? 22.818 6.563 -26.761 1.00 95.81 413 ALA A O 1
ATOM 3170 N N . GLN A 1 414 ? 25.016 6.407 -27.252 1.00 95.25 414 GLN A N 1
ATOM 3171 C CA . GLN A 1 414 ? 25.293 7.827 -27.436 1.00 95.25 414 GLN A CA 1
ATOM 3172 C C . GLN A 1 414 ? 24.830 8.639 -26.223 1.00 95.25 414 GLN A C 1
ATOM 3174 O O . GLN A 1 414 ? 24.142 9.658 -26.364 1.00 95.25 414 GLN A O 1
ATOM 3179 N N . VAL A 1 415 ? 25.155 8.143 -25.026 1.00 96.25 415 VAL A N 1
ATOM 3180 C CA . VAL A 1 415 ? 24.916 8.862 -23.777 1.00 96.25 415 VAL A CA 1
ATOM 3181 C C . VAL A 1 415 ? 25.758 10.131 -23.789 1.00 96.25 415 VAL A C 1
ATOM 3183 O O . VAL A 1 415 ? 26.959 10.101 -24.040 1.00 96.25 415 VAL A O 1
ATOM 3186 N N . ASN A 1 416 ? 25.114 11.267 -23.549 1.00 95.44 416 ASN A N 1
ATOM 3187 C CA . ASN A 1 416 ? 25.791 12.557 -23.472 1.00 95.44 416 ASN A CA 1
ATOM 3188 C C . ASN A 1 416 ? 26.272 12.839 -22.048 1.00 95.44 416 ASN A C 1
ATOM 3190 O O . ASN A 1 416 ? 27.356 13.387 -21.868 1.00 95.44 416 ASN A O 1
ATOM 3194 N N . VAL A 1 417 ? 25.450 12.462 -21.062 1.00 95.88 417 VAL A N 1
ATOM 3195 C CA . VAL A 1 417 ? 25.704 12.707 -19.641 1.00 95.88 417 VAL A CA 1
ATOM 3196 C C . VAL A 1 417 ? 25.516 11.414 -18.852 1.00 95.88 417 VAL A C 1
ATOM 3198 O O . VAL A 1 417 ? 24.463 10.779 -18.965 1.00 95.88 417 VAL A O 1
ATOM 3201 N N . LEU A 1 418 ? 26.497 11.033 -18.036 1.00 96.12 418 LEU A N 1
ATOM 3202 C CA . LEU A 1 418 ? 26.421 9.849 -17.182 1.00 96.12 418 LEU A CA 1
ATOM 3203 C C . LEU A 1 418 ? 26.568 10.224 -15.708 1.00 96.12 418 LEU A C 1
ATOM 3205 O O . LEU A 1 418 ? 27.534 10.855 -15.299 1.00 96.12 418 LEU A O 1
ATOM 3209 N N . PHE A 1 419 ? 25.637 9.745 -14.892 1.00 96.19 419 PHE A N 1
ATOM 3210 C CA . PHE A 1 419 ? 25.759 9.763 -13.442 1.00 96.19 419 PHE A CA 1
ATOM 3211 C C . PHE A 1 419 ? 25.869 8.342 -12.910 1.00 96.19 419 PHE A C 1
ATOM 3213 O O . PHE A 1 419 ? 25.047 7.489 -13.254 1.00 96.19 419 PHE A O 1
ATOM 3220 N N . THR A 1 420 ? 26.850 8.087 -12.046 1.00 94.88 420 THR A N 1
ATOM 3221 C CA . THR A 1 420 ? 27.028 6.772 -11.413 1.00 94.88 420 THR A CA 1
ATOM 3222 C C . THR A 1 420 ? 27.007 6.866 -9.889 1.00 94.88 420 THR A C 1
ATOM 3224 O O . THR A 1 420 ? 27.557 7.802 -9.310 1.00 94.88 420 THR A O 1
ATOM 3227 N N . VAL A 1 421 ? 26.345 5.901 -9.236 1.00 92.25 421 VAL A N 1
ATOM 3228 C CA . VAL A 1 421 ? 26.229 5.823 -7.772 1.00 92.25 421 VAL A CA 1
ATOM 3229 C C . VAL A 1 421 ? 26.737 4.484 -7.250 1.00 92.25 421 VAL A C 1
ATOM 3231 O O . VAL A 1 421 ? 26.094 3.451 -7.471 1.00 92.25 421 VAL A O 1
ATOM 3234 N N . GLY A 1 422 ? 27.808 4.536 -6.461 1.00 90.19 422 GLY A N 1
ATOM 3235 C CA . GLY A 1 422 ? 28.371 3.405 -5.723 1.00 90.19 422 GLY A CA 1
ATOM 3236 C C . GLY A 1 422 ? 29.724 2.934 -6.253 1.00 90.19 422 GLY A C 1
ATOM 3237 O O . GLY A 1 422 ? 30.035 3.087 -7.432 1.00 90.19 422 GLY A O 1
ATOM 3238 N N . ARG A 1 423 ? 30.521 2.361 -5.352 1.00 89.56 423 ARG A N 1
ATOM 3239 C CA . ARG A 1 423 ? 31.952 2.090 -5.519 1.00 89.56 423 ARG A CA 1
ATOM 3240 C C . ARG A 1 423 ? 32.291 1.216 -6.728 1.00 89.56 423 ARG A C 1
ATOM 3242 O O . ARG A 1 423 ? 33.255 1.499 -7.428 1.00 89.56 423 ARG A O 1
ATOM 3249 N N . ASP A 1 424 ? 31.496 0.189 -7.019 1.00 89.50 424 ASP A N 1
ATOM 3250 C CA . ASP A 1 424 ? 31.812 -0.749 -8.108 1.00 89.50 424 ASP A CA 1
ATOM 3251 C C . ASP A 1 424 ? 31.692 -0.123 -9.514 1.00 89.50 424 ASP A C 1
ATOM 3253 O O . ASP A 1 424 ? 32.142 -0.717 -10.493 1.00 89.50 424 ASP A O 1
ATOM 3257 N N . LEU A 1 425 ? 31.106 1.076 -9.633 1.00 92.81 425 LEU A N 1
ATOM 3258 C CA . LEU A 1 425 ? 30.980 1.820 -10.892 1.00 92.81 425 LEU A CA 1
ATOM 3259 C C . LEU A 1 425 ? 32.173 2.743 -11.194 1.00 92.81 425 LEU A C 1
ATOM 3261 O O . LEU A 1 425 ? 32.204 3.320 -12.279 1.00 92.81 425 LEU A O 1
ATOM 3265 N N . GLU A 1 426 ? 33.150 2.878 -10.292 1.00 91.38 426 GLU A N 1
ATOM 3266 C CA . GLU A 1 426 ? 34.333 3.734 -10.497 1.00 91.38 426 GLU A CA 1
ATOM 3267 C C . GLU A 1 426 ? 35.101 3.331 -11.769 1.00 91.38 426 GLU A C 1
ATOM 3269 O O . GLU A 1 426 ? 35.389 4.162 -12.625 1.00 91.38 426 GLU A O 1
ATOM 3274 N N . GLY A 1 427 ? 35.302 2.026 -11.984 1.00 90.69 427 GLY A N 1
ATOM 3275 C CA . GLY A 1 427 ? 35.960 1.523 -13.194 1.00 90.69 427 GLY A CA 1
ATOM 3276 C C . GLY A 1 427 ? 35.176 1.772 -14.491 1.00 90.69 427 GLY A C 1
ATOM 3277 O O . GLY A 1 427 ? 35.783 1.918 -15.549 1.00 90.69 427 GLY A O 1
ATOM 3278 N N . LEU A 1 428 ? 33.838 1.845 -14.432 1.00 94.25 428 LEU A N 1
ATOM 3279 C CA . LEU A 1 428 ? 33.020 2.266 -15.579 1.00 94.25 428 LEU A CA 1
ATOM 3280 C C . LEU A 1 428 ? 33.219 3.752 -15.864 1.00 94.25 428 LEU A C 1
ATOM 3282 O O . LEU A 1 428 ? 33.389 4.135 -17.018 1.00 94.25 428 LEU A O 1
ATOM 3286 N N . TRP A 1 429 ? 33.189 4.571 -14.815 1.00 93.38 429 TRP A N 1
ATOM 3287 C CA . TRP A 1 429 ? 33.388 6.010 -14.914 1.00 93.38 429 TRP A CA 1
ATOM 3288 C C . TRP A 1 429 ? 34.745 6.354 -15.546 1.00 93.38 429 TRP A C 1
ATOM 3290 O O . TRP A 1 429 ? 34.798 7.131 -16.497 1.00 93.38 429 TRP A O 1
ATOM 3300 N N . ASP A 1 430 ? 35.818 5.701 -15.099 1.00 91.00 430 ASP A N 1
ATOM 3301 C CA . ASP A 1 430 ? 37.179 5.939 -15.595 1.00 91.00 430 ASP A CA 1
ATOM 3302 C C . ASP A 1 430 ? 37.406 5.474 -17.042 1.00 91.00 430 ASP A C 1
ATOM 3304 O O . ASP A 1 430 ? 38.244 6.032 -17.755 1.00 91.00 430 ASP A O 1
ATOM 3308 N N . ALA A 1 431 ? 36.673 4.451 -17.491 1.00 91.25 431 ALA A N 1
ATOM 3309 C CA . ALA A 1 431 ? 36.809 3.886 -18.834 1.00 91.25 431 ALA A CA 1
ATOM 3310 C C . ALA A 1 431 ? 36.140 4.733 -19.933 1.00 91.25 431 ALA A C 1
ATOM 3312 O O . ALA A 1 431 ? 36.342 4.468 -21.122 1.00 91.25 431 ALA A O 1
ATOM 3313 N N . LEU A 1 432 ? 35.329 5.730 -19.567 1.00 90.44 432 LEU A N 1
ATOM 3314 C CA . LEU A 1 432 ? 34.541 6.519 -20.510 1.00 90.44 432 LEU A CA 1
ATOM 3315 C C . LEU A 1 432 ? 35.276 7.779 -20.996 1.00 90.44 432 LEU A C 1
ATOM 3317 O O . LEU A 1 432 ? 36.153 8.312 -20.312 1.00 90.44 432 LEU A O 1
ATOM 3321 N N . PRO A 1 433 ? 34.935 8.296 -22.194 1.00 85.38 433 PRO A N 1
ATOM 3322 C CA . PRO A 1 433 ? 35.549 9.512 -22.708 1.00 85.38 433 PRO A CA 1
ATOM 3323 C C . PRO A 1 433 ? 35.345 10.686 -21.747 1.00 85.38 433 PRO A C 1
ATOM 3325 O O . PRO A 1 433 ? 34.218 10.971 -21.349 1.00 85.38 433 PRO A O 1
ATOM 3328 N N . LYS A 1 434 ? 36.407 11.456 -21.478 1.00 79.75 434 LYS A N 1
ATOM 3329 C CA . LYS A 1 434 ? 36.332 12.683 -20.6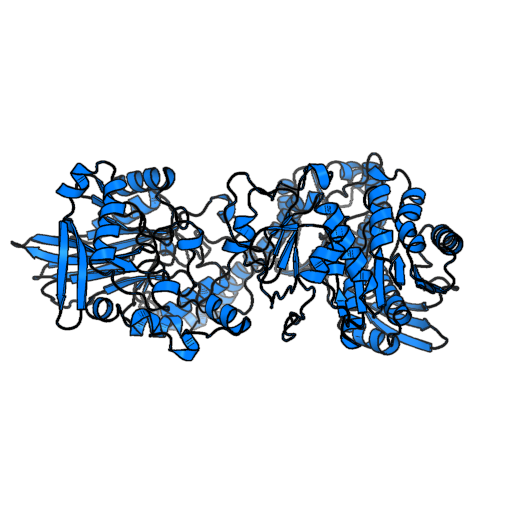53 1.00 79.75 434 LYS A CA 1
ATOM 3330 C C . LYS A 1 434 ? 35.395 13.761 -21.214 1.00 79.75 434 LYS A C 1
ATOM 3332 O O . LYS A 1 434 ? 35.135 14.754 -20.548 1.00 79.75 434 LYS A O 1
ATOM 3337 N N . THR A 1 435 ? 34.942 13.597 -22.456 1.00 78.06 435 THR A N 1
ATOM 3338 C CA . THR A 1 435 ? 33.941 14.450 -23.103 1.00 78.06 435 THR A CA 1
ATOM 3339 C C . THR A 1 435 ? 32.512 14.155 -22.643 1.00 78.06 435 THR A C 1
ATOM 3341 O O . THR A 1 435 ? 31.622 14.929 -22.974 1.00 78.06 435 THR A O 1
ATOM 3344 N N . MET A 1 436 ? 32.269 13.037 -21.949 1.00 85.62 436 MET A N 1
ATOM 3345 C CA . MET A 1 436 ? 30.972 12.729 -21.348 1.00 85.62 436 MET A CA 1
ATOM 3346 C C . MET A 1 436 ? 30.822 13.539 -20.061 1.00 85.62 436 MET A C 1
ATOM 3348 O O . MET A 1 436 ? 31.656 13.453 -19.161 1.00 85.62 436 MET A O 1
ATOM 3352 N N . GLU A 1 437 ? 29.780 14.360 -19.997 1.00 77.50 437 GLU A N 1
ATOM 3353 C CA . GLU A 1 437 ? 29.503 15.208 -18.836 1.00 77.50 437 GLU A CA 1
ATOM 3354 C C . GLU A 1 437 ? 28.877 14.361 -17.706 1.00 77.50 437 GLU A C 1
ATOM 3356 O O . GLU A 1 437 ? 28.313 13.295 -17.958 1.00 77.50 437 GLU A O 1
ATOM 3361 N N . GLY A 1 438 ? 28.960 14.805 -16.450 1.00 88.62 438 GLY A N 1
ATOM 3362 C CA . GLY A 1 438 ? 28.338 14.124 -15.307 1.00 88.62 438 GLY A CA 1
ATOM 3363 C C . GLY A 1 438 ? 29.295 13.865 -14.147 1.00 88.62 438 GLY A C 1
ATOM 3364 O O . GLY A 1 438 ? 30.351 14.493 -14.059 1.00 88.62 438 GLY A O 1
ATOM 3365 N N . GLU A 1 439 ? 28.902 12.980 -13.227 1.00 93.38 439 GLU A N 1
ATOM 3366 C CA . GLU A 1 439 ? 29.613 12.767 -11.958 1.00 93.38 439 GLU A CA 1
ATOM 3367 C C . GLU A 1 439 ? 29.500 11.313 -11.449 1.00 93.38 439 GLU A C 1
ATOM 3369 O O . GLU A 1 439 ? 28.478 10.637 -11.626 1.00 93.38 439 GLU A O 1
ATOM 3374 N N . HIS A 1 440 ? 30.546 10.856 -10.755 1.00 93.50 440 HIS A N 1
ATOM 3375 C CA . HIS A 1 440 ? 30.576 9.618 -9.972 1.00 93.50 440 HIS A CA 1
ATOM 3376 C C . HIS A 1 440 ? 30.598 9.939 -8.475 1.00 93.50 440 HIS A C 1
ATOM 3378 O O . HIS A 1 440 ? 31.340 10.818 -8.035 1.00 93.50 440 HIS A O 1
ATOM 3384 N N . SER A 1 441 ? 29.813 9.216 -7.674 1.00 91.94 441 SER A N 1
ATOM 3385 C CA . SER A 1 441 ? 29.876 9.322 -6.215 1.00 91.94 441 SER A CA 1
ATOM 3386 C C . SER A 1 441 ? 29.356 8.072 -5.517 1.00 91.94 441 SER A C 1
ATOM 3388 O O . SER A 1 441 ? 28.463 7.388 -6.010 1.00 91.94 441 SER A O 1
ATOM 3390 N N . GLU A 1 442 ? 29.833 7.814 -4.304 1.00 89.75 442 GLU A N 1
ATOM 3391 C CA . GLU A 1 442 ? 29.176 6.872 -3.392 1.00 89.75 442 GLU A CA 1
ATOM 3392 C C . GLU A 1 442 ? 27.950 7.493 -2.692 1.00 89.75 442 GLU A C 1
ATOM 3394 O O . GLU A 1 442 ? 27.097 6.759 -2.190 1.00 89.75 442 GLU A O 1
ATOM 3399 N N . ASP A 1 443 ? 27.825 8.829 -2.684 1.00 87.06 443 ASP A N 1
ATOM 3400 C CA . ASP A 1 443 ? 26.708 9.547 -2.067 1.00 87.06 443 ASP A CA 1
ATOM 3401 C C . ASP A 1 443 ? 25.558 9.775 -3.072 1.00 87.06 443 ASP A C 1
ATOM 3403 O O . ASP A 1 443 ? 25.656 10.613 -3.978 1.00 87.06 443 ASP A O 1
ATOM 3407 N N . PRO A 1 444 ? 24.414 9.087 -2.912 1.00 86.00 444 PRO A N 1
ATOM 3408 C CA . PRO A 1 444 ? 23.274 9.283 -3.797 1.00 86.00 444 PRO A CA 1
ATOM 3409 C C . PRO A 1 444 ? 22.634 10.671 -3.681 1.00 86.00 444 PRO A C 1
ATOM 3411 O O . PRO A 1 444 ? 21.969 11.103 -4.624 1.00 86.00 444 PRO A O 1
ATOM 3414 N N . GLU A 1 445 ? 22.783 11.378 -2.554 1.00 88.31 445 GLU A N 1
ATOM 3415 C CA . GLU A 1 445 ? 22.204 12.716 -2.381 1.00 88.31 445 GLU A CA 1
ATOM 3416 C C . GLU A 1 445 ? 22.980 13.742 -3.207 1.00 88.31 445 GLU A C 1
ATOM 3418 O O . GLU A 1 445 ? 22.385 14.624 -3.836 1.00 88.31 445 GLU A O 1
ATOM 3423 N N . HIS A 1 446 ? 24.304 13.592 -3.247 1.00 90.38 446 HIS A N 1
ATOM 3424 C CA . HIS A 1 446 ? 25.179 14.356 -4.122 1.00 90.38 446 HIS A CA 1
ATOM 3425 C C . HIS A 1 446 ? 24.782 14.183 -5.593 1.00 90.38 446 HIS A C 1
ATOM 3427 O O . HIS A 1 446 ? 24.470 15.170 -6.262 1.00 90.38 446 HIS A O 1
ATOM 3433 N N . ILE A 1 447 ? 24.653 12.936 -6.062 1.00 93.62 447 ILE A N 1
ATOM 3434 C CA . ILE A 1 447 ? 24.248 12.655 -7.446 1.00 93.62 447 ILE A CA 1
ATOM 3435 C C . ILE A 1 447 ? 22.832 13.157 -7.742 1.00 93.62 447 ILE A C 1
ATOM 3437 O O . ILE A 1 447 ? 22.595 13.721 -8.807 1.00 93.62 447 ILE A O 1
ATOM 3441 N N . ALA A 1 448 ? 21.887 13.049 -6.802 1.00 91.25 448 ALA A N 1
ATOM 3442 C CA . ALA A 1 448 ? 20.547 13.609 -6.987 1.00 91.25 448 ALA A CA 1
ATOM 3443 C C . ALA A 1 448 ? 20.580 15.125 -7.250 1.00 91.25 448 ALA A C 1
ATOM 3445 O O . ALA A 1 448 ? 19.843 15.622 -8.105 1.00 91.25 448 ALA A O 1
ATOM 3446 N N . LYS A 1 449 ? 21.437 15.866 -6.536 1.00 90.94 449 LYS A N 1
ATOM 3447 C CA . LYS A 1 449 ? 21.624 17.312 -6.739 1.00 90.94 449 LYS A CA 1
ATOM 3448 C C . LYS A 1 449 ? 22.296 17.607 -8.080 1.00 90.94 449 LYS A C 1
ATOM 3450 O O . LYS A 1 449 ? 21.837 18.511 -8.778 1.00 90.94 449 LYS A O 1
ATOM 3455 N N . ALA A 1 450 ? 23.327 16.844 -8.440 1.00 92.44 450 ALA A N 1
ATOM 3456 C CA . ALA A 1 450 ? 24.043 16.994 -9.704 1.00 92.44 450 ALA A CA 1
ATOM 3457 C C . ALA A 1 450 ? 23.115 16.754 -10.907 1.00 92.44 450 ALA A C 1
ATOM 3459 O O . ALA A 1 450 ? 22.982 17.625 -11.763 1.00 92.44 450 ALA A O 1
ATOM 3460 N N . VAL A 1 451 ? 22.349 15.658 -10.898 1.00 94.56 451 VAL A N 1
ATOM 3461 C CA . VAL A 1 451 ? 21.340 15.343 -11.925 1.00 94.56 451 VAL A CA 1
ATOM 3462 C C . VAL A 1 451 ? 20.325 16.476 -12.086 1.00 94.56 451 VAL A C 1
ATOM 3464 O O . VAL A 1 451 ? 20.023 16.888 -13.204 1.00 94.56 451 VAL A O 1
ATOM 3467 N N . VAL A 1 452 ? 19.782 16.992 -10.977 1.00 92.50 452 VAL A N 1
ATOM 3468 C CA . VAL A 1 452 ? 18.771 18.063 -11.020 1.00 92.50 452 VAL A CA 1
ATOM 3469 C C . VAL A 1 452 ? 19.336 19.367 -11.578 1.00 92.50 452 VAL A C 1
ATOM 3471 O O . VAL A 1 452 ? 18.601 20.111 -12.226 1.00 92.50 452 VAL A O 1
ATOM 3474 N N . LYS A 1 453 ? 20.611 19.655 -11.310 1.00 91.25 453 LYS A N 1
ATOM 3475 C CA . LYS A 1 453 ? 21.313 20.823 -11.847 1.00 91.25 453 LYS A CA 1
ATOM 3476 C C . LYS A 1 453 ? 21.588 20.676 -13.345 1.00 91.25 453 LYS A C 1
ATOM 3478 O O . LYS A 1 453 ? 21.528 21.673 -14.057 1.00 91.25 453 LYS A O 1
ATOM 3483 N N . GLU A 1 454 ? 21.884 19.459 -13.785 1.00 93.00 454 GLU A N 1
ATOM 3484 C CA . GLU A 1 454 ? 22.332 19.167 -15.143 1.00 93.00 454 GLU A CA 1
ATOM 3485 C C . GLU A 1 454 ? 21.184 19.046 -16.150 1.00 93.00 454 GLU A C 1
ATOM 3487 O O . GLU A 1 454 ? 21.305 19.493 -17.286 1.00 93.00 454 GLU A O 1
ATOM 3492 N N . MET A 1 455 ? 20.053 18.456 -15.752 1.00 92.56 455 MET A N 1
ATOM 3493 C CA . MET A 1 455 ? 18.943 18.194 -16.672 1.00 92.56 455 MET A CA 1
ATOM 3494 C C . MET A 1 455 ? 18.284 19.477 -17.208 1.00 92.56 455 MET A C 1
ATOM 3496 O O . MET A 1 455 ? 17.984 20.415 -16.465 1.00 92.56 455 MET A O 1
ATOM 3500 N N . HIS A 1 456 ? 17.950 19.486 -18.496 1.00 91.44 456 HIS A N 1
ATOM 3501 C CA . HIS A 1 456 ? 17.178 20.548 -19.134 1.00 91.44 456 HIS A CA 1
ATOM 3502 C C . HIS A 1 456 ? 16.132 19.981 -20.098 1.00 91.44 456 HIS A C 1
ATOM 3504 O O . HIS A 1 456 ? 16.138 18.806 -20.444 1.00 91.44 456 HIS A O 1
ATOM 3510 N N . GLY A 1 457 ? 15.193 20.818 -20.538 1.00 92.19 457 GLY A N 1
ATOM 3511 C CA . GLY A 1 457 ? 14.136 20.391 -21.445 1.00 92.19 457 GLY A CA 1
ATOM 3512 C C . GLY A 1 457 ? 14.668 19.750 -22.723 1.00 92.19 457 GLY A C 1
ATOM 3513 O O . GLY A 1 457 ? 15.755 20.073 -23.199 1.00 92.19 457 GLY A O 1
ATOM 3514 N N . SER A 1 458 ? 13.865 18.848 -23.278 1.00 93.38 458 SER A N 1
ATOM 3515 C CA . SER A 1 458 ? 14.196 17.922 -24.366 1.00 93.38 458 SER A CA 1
ATOM 3516 C C . SER A 1 458 ? 15.103 16.745 -23.992 1.00 93.38 458 SER A C 1
ATOM 3518 O O . SER A 1 458 ? 15.247 15.848 -24.828 1.00 93.38 458 SER A O 1
ATOM 3520 N N . ASP A 1 459 ? 15.653 16.699 -22.773 1.00 95.81 459 ASP A N 1
ATOM 3521 C CA . ASP A 1 459 ? 16.466 15.571 -22.312 1.00 95.81 459 ASP A CA 1
ATOM 3522 C C . ASP A 1 459 ? 15.645 14.286 -22.125 1.00 95.81 459 ASP A C 1
ATOM 3524 O O . ASP A 1 459 ? 14.442 14.291 -21.831 1.00 95.81 459 ASP A O 1
ATOM 3528 N N . ILE A 1 460 ? 16.331 13.157 -22.279 1.00 96.75 460 ILE A N 1
ATOM 3529 C CA . ILE A 1 460 ? 15.828 11.817 -21.993 1.00 96.75 460 ILE A CA 1
ATOM 3530 C C . ILE A 1 460 ? 16.708 11.221 -20.902 1.00 96.75 460 ILE A C 1
ATOM 3532 O O . ILE A 1 460 ? 17.876 10.928 -21.140 1.00 96.75 460 ILE A O 1
ATOM 3536 N N . LEU A 1 461 ? 16.143 11.055 -19.710 1.00 97.12 461 LEU A N 1
ATOM 3537 C CA . LEU A 1 461 ? 16.806 10.497 -18.539 1.00 97.12 461 LEU A CA 1
ATOM 3538 C C . LEU A 1 461 ? 16.407 9.032 -18.392 1.00 97.12 461 LEU A C 1
ATOM 3540 O O . LEU A 1 461 ? 15.220 8.717 -18.388 1.00 97.12 461 LEU A O 1
ATOM 3544 N N . TRP A 1 462 ? 17.377 8.147 -18.211 1.00 97.00 462 TRP A N 1
ATOM 3545 C CA . TRP A 1 462 ? 17.154 6.730 -17.936 1.00 97.00 462 TRP A CA 1
ATOM 3546 C C . TRP A 1 462 ? 17.833 6.334 -16.630 1.00 97.00 462 TRP A C 1
ATOM 3548 O O . TRP A 1 462 ? 19.009 6.634 -16.432 1.00 97.00 462 TRP A O 1
ATOM 3558 N N . VAL A 1 463 ? 17.087 5.686 -15.733 1.00 95.00 463 VAL A N 1
ATOM 3559 C CA . VAL A 1 463 ? 17.562 5.331 -14.388 1.00 95.00 463 VAL A CA 1
ATOM 3560 C C . VAL A 1 463 ? 17.514 3.825 -14.182 1.00 95.00 463 VAL A C 1
ATOM 3562 O O . VAL A 1 463 ? 16.450 3.222 -14.335 1.00 95.00 463 VAL A O 1
ATOM 3565 N N . LYS A 1 464 ? 18.640 3.224 -13.776 1.00 93.50 464 LYS A N 1
ATOM 3566 C CA . LYS A 1 464 ? 18.742 1.776 -13.551 1.00 93.50 464 LYS A CA 1
ATOM 3567 C C . LYS A 1 464 ? 19.730 1.392 -12.449 1.00 93.50 464 LYS A C 1
ATOM 3569 O O . LYS A 1 464 ? 20.775 2.008 -12.297 1.00 93.50 464 LYS A O 1
ATOM 3574 N N . GLY A 1 465 ? 19.412 0.331 -11.706 1.00 88.81 465 GLY A N 1
ATOM 3575 C CA . GLY A 1 465 ? 20.311 -0.321 -10.747 1.00 88.81 465 GLY A CA 1
ATOM 3576 C C . GLY A 1 465 ? 19.611 -1.425 -9.951 1.00 88.81 465 GLY A C 1
ATOM 3577 O O . GLY A 1 465 ? 18.433 -1.718 -10.170 1.00 88.81 465 GLY A O 1
ATOM 3578 N N . SER A 1 466 ? 20.345 -2.094 -9.059 1.00 82.31 466 SER A N 1
ATOM 3579 C CA . SER A 1 466 ? 19.819 -3.233 -8.293 1.00 82.31 466 SER A CA 1
ATOM 3580 C C . SER A 1 466 ? 18.798 -2.859 -7.220 1.00 82.31 466 SER A C 1
ATOM 3582 O O . SER A 1 466 ? 18.814 -1.776 -6.644 1.00 82.31 466 SER A O 1
ATOM 3584 N N . ARG A 1 467 ? 17.960 -3.831 -6.830 1.00 66.94 467 ARG A N 1
ATOM 3585 C CA . ARG A 1 467 ? 16.960 -3.630 -5.765 1.00 66.94 467 ARG A CA 1
ATOM 3586 C C . ARG A 1 467 ? 17.535 -3.225 -4.412 1.00 66.94 467 ARG A C 1
ATOM 3588 O O . ARG A 1 467 ? 16.924 -2.498 -3.640 1.00 66.94 467 ARG A O 1
ATOM 3595 N N . ARG A 1 468 ? 18.714 -3.746 -4.078 1.00 60.16 468 ARG A N 1
ATOM 3596 C CA . ARG A 1 468 ? 19.369 -3.442 -2.799 1.00 60.16 468 ARG A CA 1
ATOM 3597 C C . ARG A 1 468 ? 20.022 -2.052 -2.794 1.00 60.16 468 ARG A C 1
ATOM 3599 O O . ARG A 1 468 ? 20.328 -1.555 -1.720 1.00 60.16 468 ARG A O 1
ATOM 3606 N N . SER A 1 469 ? 20.170 -1.413 -3.960 1.00 59.47 469 SER A N 1
ATOM 3607 C CA . SER A 1 469 ? 20.529 0.003 -4.125 1.00 59.47 469 SER A CA 1
ATOM 3608 C C . SER A 1 469 ? 19.302 0.896 -4.395 1.00 59.47 469 SER A C 1
ATOM 3610 O O . SER A 1 469 ? 19.443 2.096 -4.617 1.00 59.47 469 SER A O 1
ATOM 3612 N N . THR A 1 470 ? 18.076 0.358 -4.313 1.00 52.31 470 THR A N 1
ATOM 3613 C CA . THR A 1 470 ? 16.829 1.084 -4.617 1.00 52.31 470 THR A CA 1
ATOM 3614 C C . THR A 1 470 ? 16.588 2.299 -3.733 1.00 52.31 470 THR A C 1
ATOM 3616 O O . THR A 1 470 ? 16.113 3.300 -4.253 1.00 52.31 470 THR A O 1
ATOM 3619 N N . ALA A 1 471 ? 16.958 2.277 -2.448 1.00 50.88 471 ALA A N 1
ATOM 3620 C CA . ALA A 1 471 ? 16.801 3.455 -1.584 1.00 50.88 471 ALA A CA 1
ATOM 3621 C C . ALA A 1 471 ? 17.559 4.683 -2.134 1.00 50.88 471 ALA A C 1
ATOM 3623 O O . ALA A 1 471 ? 17.084 5.813 -2.036 1.00 50.88 471 ALA A O 1
ATOM 3624 N N . ASN A 1 472 ? 18.699 4.436 -2.782 1.00 69.69 472 ASN A N 1
ATOM 3625 C CA . ASN A 1 472 ? 19.571 5.455 -3.351 1.00 69.69 472 ASN A C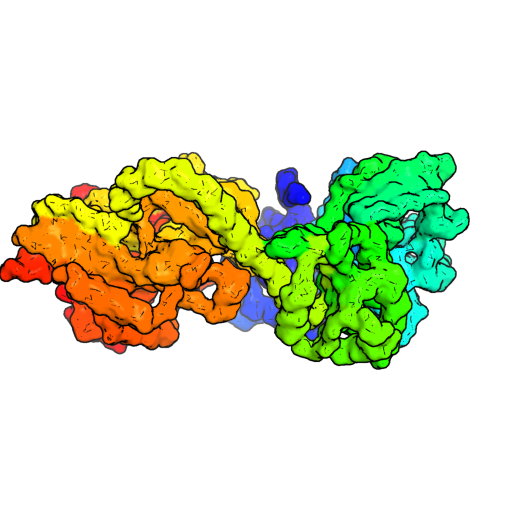A 1
ATOM 3626 C C . ASN A 1 472 ? 19.007 5.996 -4.678 1.00 69.69 472 ASN A C 1
ATOM 3628 O O . ASN A 1 472 ? 18.929 7.207 -4.878 1.00 69.69 472 ASN A O 1
ATOM 3632 N N . LEU A 1 473 ? 18.543 5.111 -5.569 1.00 80.06 473 LEU A N 1
ATOM 3633 C CA . LEU A 1 473 ? 17.987 5.499 -6.873 1.00 80.06 473 LEU A CA 1
ATOM 3634 C C . LEU A 1 473 ? 16.561 6.069 -6.789 1.00 80.06 473 LEU A C 1
ATOM 3636 O O . LEU A 1 473 ? 16.221 6.976 -7.548 1.00 80.06 473 LEU A O 1
ATOM 3640 N N . GLU A 1 474 ? 15.733 5.607 -5.846 1.00 77.38 474 GLU A N 1
ATOM 3641 C CA . GLU A 1 474 ? 14.401 6.180 -5.591 1.00 77.38 474 GLU A CA 1
ATOM 3642 C C . GLU A 1 474 ? 14.493 7.643 -5.156 1.00 77.38 474 GLU A C 1
ATOM 3644 O O . GLU A 1 474 ? 13.652 8.461 -5.541 1.00 77.38 474 GLU A O 1
ATOM 3649 N N . MET A 1 475 ? 15.531 7.997 -4.396 1.00 82.38 475 MET A N 1
ATOM 3650 C CA . MET A 1 475 ? 15.792 9.383 -4.026 1.00 82.38 475 MET A CA 1
ATOM 3651 C C . MET A 1 475 ? 16.081 10.250 -5.256 1.00 82.38 475 MET A C 1
ATOM 3653 O O . MET A 1 475 ? 15.499 11.330 -5.381 1.00 82.38 475 MET A O 1
ATOM 3657 N N . ILE A 1 476 ? 16.910 9.768 -6.187 1.00 86.31 476 ILE A N 1
ATOM 3658 C CA . ILE A 1 476 ? 17.239 10.483 -7.429 1.00 86.31 476 ILE A CA 1
ATOM 3659 C C . ILE A 1 476 ? 15.994 10.626 -8.317 1.00 86.31 476 ILE A C 1
ATOM 3661 O O . ILE A 1 476 ? 15.658 11.735 -8.734 1.00 86.31 476 ILE A O 1
ATOM 3665 N N . LEU A 1 477 ? 15.233 9.545 -8.522 1.00 86.56 477 LEU A N 1
ATOM 3666 C CA . LEU A 1 477 ? 13.950 9.574 -9.241 1.00 86.56 477 LEU A CA 1
ATOM 3667 C C . LEU A 1 477 ? 12.965 10.579 -8.625 1.00 86.56 477 LEU A C 1
ATOM 3669 O O . LEU A 1 477 ? 12.287 11.323 -9.339 1.00 86.56 477 LEU A O 1
ATOM 3673 N N . SER A 1 478 ? 12.888 10.618 -7.293 1.00 83.56 478 SER A N 1
ATOM 3674 C CA . SER A 1 478 ? 12.049 11.561 -6.551 1.00 83.56 478 SER A CA 1
ATOM 3675 C C . SER A 1 478 ? 12.506 13.006 -6.751 1.00 83.56 478 SER A C 1
ATOM 3677 O O . SER A 1 478 ? 11.667 13.887 -6.946 1.00 83.56 478 SER A O 1
ATOM 3679 N N . ALA A 1 479 ? 13.817 13.261 -6.743 1.00 85.69 479 ALA A N 1
ATOM 3680 C CA . ALA A 1 479 ? 14.387 14.581 -6.996 1.00 85.69 479 ALA A CA 1
ATOM 3681 C C . ALA A 1 479 ? 14.052 15.079 -8.413 1.00 85.69 479 ALA A C 1
ATOM 3683 O O . ALA A 1 479 ? 13.498 16.170 -8.549 1.00 85.69 479 ALA A O 1
ATOM 3684 N N . ILE A 1 480 ? 14.255 14.245 -9.441 1.00 86.94 480 ILE A N 1
ATOM 3685 C CA . ILE A 1 480 ? 13.915 14.560 -10.840 1.00 86.94 480 ILE A CA 1
ATOM 3686 C C . ILE A 1 480 ? 12.423 14.906 -10.972 1.00 86.94 480 ILE A C 1
ATOM 3688 O O . ILE A 1 480 ? 12.066 15.989 -11.442 1.00 86.94 480 ILE A O 1
ATOM 3692 N N . LYS A 1 481 ? 11.531 14.021 -10.496 1.00 84.88 481 LYS A N 1
ATOM 3693 C CA . LYS A 1 481 ? 10.068 14.203 -10.596 1.00 84.88 481 LYS A CA 1
ATOM 3694 C C . LYS A 1 481 ? 9.576 15.451 -9.843 1.00 84.88 481 LYS A C 1
ATOM 3696 O O . LYS A 1 481 ? 8.577 16.051 -10.243 1.00 84.88 481 LYS A O 1
ATOM 3701 N N . LYS A 1 482 ? 10.251 15.864 -8.760 1.00 79.38 482 LYS A N 1
ATOM 3702 C CA . LYS A 1 482 ? 9.925 17.091 -8.006 1.00 79.38 482 LYS A CA 1
ATOM 3703 C C . LYS A 1 482 ? 10.264 18.362 -8.785 1.00 79.38 482 LYS A C 1
ATOM 3705 O O . LYS A 1 482 ? 9.474 19.304 -8.743 1.00 79.38 482 LYS A O 1
ATOM 3710 N N . THR A 1 483 ? 11.389 18.402 -9.498 1.00 74.00 483 THR A N 1
ATOM 3711 C CA . THR A 1 483 ? 11.827 19.613 -10.211 1.00 74.00 483 THR A CA 1
ATOM 3712 C C . THR A 1 483 ? 10.822 20.051 -11.269 1.00 74.00 483 THR A C 1
ATOM 3714 O O . THR A 1 483 ? 10.540 21.245 -11.368 1.00 74.00 483 THR A O 1
ATOM 3717 N N . GLY A 1 484 ? 10.192 19.113 -11.986 1.00 56.81 484 GLY A N 1
ATOM 3718 C CA . GLY A 1 484 ? 9.210 19.497 -12.999 1.00 56.81 484 GLY A CA 1
ATOM 3719 C C . GLY A 1 484 ? 7.895 20.060 -12.449 1.00 56.81 484 GLY A C 1
ATOM 3720 O O . GLY A 1 484 ? 7.300 20.988 -12.998 1.00 56.81 484 GLY A O 1
ATOM 3721 N N . LYS A 1 485 ? 7.471 19.603 -11.267 1.00 52.66 485 LYS A N 1
ATOM 3722 C CA . LYS A 1 485 ? 6.293 20.169 -10.588 1.00 52.66 485 LYS A CA 1
ATOM 3723 C C . LYS A 1 485 ? 6.495 21.638 -10.183 1.00 52.66 485 LYS A C 1
ATOM 3725 O O . LYS A 1 485 ? 5.532 22.401 -10.160 1.00 52.66 485 LYS A O 1
ATOM 3730 N N . ASN A 1 486 ? 7.736 22.057 -9.927 1.00 42.09 486 ASN A N 1
ATOM 3731 C CA . ASN A 1 486 ? 8.064 23.429 -9.522 1.00 42.09 486 ASN A CA 1
ATOM 3732 C C . ASN A 1 486 ? 7.974 24.454 -10.667 1.00 42.09 486 ASN A C 1
ATOM 3734 O O . ASN A 1 486 ? 7.843 25.648 -10.396 1.00 42.09 486 ASN A O 1
ATOM 3738 N N . ILE A 1 487 ? 8.028 24.019 -11.931 1.00 40.59 487 ILE A N 1
ATOM 3739 C CA . ILE A 1 487 ? 8.015 24.918 -13.094 1.00 40.59 487 ILE A CA 1
ATOM 3740 C C . ILE A 1 487 ? 6.614 25.068 -13.681 1.00 40.59 487 ILE A C 1
ATOM 3742 O O . ILE A 1 487 ? 6.248 26.196 -14.013 1.00 40.59 487 ILE A O 1
ATOM 3746 N N . ARG A 1 488 ? 5.786 24.013 -13.719 1.00 35.62 488 ARG A N 1
ATOM 3747 C CA . ARG A 1 488 ? 4.334 24.166 -13.961 1.00 35.62 488 ARG A CA 1
ATOM 3748 C C . ARG A 1 488 ? 3.736 25.240 -13.038 1.00 35.62 488 ARG A C 1
ATOM 3750 O O . ARG A 1 488 ? 3.012 26.117 -13.491 1.00 35.62 488 ARG A O 1
ATOM 3757 N N . LYS A 1 489 ? 4.166 25.265 -11.768 1.00 34.91 489 LYS A N 1
ATOM 3758 C CA . LYS A 1 489 ? 3.810 26.291 -10.765 1.00 34.91 489 LYS A CA 1
ATOM 3759 C C . LYS A 1 489 ? 4.308 27.714 -11.116 1.00 34.91 489 LYS A C 1
ATOM 3761 O O . LYS A 1 489 ? 3.703 28.673 -10.662 1.00 34.91 489 LYS A O 1
ATOM 3766 N N . LYS A 1 490 ? 5.381 27.881 -11.911 1.00 33.16 490 LYS A N 1
ATOM 3767 C CA . LYS A 1 490 ? 5.931 29.184 -12.371 1.00 33.16 490 LYS A CA 1
ATOM 3768 C C . LYS A 1 490 ? 5.371 29.656 -13.722 1.00 33.16 490 LYS A C 1
ATOM 3770 O O . LYS A 1 490 ? 5.230 30.859 -13.915 1.00 33.16 490 LYS A O 1
ATOM 3775 N N . SER A 1 491 ? 5.069 28.749 -14.651 1.00 29.09 491 SER A N 1
ATOM 3776 C CA . SER A 1 491 ? 4.502 29.077 -15.973 1.00 29.09 491 SER A CA 1
ATOM 3777 C C . SER A 1 491 ? 3.023 29.471 -15.885 1.00 29.09 491 SER A C 1
ATOM 3779 O O . SER A 1 491 ? 2.611 30.428 -16.541 1.00 29.09 491 SER A O 1
ATOM 3781 N N . LEU A 1 492 ? 2.265 28.848 -14.974 1.00 35.34 492 LEU A N 1
ATOM 3782 C CA . LEU A 1 492 ? 0.912 29.281 -14.597 1.00 35.34 492 LEU A CA 1
ATOM 3783 C C . LEU A 1 492 ? 0.884 30.741 -14.090 1.00 35.34 492 LEU A C 1
ATOM 3785 O O . LEU A 1 492 ? -0.027 31.485 -14.427 1.00 35.34 492 LEU A O 1
ATOM 3789 N N . VAL A 1 493 ? 1.938 31.197 -13.400 1.00 38.47 493 VAL A N 1
ATOM 3790 C CA . VAL A 1 493 ? 2.072 32.576 -12.874 1.00 38.47 493 VAL A CA 1
ATOM 3791 C C . VAL A 1 493 ? 2.397 33.618 -13.966 1.00 38.47 493 VAL A C 1
ATOM 3793 O O . VAL A 1 493 ? 2.133 34.810 -13.781 1.00 38.47 493 VAL A O 1
ATOM 3796 N N . MET A 1 494 ? 2.961 33.213 -15.116 1.00 31.59 494 MET A N 1
ATOM 3797 C CA . MET A 1 494 ? 3.284 34.131 -16.226 1.00 31.59 494 MET A CA 1
ATOM 3798 C C . MET A 1 494 ? 2.131 34.330 -17.219 1.00 31.59 494 MET A C 1
ATOM 3800 O O . MET A 1 494 ? 1.947 35.456 -17.683 1.00 31.59 494 MET A O 1
ATOM 3804 N N . ASN A 1 495 ? 1.305 33.311 -17.487 1.00 35.38 495 ASN A N 1
ATOM 3805 C CA . ASN A 1 495 ? 0.091 33.476 -18.307 1.00 35.38 495 ASN A CA 1
ATOM 3806 C C . ASN A 1 495 ? -0.947 34.402 -17.637 1.00 35.38 495 ASN A C 1
ATOM 3808 O O . ASN A 1 495 ? -1.613 35.184 -18.317 1.00 35.38 495 ASN A O 1
ATOM 3812 N N . GLU A 1 496 ? -0.975 34.454 -16.301 1.00 37.50 496 GLU A N 1
ATOM 3813 C CA . GLU A 1 496 ? -1.749 35.438 -15.529 1.00 37.50 496 GLU A CA 1
ATOM 3814 C C . GLU A 1 496 ? -1.370 36.904 -15.836 1.00 37.50 496 GLU A C 1
ATOM 3816 O O . GLU A 1 496 ? -2.128 37.820 -15.521 1.00 37.50 496 GLU A O 1
ATOM 3821 N N . ALA A 1 497 ? -0.198 37.189 -16.424 1.00 36.75 497 ALA A N 1
ATOM 3822 C CA . ALA A 1 497 ? 0.232 38.559 -16.725 1.00 36.75 497 ALA A CA 1
ATOM 3823 C C . ALA A 1 497 ? -0.452 39.175 -17.958 1.00 36.75 497 ALA A C 1
ATOM 3825 O O . ALA A 1 497 ? -0.615 40.397 -18.008 1.00 36.75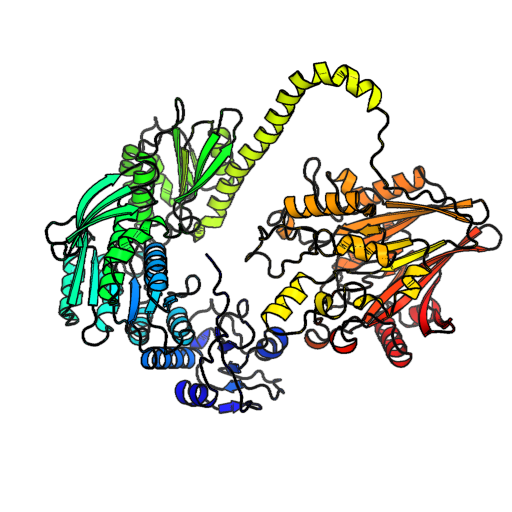 497 ALA A O 1
ATOM 3826 N N . GLN A 1 498 ? -0.899 38.356 -18.916 1.00 36.31 498 GLN A N 1
ATOM 3827 C CA . GLN A 1 498 ? -1.666 38.819 -20.079 1.00 36.31 498 GLN A CA 1
ATOM 3828 C C . GLN A 1 498 ? -3.167 38.935 -19.767 1.00 36.31 498 GLN A C 1
ATOM 3830 O O . GLN A 1 498 ? -3.801 39.891 -20.212 1.00 36.31 498 GLN A O 1
ATOM 3835 N N . GLU A 1 499 ? -3.709 38.084 -18.890 1.00 36.56 499 GLU A N 1
ATOM 3836 C CA . GLU A 1 499 ? -5.067 38.243 -18.339 1.00 36.56 499 GLU A CA 1
ATOM 3837 C C . GLU A 1 499 ? -5.190 39.438 -17.372 1.00 36.56 499 GLU A C 1
ATOM 3839 O O . GLU A 1 499 ? -6.264 40.032 -17.246 1.00 36.56 499 GLU A O 1
ATOM 3844 N N . LYS A 1 500 ? -4.087 39.870 -16.734 1.00 38.31 500 LYS A N 1
ATOM 3845 C CA . LYS A 1 500 ? -4.043 41.010 -15.792 1.00 38.31 500 LYS A CA 1
ATOM 3846 C C . LYS A 1 500 ? -4.506 42.352 -16.378 1.00 38.31 500 LYS A C 1
ATOM 3848 O O . LYS A 1 500 ? -4.933 43.207 -15.600 1.00 38.31 500 LYS A O 1
ATOM 3853 N N . ARG A 1 501 ? -4.457 42.565 -17.703 1.00 38.50 501 ARG A N 1
ATOM 3854 C CA . ARG A 1 501 ? -4.974 43.803 -18.332 1.00 38.50 501 ARG A CA 1
ATOM 3855 C C . ARG A 1 501 ? -6.503 43.814 -18.403 1.00 38.50 501 ARG A C 1
ATOM 3857 O O . ARG A 1 501 ? -7.104 44.821 -18.036 1.00 38.50 501 ARG A O 1
ATOM 3864 N N . SER A 1 502 ? -7.119 42.683 -18.734 1.00 37.47 502 SER A N 1
ATOM 3865 C CA . SER A 1 502 ? -8.579 42.497 -18.747 1.00 37.47 502 SER A CA 1
ATOM 3866 C C . SER A 1 502 ? -9.159 42.357 -17.328 1.00 37.47 502 SER A C 1
ATOM 3868 O O . SER A 1 502 ? -10.256 42.827 -17.044 1.00 37.47 502 SER A O 1
ATOM 3870 N N . GLN A 1 503 ? -8.383 41.808 -16.386 1.00 37.50 503 GLN A N 1
ATOM 3871 C CA . GLN A 1 503 ? -8.737 41.711 -14.964 1.00 37.50 503 GLN A CA 1
ATOM 3872 C C . GLN A 1 503 ? -8.593 43.029 -14.182 1.00 37.50 503 GLN A C 1
ATOM 3874 O O . GLN A 1 503 ? -9.007 43.087 -13.026 1.00 37.50 503 GLN A O 1
ATOM 3879 N N . SER A 1 504 ? -8.021 44.097 -14.751 1.00 36.22 504 SER A N 1
ATOM 3880 C CA . SER A 1 504 ? -7.891 45.388 -14.051 1.00 36.22 504 SER A CA 1
ATOM 3881 C C . SER A 1 504 ? -9.254 46.029 -13.743 1.00 36.22 504 SER A C 1
ATOM 3883 O O . SER A 1 504 ? -9.444 46.572 -12.654 1.00 36.22 504 SER A O 1
ATOM 3885 N N . GLN A 1 505 ? -10.235 45.848 -14.635 1.00 35.09 505 GLN A N 1
ATOM 3886 C CA . GLN A 1 505 ? -11.637 46.224 -14.414 1.00 35.09 505 GLN A CA 1
ATOM 3887 C C . GLN A 1 505 ? -12.355 45.276 -13.437 1.00 35.09 505 GLN A C 1
ATOM 3889 O O . GLN A 1 505 ? -13.228 45.705 -12.688 1.00 35.09 505 GLN A O 1
ATOM 3894 N N . TYR A 1 506 ? -11.934 44.011 -13.361 1.00 35.44 506 TYR A N 1
ATOM 3895 C CA . TYR A 1 506 ? -12.491 43.011 -12.441 1.00 35.44 506 TYR A CA 1
ATOM 3896 C C . TYR A 1 506 ? -11.929 43.133 -11.002 1.00 35.44 506 TYR A C 1
ATOM 3898 O O . TYR A 1 506 ? -12.624 42.887 -10.015 1.00 35.44 506 TYR A O 1
ATOM 3906 N N . LYS A 1 507 ? -10.680 43.603 -10.844 1.00 35.91 507 LYS A N 1
ATOM 3907 C CA . LYS A 1 507 ? -9.979 43.780 -9.554 1.00 35.91 507 LYS A CA 1
ATOM 3908 C C . LYS A 1 507 ? -10.490 44.936 -8.694 1.00 35.91 507 LYS A C 1
ATOM 3910 O O . LYS A 1 507 ? -10.240 44.932 -7.490 1.00 35.91 507 LYS A O 1
ATOM 3915 N N . GLN A 1 508 ? -11.233 45.890 -9.256 1.00 35.50 508 GLN A N 1
ATOM 3916 C CA . GLN A 1 508 ? -11.942 46.879 -8.435 1.00 35.50 508 GLN A CA 1
ATOM 3917 C C . GLN A 1 508 ? -13.176 46.285 -7.735 1.00 35.50 508 GLN A C 1
ATOM 3919 O O . GLN A 1 508 ? -13.556 46.788 -6.681 1.00 35.50 508 GLN A O 1
ATOM 3924 N N . GLN A 1 509 ? -13.741 45.174 -8.230 1.00 32.69 509 GLN A N 1
ATOM 3925 C CA . GLN A 1 509 ? -14.879 44.495 -7.593 1.00 32.69 509 GLN A CA 1
ATOM 3926 C C . GLN A 1 509 ? -14.477 43.353 -6.639 1.00 32.69 509 GLN A C 1
ATOM 3928 O O . GLN A 1 509 ? -15.240 43.037 -5.729 1.00 32.69 509 GLN A O 1
ATOM 3933 N N . GLN A 1 510 ? -13.272 42.776 -6.757 1.00 35.47 510 GLN A N 1
ATOM 3934 C CA . GLN A 1 510 ? -12.831 41.651 -5.907 1.00 35.47 510 GLN A CA 1
ATOM 3935 C C . GLN A 1 510 ? -12.066 42.009 -4.617 1.00 35.47 510 GLN A C 1
ATOM 3937 O O . GLN A 1 510 ? -11.810 41.120 -3.810 1.00 35.47 510 GLN A O 1
ATOM 3942 N N . LYS A 1 511 ? -11.783 43.284 -4.311 1.00 31.34 511 LYS A N 1
ATOM 3943 C CA . LYS A 1 511 ? -11.223 43.695 -2.996 1.00 31.34 511 LYS A CA 1
ATOM 3944 C C . LYS A 1 511 ? -12.195 43.518 -1.800 1.00 31.34 511 LYS A C 1
ATOM 3946 O O . LYS A 1 511 ? -11.951 44.063 -0.729 1.00 31.34 511 LYS A O 1
ATOM 3951 N N . LYS A 1 512 ? -13.294 42.774 -1.974 1.00 30.06 512 LYS A N 1
ATOM 3952 C CA . LYS A 1 512 ? -14.394 42.593 -1.009 1.00 30.06 512 LYS A CA 1
ATOM 3953 C C . LYS A 1 512 ? -14.852 41.135 -0.821 1.00 30.06 512 LYS A C 1
ATOM 3955 O O . LYS A 1 512 ? -16.012 40.911 -0.489 1.00 30.06 512 LYS A O 1
ATOM 3960 N N . ARG A 1 513 ? -13.997 40.125 -1.020 1.00 27.73 513 ARG A N 1
ATOM 3961 C CA . ARG A 1 513 ? -14.366 38.735 -0.682 1.00 27.73 513 ARG A CA 1
ATOM 3962 C C . ARG A 1 513 ? -13.384 38.097 0.300 1.00 27.73 513 ARG A C 1
ATOM 3964 O O . ARG A 1 513 ? -12.310 37.644 -0.074 1.00 27.73 513 ARG A O 1
ATOM 3971 N N . THR A 1 514 ? -13.799 38.138 1.563 1.00 29.70 514 THR A N 1
ATOM 3972 C CA . THR A 1 514 ? -13.318 37.384 2.727 1.00 29.70 514 THR A CA 1
ATOM 3973 C C . THR A 1 514 ? -13.442 35.873 2.464 1.00 29.70 514 THR A C 1
ATOM 3975 O O . THR A 1 514 ? -14.436 35.479 1.847 1.00 29.70 514 THR A O 1
ATOM 3978 N N . PRO A 1 515 ? -12.488 35.024 2.898 1.00 31.98 515 PRO A N 1
ATOM 3979 C CA . PRO A 1 515 ? -12.664 33.574 2.834 1.00 31.98 515 PRO A CA 1
ATOM 3980 C C . PRO A 1 515 ? -13.894 33.157 3.663 1.00 31.98 515 PRO A C 1
ATOM 3982 O O . PRO A 1 515 ? -14.146 33.764 4.709 1.00 31.98 515 PRO A O 1
ATOM 3985 N N . PRO A 1 516 ? -14.696 32.186 3.198 1.00 33.50 516 PRO A N 1
ATOM 3986 C CA . PRO A 1 516 ? -15.942 31.828 3.857 1.00 33.50 516 PRO A CA 1
ATOM 3987 C C . PRO A 1 516 ? -15.644 31.085 5.175 1.00 33.50 516 PRO A C 1
ATOM 3989 O O . PRO A 1 516 ? -14.971 30.064 5.183 1.00 33.50 516 PRO A O 1
ATOM 3992 N N . PHE A 1 517 ? -16.131 31.654 6.282 1.00 43.38 517 PHE A N 1
ATOM 3993 C CA . PHE A 1 517 ? -16.412 31.020 7.580 1.00 43.38 517 PHE A CA 1
ATOM 3994 C C . PHE A 1 517 ? -15.270 30.246 8.288 1.00 43.38 517 PHE A C 1
ATOM 3996 O O . PHE A 1 517 ? -15.279 29.026 8.362 1.00 43.38 517 PHE A O 1
ATOM 4003 N N . ARG A 1 518 ? -14.331 30.961 8.935 1.00 52.50 518 ARG A N 1
ATOM 4004 C CA . ARG A 1 518 ? -13.563 30.444 10.107 1.00 52.50 518 ARG A CA 1
ATOM 4005 C C . ARG A 1 518 ? -14.040 31.019 11.444 1.00 52.50 518 ARG A C 1
ATOM 4007 O O . ARG A 1 518 ? -13.455 30.767 12.496 1.00 52.50 518 ARG A O 1
ATOM 4014 N N . THR A 1 519 ? -15.102 31.812 11.382 1.00 52.22 519 THR A N 1
ATOM 4015 C CA . THR A 1 519 ? -15.742 32.441 12.527 1.00 52.22 519 THR A CA 1
ATOM 4016 C C . THR A 1 519 ? -17.242 32.266 12.379 1.00 52.22 519 THR A C 1
ATOM 4018 O O . THR A 1 519 ? -17.815 32.745 11.398 1.00 52.22 519 THR A O 1
ATOM 4021 N N . ILE A 1 520 ? -17.866 31.577 13.331 1.00 57.81 520 ILE A N 1
ATOM 4022 C CA . ILE A 1 520 ? -19.325 31.555 13.455 1.00 57.81 520 ILE A CA 1
ATOM 4023 C C . ILE A 1 520 ? -19.708 32.743 14.342 1.00 57.81 520 ILE A C 1
ATOM 4025 O O . ILE A 1 520 ? -19.315 32.802 15.507 1.00 57.81 520 ILE A O 1
ATOM 4029 N N . ASN A 1 521 ? -20.429 33.700 13.752 1.00 50.91 521 ASN A N 1
ATOM 4030 C CA . ASN A 1 521 ? -20.946 34.907 14.400 1.00 50.91 521 ASN A CA 1
ATOM 4031 C C . ASN A 1 521 ? -22.477 34.866 14.397 1.00 50.91 521 ASN A C 1
ATOM 4033 O O . ASN A 1 521 ? -23.129 35.731 13.811 1.00 50.91 521 ASN A O 1
ATOM 4037 N N . GLU A 1 522 ? -23.067 33.845 15.005 1.00 49.28 522 GLU A N 1
ATOM 4038 C CA . GLU A 1 522 ? -24.497 33.870 15.292 1.00 49.28 522 GLU A CA 1
ATOM 4039 C C . GLU A 1 522 ? -24.680 34.485 16.679 1.00 49.28 522 GLU A C 1
ATOM 4041 O O . GLU A 1 522 ? -24.506 33.839 17.706 1.00 49.28 522 GLU A O 1
ATOM 4046 N N . LEU A 1 523 ? -24.988 35.787 16.715 1.00 51.75 523 LEU A N 1
ATOM 4047 C CA . LEU A 1 523 ? -25.329 36.509 17.945 1.00 51.75 523 LEU A CA 1
ATOM 4048 C C . LEU A 1 523 ? -26.768 36.170 18.368 1.00 51.75 523 LEU A C 1
ATOM 4050 O O . LEU A 1 523 ? -27.614 37.050 18.530 1.00 51.75 523 LEU A O 1
ATOM 4054 N N . HIS A 1 524 ? -27.060 34.880 18.513 1.00 48.97 524 HIS A N 1
ATOM 4055 C CA . HIS A 1 524 ? -28.187 34.443 19.317 1.00 48.97 524 HIS A CA 1
ATOM 4056 C C . HIS A 1 524 ? -27.879 34.782 20.783 1.00 48.97 524 HIS A C 1
ATOM 4058 O O . HIS A 1 524 ? -26.720 34.779 21.199 1.00 48.97 524 HIS A O 1
ATOM 4064 N N . THR A 1 525 ? -28.906 35.121 21.565 1.00 54.47 525 THR A N 1
ATOM 4065 C CA . THR A 1 525 ? -28.791 35.403 23.005 1.00 54.47 525 THR A CA 1
ATOM 4066 C C . THR A 1 525 ? -29.351 34.237 23.823 1.00 54.47 525 THR A C 1
ATOM 4068 O O . THR A 1 525 ? -30.414 34.395 24.437 1.00 54.47 525 THR A O 1
ATOM 4071 N N . PRO A 1 526 ? -28.737 33.040 23.787 1.00 64.38 526 PRO A N 1
ATOM 4072 C CA . PRO A 1 526 ? -29.205 31.933 24.600 1.00 64.38 526 PRO A CA 1
ATOM 4073 C C . PRO A 1 526 ? -28.833 32.164 26.073 1.00 64.38 526 PRO A C 1
ATOM 4075 O O . PRO A 1 526 ? -27.909 32.913 26.399 1.00 64.38 526 PRO A O 1
ATOM 4078 N N . SER A 1 527 ? -29.546 31.498 26.982 1.00 75.06 527 SER A N 1
ATOM 4079 C CA . SER A 1 527 ? -29.205 31.487 28.413 1.00 75.06 527 SER A CA 1
ATOM 4080 C C . SER A 1 527 ? -27.944 30.664 28.720 1.00 75.06 527 SER A C 1
ATOM 4082 O O . SER A 1 527 ? -27.380 30.787 29.805 1.00 75.06 527 SER A O 1
ATOM 4084 N N . ALA A 1 528 ? -27.496 29.833 27.774 1.00 85.19 528 ALA A N 1
ATOM 4085 C CA . ALA A 1 528 ? -26.244 29.088 27.811 1.00 85.19 528 ALA A CA 1
ATOM 4086 C C . ALA A 1 528 ? -25.765 28.788 26.381 1.00 85.19 528 ALA A C 1
ATOM 4088 O O . ALA A 1 528 ? -26.588 28.658 25.487 1.00 85.19 528 ALA A O 1
ATOM 4089 N N . PHE A 1 529 ? -24.456 28.650 26.180 1.00 91.50 529 PHE A N 1
ATOM 4090 C CA . PHE A 1 529 ? -23.842 28.159 24.947 1.00 91.50 529 PHE A CA 1
ATOM 4091 C C . PHE A 1 529 ? -23.363 26.717 25.152 1.00 91.50 529 PHE A C 1
ATOM 4093 O O . PHE A 1 529 ? -22.501 26.468 26.005 1.00 91.50 529 PHE A O 1
ATOM 4100 N N . GLU A 1 530 ? -23.925 25.770 24.404 1.00 93.50 530 GLU A N 1
ATOM 4101 C CA . GLU A 1 530 ? -23.611 24.343 24.473 1.00 93.50 530 GLU A CA 1
ATOM 4102 C C . GLU A 1 530 ? -22.802 23.883 23.258 1.00 93.50 530 GLU A C 1
ATOM 4104 O O . GLU A 1 530 ? -23.280 23.859 22.125 1.00 93.50 530 GLU A O 1
ATOM 4109 N N . VAL A 1 531 ? -21.563 23.463 23.513 1.00 97.00 531 VAL A N 1
ATOM 4110 C CA . VAL A 1 531 ? -20.657 22.929 22.494 1.00 97.00 531 VAL A CA 1
ATOM 4111 C C . VAL A 1 531 ? -20.426 21.449 22.746 1.00 97.00 531 VAL A C 1
ATOM 4113 O O . VAL A 1 531 ? -19.921 21.060 23.801 1.00 97.00 531 VAL A O 1
ATOM 4116 N N . VAL A 1 532 ? -20.753 20.620 21.763 1.00 98.31 532 VAL A N 1
ATOM 4117 C CA . VAL A 1 532 ? -20.532 19.177 21.794 1.00 98.31 532 VAL A CA 1
ATOM 4118 C C . VAL A 1 532 ? -19.314 18.826 20.947 1.00 98.31 532 VAL A C 1
ATOM 4120 O O . VAL A 1 532 ? -19.240 19.121 19.760 1.00 98.31 532 VAL A O 1
ATOM 4123 N N . PHE A 1 533 ? -18.351 18.150 21.556 1.00 98.50 533 PHE A N 1
ATOM 4124 C CA . PHE A 1 533 ? -17.190 17.586 20.889 1.00 98.50 533 PHE A CA 1
ATOM 4125 C C . PHE A 1 533 ? -17.353 16.076 20.779 1.00 98.50 533 PHE A C 1
ATOM 4127 O O . PHE A 1 533 ? -17.578 15.377 21.775 1.00 98.50 533 PHE A O 1
ATOM 4134 N N . VAL A 1 534 ? -17.170 15.569 19.568 1.00 98.38 534 VAL A N 1
ATOM 4135 C CA . VAL A 1 534 ? -17.180 14.142 19.278 1.00 98.38 534 VAL A CA 1
ATOM 4136 C C . VAL A 1 534 ? -15.837 13.705 18.702 1.00 98.38 534 VAL A C 1
ATOM 4138 O O . VAL A 1 534 ? -15.119 14.479 18.067 1.00 98.38 534 VAL A O 1
ATOM 4141 N N . GLY A 1 535 ? -15.467 12.460 18.990 1.00 97.06 535 GLY A N 1
ATOM 4142 C CA . GLY A 1 535 ? -14.179 11.893 18.613 1.00 97.06 535 GLY A CA 1
ATOM 4143 C C . GLY A 1 535 ? -14.058 11.539 17.130 1.00 97.06 535 GLY A C 1
ATOM 4144 O O . GLY A 1 535 ? -14.603 12.199 16.243 1.00 97.06 535 GLY A O 1
ATOM 4145 N N . ASP A 1 536 ? -13.309 10.473 16.865 1.00 97.69 536 ASP A N 1
ATOM 4146 C CA . ASP A 1 536 ? -13.020 10.016 15.508 1.00 97.69 536 ASP A CA 1
ATOM 4147 C C . ASP A 1 536 ? -14.312 9.633 14.759 1.00 97.69 536 ASP A C 1
ATOM 4149 O O . ASP A 1 536 ? -15.075 8.769 15.205 1.00 97.69 536 ASP A O 1
ATOM 4153 N N . THR A 1 537 ? -14.560 10.311 13.635 1.00 97.81 537 THR A N 1
ATOM 4154 C CA . THR A 1 537 ? -15.814 10.266 12.875 1.00 97.81 537 THR A CA 1
ATOM 4155 C C . THR A 1 537 ? -15.557 9.882 11.415 1.00 97.81 537 THR A C 1
ATOM 4157 O O . THR A 1 537 ? -14.806 10.549 10.702 1.00 97.81 537 THR A O 1
ATOM 4160 N N . ALA A 1 538 ? -16.189 8.795 10.974 1.00 95.81 538 ALA A N 1
ATOM 4161 C CA . ALA A 1 538 ? -16.138 8.227 9.635 1.00 95.81 538 ALA A CA 1
ATOM 4162 C C . ALA A 1 538 ? -17.383 7.358 9.375 1.00 95.81 538 ALA A C 1
ATOM 4164 O O . ALA A 1 538 ? -17.581 6.341 10.048 1.00 95.81 538 ALA A O 1
ATOM 4165 N N . PHE A 1 539 ? -18.168 7.681 8.338 1.00 94.69 539 PHE A N 1
ATOM 4166 C CA . PHE A 1 539 ? -19.320 6.858 7.924 1.00 94.69 539 PHE A CA 1
ATOM 4167 C C . PHE A 1 539 ? -18.909 5.449 7.490 1.00 94.69 539 PHE A C 1
ATOM 4169 O O . PHE A 1 539 ? -19.720 4.527 7.546 1.00 94.69 539 PHE A O 1
ATOM 4176 N N . GLY A 1 540 ? -17.632 5.250 7.162 1.00 90.88 540 GLY A N 1
ATOM 4177 C CA . GLY A 1 540 ? -17.029 3.938 6.993 1.00 90.88 540 GLY A CA 1
ATOM 4178 C C . GLY A 1 540 ? -17.297 3.330 5.625 1.00 90.88 540 GLY A C 1
ATOM 4179 O O . GLY A 1 540 ? -17.272 2.111 5.510 1.00 90.88 540 GLY A O 1
ATOM 4180 N N . GLU A 1 541 ? -17.511 4.136 4.589 1.00 94.00 541 GLU A N 1
ATOM 4181 C CA . GLU A 1 541 ? -17.752 3.711 3.207 1.00 94.00 541 GLU A CA 1
ATOM 4182 C C . GLU A 1 541 ? -16.736 2.670 2.741 1.00 94.00 541 GLU A C 1
ATOM 4184 O O . GLU A 1 541 ? -17.107 1.646 2.174 1.00 94.00 541 GLU A O 1
ATOM 4189 N N . ASN A 1 542 ? -15.456 2.869 3.060 1.00 90.12 542 ASN A N 1
ATOM 4190 C CA . ASN A 1 542 ? -14.408 1.901 2.755 1.00 90.12 542 ASN A CA 1
ATOM 4191 C C . ASN A 1 542 ? -14.616 0.540 3.455 1.00 90.12 542 ASN A C 1
ATOM 4193 O O . ASN A 1 542 ? -14.295 -0.494 2.876 1.00 90.12 542 ASN A O 1
ATOM 4197 N N . TYR A 1 543 ? -15.115 0.526 4.695 1.00 91.19 543 TYR A N 1
ATOM 4198 C CA . TYR A 1 543 ? -15.400 -0.702 5.442 1.00 91.19 543 TYR A CA 1
ATOM 4199 C C . TYR A 1 543 ? -16.673 -1.356 4.936 1.00 91.19 543 TYR A C 1
ATOM 4201 O O . TYR A 1 543 ? -16.696 -2.560 4.741 1.00 91.19 543 TYR A O 1
ATOM 4209 N N . GLN A 1 544 ? -17.707 -0.563 4.682 1.00 92.94 544 GLN A N 1
ATOM 4210 C CA . GLN A 1 544 ? -19.002 -1.048 4.232 1.00 92.94 544 GLN A CA 1
ATOM 4211 C C . GLN A 1 544 ? -18.931 -1.601 2.806 1.00 92.94 544 GLN A C 1
ATOM 4213 O O . GLN A 1 544 ? -19.482 -2.662 2.543 1.00 92.94 544 GLN A O 1
ATOM 4218 N N . ALA A 1 545 ? -18.168 -0.966 1.910 1.00 88.75 545 ALA A N 1
ATOM 4219 C CA . ALA A 1 545 ? -17.860 -1.516 0.589 1.00 88.75 545 ALA A CA 1
ATOM 4220 C C . ALA A 1 545 ? -17.043 -2.817 0.680 1.00 88.75 545 ALA A C 1
ATOM 4222 O O . ALA A 1 545 ? -17.253 -3.742 -0.101 1.00 88.75 545 ALA A O 1
ATOM 4223 N N . GLN A 1 546 ? -16.124 -2.909 1.647 1.00 87.00 546 GLN A N 1
ATOM 4224 C CA . GLN A 1 546 ? -15.369 -4.134 1.909 1.00 87.00 546 GLN A CA 1
ATOM 4225 C C . GLN A 1 546 ? -16.265 -5.256 2.471 1.00 87.00 546 GLN A C 1
ATOM 4227 O O . GLN A 1 546 ? -16.136 -6.402 2.051 1.00 87.00 546 GLN A O 1
ATOM 4232 N N . TYR A 1 547 ? -17.174 -4.945 3.397 1.00 89.62 547 TYR A N 1
ATOM 4233 C CA . TYR A 1 547 ? -18.154 -5.892 3.937 1.00 89.62 547 TYR A CA 1
ATOM 4234 C C . TYR A 1 547 ? -19.104 -6.381 2.838 1.00 89.62 547 TYR A C 1
ATOM 4236 O O . TYR A 1 547 ? -19.292 -7.585 2.687 1.00 89.62 547 TYR A O 1
ATOM 4244 N N . GLU A 1 548 ? -19.583 -5.476 1.984 1.00 87.19 548 GLU A N 1
ATOM 4245 C CA . GLU A 1 548 ? -20.406 -5.809 0.818 1.00 87.19 548 GLU A CA 1
ATOM 4246 C C . GLU A 1 548 ? -19.685 -6.755 -0.150 1.00 87.19 548 GLU A C 1
ATOM 4248 O O . GLU A 1 548 ? -20.270 -7.731 -0.613 1.00 87.19 548 GLU A O 1
ATOM 4253 N N . SER A 1 549 ? -18.386 -6.542 -0.401 1.00 82.81 549 SER A N 1
ATOM 4254 C CA . SER A 1 549 ? -17.586 -7.452 -1.238 1.00 82.81 549 SER A CA 1
ATOM 4255 C C . SER A 1 549 ? -17.396 -8.846 -0.628 1.00 82.81 549 SER A C 1
ATOM 4257 O O . SER A 1 549 ? -16.979 -9.768 -1.324 1.00 82.81 549 SER A O 1
ATOM 4259 N N . TYR A 1 550 ? -17.682 -9.003 0.666 1.00 83.00 550 TYR A N 1
ATOM 4260 C CA . TYR A 1 550 ? -17.683 -10.284 1.372 1.00 83.00 550 TYR A CA 1
ATOM 4261 C C . TYR A 1 550 ? -19.094 -10.874 1.522 1.00 83.00 550 TYR A C 1
ATOM 4263 O O . TYR A 1 550 ? -19.255 -11.890 2.192 1.00 83.00 550 TYR A O 1
ATOM 4271 N N . GLY A 1 551 ? -20.108 -10.258 0.905 1.00 88.38 551 GLY A N 1
ATOM 4272 C CA . GLY A 1 551 ? -21.505 -10.682 1.002 1.00 88.38 551 GLY A CA 1
ATOM 4273 C C . GLY A 1 551 ? -22.192 -10.286 2.311 1.00 88.38 551 GLY A C 1
ATOM 4274 O O . GLY A 1 551 ? -23.276 -10.785 2.600 1.00 88.38 551 GLY A O 1
ATOM 4275 N N . GLU A 1 552 ? -21.585 -9.409 3.113 1.00 89.81 552 GLU A N 1
ATOM 4276 C CA . GLU A 1 552 ? -22.212 -8.866 4.317 1.00 89.81 552 GLU A CA 1
ATOM 4277 C C . GLU A 1 552 ? -23.085 -7.638 3.997 1.00 89.81 552 GLU A C 1
ATOM 4279 O O . GLU A 1 552 ? -22.896 -6.954 2.988 1.00 89.81 552 GLU A O 1
ATOM 4284 N N . GLU A 1 553 ? -24.036 -7.328 4.882 1.00 89.44 553 GLU A N 1
ATOM 4285 C CA . GLU A 1 553 ? -24.902 -6.154 4.744 1.00 89.44 553 GLU A CA 1
ATOM 4286 C C . GLU A 1 553 ? -24.086 -4.852 4.829 1.00 89.44 553 GLU A C 1
ATOM 4288 O O . GLU A 1 553 ? -23.420 -4.568 5.826 1.00 89.44 553 GLU A O 1
ATOM 4293 N N . ASN A 1 554 ? -24.182 -4.022 3.790 1.00 94.00 554 ASN A N 1
ATOM 4294 C CA . ASN A 1 554 ? -23.702 -2.646 3.820 1.00 94.00 554 ASN A CA 1
ATOM 4295 C C . ASN A 1 554 ? -24.733 -1.775 4.548 1.00 94.00 554 ASN A C 1
ATOM 4297 O O . ASN A 1 554 ? -25.764 -1.413 3.973 1.00 94.00 554 ASN A O 1
ATOM 4301 N N . ILE A 1 555 ? -24.451 -1.412 5.798 1.00 94.19 555 ILE A N 1
ATOM 4302 C CA . ILE A 1 555 ? -25.426 -0.714 6.647 1.00 94.19 555 ILE A CA 1
ATOM 4303 C C . ILE A 1 555 ? -25.778 0.688 6.136 1.00 94.19 555 ILE A C 1
ATOM 4305 O O . ILE A 1 555 ? -26.906 1.132 6.329 1.00 94.19 555 ILE A O 1
ATOM 4309 N N . LEU A 1 556 ? -24.872 1.365 5.422 1.00 94.31 556 LEU A N 1
ATOM 4310 C CA . LEU A 1 556 ? -25.163 2.677 4.831 1.00 94.31 556 LEU A CA 1
ATOM 4311 C C . LEU A 1 556 ? -26.176 2.564 3.688 1.00 94.31 556 LEU A C 1
ATOM 4313 O O . LEU A 1 556 ? -27.014 3.446 3.525 1.00 94.31 556 LEU A O 1
ATOM 4317 N N . LYS A 1 557 ? -26.129 1.471 2.916 1.00 92.88 557 LYS A N 1
ATOM 4318 C CA . LYS A 1 557 ? -27.112 1.184 1.860 1.00 92.88 557 LYS A CA 1
ATOM 4319 C C . LYS A 1 557 ? -28.427 0.657 2.426 1.00 92.88 557 LYS A C 1
ATOM 4321 O O . LYS A 1 557 ? -29.486 1.074 1.974 1.00 92.88 557 LYS A O 1
ATOM 4326 N N . ALA A 1 558 ? -28.357 -0.254 3.395 1.00 93.56 558 ALA A N 1
ATOM 4327 C CA . ALA A 1 558 ? -29.531 -0.926 3.944 1.00 93.56 558 ALA A CA 1
ATOM 4328 C C . ALA A 1 558 ? -30.349 -0.028 4.883 1.00 93.56 558 ALA A C 1
ATOM 4330 O O . ALA A 1 558 ? -31.576 -0.080 4.876 1.00 93.56 558 ALA A O 1
ATOM 4331 N N . ARG A 1 559 ? -29.673 0.796 5.693 1.00 94.06 559 ARG A N 1
ATOM 4332 C CA . ARG A 1 559 ? -30.288 1.566 6.789 1.00 94.06 559 ARG A CA 1
ATOM 4333 C C . ARG A 1 559 ? -30.136 3.079 6.622 1.00 94.06 559 ARG A C 1
ATOM 4335 O O . ARG A 1 559 ? -30.811 3.835 7.315 1.00 94.06 559 ARG A O 1
ATOM 4342 N N . GLY A 1 560 ? -29.294 3.523 5.689 1.00 94.44 560 GLY A N 1
ATOM 4343 C CA . GLY A 1 560 ? -29.015 4.934 5.439 1.00 94.44 560 GLY A CA 1
ATOM 4344 C C . GLY A 1 560 ? -27.881 5.489 6.302 1.00 94.44 560 GLY A C 1
ATOM 4345 O O . GLY A 1 560 ? -27.482 4.911 7.313 1.00 94.44 560 GLY A O 1
ATOM 4346 N N . TYR A 1 561 ? -27.364 6.647 5.895 1.00 94.94 561 TYR A N 1
ATOM 4347 C CA . TYR A 1 561 ? -26.242 7.313 6.559 1.00 94.94 561 TYR A CA 1
ATOM 4348 C C . TYR A 1 561 ? -26.578 7.804 7.971 1.00 94.94 561 TYR A C 1
ATOM 4350 O O . TYR A 1 561 ? -25.695 7.835 8.816 1.00 94.94 561 TYR A O 1
ATOM 4358 N N . ASP A 1 562 ? -27.834 8.141 8.267 1.00 94.12 562 ASP A N 1
ATOM 4359 C CA . ASP A 1 562 ? -28.202 8.691 9.579 1.00 94.12 562 ASP A CA 1
ATOM 4360 C C . ASP A 1 562 ? -28.452 7.619 10.652 1.00 94.12 562 ASP A C 1
ATOM 4362 O O . ASP A 1 562 ? -28.555 7.942 11.838 1.00 94.12 562 ASP A O 1
ATOM 4366 N N . ALA A 1 563 ? -28.567 6.345 10.257 1.00 94.75 563 ALA A N 1
ATOM 4367 C CA . ALA A 1 563 ? -28.869 5.249 11.176 1.00 94.75 563 ALA A CA 1
ATOM 4368 C C . ALA A 1 563 ? -27.824 5.078 12.298 1.00 94.75 563 ALA A C 1
ATOM 4370 O O . ALA A 1 563 ? -28.239 4.921 13.449 1.00 94.75 563 ALA A O 1
ATOM 4371 N N . PRO A 1 564 ? -26.502 5.177 12.042 1.00 95.38 564 PRO A N 1
ATOM 4372 C CA . PRO A 1 564 ? -25.487 5.049 13.086 1.00 95.38 564 PRO A CA 1
ATOM 4373 C C . PRO A 1 564 ? -25.571 6.086 14.209 1.00 95.38 564 PRO A C 1
ATOM 4375 O O . PRO A 1 564 ? -25.083 5.838 15.311 1.00 95.38 564 PRO A O 1
ATOM 4378 N N . LEU A 1 565 ? -26.191 7.238 13.939 1.00 95.00 565 LEU A N 1
ATOM 4379 C CA . LEU A 1 565 ? -26.308 8.354 14.877 1.00 95.00 565 LEU A CA 1
ATOM 4380 C C . LEU A 1 565 ? -27.668 8.408 15.579 1.00 95.00 565 LEU A C 1
ATOM 4382 O O . LEU A 1 565 ? -27.851 9.218 16.483 1.00 95.00 565 LEU A O 1
ATOM 4386 N N . ALA A 1 566 ? -28.616 7.538 15.222 1.00 93.38 566 ALA A N 1
ATOM 4387 C CA . ALA A 1 566 ? -29.996 7.615 15.701 1.00 93.38 566 ALA A CA 1
ATOM 4388 C C . ALA A 1 566 ? -30.126 7.622 17.237 1.00 93.38 566 ALA A C 1
ATOM 4390 O O . ALA A 1 566 ? -31.015 8.275 17.769 1.00 93.38 566 ALA A O 1
ATOM 4391 N N . LYS A 1 567 ? -29.237 6.923 17.956 1.00 94.12 567 LYS A N 1
ATOM 4392 C CA . LYS A 1 567 ? -29.262 6.808 19.428 1.00 94.12 567 LYS A CA 1
ATOM 4393 C C . LYS A 1 567 ? -28.534 7.932 20.170 1.00 94.12 567 LYS A C 1
ATOM 4395 O O . LYS A 1 567 ? -28.509 7.922 21.393 1.00 94.12 567 LYS A O 1
ATOM 4400 N N . VAL A 1 568 ? -27.916 8.861 19.447 1.00 94.62 568 VAL A N 1
ATOM 4401 C CA . VAL A 1 568 ? -27.238 10.039 20.014 1.00 94.62 568 VAL A CA 1
ATOM 4402 C C . VAL A 1 568 ? -27.698 11.338 19.357 1.00 94.62 568 VAL A C 1
ATOM 4404 O O . VAL A 1 568 ? -27.224 12.403 19.736 1.00 94.62 568 VAL A O 1
ATOM 4407 N N . ARG A 1 569 ? -28.622 11.267 18.390 1.00 92.38 569 ARG A N 1
ATOM 4408 C CA . ARG A 1 569 ? -29.061 12.402 17.574 1.00 92.38 569 ARG A CA 1
ATOM 4409 C C . ARG A 1 569 ? -29.584 13.556 18.421 1.00 92.38 569 ARG A C 1
ATOM 4411 O O . ARG A 1 569 ? -29.147 14.675 18.197 1.00 92.38 569 ARG A O 1
ATOM 4418 N N . ASN A 1 570 ? -30.414 13.275 19.425 1.00 91.25 570 ASN A N 1
ATOM 4419 C CA . ASN A 1 570 ? -30.982 14.304 20.297 1.00 91.25 570 ASN A CA 1
ATOM 4420 C C . ASN A 1 570 ? -29.881 15.160 20.956 1.00 91.25 570 ASN A C 1
ATOM 4422 O O . ASN A 1 570 ? -29.938 16.380 20.897 1.00 91.25 570 ASN A O 1
ATOM 4426 N N . MET A 1 571 ? -28.809 14.541 21.470 1.00 93.12 571 MET A N 1
ATOM 4427 C CA . MET A 1 571 ? -27.656 15.267 22.035 1.00 93.12 571 MET A CA 1
ATOM 4428 C C . MET A 1 571 ? -26.957 16.170 21.006 1.00 93.12 571 MET A C 1
ATOM 4430 O O . MET A 1 571 ? -26.404 17.203 21.375 1.00 93.12 571 MET A O 1
ATOM 4434 N N . LEU A 1 572 ? -26.927 15.773 19.730 1.00 94.94 572 LEU A N 1
ATOM 4435 C CA . LEU A 1 572 ? -26.326 16.583 18.670 1.00 94.94 572 LEU A CA 1
ATOM 4436 C C . LEU A 1 572 ? -27.238 17.744 18.269 1.00 94.94 572 LEU A C 1
ATOM 4438 O O . LEU A 1 572 ? -26.753 18.855 18.098 1.00 94.94 572 LEU A O 1
ATOM 4442 N N . GLU A 1 573 ? -28.539 17.497 18.122 1.00 90.56 573 GLU A N 1
ATOM 4443 C CA . GLU A 1 573 ? -29.539 18.502 17.736 1.00 90.56 573 GLU A CA 1
ATOM 4444 C C . GLU A 1 573 ? -29.754 19.568 18.820 1.00 90.56 573 GLU A C 1
ATOM 4446 O O . GLU A 1 573 ? -30.003 20.723 18.494 1.00 90.56 573 GLU A O 1
ATOM 4451 N N . GLU A 1 574 ? -29.624 19.197 20.097 1.00 88.19 574 GLU A N 1
ATOM 4452 C CA . GLU A 1 574 ? -29.727 20.110 21.245 1.00 88.19 574 GLU A CA 1
ATOM 4453 C C . GLU A 1 574 ? -28.548 21.098 21.348 1.00 88.19 574 GLU A C 1
ATOM 4455 O O . GLU A 1 574 ? -28.663 22.114 22.032 1.00 88.19 574 GLU A O 1
ATOM 4460 N N . ALA A 1 575 ? -27.408 20.806 20.712 1.00 92.19 575 ALA A N 1
ATOM 4461 C CA . ALA A 1 575 ? -26.194 21.608 20.832 1.00 92.19 575 ALA A CA 1
ATOM 4462 C C . ALA A 1 575 ? -26.193 22.824 19.891 1.00 92.19 575 ALA A C 1
ATOM 4464 O O . ALA A 1 575 ? -26.554 22.717 18.720 1.00 92.19 575 ALA A O 1
ATOM 4465 N N . ASP A 1 576 ? -25.662 23.957 20.357 1.00 91.25 576 ASP A N 1
ATOM 4466 C CA . ASP A 1 576 ? -25.447 25.137 19.506 1.00 91.25 576 ASP A CA 1
ATOM 4467 C C . ASP A 1 576 ? -24.317 24.906 18.490 1.00 91.25 576 ASP A C 1
ATOM 4469 O O . ASP A 1 576 ? -24.278 25.510 17.419 1.00 91.25 576 ASP A O 1
ATOM 4473 N N . LEU A 1 577 ? -23.353 24.049 18.840 1.00 94.19 577 LEU A N 1
ATOM 4474 C CA . LEU A 1 577 ? -22.217 23.716 17.992 1.00 94.19 577 LEU A CA 1
ATOM 4475 C C . LEU A 1 577 ? -21.766 22.276 18.230 1.00 94.19 577 LEU A C 1
ATOM 4477 O O . LEU A 1 577 ? -21.409 21.916 19.352 1.00 94.19 577 LEU A O 1
ATOM 4481 N N . VAL A 1 578 ? -21.664 21.486 17.158 1.00 97.44 578 VAL A N 1
ATOM 4482 C CA . VAL A 1 578 ? -21.030 20.162 17.196 1.00 97.44 578 VAL A CA 1
ATOM 4483 C C . VAL A 1 578 ? -19.716 20.170 16.417 1.00 97.44 578 VAL A C 1
ATOM 4485 O O . VAL A 1 578 ? -19.667 20.533 15.239 1.00 97.44 578 VAL A O 1
ATOM 4488 N N . VAL A 1 579 ? -18.644 19.727 17.075 1.00 98.06 579 VAL A N 1
ATOM 4489 C CA . VAL A 1 579 ? -17.295 19.626 16.511 1.00 98.06 579 VAL A CA 1
ATOM 4490 C C . VAL A 1 579 ? -16.842 18.170 16.482 1.00 98.06 579 VAL A C 1
ATOM 4492 O O . VAL A 1 579 ? -16.758 17.526 17.527 1.00 98.06 579 VAL A O 1
ATOM 4495 N N . ALA A 1 580 ? -16.493 17.659 15.301 1.00 98.31 580 ALA A N 1
ATOM 4496 C CA . ALA A 1 580 ? -16.030 16.280 15.115 1.00 98.31 580 ALA A CA 1
ATOM 4497 C C . ALA A 1 580 ? -14.582 16.201 14.611 1.00 98.31 580 ALA A C 1
ATOM 4499 O O . ALA A 1 580 ? -14.126 17.087 13.893 1.00 98.31 580 ALA A O 1
ATOM 4500 N N . ASN A 1 581 ? -13.856 15.114 14.896 1.00 98.38 581 ASN A N 1
ATOM 4501 C CA . ASN A 1 581 ? -12.675 14.767 14.096 1.00 98.38 581 ASN A CA 1
ATOM 4502 C C . ASN A 1 581 ? -13.113 13.973 12.859 1.00 98.38 581 ASN A C 1
ATOM 4504 O O . ASN A 1 581 ? -13.464 12.801 12.983 1.00 98.38 581 ASN A O 1
ATOM 4508 N N . LEU A 1 582 ? -13.054 14.570 11.667 1.00 98.31 582 LEU A N 1
ATOM 4509 C CA . LEU A 1 582 ? -13.340 13.852 10.424 1.00 98.31 582 LEU A CA 1
ATOM 4510 C C . LEU A 1 582 ? -12.114 13.018 10.038 1.00 98.31 582 LEU A C 1
ATOM 4512 O O . LEU A 1 582 ? -11.132 13.546 9.525 1.00 98.31 582 LEU A O 1
ATOM 4516 N N . GLU A 1 583 ? -12.144 11.709 10.279 1.00 95.88 583 GLU A N 1
ATOM 4517 C CA . GLU A 1 583 ? -10.973 10.827 10.125 1.00 95.88 583 GLU A CA 1
ATOM 4518 C C . GLU A 1 583 ? -10.927 10.117 8.759 1.00 95.88 583 GLU A C 1
ATOM 4520 O O . GLU A 1 583 ? -10.391 9.019 8.625 1.00 95.88 583 GLU A O 1
ATOM 4525 N N . THR A 1 584 ? -11.490 10.740 7.719 1.00 95.81 584 THR A N 1
ATOM 4526 C CA . THR A 1 584 ? -11.432 10.248 6.332 1.00 95.81 584 THR A CA 1
ATOM 4527 C C . THR A 1 584 ? -11.357 11.406 5.338 1.00 95.81 584 THR A C 1
ATOM 4529 O O . THR A 1 584 ? -11.985 12.436 5.579 1.00 95.81 584 THR A O 1
ATOM 4532 N N . PRO A 1 585 ? -10.615 11.268 4.224 1.00 97.19 585 PRO A N 1
ATOM 4533 C CA . PRO A 1 585 ? -10.720 12.203 3.117 1.00 97.19 585 PRO A CA 1
ATOM 4534 C C . PRO A 1 585 ? -12.041 11.982 2.381 1.00 97.19 585 PRO A C 1
ATOM 4536 O O . PRO A 1 585 ? -12.470 10.843 2.189 1.00 97.19 585 PRO A O 1
ATOM 4539 N N . LEU A 1 586 ? -12.645 13.066 1.916 1.00 97.81 586 LEU A N 1
ATOM 4540 C CA . LEU A 1 586 ? -13.820 13.059 1.057 1.00 97.81 586 LEU A CA 1
ATOM 4541 C C . LEU A 1 586 ? -13.351 13.130 -0.392 1.00 97.81 586 LEU A C 1
ATOM 4543 O O . LEU A 1 586 ? -12.753 14.123 -0.809 1.00 97.81 586 LEU A O 1
ATOM 4547 N N . THR A 1 587 ? -13.543 12.051 -1.146 1.00 96.00 587 THR A N 1
ATOM 4548 C CA . THR A 1 587 ? -12.922 11.931 -2.468 1.00 96.00 587 THR A CA 1
ATOM 4549 C C . THR A 1 587 ? -13.674 10.977 -3.386 1.00 96.00 587 THR A C 1
ATOM 4551 O O . THR A 1 587 ? -14.210 9.962 -2.947 1.00 96.00 587 THR A O 1
ATOM 4554 N N . ASP A 1 588 ? -13.700 11.288 -4.682 1.00 89.12 588 ASP A N 1
ATOM 4555 C CA . ASP A 1 588 ? -14.218 10.397 -5.728 1.00 89.12 588 ASP A CA 1
ATOM 4556 C C . ASP A 1 588 ? -13.113 9.606 -6.452 1.00 89.12 588 ASP A C 1
ATOM 4558 O O . ASP A 1 588 ? -13.409 8.752 -7.307 1.00 89.12 588 ASP A O 1
ATOM 4562 N N . LEU A 1 589 ? -11.850 9.856 -6.082 1.00 81.75 589 LEU A N 1
ATOM 4563 C CA . LEU A 1 589 ? -10.680 9.177 -6.614 1.00 81.75 589 LEU A CA 1
ATOM 4564 C C . LEU A 1 589 ? -10.803 7.671 -6.388 1.00 81.75 589 LEU A C 1
ATOM 4566 O O . LEU A 1 589 ? -11.042 7.185 -5.286 1.00 81.75 589 LEU A O 1
ATOM 4570 N N . LYS A 1 590 ? -10.593 6.899 -7.455 1.00 80.12 590 LYS A N 1
ATOM 4571 C CA . LYS A 1 590 ? -10.773 5.440 -7.412 1.00 80.12 590 LYS A CA 1
ATOM 4572 C C . LYS A 1 590 ? -9.592 4.694 -6.806 1.00 80.12 590 LYS A C 1
ATOM 4574 O O . LYS A 1 590 ? -9.743 3.550 -6.389 1.00 80.12 590 LYS A O 1
ATOM 4579 N N . VAL A 1 591 ? -8.412 5.313 -6.783 1.00 81.75 591 VAL A N 1
ATOM 4580 C CA . VAL A 1 591 ? -7.176 4.670 -6.335 1.00 81.75 591 VAL A CA 1
ATOM 4581 C C . VAL A 1 591 ? -6.375 5.647 -5.491 1.00 81.75 591 VAL A C 1
ATOM 4583 O O . VAL A 1 591 ? -6.001 6.724 -5.951 1.00 81.75 591 VAL A O 1
ATOM 4586 N N . SER A 1 592 ? -6.074 5.242 -4.261 1.00 87.94 592 SER A N 1
ATOM 4587 C CA . SER A 1 592 ? -5.141 5.968 -3.406 1.00 87.94 592 SER A CA 1
ATOM 4588 C C . SER A 1 592 ? -3.706 5.824 -3.935 1.00 87.94 592 SER A C 1
ATOM 4590 O O . SER A 1 592 ? -3.286 4.705 -4.250 1.00 87.94 592 SER A O 1
ATOM 4592 N N . PRO A 1 593 ? -2.895 6.901 -3.943 1.00 81.69 593 PRO A N 1
ATOM 4593 C CA . PRO A 1 593 ? -1.468 6.823 -4.266 1.00 81.69 593 PRO A CA 1
ATOM 4594 C C . PRO A 1 593 ? -0.672 5.985 -3.250 1.00 81.69 593 PRO A C 1
ATOM 4596 O O . PRO A 1 593 ? 0.492 5.660 -3.484 1.00 81.69 593 PRO A O 1
ATOM 4599 N N . PHE A 1 594 ? -1.291 5.629 -2.124 1.00 82.69 594 PHE A N 1
ATOM 4600 C CA . PHE A 1 594 ? -0.712 4.828 -1.054 1.00 82.69 594 PHE A CA 1
ATOM 4601 C C . PHE A 1 594 ? -1.280 3.403 -1.010 1.00 82.69 594 PHE A C 1
ATOM 4603 O O . PHE A 1 594 ? -0.973 2.653 -0.078 1.00 82.69 594 PHE A O 1
ATOM 4610 N N . ALA A 1 595 ? -2.060 2.996 -2.021 1.00 75.12 595 ALA A N 1
ATOM 4611 C CA . ALA A 1 595 ? -2.529 1.623 -2.173 1.00 75.12 595 ALA A CA 1
ATOM 4612 C C . ALA A 1 595 ? -1.340 0.644 -2.188 1.00 75.12 595 ALA A C 1
ATOM 4614 O O . ALA A 1 595 ? -0.369 0.813 -2.924 1.00 75.12 595 ALA A O 1
ATOM 4615 N N . GLY A 1 596 ? -1.386 -0.368 -1.318 1.00 66.44 596 GLY A N 1
ATOM 4616 C CA . GLY A 1 596 ? -0.295 -1.334 -1.144 1.00 66.44 596 GLY A CA 1
ATOM 4617 C C . GLY A 1 596 ? 0.914 -0.831 -0.338 1.00 66.44 596 GLY A C 1
ATOM 4618 O O . GLY A 1 596 ? 1.782 -1.638 -0.012 1.00 66.44 596 GLY A O 1
ATOM 4619 N N . GLN A 1 597 ? 0.963 0.456 0.031 1.00 74.81 597 GLN A N 1
ATOM 4620 C CA . GLN A 1 597 ? 1.989 1.042 0.909 1.00 74.81 597 GLN A CA 1
ATOM 4621 C C . GLN A 1 597 ? 1.449 1.312 2.321 1.00 74.81 597 GLN A C 1
ATOM 4623 O O . GLN A 1 597 ? 2.129 1.041 3.313 1.00 74.81 597 GLN A O 1
ATOM 4628 N N . LYS A 1 598 ? 0.217 1.829 2.428 1.00 73.88 598 LYS A N 1
ATOM 4629 C CA . LYS A 1 598 ? -0.489 2.029 3.698 1.00 73.88 598 LYS A CA 1
ATOM 4630 C C . LYS A 1 598 ? -1.408 0.835 3.965 1.00 73.88 598 LYS A C 1
ATOM 4632 O O . LYS A 1 598 ? -2.158 0.420 3.090 1.00 73.88 598 LYS A O 1
ATOM 4637 N N . SER A 1 599 ? -1.354 0.277 5.179 1.00 72.44 599 SER A N 1
ATOM 4638 C CA . SER A 1 599 ? -2.139 -0.916 5.546 1.00 72.44 599 SER A CA 1
ATOM 4639 C C . SER A 1 599 ? -3.651 -0.694 5.523 1.00 72.44 599 SER A C 1
ATOM 4641 O O . SER A 1 599 ? -4.392 -1.650 5.339 1.00 72.44 599 SER A O 1
ATOM 4643 N N . TRP A 1 600 ? -4.088 0.547 5.736 1.00 79.75 600 TRP A N 1
ATOM 4644 C CA . TRP A 1 600 ? -5.491 0.941 5.747 1.00 79.75 600 TRP A CA 1
ATOM 4645 C C . TRP A 1 600 ? -5.596 2.297 5.067 1.00 79.75 600 TRP A C 1
ATOM 4647 O O . TRP A 1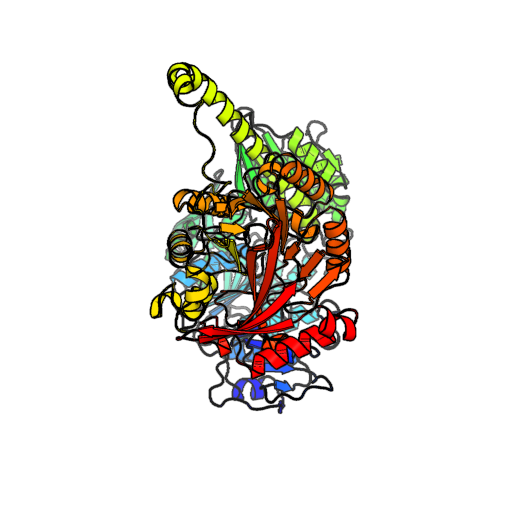 600 ? -4.939 3.247 5.499 1.00 79.75 600 TRP A O 1
ATOM 4657 N N . VAL A 1 601 ? -6.366 2.332 3.987 1.00 88.00 601 VAL A N 1
ATOM 4658 C CA . VAL A 1 601 ? -6.703 3.529 3.221 1.00 88.00 601 VAL A CA 1
ATOM 4659 C C . VAL A 1 601 ? -8.195 3.750 3.424 1.00 88.00 601 VAL A C 1
ATOM 4661 O O . VAL A 1 601 ? -8.990 2.867 3.095 1.00 88.00 601 VAL A O 1
ATOM 4664 N N . HIS A 1 602 ? -8.564 4.893 3.988 1.00 92.50 602 HIS A N 1
ATOM 4665 C CA . HIS A 1 602 ? -9.957 5.271 4.204 1.00 92.50 602 HIS A CA 1
ATOM 4666 C C . HIS A 1 602 ? -10.384 6.375 3.240 1.00 92.50 602 HIS A C 1
ATOM 4668 O O . HIS A 1 602 ? -9.555 7.146 2.758 1.00 92.50 602 HIS A O 1
ATOM 4674 N N . TRP A 1 603 ? -11.680 6.417 2.951 1.00 95.69 603 TRP A N 1
ATOM 4675 C CA . TRP A 1 603 ? -12.342 7.470 2.188 1.00 95.69 603 TRP A CA 1
ATOM 4676 C C . TRP A 1 603 ? -13.802 7.556 2.626 1.00 95.69 603 TRP A C 1
ATOM 4678 O O . TRP A 1 603 ? -14.383 6.540 3.015 1.00 95.69 603 TRP A O 1
ATOM 4688 N N . GLY A 1 604 ? -14.350 8.764 2.557 1.00 96.25 604 GLY A N 1
ATOM 4689 C CA . GLY A 1 604 ? -15.773 9.061 2.663 1.00 96.25 604 GLY A CA 1
ATOM 4690 C C . GLY A 1 604 ? -16.321 9.536 1.320 1.00 96.25 604 GLY A C 1
ATOM 4691 O O . GLY A 1 604 ? -15.572 10.024 0.463 1.00 96.25 604 GLY A O 1
ATOM 4692 N N . ASP A 1 605 ? -17.625 9.372 1.118 1.00 96.06 605 ASP A N 1
ATOM 4693 C CA . ASP A 1 605 ? -18.279 9.838 -0.100 1.00 96.06 605 ASP A CA 1
ATOM 4694 C C . ASP A 1 605 ? -18.268 11.373 -0.165 1.00 96.06 605 ASP A C 1
ATOM 4696 O O . ASP A 1 605 ? -18.710 12.065 0.755 1.00 96.06 605 ASP A O 1
ATOM 4700 N N . ILE A 1 606 ? -17.792 11.910 -1.290 1.00 94.31 606 ILE A N 1
ATOM 4701 C CA . ILE A 1 606 ? -17.576 13.350 -1.482 1.00 94.31 606 ILE A CA 1
ATOM 4702 C C . ILE A 1 606 ? -18.859 14.198 -1.402 1.00 94.31 606 ILE A C 1
ATOM 4704 O O . ILE A 1 606 ? -18.772 15.416 -1.266 1.00 94.31 606 ILE A O 1
ATOM 4708 N N . LYS A 1 607 ? -20.051 13.589 -1.478 1.00 92.69 607 LYS A N 1
ATOM 4709 C CA . LYS A 1 607 ? -21.348 14.283 -1.391 1.00 92.69 607 LYS A CA 1
ATOM 4710 C C . LYS A 1 607 ? -22.192 13.812 -0.215 1.00 92.69 607 LYS A C 1
ATOM 4712 O O . LYS A 1 607 ? -22.797 14.640 0.464 1.00 92.69 607 LYS A O 1
ATOM 4717 N N . GLN A 1 608 ? -22.258 12.504 0.025 1.00 96.12 608 GLN A N 1
ATOM 4718 C CA . GLN A 1 608 ? -23.108 11.952 1.078 1.00 96.12 608 GLN A CA 1
ATOM 4719 C C . GLN A 1 608 ? -22.541 12.243 2.463 1.00 96.12 608 GLN A C 1
ATOM 4721 O O . GLN A 1 608 ? -23.302 12.628 3.349 1.00 96.12 608 GLN A O 1
ATOM 4726 N N . THR A 1 609 ? -21.220 12.142 2.652 1.00 96.44 609 THR A N 1
ATOM 4727 C CA . THR A 1 609 ? -20.621 12.411 3.962 1.00 96.44 609 THR A CA 1
ATOM 4728 C C . THR A 1 609 ? -20.911 13.846 4.439 1.00 96.44 609 THR A C 1
ATOM 4730 O O . THR A 1 609 ? -21.518 13.965 5.502 1.00 96.44 609 THR A O 1
ATOM 4733 N N . PRO A 1 610 ? -20.605 14.937 3.696 1.00 96.12 610 PRO A N 1
ATOM 4734 C CA . PRO A 1 610 ? -20.946 16.295 4.141 1.00 96.12 610 PRO A CA 1
ATOM 4735 C C . PRO A 1 610 ? -22.438 16.503 4.401 1.00 96.12 610 PRO A C 1
ATOM 4737 O O . PRO A 1 610 ? -22.823 17.086 5.413 1.00 96.12 610 PRO A O 1
ATOM 4740 N N . ARG A 1 611 ? -23.294 15.991 3.506 1.00 95.31 611 ARG A N 1
ATOM 4741 C CA . ARG A 1 611 ? -24.752 16.106 3.630 1.00 95.31 611 ARG A CA 1
ATOM 4742 C C . ARG A 1 611 ? -25.242 15.541 4.963 1.00 95.31 611 ARG A C 1
ATOM 4744 O O . ARG A 1 611 ? -26.049 16.178 5.634 1.00 95.31 611 ARG A O 1
ATOM 4751 N N . HIS A 1 612 ? -24.762 14.357 5.333 1.00 96.38 612 HIS A N 1
ATOM 4752 C CA . HIS A 1 612 ? -25.207 13.665 6.538 1.00 96.38 612 HIS A CA 1
ATOM 4753 C C . HIS A 1 612 ? -24.493 14.126 7.814 1.00 96.38 612 HIS A C 1
ATOM 4755 O O . HIS A 1 612 ? -25.062 14.002 8.895 1.00 96.38 612 HIS A O 1
ATOM 4761 N N . LEU A 1 613 ? -23.304 14.731 7.716 1.00 96.38 613 LEU A N 1
ATOM 4762 C CA . LEU A 1 613 ? -22.734 15.493 8.833 1.00 96.38 613 LEU A CA 1
ATOM 4763 C C . LEU A 1 613 ? -23.664 16.658 9.212 1.00 96.38 613 LEU A C 1
ATOM 4765 O O . LEU A 1 613 ? -24.104 16.738 10.358 1.00 96.38 613 LEU A O 1
ATOM 4769 N N . LEU A 1 614 ? -24.052 17.488 8.239 1.00 93.81 614 LEU A N 1
ATOM 4770 C CA . LEU A 1 614 ? -24.954 18.624 8.468 1.00 93.81 614 LEU A CA 1
ATOM 4771 C C . LEU A 1 614 ? -26.345 18.198 8.940 1.00 93.81 614 LEU A C 1
ATOM 4773 O O . LEU A 1 614 ? -26.902 18.825 9.836 1.00 93.81 614 LEU A O 1
ATOM 4777 N N . ALA A 1 615 ? -26.889 17.110 8.386 1.00 91.31 615 ALA A N 1
ATOM 4778 C CA . ALA A 1 615 ? -28.185 16.574 8.807 1.00 91.31 615 ALA A CA 1
ATOM 4779 C C . ALA A 1 615 ? -28.223 16.158 10.290 1.00 91.31 615 ALA A C 1
ATOM 4781 O O . ALA A 1 615 ? -29.304 16.068 10.858 1.00 91.31 615 ALA A O 1
ATOM 4782 N N . ASN A 1 616 ? -27.063 15.920 10.914 1.00 92.81 616 ASN A N 1
ATOM 4783 C CA . ASN A 1 616 ? -26.936 15.576 12.332 1.00 92.81 616 ASN A CA 1
ATOM 4784 C C . ASN A 1 616 ? -26.202 16.682 13.121 1.00 92.81 616 ASN A C 1
ATOM 4786 O O . ASN A 1 616 ? -25.497 16.390 14.083 1.00 92.81 616 ASN A O 1
ATOM 4790 N N . ASN A 1 617 ? -26.340 17.942 12.687 1.00 94.19 617 ASN A N 1
ATOM 4791 C CA . ASN A 1 617 ? -25.778 19.146 13.313 1.00 94.19 617 ASN A CA 1
ATOM 4792 C C . ASN A 1 617 ? -24.236 19.197 13.412 1.00 94.19 617 ASN A C 1
ATOM 4794 O O . ASN A 1 617 ? -23.675 20.046 14.099 1.00 94.19 617 ASN A O 1
ATOM 4798 N N . ILE A 1 618 ? -23.512 18.326 12.698 1.00 96.38 618 ILE A N 1
ATOM 4799 C CA . ILE A 1 618 ? -22.044 18.349 12.640 1.00 96.38 618 ILE A CA 1
ATOM 4800 C C . ILE A 1 618 ? -21.614 19.324 11.542 1.00 96.38 618 ILE A C 1
ATOM 4802 O O . ILE A 1 618 ? -21.384 18.950 10.391 1.00 96.38 618 ILE A O 1
ATOM 4806 N N . SER A 1 619 ? -21.518 20.597 11.909 1.00 90.69 619 SER A N 1
ATOM 4807 C CA . SER A 1 619 ? -21.171 21.701 11.006 1.00 90.69 619 SER A CA 1
ATOM 4808 C C . SER A 1 619 ? -19.703 22.129 11.087 1.00 90.69 619 SER A C 1
ATOM 4810 O O . SER A 1 619 ? -19.267 22.962 10.290 1.00 90.69 619 SER A O 1
ATOM 4812 N N . THR A 1 620 ? -18.922 21.567 12.019 1.00 97.12 620 THR A N 1
ATOM 4813 C CA . THR A 1 620 ? -17.500 21.892 12.203 1.00 97.12 620 THR A CA 1
ATOM 4814 C C . THR A 1 620 ? -16.639 20.638 12.361 1.00 97.12 620 THR A C 1
ATOM 4816 O O . THR A 1 620 ? -16.940 19.764 13.176 1.00 97.12 620 THR A O 1
ATOM 4819 N N . VAL A 1 621 ? -15.531 20.546 11.614 1.00 98.38 621 VAL A N 1
ATOM 4820 C CA . VAL A 1 621 ? -14.649 19.366 11.622 1.00 98.38 621 VAL A CA 1
ATOM 4821 C C . VAL A 1 621 ? -13.155 19.683 11.762 1.00 98.38 621 VAL A C 1
ATOM 4823 O O . VAL A 1 621 ? -12.593 20.545 11.088 1.00 98.38 621 VAL A O 1
ATOM 4826 N N . GLY A 1 622 ? -12.473 18.935 12.625 1.00 98.12 622 GLY A N 1
ATOM 4827 C CA . GLY A 1 622 ? -11.016 18.874 12.684 1.00 98.12 622 GLY A CA 1
ATOM 4828 C C . GLY A 1 622 ? -10.468 17.896 11.643 1.00 98.12 622 GLY A C 1
ATOM 4829 O O . GLY A 1 622 ? -10.985 16.789 11.498 1.00 98.12 622 GLY A O 1
ATOM 4830 N N . LEU A 1 623 ? -9.412 18.298 10.931 1.00 98.12 623 LEU A N 1
ATOM 4831 C CA . LEU A 1 623 ? -8.812 17.514 9.843 1.00 98.12 623 LEU A CA 1
ATOM 4832 C C . LEU A 1 623 ? -7.431 16.938 10.182 1.00 98.12 623 LEU A C 1
ATOM 4834 O O . LEU A 1 623 ? -6.915 16.100 9.443 1.00 98.12 623 LEU A O 1
ATOM 4838 N N . ALA A 1 624 ? -6.791 17.386 11.269 1.00 96.62 624 ALA A N 1
ATOM 4839 C CA . ALA A 1 624 ? -5.414 17.015 11.591 1.00 96.62 624 ALA A CA 1
ATOM 4840 C C . ALA A 1 624 ? -5.321 15.587 12.154 1.00 96.62 624 ALA A C 1
ATOM 4842 O O . ALA A 1 624 ? -5.104 15.392 13.350 1.00 96.62 624 ALA A O 1
ATOM 4843 N N . ASN A 1 625 ? -5.436 14.579 11.291 1.00 95.56 625 ASN A N 1
ATOM 4844 C CA . ASN A 1 625 ? -5.368 13.175 11.681 1.00 95.56 625 ASN A CA 1
ATOM 4845 C C . ASN A 1 625 ? -4.576 12.292 10.701 1.00 95.56 625 ASN A C 1
ATOM 4847 O O . ASN A 1 625 ? -4.064 12.723 9.673 1.00 95.56 625 ASN A O 1
ATOM 4851 N N . ASN A 1 626 ? -4.400 11.026 11.060 1.00 91.88 626 ASN A N 1
ATOM 4852 C CA . ASN A 1 626 ? -3.550 10.072 10.348 1.00 91.88 626 ASN A CA 1
ATOM 4853 C C . ASN A 1 626 ? -4.132 9.573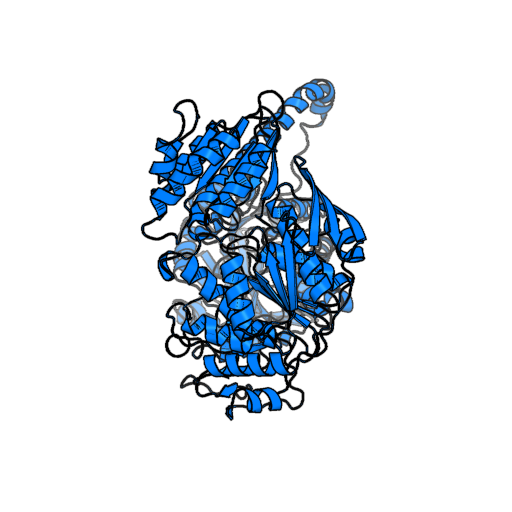 9.004 1.00 91.88 626 ASN A C 1
ATOM 4855 O O . ASN A 1 626 ? -3.381 8.936 8.254 1.00 91.88 626 ASN A O 1
ATOM 4859 N N . HIS A 1 627 ? -5.422 9.789 8.725 1.00 94.25 627 HIS A N 1
ATOM 4860 C CA . HIS A 1 627 ? -6.144 9.244 7.569 1.00 94.25 627 HIS A CA 1
ATOM 4861 C C . HIS A 1 627 ? -6.591 10.307 6.571 1.00 94.25 627 HIS A C 1
ATOM 4863 O O . HIS A 1 627 ? -6.758 9.990 5.400 1.00 94.25 627 HIS A O 1
ATOM 4869 N N . MET A 1 628 ? -6.674 11.572 6.979 1.00 95.25 628 MET A N 1
ATOM 4870 C CA . MET A 1 628 ? -7.067 12.690 6.119 1.00 95.25 628 MET A CA 1
ATOM 4871 C C . MET A 1 628 ? -6.245 12.816 4.820 1.00 95.25 628 MET A C 1
ATOM 4873 O O . MET A 1 628 ? -6.708 13.366 3.829 1.00 95.25 628 MET A O 1
ATOM 4877 N N . PHE A 1 629 ? -5.025 12.272 4.793 1.00 93.38 629 PHE A N 1
ATOM 4878 C CA . PHE A 1 629 ? -4.164 12.262 3.609 1.00 93.38 629 PHE A CA 1
ATOM 4879 C C . PHE A 1 629 ? -4.172 10.942 2.833 1.00 93.38 629 PHE A C 1
ATOM 4881 O O . PHE A 1 629 ? -3.294 10.727 2.007 1.00 93.38 629 PHE A O 1
ATOM 4888 N N . ASP A 1 630 ? -5.121 10.036 3.056 1.00 94.00 630 ASP A N 1
ATOM 4889 C CA . ASP A 1 630 ? -5.090 8.689 2.465 1.00 94.00 630 ASP A CA 1
ATOM 4890 C C . ASP A 1 630 ? -5.162 8.665 0.947 1.00 94.00 630 ASP A C 1
ATOM 4892 O O . ASP A 1 630 ? -4.688 7.710 0.336 1.00 94.00 630 ASP A O 1
ATOM 4896 N N . PHE A 1 631 ? -5.649 9.738 0.334 1.00 93.25 631 PHE A N 1
ATOM 4897 C CA . PHE A 1 631 ? -5.666 9.933 -1.113 1.00 93.25 631 PHE A CA 1
ATOM 4898 C C . PHE A 1 631 ? -4.668 11.003 -1.590 1.00 93.25 631 PHE A C 1
ATOM 4900 O O . PHE A 1 631 ? -4.754 11.516 -2.704 1.00 93.25 631 PHE A O 1
ATOM 4907 N N . GLY A 1 632 ? -3.663 11.297 -0.760 1.00 91.06 632 GLY A N 1
ATOM 4908 C CA . GLY A 1 632 ? -2.637 12.299 -1.025 1.00 91.06 632 GLY A CA 1
ATOM 4909 C C . GLY A 1 632 ? -3.187 13.726 -1.043 1.00 91.06 632 GLY A C 1
ATOM 4910 O O . GLY A 1 632 ? -4.297 13.992 -0.592 1.00 91.06 632 GLY A O 1
ATOM 4911 N N . GLU A 1 633 ? -2.388 14.646 -1.587 1.00 87.88 633 GLU A N 1
ATOM 4912 C CA . GLU A 1 633 ? -2.741 16.070 -1.667 1.00 87.88 633 GLU A CA 1
ATOM 4913 C C . GLU A 1 633 ? -4.012 16.314 -2.496 1.00 87.88 633 GLU A C 1
ATOM 4915 O O . GLU A 1 633 ? -4.785 17.200 -2.154 1.00 87.88 633 GLU A O 1
ATOM 4920 N N . GLU A 1 634 ? -4.261 15.508 -3.535 1.00 84.38 634 GLU A N 1
ATOM 4921 C CA . GLU A 1 634 ? -5.459 15.636 -4.376 1.00 84.38 634 GLU A CA 1
ATOM 4922 C C . GLU A 1 634 ? -6.733 15.250 -3.617 1.00 84.38 634 GLU A C 1
ATOM 4924 O O . GLU A 1 634 ? -7.691 16.015 -3.597 1.00 84.38 634 GLU A O 1
ATOM 4929 N N . GLY A 1 635 ? -6.740 14.104 -2.926 1.00 91.06 635 GLY A N 1
ATOM 4930 C CA . GLY A 1 635 ? -7.885 13.723 -2.094 1.00 91.06 635 GLY A CA 1
ATOM 4931 C C . GLY A 1 635 ? -8.120 14.699 -0.939 1.00 91.06 635 GLY A C 1
ATOM 4932 O O . GLY A 1 635 ? -9.262 15.008 -0.609 1.00 91.06 635 GLY A O 1
ATOM 4933 N N . PHE A 1 636 ? -7.048 15.250 -0.361 1.00 95.81 636 PHE A N 1
ATOM 4934 C CA . PHE A 1 636 ? -7.165 16.309 0.641 1.00 95.81 636 PHE A CA 1
ATOM 4935 C C . PHE A 1 636 ? -7.740 17.602 0.048 1.00 95.81 636 PHE A C 1
ATOM 4937 O O . PHE A 1 636 ? -8.604 18.220 0.658 1.00 95.81 636 PHE A O 1
ATOM 4944 N N . TYR A 1 637 ? -7.320 17.994 -1.158 1.00 89.25 637 TYR A N 1
ATOM 4945 C CA . TYR A 1 637 ? -7.887 19.141 -1.868 1.00 89.25 637 TYR A CA 1
ATOM 4946 C C . TYR A 1 637 ? -9.384 18.956 -2.156 1.00 89.25 637 TYR A C 1
ATOM 4948 O O . TYR A 1 637 ? -10.166 19.853 -1.845 1.00 89.25 637 TYR A O 1
ATOM 4956 N N . GLN A 1 638 ? -9.791 17.784 -2.658 1.00 94.88 638 GLN A N 1
ATOM 4957 C CA . GLN A 1 638 ? -11.206 17.433 -2.831 1.00 94.88 638 GLN A CA 1
ATOM 4958 C C . GLN A 1 638 ? -11.981 17.500 -1.512 1.00 94.88 638 GLN A C 1
ATOM 4960 O O . GLN A 1 638 ? -13.117 17.964 -1.497 1.00 94.88 638 GLN A O 1
ATOM 4965 N N . THR A 1 639 ? -11.348 17.109 -0.402 1.00 96.81 639 THR A N 1
ATOM 4966 C CA . THR A 1 639 ? -11.951 17.209 0.931 1.00 96.81 639 THR A CA 1
ATOM 4967 C C . THR A 1 639 ? -12.210 18.656 1.323 1.00 96.81 639 THR A C 1
ATOM 4969 O O . THR A 1 639 ? -13.334 18.982 1.687 1.00 96.81 639 THR A O 1
ATOM 4972 N N . LEU A 1 640 ? -11.201 19.531 1.217 1.00 94.00 640 LEU A N 1
ATOM 4973 C CA . LEU A 1 640 ? -11.367 20.953 1.534 1.00 94.00 640 LEU A CA 1
ATOM 4974 C C . LEU A 1 640 ? -12.482 21.567 0.685 1.00 94.00 640 LEU A C 1
ATOM 4976 O O . LEU A 1 640 ? -13.388 22.190 1.223 1.00 94.00 640 LEU A O 1
ATOM 4980 N N . HIS A 1 641 ? -12.460 21.310 -0.623 1.00 86.94 641 HIS A N 1
ATOM 4981 C CA . HIS A 1 641 ? -13.459 21.835 -1.544 1.00 86.94 641 HIS A CA 1
ATOM 4982 C C . HIS A 1 641 ? -14.875 21.325 -1.239 1.00 86.94 641 HIS A C 1
ATOM 4984 O O . HIS A 1 641 ? -15.807 22.116 -1.182 1.00 86.94 641 HIS A O 1
ATOM 4990 N N . SER A 1 642 ? -15.035 20.026 -0.977 1.00 93.38 642 SER A N 1
ATOM 4991 C CA . SER A 1 642 ? -16.320 19.410 -0.617 1.00 93.38 642 SER A CA 1
ATOM 4992 C C . SER A 1 642 ? -16.909 20.003 0.670 1.00 93.38 642 SER A C 1
ATOM 4994 O O . SER A 1 642 ? -18.107 20.280 0.737 1.00 93.38 642 SER A O 1
ATOM 4996 N N . LEU A 1 643 ? -16.069 20.260 1.680 1.00 94.50 643 LEU A N 1
ATOM 4997 C CA . LEU A 1 643 ? -16.492 20.906 2.925 1.00 94.50 643 LEU A CA 1
ATOM 4998 C C . LEU A 1 643 ? -16.875 22.377 2.698 1.00 94.50 643 LEU A C 1
ATOM 5000 O O . LEU A 1 643 ? -17.916 22.807 3.192 1.00 94.50 643 LEU A O 1
ATOM 5004 N N . GLU A 1 644 ? -16.092 23.125 1.911 1.00 89.00 644 GLU A N 1
ATOM 5005 C CA . GLU A 1 644 ? -16.405 24.512 1.525 1.00 89.00 644 GLU A CA 1
ATOM 5006 C C . GLU A 1 644 ? -17.729 24.605 0.754 1.00 89.00 644 GLU A C 1
ATOM 5008 O O . GLU A 1 644 ? -18.559 25.459 1.063 1.00 89.00 644 GLU A O 1
ATOM 5013 N N . GLU A 1 645 ? -17.950 23.719 -0.223 1.00 85.31 645 GLU A N 1
ATOM 5014 C CA . GLU A 1 645 ? -19.187 23.656 -1.010 1.00 85.31 645 GLU A CA 1
ATOM 5015 C C . GLU A 1 645 ? -20.404 23.304 -0.150 1.00 85.31 645 GLU A C 1
ATOM 5017 O O . GLU A 1 645 ? -21.491 23.839 -0.370 1.00 85.31 645 GLU A O 1
ATOM 5022 N N . ALA A 1 646 ? -20.230 22.424 0.839 1.00 87.94 646 ALA A N 1
ATOM 5023 C CA . ALA A 1 646 ? -21.284 22.057 1.778 1.00 87.94 646 ALA A CA 1
ATOM 5024 C C . ALA A 1 646 ? -21.538 23.128 2.855 1.00 87.94 646 ALA A C 1
ATOM 5026 O O . ALA A 1 646 ? -22.570 23.078 3.518 1.00 87.94 646 ALA A O 1
ATOM 5027 N N . GLY A 1 647 ? -20.627 24.089 3.042 1.00 87.69 647 GLY A N 1
ATOM 5028 C CA . GLY A 1 647 ? -20.697 25.068 4.130 1.00 87.69 647 GLY A CA 1
ATOM 5029 C C . GLY A 1 647 ? -20.302 24.501 5.500 1.00 87.69 647 GLY A C 1
ATOM 5030 O O . GLY A 1 647 ? -20.716 25.038 6.524 1.00 87.69 647 GLY A O 1
ATOM 5031 N N . ILE A 1 648 ? -19.513 23.422 5.534 1.00 93.19 648 ILE A N 1
ATOM 5032 C CA . ILE A 1 648 ? -18.961 22.852 6.769 1.00 93.19 648 ILE A CA 1
ATOM 5033 C C . ILE A 1 648 ? -17.648 23.561 7.092 1.00 93.19 648 ILE A C 1
ATOM 5035 O O . ILE A 1 648 ? -16.722 23.599 6.280 1.00 93.19 648 ILE A O 1
ATOM 5039 N N . THR A 1 649 ? -17.541 24.080 8.312 1.00 94.12 649 THR A N 1
ATOM 5040 C CA . THR A 1 649 ? -16.315 24.727 8.782 1.00 94.12 649 THR A CA 1
ATOM 5041 C C . THR A 1 649 ? -15.259 23.675 9.099 1.00 94.12 649 THR A C 1
ATOM 5043 O O . THR A 1 649 ? -15.559 22.637 9.688 1.00 94.12 649 THR A O 1
ATOM 5046 N N . TYR A 1 650 ? -13.997 23.932 8.758 1.00 96.44 650 TYR A N 1
ATOM 5047 C CA . TYR A 1 650 ? -12.907 23.016 9.082 1.00 96.44 650 TYR A CA 1
ATOM 5048 C C . TYR A 1 650 ? -11.668 23.722 9.631 1.00 96.44 650 TYR A C 1
ATOM 5050 O O . TYR A 1 650 ? -11.419 24.897 9.366 1.00 96.44 650 TYR A O 1
ATOM 5058 N N . PHE A 1 651 ? -10.866 22.976 10.392 1.00 97.31 651 PHE A N 1
ATOM 5059 C CA . PHE A 1 651 ? -9.609 23.447 10.979 1.00 97.31 651 PHE A CA 1
ATOM 5060 C C . PHE A 1 651 ? -8.600 22.303 11.164 1.00 97.31 651 PHE A C 1
ATOM 5062 O O . PHE A 1 651 ? -8.915 21.125 10.988 1.00 97.31 651 PHE A O 1
ATOM 5069 N N . GLY A 1 652 ? -7.343 22.630 11.482 1.00 96.19 652 GLY A N 1
ATOM 5070 C CA . GLY A 1 652 ? -6.258 21.639 11.580 1.00 96.19 652 GLY A CA 1
ATOM 5071 C C . GLY A 1 652 ? -5.707 21.164 10.228 1.00 96.19 652 GLY A C 1
ATOM 5072 O O . GLY A 1 652 ? -4.808 20.323 10.179 1.00 96.19 652 GLY A O 1
ATOM 5073 N N . GLY A 1 653 ? -6.206 21.719 9.126 1.00 95.38 653 GLY A N 1
ATOM 5074 C CA . GLY A 1 653 ? -5.728 21.491 7.771 1.00 95.38 653 GLY A CA 1
ATOM 5075 C C . GLY A 1 653 ? -5.949 22.738 6.917 1.00 95.38 653 GLY A C 1
ATOM 5076 O O . GLY A 1 653 ? -6.868 23.509 7.178 1.00 95.38 653 GLY A O 1
ATOM 5077 N N . GLY A 1 654 ? -5.091 22.979 5.931 1.00 92.94 654 GLY A N 1
ATOM 5078 C CA . GLY A 1 654 ? -5.171 24.201 5.129 1.00 92.94 654 GLY A CA 1
ATOM 5079 C C . GLY A 1 654 ? -4.237 24.197 3.930 1.00 92.94 654 GLY A C 1
ATOM 5080 O O . GLY A 1 654 ? -3.475 23.246 3.731 1.00 92.94 654 GLY A O 1
ATOM 5081 N N . ALA A 1 655 ? -4.292 25.263 3.127 1.00 84.50 655 ALA A N 1
ATOM 5082 C CA . ALA A 1 655 ? -3.446 25.396 1.947 1.00 84.50 655 ALA A CA 1
ATOM 5083 C C . ALA A 1 655 ? -1.985 25.716 2.296 1.00 84.50 655 ALA A C 1
ATOM 5085 O O . ALA A 1 655 ? -1.086 25.470 1.491 1.00 84.50 655 ALA A O 1
ATOM 5086 N N . THR A 1 656 ? -1.759 26.232 3.504 1.00 89.62 656 THR A N 1
ATOM 5087 C CA . THR A 1 656 ? -0.443 26.530 4.066 1.00 89.62 656 THR A CA 1
ATOM 5088 C C . THR A 1 656 ? -0.365 26.097 5.526 1.00 89.62 656 THR A C 1
ATOM 5090 O O . THR A 1 656 ? -1.372 25.824 6.178 1.00 89.62 656 THR A O 1
ATOM 5093 N N . ILE A 1 657 ? 0.849 26.057 6.069 1.00 92.00 657 ILE A N 1
ATOM 5094 C CA . ILE A 1 657 ? 1.091 25.745 7.478 1.00 92.00 657 ILE A CA 1
ATOM 5095 C C . ILE A 1 657 ? 0.456 26.771 8.423 1.00 92.00 657 ILE A C 1
ATOM 5097 O O . ILE A 1 657 ? 0.045 26.407 9.525 1.00 92.00 657 ILE A O 1
ATOM 5101 N N . ASP A 1 658 ? 0.356 28.033 7.999 1.00 91.31 658 ASP A N 1
ATOM 5102 C CA . ASP A 1 658 ? -0.305 29.103 8.752 1.00 91.31 658 ASP A CA 1
ATOM 5103 C C . ASP A 1 658 ? -1.813 28.913 8.760 1.00 91.31 658 ASP A C 1
ATOM 5105 O O . ASP A 1 658 ? -2.391 28.864 9.840 1.00 91.31 658 ASP A O 1
ATOM 5109 N N . GLU A 1 659 ? -2.418 28.635 7.606 1.00 91.75 659 GLU A N 1
ATOM 5110 C CA . GLU A 1 659 ? -3.840 28.297 7.546 1.00 91.75 659 GLU A CA 1
ATOM 5111 C C . GLU A 1 659 ? -4.184 27.027 8.327 1.00 91.75 659 GLU A C 1
ATOM 5113 O O . GLU A 1 659 ? -5.211 26.995 8.997 1.00 91.75 659 GLU A O 1
ATOM 5118 N N . ALA A 1 660 ? -3.356 25.981 8.236 1.00 94.56 660 ALA A N 1
ATOM 5119 C CA . ALA A 1 660 ? -3.588 24.724 8.944 1.00 94.56 660 ALA A CA 1
ATOM 5120 C C . ALA A 1 660 ? -3.472 24.899 10.467 1.00 94.56 660 ALA A C 1
ATOM 5122 O O . ALA A 1 660 ? -4.154 24.209 11.221 1.00 94.56 660 ALA A O 1
ATOM 5123 N N . GLY A 1 661 ? -2.588 25.798 10.910 1.00 94.88 661 GLY A N 1
ATOM 5124 C CA . GLY A 1 661 ? -2.339 26.093 12.319 1.00 94.88 661 GLY A CA 1
ATOM 5125 C C . GLY A 1 661 ? -3.258 27.143 12.937 1.00 94.88 661 GLY A C 1
ATOM 5126 O O . GLY A 1 661 ? -3.132 27.381 14.137 1.00 94.88 661 GLY A O 1
ATOM 5127 N N . GLU A 1 662 ? -4.132 27.763 12.145 1.00 94.81 662 GLU A N 1
ATOM 5128 C CA . GLU A 1 662 ? -5.077 28.771 12.615 1.00 94.81 662 GLU A CA 1
ATOM 5129 C C . GLU A 1 662 ? -6.169 28.134 13.482 1.00 94.81 662 GLU A C 1
ATOM 5131 O O . GLU A 1 662 ? -6.678 27.048 13.184 1.00 94.81 662 GLU A O 1
ATOM 5136 N N . ALA A 1 663 ? -6.518 28.812 14.571 1.00 96.56 663 ALA A N 1
ATOM 5137 C CA . ALA A 1 663 ? -7.609 28.408 15.431 1.00 96.56 663 ALA A CA 1
ATOM 5138 C C . ALA A 1 663 ? -8.962 28.613 14.738 1.00 96.56 663 ALA A C 1
ATOM 5140 O O . ALA A 1 663 ? -9.224 29.665 14.156 1.00 96.56 663 ALA A O 1
ATOM 5141 N N . PHE A 1 664 ? -9.852 27.636 14.880 1.00 96.69 664 PHE A N 1
ATOM 5142 C CA . PHE A 1 664 ? -11.276 27.857 14.659 1.00 96.69 664 PHE A CA 1
ATOM 5143 C C . PHE A 1 664 ? -11.835 28.724 15.791 1.00 96.69 664 PHE A C 1
ATOM 5145 O O . PHE A 1 664 ? -11.532 28.465 16.959 1.00 96.69 664 PHE A O 1
ATOM 5152 N N . ILE A 1 665 ? -12.644 29.731 15.448 1.00 96.44 665 ILE A N 1
ATOM 5153 C CA . ILE A 1 665 ? -13.240 30.667 16.405 1.00 96.44 665 ILE A CA 1
ATOM 5154 C C . ILE A 1 665 ? -14.767 30.544 16.366 1.00 96.44 665 ILE A C 1
ATOM 5156 O O . ILE A 1 665 ? -15.386 30.740 15.323 1.00 96.44 665 ILE A O 1
ATOM 5160 N N . ALA A 1 666 ? -15.388 30.291 17.514 1.00 92.44 666 ALA A N 1
ATOM 5161 C CA . ALA A 1 666 ? -16.834 30.403 17.690 1.00 92.44 666 ALA A CA 1
ATOM 5162 C C . ALA A 1 666 ? -17.136 31.416 18.792 1.00 92.44 666 ALA A C 1
ATOM 5164 O O . ALA A 1 666 ? -16.535 31.361 19.868 1.00 92.44 666 ALA A O 1
ATOM 5165 N N . GLN A 1 667 ? -18.050 32.346 18.526 1.00 91.31 667 GLN A N 1
ATOM 5166 C CA . GLN A 1 667 ? -18.472 33.348 19.498 1.00 91.31 667 GLN A CA 1
ATOM 5167 C C . GLN A 1 667 ? -19.963 33.214 19.776 1.00 91.31 667 GLN A C 1
ATOM 5169 O O . GLN A 1 667 ? -20.753 33.025 18.858 1.00 91.31 667 GLN A O 1
ATOM 5174 N N . SER A 1 668 ? -20.336 33.349 21.045 1.00 87.50 668 SER A N 1
ATOM 5175 C CA . SER A 1 668 ? -21.734 33.392 21.473 1.00 87.50 668 SER A CA 1
ATOM 5176 C C . SER A 1 668 ? -21.930 34.523 22.479 1.00 87.50 668 SER A C 1
ATOM 5178 O O . SER A 1 668 ? -21.032 34.819 23.278 1.00 87.50 668 SER A O 1
ATOM 5180 N N . GLN A 1 669 ? -23.081 35.194 22.416 1.00 86.81 669 GLN A N 1
ATOM 5181 C CA . GLN A 1 669 ? -23.438 36.263 23.341 1.00 86.81 669 GLN A CA 1
ATOM 5182 C C . GLN A 1 669 ? -24.341 35.710 24.446 1.00 86.81 669 GLN A C 1
ATOM 5184 O O . GLN A 1 669 ? -25.514 35.440 24.221 1.00 86.81 669 GLN A O 1
ATOM 5189 N N . ILE A 1 670 ? -23.813 35.624 25.663 1.00 87.31 670 ILE A N 1
ATOM 5190 C CA . ILE A 1 670 ? -24.516 35.088 26.835 1.00 87.31 670 ILE A CA 1
ATOM 5191 C C . ILE A 1 670 ? -24.653 36.233 27.841 1.00 87.31 670 ILE A C 1
ATOM 5193 O O . ILE A 1 670 ? -23.655 36.861 28.205 1.00 87.31 670 ILE A O 1
ATOM 5197 N N . ASP A 1 671 ? -25.885 36.571 28.229 1.00 85.56 671 ASP A N 1
ATOM 5198 C CA . ASP A 1 671 ? -26.212 37.716 29.098 1.00 85.56 671 ASP A CA 1
ATOM 5199 C C . ASP A 1 671 ? -25.491 39.026 28.718 1.00 85.56 671 ASP A C 1
ATOM 5201 O O . ASP A 1 671 ? -24.939 39.750 29.552 1.00 85.56 671 ASP A O 1
ATOM 5205 N N . GLY A 1 672 ? -25.452 39.334 27.418 1.00 83.75 672 GLY A N 1
ATOM 5206 C CA . GLY A 1 672 ? -24.840 40.566 26.904 1.00 83.75 672 GLY A CA 1
ATOM 5207 C C . GLY A 1 672 ? -23.306 40.577 26.906 1.00 83.75 672 GLY A C 1
ATOM 5208 O O . GLY A 1 672 ? -22.709 41.605 26.587 1.00 83.75 672 GLY A O 1
ATOM 5209 N N . LYS A 1 673 ? -22.651 39.455 27.232 1.00 87.50 673 LYS A N 1
ATOM 5210 C CA . LYS A 1 673 ? -21.195 39.287 27.150 1.00 87.50 673 LYS A CA 1
ATOM 5211 C C . LYS A 1 673 ? -20.833 38.293 26.057 1.00 87.50 673 LYS A C 1
ATOM 5213 O O . LYS A 1 673 ? -21.452 37.245 25.929 1.00 87.50 673 LYS A O 1
ATOM 5218 N N . VAL A 1 674 ? -19.780 38.597 25.304 1.00 90.69 674 VAL A N 1
ATOM 5219 C CA . VAL A 1 674 ? -19.258 37.692 24.276 1.00 90.69 674 VAL A CA 1
ATOM 5220 C C . VAL A 1 674 ? -18.307 36.689 24.922 1.00 90.69 674 VAL A C 1
ATOM 5222 O O . VAL A 1 674 ? -17.296 37.081 25.519 1.00 90.69 674 VAL A O 1
ATOM 5225 N N . PHE A 1 675 ? -18.645 35.409 24.803 1.00 93.62 675 PHE A N 1
ATOM 5226 C CA . PHE A 1 675 ? -17.756 34.287 25.067 1.00 93.62 675 PHE A CA 1
ATOM 5227 C C . PHE A 1 675 ? -17.102 33.846 23.756 1.00 93.62 675 PHE A C 1
ATOM 5229 O O . PHE A 1 675 ? -17.774 33.791 22.727 1.00 93.62 675 PHE A O 1
ATOM 5236 N N . THR A 1 676 ? -15.808 33.519 23.793 1.00 95.88 676 THR A N 1
ATOM 5237 C CA . THR A 1 676 ? -15.080 33.038 22.612 1.00 95.88 676 THR A CA 1
ATOM 5238 C C . THR A 1 676 ? -14.519 31.646 22.876 1.00 95.88 676 THR A C 1
ATOM 5240 O O . THR A 1 676 ? -13.723 31.461 23.794 1.00 95.88 676 THR A O 1
ATOM 5243 N N . LEU A 1 677 ? -14.877 30.676 22.040 1.00 97.06 677 LEU A N 1
ATOM 5244 C CA . LEU A 1 677 ? -14.211 29.381 21.948 1.00 97.06 677 LEU A CA 1
ATOM 5245 C C . LEU A 1 677 ? -13.161 29.442 20.833 1.00 97.06 677 LEU A C 1
ATOM 5247 O O . LEU A 1 677 ? -13.493 29.755 19.692 1.00 97.06 677 LEU A O 1
ATOM 5251 N N . ALA A 1 678 ? -11.910 29.109 21.152 1.00 97.88 678 ALA A N 1
ATOM 5252 C CA . ALA A 1 678 ? -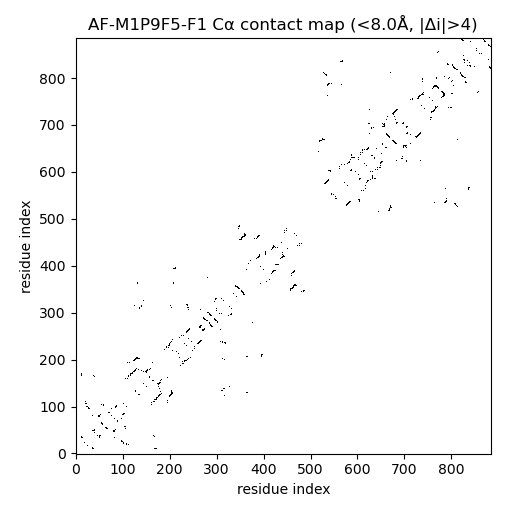10.834 28.963 20.176 1.00 97.88 678 ALA A CA 1
ATOM 5253 C C . ALA A 1 678 ? -10.327 27.517 20.160 1.00 97.88 678 ALA A C 1
ATOM 5255 O O . ALA A 1 678 ? -9.876 27.008 21.186 1.00 97.88 678 ALA A O 1
ATOM 5256 N N . MET A 1 679 ? -10.365 26.856 19.003 1.00 97.94 679 MET A N 1
ATOM 5257 C CA . MET A 1 679 ? -9.944 25.460 18.862 1.00 97.94 679 MET A CA 1
ATOM 5258 C C . MET A 1 679 ? -8.765 25.295 17.917 1.00 97.94 679 MET A C 1
ATOM 5260 O O . MET A 1 679 ? -8.801 25.766 16.785 1.00 97.94 679 MET A O 1
ATOM 5264 N N . ILE A 1 680 ? -7.744 24.551 18.343 1.00 97.81 680 ILE A N 1
ATOM 5265 C CA . ILE A 1 680 ? -6.573 24.243 17.511 1.00 97.81 680 ILE A CA 1
ATOM 5266 C C . ILE A 1 680 ? -6.443 22.724 17.396 1.00 97.81 680 ILE A C 1
ATOM 5268 O O . ILE A 1 680 ? -6.188 22.046 18.392 1.00 97.81 680 ILE A O 1
ATOM 5272 N N . SER A 1 681 ? -6.586 22.184 16.184 1.00 97.19 681 SER A N 1
ATOM 5273 C CA . SER A 1 681 ? -6.402 20.752 15.904 1.00 97.19 681 SER A CA 1
ATOM 5274 C C . SER A 1 681 ? -4.994 20.470 15.381 1.00 97.19 681 SER A C 1
ATOM 5276 O O . SER A 1 681 ? -4.406 21.299 14.684 1.00 97.19 681 SER A O 1
ATOM 5278 N N . MET A 1 682 ? -4.418 19.326 15.760 1.00 95.69 682 MET A N 1
ATOM 5279 C CA . MET A 1 682 ? -3.040 18.958 15.410 1.00 95.69 682 MET A CA 1
ATOM 5280 C C . MET A 1 682 ? -2.791 17.450 15.430 1.00 95.69 682 MET A C 1
ATOM 5282 O O . MET A 1 682 ? -3.348 16.732 16.254 1.00 95.69 682 MET A O 1
ATOM 5286 N N . TYR A 1 683 ? -1.866 16.979 14.590 1.00 94.19 683 TYR A N 1
ATOM 5287 C CA . TYR A 1 683 ? -1.523 15.559 14.488 1.00 94.19 683 TYR A CA 1
ATOM 5288 C C . TYR A 1 683 ? -0.130 15.223 15.051 1.00 94.19 683 TYR A C 1
ATOM 5290 O O . TYR A 1 683 ? 0.875 15.868 14.731 1.00 94.19 683 TYR A O 1
ATOM 5298 N N . ALA A 1 684 ? -0.057 14.158 15.860 1.00 87.38 684 ALA A N 1
ATOM 5299 C CA . ALA A 1 684 ? 1.164 13.629 16.479 1.00 87.38 684 ALA A CA 1
ATOM 5300 C C . ALA A 1 684 ? 1.833 12.472 15.697 1.00 87.38 684 ALA A C 1
ATOM 5302 O O . ALA A 1 684 ? 2.287 11.487 16.291 1.00 87.38 684 ALA A O 1
ATOM 5303 N N . GLY A 1 685 ? 1.916 12.549 14.368 1.00 71.69 685 GLY A N 1
ATOM 5304 C CA . GLY A 1 685 ? 2.492 11.483 13.538 1.00 71.69 685 GLY A CA 1
ATOM 5305 C C . GLY A 1 685 ? 4.010 11.275 13.720 1.00 71.69 685 GLY A C 1
ATOM 5306 O O . GLY A 1 685 ? 4.745 12.228 13.993 1.00 71.69 685 GLY A O 1
ATOM 5307 N N . PRO A 1 686 ? 4.533 10.040 13.562 1.00 58.22 686 PRO A N 1
ATOM 5308 C CA . PRO A 1 686 ? 5.967 9.757 13.660 1.00 58.22 686 PRO A CA 1
ATOM 5309 C C . PRO A 1 686 ? 6.771 10.463 12.557 1.00 58.22 686 PRO A C 1
ATOM 5311 O O . PRO A 1 686 ? 6.365 10.479 11.397 1.00 58.22 686 PRO A O 1
ATOM 5314 N N . SER A 1 687 ? 7.956 10.979 12.903 1.00 49.75 687 SER A N 1
ATOM 5315 C CA . SER A 1 687 ? 8.833 11.750 12.005 1.00 49.75 687 SER A CA 1
ATOM 5316 C C . SER A 1 687 ? 9.199 11.017 10.710 1.00 49.75 687 SER A C 1
ATOM 5318 O O . SER A 1 687 ? 9.287 11.654 9.673 1.00 49.75 687 SER A O 1
ATOM 5320 N N . ARG A 1 688 ? 9.314 9.680 10.723 1.00 45.00 688 ARG A N 1
ATOM 5321 C CA . ARG A 1 688 ? 9.555 8.864 9.514 1.00 45.00 688 ARG A CA 1
ATOM 5322 C C . ARG A 1 688 ? 8.399 8.877 8.501 1.00 45.00 688 ARG A C 1
ATOM 5324 O O . ARG A 1 688 ? 8.641 8.702 7.317 1.00 45.00 688 ARG A O 1
ATOM 5331 N N . LYS A 1 689 ? 7.150 9.102 8.935 1.00 47.25 689 LYS A N 1
ATOM 5332 C CA . LYS A 1 689 ? 5.987 9.239 8.031 1.00 47.25 689 LYS A CA 1
ATOM 5333 C C . LYS A 1 689 ? 5.898 10.627 7.380 1.00 47.25 689 LYS A C 1
ATOM 5335 O O . LYS A 1 689 ? 5.131 10.786 6.432 1.00 47.25 689 LYS A O 1
ATOM 5340 N N . LYS A 1 690 ? 6.683 11.604 7.866 1.00 47.34 690 LYS A N 1
ATOM 5341 C CA . LYS A 1 690 ? 6.771 12.971 7.324 1.00 47.34 690 LYS A CA 1
ATOM 5342 C C . LYS A 1 690 ? 7.176 12.960 5.846 1.00 47.34 690 LYS A C 1
ATOM 5344 O O . LYS A 1 690 ? 6.587 13.693 5.060 1.00 47.34 690 LYS A O 1
ATOM 5349 N N . ASP A 1 691 ? 8.096 12.069 5.475 1.00 48.78 691 ASP A N 1
ATOM 5350 C CA . ASP A 1 691 ? 8.668 12.022 4.125 1.00 48.78 691 ASP A CA 1
ATOM 5351 C C . ASP A 1 691 ? 7.955 11.031 3.194 1.00 48.78 691 ASP A C 1
ATOM 5353 O O . ASP A 1 691 ? 7.875 11.274 1.990 1.00 48.78 691 ASP A O 1
ATOM 5357 N N . SER A 1 692 ? 7.382 9.948 3.737 1.00 58.62 692 SER A N 1
ATOM 5358 C CA . SER A 1 692 ? 6.716 8.910 2.933 1.00 58.62 692 SER A CA 1
ATOM 5359 C C . SER A 1 692 ? 5.341 9.326 2.401 1.00 58.62 692 SER A C 1
ATOM 5361 O O . SER A 1 692 ? 4.978 8.917 1.304 1.00 58.62 692 SER A O 1
ATOM 5363 N N . PHE A 1 693 ? 4.582 10.139 3.148 1.00 71.00 693 PHE A N 1
ATOM 5364 C CA . PHE A 1 693 ? 3.203 10.506 2.776 1.00 71.00 693 PHE A CA 1
ATOM 5365 C C . PHE A 1 693 ? 2.975 12.013 2.600 1.00 71.00 693 PHE A C 1
ATOM 5367 O O . PHE A 1 693 ? 1.904 12.402 2.146 1.00 71.00 693 PHE A O 1
ATOM 5374 N N . LYS A 1 694 ? 3.963 12.859 2.946 1.00 78.75 694 LYS A N 1
ATOM 5375 C CA . LYS A 1 694 ? 3.916 14.331 2.806 1.00 78.75 694 LYS A CA 1
ATOM 5376 C C . LYS A 1 694 ? 2.625 14.985 3.326 1.00 78.75 694 LYS A C 1
ATOM 5378 O O . LYS A 1 694 ? 2.096 15.900 2.714 1.00 78.75 694 LYS A O 1
ATOM 5383 N N . MET A 1 695 ? 2.119 14.507 4.458 1.00 87.19 695 MET A N 1
ATOM 5384 C CA . MET A 1 695 ? 0.800 14.909 4.960 1.00 87.19 695 MET A CA 1
ATOM 5385 C C . MET A 1 695 ? 0.765 16.262 5.679 1.00 87.19 695 MET A C 1
ATOM 5387 O O . MET A 1 695 ? -0.304 16.827 5.847 1.00 87.19 695 MET A O 1
ATOM 5391 N N . TYR A 1 696 ? 1.896 16.780 6.161 1.00 91.31 696 TYR A N 1
ATOM 5392 C CA . TYR A 1 696 ? 1.903 18.038 6.913 1.00 91.31 696 TYR A CA 1
ATOM 5393 C C . TYR A 1 696 ? 1.981 19.245 5.989 1.00 91.31 696 TYR A C 1
ATOM 5395 O O . TYR A 1 696 ? 2.745 19.232 5.025 1.00 91.31 696 TYR A O 1
ATOM 5403 N N . ALA A 1 697 ? 1.254 20.302 6.347 1.00 90.44 697 ALA A N 1
ATOM 5404 C CA . ALA A 1 697 ? 1.309 21.563 5.628 1.00 90.44 697 ALA A CA 1
ATOM 5405 C C . ALA A 1 697 ? 2.713 22.186 5.684 1.00 90.44 697 ALA A C 1
ATOM 5407 O O . ALA A 1 697 ? 3.463 22.029 6.656 1.00 90.44 697 ALA A O 1
ATOM 5408 N N . SER A 1 698 ? 3.056 22.934 4.639 1.00 88.50 698 SER A N 1
ATOM 5409 C CA . SER A 1 698 ? 4.271 23.748 4.550 1.00 88.50 698 SER A CA 1
ATOM 5410 C C . SER A 1 698 ? 3.897 25.193 4.208 1.00 88.50 698 SER A C 1
ATOM 5412 O O . SER A 1 698 ? 2.724 25.524 4.071 1.00 88.50 698 SER A O 1
ATOM 5414 N N . GLU A 1 699 ? 4.867 26.091 4.048 1.00 83.06 699 GLU A N 1
ATOM 5415 C CA . GLU A 1 699 ? 4.588 27.455 3.567 1.00 83.06 699 GLU A CA 1
ATOM 5416 C C . GLU A 1 699 ? 3.928 27.484 2.175 1.00 83.06 699 GLU A C 1
ATOM 5418 O O . GLU A 1 699 ? 3.345 28.495 1.794 1.00 83.06 699 GLU A O 1
ATOM 5423 N N . LYS A 1 700 ? 4.052 26.405 1.388 1.00 80.00 700 LYS A N 1
ATOM 5424 C CA . LYS A 1 700 ? 3.659 26.370 -0.034 1.00 80.00 700 LYS A CA 1
ATOM 5425 C C . LYS A 1 700 ? 2.811 25.166 -0.434 1.00 80.00 700 LYS A C 1
ATOM 5427 O O . LYS A 1 700 ? 2.379 25.110 -1.593 1.00 80.00 700 LYS A O 1
ATOM 5432 N N . ASP A 1 701 ? 2.643 24.214 0.476 1.00 82.00 701 ASP A N 1
ATOM 5433 C CA . ASP A 1 701 ? 1.968 22.947 0.230 1.00 82.00 701 ASP A CA 1
ATOM 5434 C C . ASP A 1 701 ? 0.854 22.754 1.253 1.00 82.00 701 ASP A C 1
ATOM 5436 O O . ASP A 1 701 ? 1.036 23.015 2.451 1.00 82.00 701 ASP A O 1
ATOM 5440 N N . ARG A 1 702 ? -0.282 22.261 0.755 1.00 89.50 702 ARG A N 1
ATOM 5441 C CA . ARG A 1 702 ? -1.453 21.981 1.578 1.00 89.50 702 ARG A CA 1
ATOM 5442 C C . ARG A 1 702 ? -1.160 20.816 2.503 1.00 89.50 702 ARG A C 1
ATOM 5444 O O . ARG A 1 702 ? -0.433 19.892 2.142 1.00 89.50 702 ARG A O 1
ATOM 5451 N N . GLY A 1 703 ? -1.768 20.823 3.676 1.00 93.62 703 GLY A N 1
ATOM 5452 C CA . GLY A 1 703 ? -1.665 19.675 4.553 1.00 93.62 703 GLY A CA 1
ATOM 5453 C C . GLY A 1 703 ? -2.219 19.906 5.938 1.00 93.62 703 GLY A C 1
ATOM 5454 O O . GLY A 1 703 ? -2.944 20.863 6.202 1.00 93.62 703 GLY A O 1
ATOM 5455 N N . LEU A 1 704 ? -1.835 18.997 6.819 1.00 95.06 704 LEU A N 1
ATOM 5456 C CA . LEU A 1 704 ? -2.286 18.919 8.196 1.00 95.06 704 LEU A CA 1
ATOM 5457 C C . LEU A 1 704 ? -1.386 19.731 9.121 1.00 95.06 704 LEU A C 1
ATOM 5459 O O . LEU A 1 704 ? -0.177 19.843 8.892 1.00 95.06 704 LEU A O 1
ATOM 5463 N N . ASN A 1 705 ? -1.954 20.230 10.212 1.00 95.75 705 ASN A N 1
ATOM 5464 C CA . ASN A 1 705 ? -1.208 20.913 11.258 1.00 95.75 705 ASN A CA 1
ATOM 5465 C C . ASN A 1 705 ? -0.398 19.906 12.101 1.00 95.75 705 ASN A C 1
ATOM 5467 O O . ASN A 1 705 ? -0.984 19.049 12.772 1.00 95.75 705 ASN A O 1
ATOM 5471 N N . PRO A 1 706 ? 0.945 19.962 12.103 1.00 93.19 706 PRO A N 1
ATOM 5472 C CA . PRO A 1 706 ? 1.758 19.151 13.000 1.00 93.19 706 PRO A CA 1
ATOM 5473 C C . PRO A 1 706 ? 1.725 19.702 14.429 1.00 93.19 706 PRO A C 1
ATOM 5475 O O . PRO A 1 706 ? 1.571 20.903 14.651 1.00 93.19 706 PRO A O 1
ATOM 5478 N N . ILE A 1 707 ? 2.024 18.856 15.418 1.00 89.44 707 ILE A N 1
ATOM 5479 C CA . ILE A 1 707 ? 2.336 19.357 16.765 1.00 89.44 707 ILE A CA 1
ATOM 5480 C C . ILE A 1 707 ? 3.605 20.225 16.723 1.00 89.44 707 ILE A C 1
ATOM 5482 O O . ILE A 1 707 ? 4.712 19.735 16.488 1.00 89.44 707 ILE A O 1
ATOM 5486 N N . SER A 1 708 ? 3.445 21.519 17.016 1.00 90.62 708 SER A N 1
ATOM 5487 C CA . SER A 1 708 ? 4.537 22.484 17.170 1.00 90.62 708 SER A CA 1
ATOM 5488 C C . SER A 1 708 ? 4.255 23.451 18.316 1.00 90.62 708 SER A C 1
ATOM 5490 O O . SER A 1 708 ? 3.444 24.364 18.189 1.00 90.62 708 SER A O 1
ATOM 5492 N N . PHE A 1 709 ? 4.976 23.300 19.430 1.00 89.56 709 PHE A N 1
ATOM 5493 C CA . PHE A 1 709 ? 4.778 24.123 20.632 1.00 89.56 709 PHE A CA 1
ATOM 5494 C C . PHE A 1 709 ? 4.932 25.622 20.378 1.00 89.56 709 PHE A C 1
ATOM 5496 O O . PHE A 1 709 ? 4.172 26.418 20.913 1.00 89.56 709 PHE A O 1
ATOM 5503 N N . LYS A 1 710 ? 5.888 26.016 19.527 1.00 90.94 710 LYS A N 1
ATOM 5504 C CA . LYS A 1 710 ? 6.083 27.427 19.170 1.00 90.94 710 LYS A CA 1
ATOM 5505 C C . LYS A 1 710 ? 4.850 27.988 18.460 1.00 90.94 710 LYS A C 1
ATOM 5507 O O . LYS A 1 710 ? 4.439 29.101 18.763 1.00 90.94 710 LYS A O 1
ATOM 5512 N N . ARG A 1 711 ? 4.276 27.225 17.525 1.00 90.81 711 ARG A N 1
ATOM 5513 C CA . ARG A 1 711 ? 3.094 27.652 16.765 1.00 90.81 711 ARG A CA 1
ATOM 5514 C C . ARG A 1 711 ? 1.859 27.678 17.658 1.00 90.81 711 ARG A C 1
ATOM 5516 O O . ARG A 1 711 ? 1.202 28.704 17.699 1.00 90.81 711 ARG A O 1
ATOM 5523 N N . VAL A 1 712 ? 1.641 26.628 18.455 1.00 91.38 712 VAL A N 1
ATOM 5524 C CA . VAL A 1 712 ? 0.553 26.570 19.446 1.00 91.38 712 VAL A CA 1
ATOM 5525 C C . VAL A 1 712 ? 0.623 27.763 20.402 1.00 91.38 712 VAL A C 1
ATOM 5527 O O . VAL A 1 712 ? -0.340 28.508 20.509 1.00 91.38 712 VAL A O 1
ATOM 5530 N N . ARG A 1 713 ? 1.781 28.030 21.019 1.00 94.94 713 ARG A N 1
ATOM 5531 C CA . ARG A 1 713 ? 1.981 29.198 21.896 1.00 94.94 713 ARG A CA 1
ATOM 5532 C C . ARG A 1 713 ? 1.643 30.514 21.201 1.00 94.94 713 ARG A C 1
ATOM 5534 O O . ARG A 1 713 ? 0.997 31.377 21.789 1.00 94.94 713 ARG A O 1
ATOM 5541 N N . ASN A 1 714 ? 2.148 30.704 19.984 1.00 95.19 714 ASN A N 1
ATOM 5542 C CA . ASN A 1 714 ? 1.936 31.941 19.239 1.00 95.19 714 ASN A CA 1
ATOM 5543 C C . ASN A 1 714 ? 0.462 32.134 18.892 1.00 95.19 714 ASN A C 1
ATOM 5545 O O . ASN A 1 714 ? -0.042 33.245 19.023 1.00 95.19 714 ASN A O 1
ATOM 5549 N N . GLU A 1 715 ? -0.216 31.057 18.515 1.00 95.94 715 GLU A N 1
ATOM 5550 C CA . GLU A 1 715 ? -1.626 31.093 18.165 1.00 95.94 715 GLU A CA 1
ATOM 5551 C C . GLU A 1 715 ? -2.507 31.356 19.385 1.00 95.94 715 GLU A C 1
ATOM 5553 O O . GLU A 1 715 ? -3.336 32.257 19.348 1.00 95.94 715 GLU A O 1
ATOM 5558 N N . ILE A 1 716 ? -2.241 30.695 20.518 1.00 96.50 716 ILE A N 1
ATOM 5559 C CA . ILE A 1 716 ? -2.909 30.977 21.800 1.00 96.50 716 ILE A CA 1
ATOM 5560 C C . ILE A 1 716 ? -2.750 32.452 22.185 1.00 96.50 716 ILE A C 1
ATOM 5562 O O . ILE A 1 716 ? -3.712 33.116 22.573 1.00 96.50 716 ILE A O 1
ATOM 5566 N N . LYS A 1 717 ? -1.534 32.995 22.053 1.00 96.75 717 LYS A N 1
ATOM 5567 C CA . LYS A 1 717 ? -1.276 34.416 22.315 1.00 96.75 717 LYS A CA 1
ATOM 5568 C C . LYS A 1 717 ? -2.028 35.330 21.352 1.00 96.75 717 LYS A C 1
ATOM 5570 O O . LYS A 1 717 ? -2.503 36.375 21.789 1.00 96.75 717 LYS A O 1
ATOM 5575 N N . ARG A 1 718 ? -2.122 34.963 20.070 1.00 96.88 718 ARG A N 1
ATOM 5576 C CA . ARG A 1 718 ? -2.866 35.724 19.061 1.00 96.88 718 ARG A CA 1
ATOM 5577 C C . ARG A 1 718 ? -4.348 35.766 19.416 1.00 96.88 718 ARG A C 1
ATOM 5579 O O . ARG A 1 718 ? -4.870 36.859 19.609 1.00 96.88 718 ARG A O 1
ATOM 5586 N N . VAL A 1 719 ? -4.990 34.610 19.598 1.00 96.38 719 VAL A N 1
ATOM 5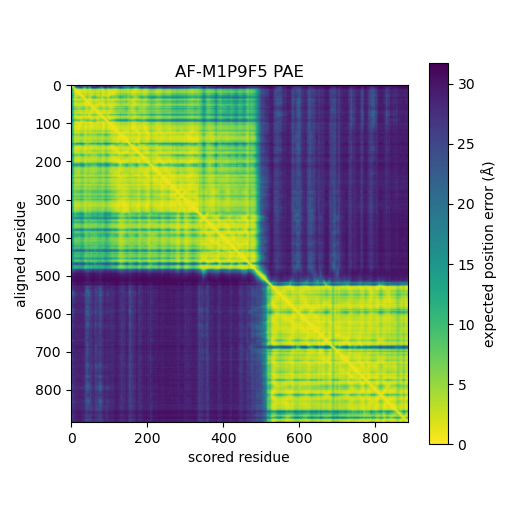587 C CA . VAL A 1 719 ? -6.438 34.545 19.850 1.00 96.38 719 VAL A CA 1
ATOM 5588 C C . VAL A 1 719 ? -6.827 35.211 21.166 1.00 96.38 719 VAL A C 1
ATOM 5590 O O . VAL A 1 719 ? -7.805 35.944 21.201 1.00 96.38 719 VAL A O 1
ATOM 5593 N N . ARG A 1 720 ? -6.029 35.075 22.235 1.00 96.25 720 ARG A N 1
ATOM 5594 C CA . ARG A 1 720 ? -6.300 35.772 23.508 1.00 96.25 720 ARG A CA 1
ATOM 5595 C C . ARG A 1 720 ? -6.096 37.286 23.429 1.00 96.25 720 ARG A C 1
ATOM 5597 O O . ARG A 1 720 ? -6.669 38.015 24.232 1.00 96.25 720 ARG A O 1
ATOM 5604 N N . LYS A 1 721 ? -5.250 37.761 22.510 1.00 95.81 721 LYS A N 1
ATOM 5605 C CA . LYS A 1 721 ? -5.052 39.195 22.262 1.00 95.81 721 LYS A CA 1
ATOM 5606 C C . LYS A 1 721 ? -6.187 39.776 21.420 1.00 95.81 721 LYS A C 1
ATOM 5608 O O . LYS A 1 721 ? -6.571 40.919 21.636 1.00 95.81 721 LYS A O 1
ATOM 5613 N N . GLU A 1 722 ? -6.658 39.016 20.440 1.00 95.19 722 GLU A N 1
ATOM 5614 C CA . GLU A 1 722 ? -7.652 39.450 19.457 1.00 95.19 722 GLU A CA 1
ATOM 5615 C C . GLU A 1 722 ? -9.088 39.318 19.974 1.00 95.19 722 GLU A C 1
ATOM 5617 O O . GLU A 1 722 ? -9.919 40.182 19.706 1.00 95.19 722 GLU A O 1
ATOM 5622 N N . TYR A 1 723 ? -9.356 38.291 20.783 1.00 94.00 723 TYR A N 1
ATOM 5623 C CA . TYR A 1 723 ? -10.683 37.976 21.292 1.00 94.00 723 TYR A CA 1
ATOM 5624 C C . TYR A 1 723 ? -10.704 37.956 22.825 1.00 94.00 723 TYR A C 1
ATOM 5626 O O . TYR A 1 723 ? -9.925 37.259 23.489 1.00 94.00 723 TYR A O 1
ATOM 5634 N N . ALA A 1 724 ? -11.633 38.717 23.404 1.00 89.31 724 ALA A N 1
ATOM 5635 C CA . ALA A 1 724 ? -11.881 38.718 24.840 1.00 89.31 724 ALA A CA 1
ATOM 5636 C C . ALA A 1 724 ? -12.587 37.426 25.288 1.00 89.31 724 ALA A C 1
ATOM 5638 O O . ALA A 1 724 ? -13.279 36.774 24.505 1.00 89.31 724 ALA A O 1
ATOM 5639 N N . ASN A 1 725 ? -12.431 37.080 26.572 1.00 92.94 725 ASN A N 1
ATOM 5640 C CA . ASN A 1 725 ? -13.068 35.914 27.203 1.00 92.94 725 ASN A CA 1
ATOM 5641 C C . ASN A 1 725 ? -12.832 34.595 26.444 1.00 92.94 725 ASN A C 1
ATOM 5643 O O . ASN A 1 725 ? -13.727 33.757 26.346 1.00 92.94 725 ASN A O 1
ATOM 5647 N N . THR A 1 726 ? -11.625 34.434 25.896 1.00 96.25 726 THR A N 1
ATOM 5648 C CA . THR A 1 726 ? -11.257 33.281 25.072 1.00 96.25 726 THR A CA 1
ATOM 5649 C C . THR A 1 726 ? -10.948 32.052 25.917 1.00 96.25 726 THR A C 1
ATOM 5651 O O . THR A 1 726 ? -10.041 32.089 26.753 1.00 96.25 726 THR A O 1
ATOM 5654 N N . PHE A 1 727 ? -11.671 30.968 25.643 1.00 97.06 727 PHE A N 1
ATOM 5655 C CA . PHE A 1 727 ? -11.419 29.618 26.127 1.00 97.06 727 PHE A CA 1
ATOM 5656 C C . PHE A 1 727 ? -10.774 28.786 25.014 1.00 97.06 727 PHE A C 1
ATOM 5658 O O . PHE A 1 727 ? -11.350 28.607 23.940 1.00 97.06 727 PHE A O 1
ATOM 5665 N N . VAL A 1 728 ? -9.558 28.309 25.253 1.00 97.81 728 VAL A N 1
ATOM 5666 C CA . VAL A 1 728 ? -8.721 27.622 24.269 1.00 97.81 728 VAL A CA 1
ATOM 5667 C C . VAL A 1 728 ? -8.792 26.113 24.471 1.00 97.81 728 VAL A C 1
ATOM 5669 O O . VAL A 1 728 ? -8.320 25.596 25.485 1.00 97.81 728 VAL A O 1
ATOM 5672 N N . VAL A 1 729 ? -9.274 25.402 23.453 1.00 98.25 729 VAL A N 1
ATOM 5673 C CA . VAL A 1 729 ? -9.276 23.937 23.393 1.00 98.25 729 VAL A CA 1
ATOM 5674 C C . VAL A 1 729 ? -8.230 23.458 22.391 1.00 98.25 729 VAL A C 1
ATOM 5676 O O . VAL A 1 729 ? -8.256 23.816 21.212 1.00 98.25 729 VAL A O 1
ATOM 5679 N N . LEU A 1 730 ? -7.307 22.608 22.834 1.00 98.12 730 LEU A N 1
ATOM 5680 C CA . LEU A 1 730 ? -6.441 21.863 21.923 1.00 98.12 730 LEU A CA 1
ATOM 5681 C C . LEU A 1 730 ? -7.074 20.510 21.614 1.00 98.12 730 LEU A C 1
ATOM 5683 O O . LEU A 1 730 ? -7.444 19.775 22.529 1.00 98.12 730 LEU A O 1
ATOM 5687 N N . PHE A 1 731 ? -7.137 20.171 20.328 1.00 97.88 731 PHE A N 1
ATOM 5688 C CA . PHE A 1 731 ? -7.808 18.979 19.810 1.00 97.88 731 PHE A CA 1
ATOM 5689 C C . PHE A 1 731 ? -6.816 18.061 19.065 1.00 97.88 731 PHE A C 1
ATOM 5691 O O . PHE A 1 731 ? -6.770 18.061 17.828 1.00 97.88 731 PHE A O 1
ATOM 5698 N N . PRO A 1 732 ? -5.903 17.374 19.789 1.00 97.62 732 PRO A N 1
ATOM 5699 C CA . PRO A 1 732 ? -4.854 16.579 19.168 1.00 97.62 732 PRO A CA 1
ATOM 5700 C C . PRO A 1 732 ? -5.314 15.169 18.775 1.00 97.62 732 PRO A C 1
ATOM 5702 O O . PRO A 1 732 ? -5.840 14.417 19.596 1.00 97.62 732 PRO A O 1
ATOM 5705 N N . HIS A 1 733 ? -4.949 14.753 17.564 1.00 97.19 733 HIS A N 1
ATOM 5706 C CA . HIS A 1 733 ? -4.993 13.354 17.155 1.00 97.19 733 HIS A CA 1
ATOM 5707 C C . HIS A 1 733 ? -3.671 12.658 17.500 1.00 97.19 733 HIS A C 1
ATOM 5709 O O . HIS A 1 733 ? -2.610 12.956 16.925 1.00 97.19 733 HIS A O 1
ATOM 5715 N N . TRP A 1 734 ? -3.700 11.738 18.463 1.00 95.88 734 TRP A N 1
ATOM 5716 C CA . TRP A 1 734 ? -2.494 11.115 19.002 1.00 95.88 734 TRP A CA 1
ATOM 5717 C C . TRP A 1 734 ? -2.755 9.801 19.745 1.00 95.88 734 TRP A C 1
ATOM 5719 O O . TRP A 1 734 ? -3.877 9.335 19.897 1.00 95.88 734 TRP A O 1
ATOM 5729 N N . GLY A 1 735 ? -1.670 9.231 20.261 1.00 92.50 735 GLY A N 1
ATOM 5730 C CA . GLY A 1 735 ? -1.721 8.082 21.149 1.00 92.50 735 GLY A CA 1
ATOM 5731 C C . GLY A 1 735 ? -1.676 6.730 20.447 1.00 92.50 735 GLY A C 1
ATOM 5732 O O . GLY A 1 735 ? -1.752 6.638 19.221 1.00 92.50 735 GLY A O 1
ATOM 5733 N N . PRO A 1 736 ? -1.423 5.666 21.220 1.00 91.88 736 PRO A N 1
ATOM 5734 C CA . PRO A 1 736 ? -1.431 4.307 20.712 1.00 91.88 736 PRO A CA 1
ATOM 5735 C C . PRO A 1 736 ? -2.869 3.804 20.523 1.00 91.88 736 PRO A C 1
ATOM 5737 O O . PRO A 1 736 ? -3.691 3.900 21.429 1.00 91.88 736 PRO A O 1
ATOM 5740 N N . ASN A 1 737 ? -3.160 3.209 19.365 1.00 92.38 737 ASN A N 1
ATOM 5741 C CA . ASN A 1 737 ? -4.471 2.628 19.071 1.00 92.38 737 ASN A CA 1
ATOM 5742 C C . ASN A 1 737 ? -4.835 1.544 20.105 1.00 92.38 737 ASN A C 1
ATOM 5744 O O . ASN A 1 737 ? -4.059 0.603 20.295 1.00 92.38 737 ASN A O 1
ATOM 5748 N N . TYR A 1 738 ? -6.034 1.643 20.690 1.00 94.88 738 TYR A N 1
ATOM 5749 C CA . TYR A 1 738 ? -6.629 0.690 21.639 1.00 94.88 738 TYR A CA 1
ATOM 5750 C C . TYR A 1 738 ? -5.752 0.408 22.864 1.00 94.88 738 TYR A C 1
ATOM 5752 O O . TYR A 1 738 ? -5.680 -0.715 23.354 1.00 94.88 738 TYR A O 1
ATOM 5760 N N . LYS A 1 739 ? -5.018 1.416 23.333 1.00 94.94 739 LYS A N 1
ATOM 5761 C CA . LYS A 1 739 ? -4.188 1.322 24.534 1.00 94.94 739 LYS A CA 1
ATOM 5762 C C . LYS A 1 739 ? -4.384 2.564 25.383 1.00 94.94 739 LYS A C 1
ATOM 5764 O O . LYS A 1 739 ? -4.756 3.613 24.872 1.00 94.94 739 LYS A O 1
ATOM 5769 N N . TRP A 1 740 ? -4.073 2.444 26.664 1.00 94.12 740 TRP A N 1
ATOM 5770 C CA . TRP A 1 740 ? -3.953 3.567 27.593 1.00 94.12 740 TRP A CA 1
ATOM 5771 C C . TRP A 1 740 ? -2.829 4.530 27.195 1.00 94.12 740 TRP A C 1
ATOM 5773 O O . TRP A 1 740 ? -2.011 4.212 26.316 1.00 94.12 740 TRP A O 1
ATOM 5783 N N . ARG A 1 741 ? -2.804 5.725 27.799 1.00 93.50 741 ARG A N 1
ATOM 5784 C CA . ARG A 1 741 ? -1.867 6.778 27.396 1.00 93.50 741 ARG A CA 1
ATOM 5785 C C . ARG A 1 741 ? -0.417 6.311 27.476 1.00 93.50 741 ARG A C 1
ATOM 5787 O O . ARG A 1 741 ? -0.009 5.553 28.351 1.00 93.50 741 ARG A O 1
ATOM 5794 N N . SER A 1 742 ? 0.397 6.835 26.571 1.00 92.56 742 SER A N 1
ATOM 5795 C CA . SER A 1 742 ? 1.853 6.674 26.620 1.00 92.56 742 SER A CA 1
ATOM 5796 C C . SER A 1 742 ? 2.526 7.817 27.383 1.00 92.56 742 SER A C 1
ATOM 5798 O O . SER A 1 742 ? 2.048 8.952 27.360 1.00 92.56 742 SER A O 1
ATOM 5800 N N . ASP A 1 743 ? 3.721 7.582 27.933 1.00 90.19 743 ASP A N 1
ATOM 5801 C CA . ASP A 1 743 ? 4.528 8.651 28.549 1.00 90.19 743 ASP A CA 1
ATOM 5802 C C . ASP A 1 743 ? 4.835 9.790 27.572 1.00 90.19 743 ASP A C 1
ATOM 5804 O O . ASP A 1 743 ? 5.007 10.947 27.954 1.00 90.19 743 ASP A O 1
ATOM 5808 N N . ARG A 1 744 ? 4.924 9.468 26.274 1.00 89.25 744 ARG A N 1
ATOM 5809 C CA . ARG A 1 744 ? 5.105 10.479 25.234 1.00 89.25 744 ARG A CA 1
ATOM 5810 C C . ARG A 1 744 ? 3.892 11.400 25.155 1.00 89.25 744 ARG A C 1
ATOM 5812 O O . ARG A 1 744 ? 4.102 12.605 25.065 1.00 89.25 744 ARG A O 1
ATOM 5819 N N . GLN A 1 745 ? 2.669 10.864 25.179 1.00 92.62 745 GLN A N 1
ATOM 5820 C CA . GLN A 1 745 ? 1.468 11.703 25.234 1.00 92.62 745 GLN A CA 1
ATOM 5821 C C . GLN A 1 745 ? 1.498 12.585 26.479 1.00 92.62 745 GLN A C 1
ATOM 5823 O O . GLN A 1 745 ? 1.306 13.787 26.349 1.00 92.62 745 GLN A O 1
ATOM 5828 N N . ALA A 1 746 ? 1.837 12.022 27.642 1.00 91.69 746 ALA A N 1
ATOM 5829 C CA . ALA A 1 746 ? 1.880 12.767 28.900 1.00 91.69 746 ALA A CA 1
ATOM 5830 C C . ALA A 1 746 ? 2.819 13.975 28.847 1.00 91.69 746 ALA A C 1
ATOM 5832 O O . ALA A 1 746 ? 2.413 15.101 29.118 1.00 91.69 746 ALA A O 1
ATOM 5833 N N . ARG A 1 747 ? 4.053 13.770 28.370 1.00 90.31 747 ARG A N 1
ATOM 5834 C CA . ARG A 1 747 ? 5.029 14.859 28.209 1.00 90.31 747 ARG A CA 1
ATOM 5835 C C . ARG A 1 747 ? 4.593 15.920 27.199 1.00 90.31 747 ARG A C 1
ATOM 5837 O O . ARG A 1 747 ? 4.905 17.097 27.374 1.00 90.31 747 ARG A O 1
ATOM 5844 N N . LEU A 1 748 ? 3.939 15.518 26.105 1.00 91.81 748 LEU A N 1
ATOM 5845 C CA . LEU A 1 748 ? 3.432 16.473 25.115 1.00 91.81 748 LEU A CA 1
ATOM 5846 C C . LEU A 1 748 ? 2.277 17.296 25.699 1.00 91.81 748 LEU A C 1
ATOM 5848 O O . LEU A 1 748 ? 2.276 18.513 25.534 1.00 91.81 748 LEU A O 1
ATOM 5852 N N . ALA A 1 749 ? 1.350 16.641 26.397 1.00 92.19 749 ALA A N 1
ATOM 5853 C CA . ALA A 1 749 ? 0.185 17.259 27.011 1.00 92.19 749 ALA A CA 1
ATOM 5854 C C . ALA A 1 749 ? 0.570 18.264 28.103 1.00 92.19 749 ALA A C 1
ATOM 5856 O O . ALA A 1 749 ? 0.159 19.419 28.039 1.00 92.19 749 ALA A O 1
ATOM 5857 N N . GLU A 1 750 ? 1.445 17.876 29.034 1.00 89.56 750 GLU A N 1
ATOM 5858 C CA . GLU A 1 750 ? 1.944 18.768 30.087 1.00 89.56 750 GLU A CA 1
ATOM 5859 C C . GLU A 1 750 ? 2.588 20.028 29.488 1.00 89.56 750 GLU A C 1
ATOM 5861 O O . GLU A 1 750 ? 2.377 21.151 29.947 1.00 89.56 750 GLU A O 1
ATOM 5866 N N . ARG A 1 751 ? 3.357 19.862 28.406 1.00 89.12 751 ARG A N 1
ATOM 5867 C CA . ARG A 1 751 ? 3.968 20.999 27.720 1.00 89.12 751 ARG A CA 1
ATOM 5868 C C . ARG A 1 751 ? 2.932 21.878 27.026 1.00 89.12 751 ARG A C 1
ATOM 5870 O O . ARG A 1 751 ? 3.089 23.088 27.067 1.00 89.12 751 ARG A O 1
ATOM 5877 N N . MET A 1 752 ? 1.902 21.301 26.411 1.00 91.00 752 MET A N 1
ATOM 5878 C CA . MET A 1 752 ? 0.805 22.048 25.786 1.00 91.00 752 MET A CA 1
ATOM 5879 C C . MET A 1 752 ? -0.002 22.868 26.803 1.00 91.00 752 MET A C 1
ATOM 5881 O O . MET A 1 752 ? -0.300 24.028 26.530 1.00 91.00 752 MET A O 1
ATOM 5885 N N . LEU A 1 753 ? -0.287 22.311 27.984 1.00 91.12 753 LEU A N 1
ATOM 5886 C CA . LEU A 1 753 ? -0.951 23.032 29.078 1.00 91.12 753 LEU A CA 1
ATOM 5887 C C . LEU A 1 753 ? -0.141 24.257 29.518 1.00 91.12 753 LEU A C 1
ATOM 5889 O O . LEU A 1 753 ? -0.686 25.357 29.620 1.00 91.12 753 LEU A O 1
ATOM 5893 N N . LYS A 1 754 ? 1.186 24.105 29.640 1.00 90.25 754 LYS A N 1
ATOM 5894 C CA . LYS A 1 754 ? 2.116 25.214 29.927 1.00 90.25 754 LYS A CA 1
ATOM 5895 C C . LYS A 1 754 ? 2.130 26.306 28.850 1.00 90.25 754 LYS A C 1
ATOM 5897 O O . LYS A 1 754 ? 2.519 27.431 29.151 1.00 90.25 754 LYS A O 1
ATOM 5902 N N . GLU A 1 755 ? 1.720 26.011 27.612 1.00 91.38 755 GLU A N 1
ATOM 5903 C CA . GLU A 1 755 ? 1.584 27.026 26.554 1.00 91.38 755 GLU A CA 1
ATOM 5904 C C . GLU A 1 755 ? 0.280 27.844 26.652 1.00 91.38 755 GLU A C 1
ATOM 5906 O O . GLU A 1 755 ? 0.114 28.801 25.893 1.00 91.38 755 GLU A O 1
ATOM 5911 N N . GLY A 1 756 ? -0.612 27.518 27.598 1.00 91.44 756 GLY A N 1
ATOM 5912 C CA . GLY A 1 756 ? -1.802 28.310 27.931 1.00 91.44 756 GLY A CA 1
ATOM 5913 C C . GLY A 1 756 ? -3.128 27.778 27.377 1.00 91.44 756 GLY A C 1
ATOM 5914 O O . GLY A 1 756 ? -4.049 28.573 27.174 1.00 91.44 756 GLY A O 1
ATOM 5915 N N . ALA A 1 757 ? -3.221 26.475 27.097 1.00 94.12 757 ALA A N 1
ATOM 5916 C CA . ALA A 1 757 ? -4.477 25.809 26.738 1.00 94.12 757 ALA A CA 1
ATOM 5917 C C . ALA A 1 757 ? -5.390 25.656 27.961 1.00 94.12 757 ALA A C 1
ATOM 5919 O O . ALA A 1 757 ? -4.903 25.262 29.011 1.00 94.12 757 ALA A O 1
ATOM 5920 N N . ASP A 1 758 ? -6.691 25.915 27.851 1.00 95.50 758 ASP A N 1
ATOM 5921 C CA . ASP A 1 758 ? -7.618 25.737 28.983 1.00 95.50 758 ASP A CA 1
ATOM 5922 C C . ASP A 1 758 ? -8.121 24.285 29.084 1.00 95.50 758 ASP A C 1
ATOM 5924 O O . ASP A 1 758 ? -8.369 23.769 30.174 1.00 95.50 758 ASP A O 1
ATOM 5928 N N . LEU A 1 759 ? -8.216 23.608 27.936 1.00 97.00 759 LEU A N 1
ATOM 5929 C CA . LEU A 1 759 ? -8.618 22.210 27.817 1.00 97.00 759 LEU A CA 1
ATOM 5930 C C . LEU A 1 759 ? -7.787 21.509 26.738 1.00 97.00 759 LEU A C 1
ATOM 5932 O O . LEU A 1 759 ? -7.597 22.036 25.640 1.00 97.00 759 LEU A O 1
ATOM 5936 N N . ILE A 1 760 ? -7.335 20.288 27.022 1.00 97.50 760 ILE A N 1
ATOM 5937 C CA . ILE A 1 760 ? -6.841 19.364 25.996 1.00 97.50 760 ILE A CA 1
ATOM 5938 C C . ILE A 1 760 ? -7.839 18.222 25.863 1.00 97.50 760 ILE A C 1
ATOM 5940 O O . ILE A 1 760 ? -8.096 17.502 26.827 1.00 97.50 760 ILE A O 1
ATOM 5944 N N . LEU A 1 761 ? -8.356 18.042 24.652 1.00 97.75 761 LEU A N 1
ATOM 5945 C CA . LEU A 1 761 ? -9.324 17.012 24.312 1.00 97.75 761 LEU A CA 1
ATOM 5946 C C . LEU A 1 761 ? -8.761 16.155 23.175 1.00 97.75 761 LEU A C 1
ATOM 5948 O O . LEU A 1 761 ? -8.905 16.480 22.000 1.00 97.75 761 LEU A O 1
ATOM 5952 N N . GLY A 1 762 ? -8.032 15.100 23.529 1.00 97.69 762 GLY A N 1
ATOM 5953 C CA . GLY A 1 762 ? -7.400 14.226 22.547 1.00 97.69 762 GLY A CA 1
ATOM 5954 C C . GLY A 1 762 ? -8.366 13.238 21.898 1.00 97.69 762 GLY A C 1
ATOM 5955 O O . GLY A 1 762 ? -9.447 12.962 22.415 1.00 97.69 762 GLY A O 1
ATOM 5956 N N . HIS A 1 763 ? -7.938 12.652 20.786 1.00 97.00 763 HIS A N 1
ATOM 5957 C CA . HIS A 1 763 ? -8.595 11.534 20.098 1.00 97.00 763 HIS A CA 1
ATOM 5958 C C . HIS A 1 763 ? -7.545 10.708 19.321 1.00 97.00 763 HIS A C 1
ATOM 5960 O O . HIS A 1 763 ? -6.350 11.014 19.380 1.00 97.00 763 HIS A O 1
ATOM 5966 N N . GLY A 1 764 ? -7.942 9.641 18.616 1.00 93.69 764 GLY A N 1
ATOM 5967 C CA . GLY A 1 764 ? -7.035 8.768 17.852 1.00 93.69 764 GLY A CA 1
ATOM 5968 C C . GLY A 1 764 ? -6.578 7.481 18.526 1.00 93.69 764 GLY A C 1
ATOM 5969 O O . GLY A 1 764 ? -6.071 6.576 17.859 1.00 93.69 764 GLY A O 1
ATOM 5970 N N . ALA A 1 765 ? -6.802 7.336 19.834 1.00 95.31 765 ALA A N 1
ATOM 5971 C CA . ALA A 1 765 ? -6.598 6.055 20.508 1.00 95.31 765 ALA A CA 1
ATOM 5972 C C . ALA A 1 765 ? -7.754 5.067 20.247 1.00 95.31 765 ALA A C 1
ATOM 5974 O O . ALA A 1 765 ? -7.646 3.905 20.631 1.00 95.31 765 ALA A O 1
ATOM 5975 N N . HIS A 1 766 ? -8.844 5.501 19.598 1.00 95.81 766 HIS A N 1
ATOM 5976 C CA . HIS A 1 766 ? -10.094 4.758 19.351 1.00 95.81 766 HIS A CA 1
ATOM 5977 C C . HIS A 1 766 ? -10.885 4.315 20.598 1.00 95.81 766 HIS A C 1
ATOM 5979 O O . HIS A 1 766 ? -11.949 3.715 20.470 1.00 95.81 766 HIS A O 1
ATOM 5985 N N . MET A 1 767 ? -10.399 4.618 21.799 1.00 96.12 767 MET A N 1
ATOM 5986 C CA . MET A 1 767 ? -11.070 4.392 23.082 1.00 96.12 767 MET A CA 1
ATOM 5987 C C . MET A 1 767 ? -10.896 5.620 23.978 1.00 96.12 767 MET A C 1
ATOM 5989 O O . MET A 1 767 ? -10.005 6.446 23.737 1.00 96.12 767 MET A O 1
ATOM 5993 N N . ILE A 1 768 ? -11.723 5.722 25.017 1.00 96.12 768 ILE A N 1
ATOM 5994 C CA . ILE A 1 768 ? -11.513 6.675 26.102 1.00 96.12 768 ILE A CA 1
ATOM 5995 C C . ILE A 1 768 ? -10.181 6.370 26.801 1.00 96.12 768 ILE A C 1
ATOM 5997 O O . ILE A 1 768 ? -9.869 5.213 27.082 1.00 96.12 768 ILE A O 1
ATOM 6001 N N . GLN A 1 769 ? -9.375 7.398 27.045 1.00 95.69 769 GLN A N 1
ATOM 6002 C CA . GLN A 1 769 ? -8.139 7.300 27.826 1.00 95.69 769 GLN A CA 1
ATOM 6003 C C . GLN A 1 769 ? -8.276 8.080 29.138 1.00 95.69 769 GLN A C 1
ATOM 6005 O O . GLN A 1 769 ? -9.333 8.615 29.461 1.00 95.69 769 GLN A O 1
ATOM 6010 N N . GLU A 1 770 ? -7.192 8.115 29.904 1.00 93.19 770 GLU A N 1
ATOM 6011 C CA . GLU A 1 770 ? -7.096 8.805 31.179 1.00 93.19 770 GLU A CA 1
ATOM 6012 C C . GLU A 1 770 ? -7.552 10.269 31.103 1.00 93.19 770 GLU A C 1
ATOM 6014 O O . GLU A 1 770 ? -7.432 10.948 30.077 1.00 93.19 770 GLU A O 1
ATOM 6019 N N . ILE A 1 771 ? -8.043 10.751 32.240 1.00 91.81 771 ILE A N 1
ATOM 6020 C CA . ILE A 1 771 ? -8.396 12.146 32.483 1.00 91.81 771 ILE A CA 1
ATOM 6021 C C . ILE A 1 771 ? -7.454 12.633 33.578 1.00 91.81 771 ILE A C 1
ATOM 6023 O O . ILE A 1 771 ? -7.168 11.884 34.505 1.00 91.81 771 ILE A O 1
ATOM 6027 N N . GLU A 1 772 ? -6.951 13.854 33.478 1.00 89.56 772 GLU A N 1
ATOM 6028 C CA . GLU A 1 772 ? -6.097 14.473 34.485 1.00 89.56 772 GLU A CA 1
ATOM 6029 C C . GLU A 1 772 ? -6.496 15.936 34.682 1.00 89.56 772 GLU A C 1
ATOM 6031 O O . GLU A 1 772 ? -6.874 16.626 33.732 1.00 89.56 772 GLU A O 1
ATOM 6036 N N . LYS A 1 773 ? -6.356 16.412 35.919 1.00 87.06 773 LYS A N 1
ATOM 6037 C CA . LYS A 1 773 ? -6.485 17.821 36.286 1.00 87.06 773 LYS A CA 1
ATOM 6038 C C . LYS A 1 773 ? -5.116 18.386 36.647 1.00 87.06 773 LYS A C 1
ATOM 6040 O O . LYS A 1 773 ? -4.414 17.815 37.483 1.00 87.06 773 LYS A O 1
ATOM 6045 N N . HIS A 1 774 ? -4.754 19.505 36.032 1.00 84.94 774 HIS A N 1
ATOM 6046 C CA . HIS A 1 774 ? -3.522 20.250 36.301 1.00 84.94 774 HIS A CA 1
ATOM 6047 C C . HIS A 1 774 ? -3.917 21.675 36.686 1.00 84.94 774 HIS A C 1
ATOM 6049 O O . HIS A 1 774 ? -4.345 22.450 35.836 1.00 84.94 774 HIS A O 1
ATOM 6055 N N . ASP A 1 775 ? -3.838 21.999 37.976 1.00 82.00 775 ASP A N 1
ATOM 6056 C CA . ASP A 1 775 ? -4.389 23.233 38.549 1.00 82.00 775 ASP A CA 1
ATOM 6057 C C . ASP A 1 775 ? -5.875 23.432 38.166 1.00 82.00 775 ASP A C 1
ATOM 6059 O O . ASP A 1 775 ? -6.733 22.667 38.612 1.00 82.00 775 ASP A O 1
ATOM 6063 N N . ASN A 1 776 ? -6.178 24.419 37.317 1.00 80.00 776 ASN A N 1
ATOM 6064 C CA . ASN A 1 776 ? -7.527 24.715 36.811 1.00 80.00 776 ASN A CA 1
ATOM 6065 C C . ASN A 1 776 ? -7.745 24.247 35.357 1.00 80.00 776 ASN A C 1
ATOM 6067 O O . ASN A 1 776 ? -8.699 24.666 34.712 1.00 80.00 776 ASN A O 1
ATOM 6071 N N . GLN A 1 777 ? -6.851 23.421 34.809 1.00 89.94 777 GLN A N 1
ATOM 6072 C CA . GLN A 1 777 ? -6.921 22.928 33.433 1.00 89.94 777 GLN A CA 1
ATOM 6073 C C . GLN A 1 777 ? -7.240 21.432 33.414 1.00 89.94 777 GLN A C 1
ATOM 6075 O O . GLN A 1 777 ? -6.714 20.658 34.220 1.00 89.94 777 GLN A O 1
ATOM 6080 N N . TRP A 1 778 ? -8.054 21.013 32.445 1.00 91.94 778 TRP A N 1
ATOM 6081 C CA . TRP A 1 778 ? -8.359 19.600 32.224 1.00 91.94 778 TRP A CA 1
ATOM 6082 C C . TRP A 1 778 ? -7.636 19.046 31.003 1.00 91.94 778 TRP A C 1
ATOM 6084 O O . TRP A 1 778 ? -7.502 19.691 29.960 1.00 91.94 778 TRP A O 1
ATOM 6094 N N . LEU A 1 779 ? -7.200 17.800 31.139 1.00 94.44 779 LEU A N 1
ATOM 6095 C CA . LEU A 1 779 ? -6.579 17.009 30.095 1.00 94.44 779 LEU A CA 1
ATOM 6096 C C . LEU A 1 779 ? -7.320 15.685 29.974 1.00 94.44 779 LEU A C 1
ATOM 6098 O O . LEU A 1 779 ? -7.313 14.870 30.890 1.00 94.44 779 LEU A O 1
ATOM 6102 N N . ILE A 1 780 ? -7.918 15.457 28.814 1.00 96.00 780 ILE A N 1
ATOM 6103 C CA . ILE A 1 780 ? -8.526 14.185 28.440 1.00 96.00 780 ILE A CA 1
ATOM 6104 C C . ILE A 1 780 ? -7.676 13.622 27.310 1.00 96.00 780 ILE A C 1
ATOM 6106 O O . ILE A 1 780 ? -7.618 14.191 26.217 1.00 96.00 780 ILE A O 1
ATOM 6110 N N . TYR A 1 781 ? -6.968 12.525 27.573 1.00 96.69 781 TYR A N 1
ATOM 6111 C CA . TYR A 1 781 ? -5.981 12.005 26.623 1.00 96.69 781 TYR A CA 1
ATOM 6112 C C . TYR A 1 781 ? -6.616 11.487 25.331 1.00 96.69 781 TYR A C 1
ATOM 6114 O O . TYR A 1 781 ? -6.011 11.609 24.267 1.00 96.69 781 TYR A O 1
ATOM 6122 N N . SER A 1 782 ? -7.825 10.936 25.406 1.00 97.75 782 SER A N 1
ATOM 6123 C CA . SER A 1 782 ? -8.598 10.505 24.246 1.00 97.75 782 SER A CA 1
ATOM 6124 C C . SER A 1 782 ? -10.073 10.403 24.613 1.00 97.75 782 SER A C 1
ATOM 6126 O O . SER A 1 782 ? -10.395 9.756 25.608 1.00 97.75 782 SER A O 1
ATOM 6128 N N . ILE A 1 783 ? -10.957 10.974 23.795 1.00 97.94 783 ILE A N 1
ATOM 6129 C CA . ILE A 1 783 ? -12.401 10.686 23.819 1.00 97.94 783 ILE A CA 1
ATOM 6130 C C . ILE A 1 783 ? -12.793 9.508 22.917 1.00 97.94 783 ILE A C 1
ATOM 6132 O O . ILE A 1 783 ? -13.927 9.052 22.973 1.00 97.94 783 ILE A O 1
ATOM 6136 N N . GLY A 1 784 ? -11.850 8.947 22.154 1.00 97.19 784 GLY A N 1
ATOM 6137 C CA . GLY A 1 784 ? -12.040 7.724 21.372 1.00 97.19 784 GLY A CA 1
ATOM 6138 C C . GLY A 1 784 ? -12.787 7.918 20.052 1.00 97.19 784 GLY A C 1
ATOM 6139 O O . GLY A 1 784 ? -12.779 9.004 19.474 1.00 97.19 784 GLY A O 1
ATOM 6140 N N . ASN A 1 785 ? -13.387 6.835 19.558 1.00 96.88 785 ASN A N 1
ATOM 6141 C CA . ASN A 1 785 ? -14.242 6.884 18.373 1.00 96.88 785 ASN A CA 1
ATOM 6142 C C . ASN A 1 785 ? -15.587 7.526 18.726 1.00 96.88 785 ASN A C 1
ATOM 6144 O O . ASN A 1 785 ? -16.067 7.363 19.842 1.00 96.88 785 ASN A O 1
ATOM 6148 N N . PHE A 1 786 ? -16.225 8.197 17.772 1.00 96.94 786 PHE A N 1
ATOM 6149 C CA . PHE A 1 786 ? -17.626 8.592 17.895 1.00 96.94 786 PHE A CA 1
ATOM 6150 C C . PHE A 1 786 ? -18.515 7.710 17.026 1.00 96.94 786 PHE A C 1
ATOM 6152 O O . PHE A 1 786 ? -19.210 6.830 17.525 1.00 96.94 786 PHE A O 1
ATOM 6159 N N . MET A 1 787 ? -18.433 7.907 15.715 1.00 94.00 787 MET A N 1
ATOM 6160 C CA . MET A 1 787 ? -19.125 7.116 14.710 1.00 94.00 787 MET A CA 1
ATOM 6161 C C . MET A 1 787 ? -18.064 6.683 13.714 1.00 94.00 787 MET A C 1
ATOM 6163 O O . MET A 1 787 ? -17.549 7.497 12.962 1.00 94.00 787 MET A O 1
ATOM 6167 N N . PHE A 1 788 ? -17.658 5.421 13.783 1.00 90.94 788 PHE A N 1
ATOM 6168 C CA . PHE A 1 788 ? -16.588 4.878 12.953 1.00 90.94 788 PHE A CA 1
ATOM 6169 C C . PHE A 1 788 ? -16.990 3.463 12.552 1.00 90.94 788 PHE A C 1
ATOM 6171 O O . PHE A 1 788 ? -16.664 2.505 13.258 1.00 90.94 788 PHE A O 1
ATOM 6178 N N . ASN A 1 789 ? -17.754 3.333 11.459 1.00 91.50 789 ASN A N 1
ATOM 6179 C CA . ASN A 1 789 ? -18.532 2.131 11.090 1.00 91.50 789 ASN A CA 1
ATOM 6180 C C . ASN A 1 789 ? -17.688 0.943 10.585 1.00 91.50 789 ASN A C 1
ATOM 6182 O O . ASN A 1 789 ? -17.997 0.288 9.589 1.00 91.50 789 ASN A O 1
ATOM 6186 N N . SER A 1 790 ? -16.612 0.639 11.298 1.00 90.50 790 SER A N 1
ATOM 6187 C CA . SER A 1 790 ? -15.911 -0.638 11.284 1.00 90.50 790 SER A CA 1
ATOM 6188 C C . SER A 1 790 ? -16.475 -1.547 12.378 1.00 90.50 790 SER A C 1
ATOM 6190 O O . SER A 1 790 ? -16.992 -1.057 13.374 1.00 90.50 790 SER A O 1
ATOM 6192 N N . LYS A 1 791 ? -16.277 -2.863 12.300 1.00 87.94 791 LYS A N 1
ATOM 6193 C CA . LYS A 1 791 ? -16.607 -3.797 13.398 1.00 87.94 791 LYS A CA 1
ATOM 6194 C C . LYS A 1 791 ? -15.864 -3.525 14.724 1.00 87.94 791 LYS A C 1
ATOM 6196 O O . LYS A 1 791 ? -16.119 -4.220 15.699 1.00 87.94 791 LYS A O 1
ATOM 6201 N N . GLY A 1 792 ? -14.919 -2.581 14.767 1.00 83.31 792 GLY A N 1
ATOM 6202 C CA . GLY A 1 792 ? -14.079 -2.320 15.935 1.00 83.31 792 GLY A CA 1
ATOM 6203 C C . GLY A 1 792 ? -13.007 -3.394 16.164 1.00 83.31 792 GLY A C 1
ATOM 6204 O O . GLY A 1 792 ? -13.010 -4.474 15.568 1.00 83.31 792 GLY A O 1
ATOM 6205 N N . ARG A 1 793 ? -12.026 -3.078 17.018 1.00 88.56 793 ARG A N 1
ATOM 6206 C CA . ARG A 1 793 ? -10.950 -4.008 17.427 1.00 88.56 793 ARG A CA 1
ATOM 6207 C C . ARG A 1 793 ? -10.848 -4.167 18.946 1.00 88.56 793 ARG A C 1
ATOM 6209 O O . ARG A 1 793 ? -9.843 -4.682 19.419 1.00 88.56 793 ARG A O 1
ATOM 6216 N N . TYR A 1 794 ? -11.877 -3.754 19.685 1.00 90.38 794 TYR A N 1
ATOM 6217 C CA . TYR A 1 794 ? -11.888 -3.697 21.148 1.00 90.38 794 TYR A CA 1
ATOM 6218 C C . TYR A 1 794 ? -11.601 -5.058 21.789 1.00 90.38 794 TYR A C 1
ATOM 6220 O O . TYR A 1 794 ? -10.551 -5.219 22.401 1.00 90.38 794 TYR A O 1
ATOM 6228 N N . GLY A 1 795 ? -12.441 -6.073 21.548 1.00 85.00 795 GLY A N 1
ATOM 6229 C CA . GLY A 1 795 ? -12.210 -7.417 22.103 1.00 85.00 795 GLY A CA 1
ATOM 6230 C C . GLY A 1 795 ? -10.906 -8.066 21.621 1.00 85.00 795 GLY A C 1
ATOM 6231 O O . GLY A 1 795 ? -10.197 -8.702 22.386 1.00 85.00 795 GLY A O 1
ATOM 6232 N N . LYS A 1 796 ? -10.543 -7.826 20.358 1.00 84.19 796 LYS A N 1
ATOM 6233 C CA . LYS A 1 796 ? -9.324 -8.339 19.716 1.00 84.19 796 LYS A CA 1
ATOM 6234 C C . LYS A 1 796 ? -8.025 -7.789 20.324 1.00 84.19 796 LYS A C 1
ATOM 6236 O O . LYS A 1 796 ? -6.984 -8.434 20.248 1.00 84.19 796 LYS A O 1
ATOM 6241 N N . LEU A 1 797 ? -8.062 -6.564 20.842 1.00 87.94 797 LEU A N 1
ATOM 6242 C CA . LEU A 1 797 ? -6.907 -5.872 21.419 1.00 87.94 797 LEU A CA 1
ATOM 6243 C C . LEU A 1 797 ? -7.010 -5.732 22.942 1.00 87.94 797 LEU A C 1
ATOM 6245 O O . LEU A 1 797 ? -6.207 -4.999 23.512 1.00 87.94 797 LEU A O 1
ATOM 6249 N N . ASP A 1 798 ? -7.967 -6.425 23.569 1.00 89.50 798 ASP A N 1
ATOM 6250 C CA . ASP A 1 798 ? -8.260 -6.344 25.004 1.00 89.50 798 ASP A CA 1
ATOM 6251 C C . ASP A 1 798 ? -8.410 -4.892 25.495 1.00 89.50 798 ASP A C 1
ATOM 6253 O O . ASP A 1 798 ? -7.817 -4.446 26.477 1.00 89.50 798 ASP A O 1
ATOM 6257 N N . ALA A 1 799 ? -9.173 -4.111 24.732 1.00 92.56 799 ALA A N 1
ATOM 6258 C CA . ALA A 1 799 ? -9.434 -2.710 25.014 1.00 92.56 799 ALA A CA 1
ATOM 6259 C C . ALA A 1 799 ? -10.901 -2.503 25.407 1.00 92.56 799 ALA A C 1
ATOM 6261 O O . ALA A 1 799 ? -11.790 -3.114 24.802 1.00 92.56 799 ALA A O 1
ATOM 6262 N N . PRO A 1 800 ? -11.186 -1.613 26.374 1.00 94.12 800 PRO A N 1
ATOM 6263 C CA . PRO A 1 800 ? -12.556 -1.295 26.738 1.00 94.12 800 PRO A CA 1
ATOM 6264 C C . PRO A 1 800 ? -13.295 -0.671 25.540 1.00 94.12 800 PRO A C 1
ATOM 6266 O O . PRO A 1 800 ? -12.748 0.213 24.876 1.00 94.12 800 PRO A O 1
ATOM 6269 N N . PRO A 1 801 ? -14.545 -1.084 25.264 1.00 95.62 801 PRO A N 1
ATOM 6270 C CA . PRO A 1 801 ? -15.337 -0.646 24.108 1.00 95.62 801 PRO A CA 1
ATOM 6271 C C . PRO A 1 801 ? -15.971 0.739 24.302 1.00 95.62 801 PRO A C 1
ATOM 6273 O O . PRO A 1 801 ? -17.033 1.023 23.748 1.00 95.62 801 PRO A O 1
ATOM 6276 N N . TYR A 1 802 ? -15.356 1.567 25.144 1.00 97.50 802 TYR A N 1
ATOM 6277 C CA . TYR A 1 802 ? -15.919 2.820 25.613 1.00 97.50 802 TYR A CA 1
ATOM 6278 C C . TYR A 1 802 ? -15.186 3.996 24.981 1.00 97.50 802 TYR A C 1
ATOM 6280 O O . TYR A 1 802 ? -13.961 4.008 24.860 1.00 97.50 802 TYR A O 1
ATOM 6288 N N . SER A 1 803 ? -15.961 4.983 24.568 1.00 97.81 803 SER A N 1
ATOM 6289 C CA . SER A 1 803 ? -15.527 6.305 24.115 1.00 97.81 803 SER A CA 1
ATOM 6290 C C . SER A 1 803 ? -16.375 7.351 24.851 1.00 97.81 803 SER A C 1
ATOM 6292 O O . SER A 1 803 ? -17.136 6.987 25.751 1.00 97.81 803 SER A O 1
ATOM 6294 N N . ALA A 1 804 ? -16.254 8.635 24.534 1.00 98.06 804 ALA A N 1
ATOM 6295 C CA . ALA A 1 804 ? -17.073 9.672 25.155 1.00 98.06 804 ALA A CA 1
ATOM 6296 C C . ALA A 1 804 ? -17.468 10.775 24.173 1.00 98.06 804 ALA A C 1
ATOM 6298 O O . ALA A 1 804 ? -16.709 11.135 23.276 1.00 98.06 804 ALA A O 1
ATOM 6299 N N . ILE A 1 805 ? -18.647 11.343 24.406 1.00 98.31 805 ILE A N 1
ATOM 6300 C CA . ILE A 1 805 ? -19.056 12.648 23.888 1.00 98.31 805 ILE A CA 1
ATOM 6301 C C . ILE A 1 805 ? -18.738 13.674 24.975 1.00 98.31 805 ILE A C 1
ATOM 6303 O O . ILE A 1 805 ? -19.100 13.467 26.134 1.00 98.31 805 ILE A O 1
ATOM 6307 N N . ALA A 1 806 ? -18.056 14.765 24.634 1.00 98.31 806 ALA A N 1
ATOM 6308 C CA . ALA A 1 806 ? -17.741 15.824 25.587 1.00 98.31 806 ALA A CA 1
ATOM 6309 C C . ALA A 1 806 ? -18.629 17.044 25.327 1.00 98.31 806 ALA A C 1
ATOM 6311 O O . ALA A 1 806 ? -18.589 17.596 24.237 1.00 98.31 806 ALA A O 1
ATOM 6312 N N . LYS A 1 807 ? -19.404 17.488 26.315 1.00 97.62 807 LYS A N 1
ATOM 6313 C CA . LYS A 1 807 ? -20.251 18.682 26.226 1.00 97.62 807 LYS A CA 1
ATOM 6314 C C . LYS A 1 807 ? -19.694 19.786 27.113 1.00 97.62 807 LYS A C 1
ATOM 6316 O O . LYS A 1 807 ? -19.635 19.622 28.330 1.00 97.62 807 LYS A O 1
ATOM 6321 N N . LEU A 1 808 ? -19.284 20.899 26.516 1.00 97.19 808 LEU A N 1
ATOM 6322 C CA . LEU A 1 808 ? -18.961 22.134 27.219 1.00 97.19 808 LEU A CA 1
ATOM 6323 C C . LEU A 1 808 ? -20.208 23.011 27.250 1.00 97.19 808 LEU A C 1
ATOM 6325 O O . LEU A 1 808 ? -20.656 23.485 26.212 1.00 97.19 808 LEU A O 1
ATOM 6329 N N . ARG A 1 809 ? -20.725 23.264 28.447 1.00 94.00 809 ARG A N 1
ATOM 6330 C CA . ARG A 1 809 ? -21.781 24.246 28.674 1.00 94.00 809 ARG A CA 1
ATOM 6331 C C . ARG A 1 809 ? -21.178 25.503 29.278 1.00 94.00 809 ARG A C 1
ATOM 6333 O O . ARG A 1 809 ? -20.445 25.425 30.270 1.00 94.00 809 ARG A O 1
ATOM 6340 N N . VAL A 1 810 ? -21.502 26.647 28.688 1.00 94.19 810 VAL A N 1
ATOM 6341 C CA . VAL A 1 810 ? -21.094 27.967 29.168 1.00 94.19 810 VAL A CA 1
ATOM 6342 C C . VAL A 1 810 ? -22.335 28.785 29.464 1.00 94.19 810 VAL A C 1
ATOM 6344 O O . VAL A 1 810 ? -23.137 29.031 28.575 1.00 94.19 810 VAL A O 1
ATOM 6347 N N . ASP A 1 811 ? -22.484 29.226 30.701 1.00 91.38 811 ASP A N 1
ATOM 6348 C CA . ASP A 1 811 ? -23.543 30.136 31.120 1.00 91.38 811 ASP A CA 1
ATOM 6349 C C . ASP A 1 811 ? -22.957 31.241 32.006 1.00 91.38 811 ASP A C 1
ATOM 6351 O O . ASP A 1 811 ? -21.738 31.449 32.073 1.00 91.38 811 ASP A O 1
ATOM 6355 N N . THR A 1 812 ? -23.822 32.018 32.634 1.00 88.62 812 THR A N 1
ATOM 6356 C CA . THR A 1 812 ? -23.461 33.146 33.485 1.00 88.62 812 THR A CA 1
ATOM 6357 C C . THR A 1 812 ? -23.998 32.925 34.888 1.00 88.62 812 THR A C 1
ATOM 6359 O O . THR A 1 812 ? -25.197 32.812 35.122 1.00 88.62 812 THR A O 1
ATOM 6362 N N . LEU A 1 813 ? -23.089 32.922 35.863 1.00 85.38 813 LEU A N 1
ATOM 6363 C CA . LEU A 1 813 ? -23.423 32.853 37.281 1.00 85.38 813 LEU A CA 1
ATOM 6364 C C . LEU A 1 813 ? -22.845 34.083 37.977 1.00 85.38 813 LEU A C 1
ATOM 6366 O O . LEU A 1 813 ? -21.648 34.360 37.879 1.00 85.38 813 LEU A O 1
ATOM 6370 N N . SER A 1 814 ? -23.700 34.855 38.651 1.00 84.00 814 SER A N 1
ATOM 6371 C CA . SER A 1 814 ? -23.310 36.104 39.331 1.00 84.00 814 SER A CA 1
ATOM 6372 C C . SER A 1 814 ? -22.545 37.086 38.425 1.00 84.00 814 SER A C 1
ATOM 6374 O O . SER A 1 814 ? -21.632 37.783 38.863 1.00 84.00 814 SER A O 1
ATOM 6376 N N . GLY A 1 815 ? -22.897 37.126 37.136 1.00 81.12 815 GLY A N 1
ATOM 6377 C CA . GLY A 1 815 ? -22.283 38.016 36.151 1.00 81.12 815 GLY A CA 1
ATOM 6378 C C . GLY A 1 815 ? -20.909 37.576 35.628 1.00 81.12 815 GLY A C 1
ATOM 6379 O O . GLY A 1 815 ? -20.299 38.339 34.881 1.00 81.12 815 GLY A O 1
ATOM 6380 N N . ALA A 1 816 ? -20.408 36.385 35.959 1.00 87.25 816 ALA A N 1
ATOM 6381 C CA . ALA A 1 816 ? -19.190 35.811 35.376 1.00 87.25 816 ALA A CA 1
ATOM 6382 C C . ALA A 1 816 ? -19.513 34.562 34.542 1.00 87.25 816 ALA A C 1
ATOM 6384 O O . ALA A 1 816 ? -20.479 33.864 34.837 1.00 87.25 816 ALA A O 1
ATOM 6385 N N . PHE A 1 817 ? -18.698 34.266 33.521 1.00 92.31 817 PHE A N 1
ATOM 6386 C CA . PHE A 1 817 ? -18.857 33.037 32.740 1.00 92.31 817 PHE A CA 1
ATOM 6387 C C . PHE A 1 817 ? -18.561 31.811 33.596 1.00 92.31 817 PHE A C 1
ATOM 6389 O O . PHE A 1 817 ? -17.406 31.581 33.975 1.00 92.31 817 PHE A O 1
ATOM 6396 N N . HIS A 1 818 ? -19.585 31.006 33.828 1.00 91.75 818 HIS A N 1
ATOM 6397 C CA . HIS A 1 818 ? -19.475 29.694 34.430 1.00 91.75 818 HIS A CA 1
ATOM 6398 C C . HIS A 1 818 ? -19.377 28.642 33.320 1.00 91.75 818 HIS A C 1
ATOM 6400 O O . HIS A 1 818 ? -20.065 28.718 32.305 1.00 91.75 818 HIS A O 1
ATOM 6406 N N . LYS A 1 819 ? -18.440 27.704 33.469 1.00 93.25 819 LYS A N 1
ATOM 6407 C CA . LYS A 1 819 ? -18.140 26.677 32.466 1.00 93.25 819 LYS A CA 1
ATOM 6408 C C . LYS A 1 819 ? -18.239 25.319 33.130 1.00 93.25 819 LYS A C 1
ATOM 6410 O O . LYS A 1 819 ? -17.740 25.123 34.237 1.00 93.25 819 LYS A O 1
ATOM 6415 N N . SER A 1 820 ? -18.846 24.367 32.442 1.00 91.62 820 SER A N 1
ATOM 6416 C CA . SER A 1 820 ? -18.897 22.983 32.896 1.00 91.62 820 SER A CA 1
ATOM 6417 C C . SER A 1 820 ? -18.654 22.042 31.729 1.00 91.62 820 SER A C 1
ATOM 6419 O O . SER A 1 820 ? -19.227 22.218 30.656 1.00 91.62 820 SER A O 1
ATOM 6421 N N . LEU A 1 821 ? -17.765 21.068 31.928 1.00 95.94 821 LEU A N 1
ATOM 6422 C CA . LEU A 1 821 ? -17.463 20.046 30.933 1.00 95.94 821 LEU A CA 1
ATOM 6423 C C . LEU A 1 821 ? -18.032 18.712 31.401 1.00 95.94 821 LEU A C 1
ATOM 6425 O O . LEU A 1 821 ? -17.679 18.219 32.471 1.00 95.94 821 LEU A O 1
ATOM 6429 N N . HIS A 1 822 ? -18.926 18.130 30.615 1.00 96.62 822 HIS A N 1
ATOM 6430 C CA . HIS A 1 822 ? -19.563 16.851 30.902 1.00 96.62 822 HIS A CA 1
ATOM 6431 C C . HIS A 1 822 ? -19.088 15.814 29.884 1.00 96.62 822 HIS A C 1
ATOM 6433 O O . HIS A 1 822 ? -19.206 16.031 28.681 1.00 96.62 822 HIS A O 1
ATOM 6439 N N . LEU A 1 823 ? -18.552 14.686 30.345 1.00 97.62 823 LEU A N 1
ATOM 6440 C CA . LEU A 1 823 ? -18.223 13.551 29.484 1.00 97.62 823 LEU A CA 1
ATOM 6441 C C . LEU A 1 823 ? -19.319 12.506 29.596 1.00 97.62 823 LEU A C 1
ATOM 6443 O O . LEU A 1 823 ? -19.510 11.933 30.665 1.00 97.62 823 LEU A O 1
ATOM 6447 N N . TYR A 1 824 ? -20.003 12.249 28.491 1.00 98.00 824 TYR A N 1
ATOM 6448 C CA . TYR A 1 824 ? -21.042 11.239 28.362 1.00 98.00 824 TYR A CA 1
ATOM 6449 C C . TYR A 1 824 ? -20.426 9.996 27.719 1.00 98.00 824 TYR A C 1
ATOM 6451 O O . TYR A 1 824 ? -20.139 10.016 26.515 1.00 98.00 824 TYR A O 1
ATOM 6459 N N . PRO A 1 825 ? -20.161 8.919 28.479 1.00 98.19 825 PRO A N 1
ATOM 6460 C CA . PRO A 1 825 ? -19.565 7.730 27.902 1.00 98.19 825 PRO A CA 1
ATOM 6461 C C . PRO A 1 825 ? -20.523 7.059 26.916 1.00 98.19 825 PRO A C 1
ATOM 6463 O O . PRO A 1 825 ? -21.733 6.971 27.137 1.00 98.19 825 PRO A O 1
ATOM 6466 N N . ILE A 1 826 ? -19.956 6.553 25.830 1.00 97.94 826 ILE A N 1
ATOM 6467 C CA . ILE A 1 826 ? -20.665 5.864 24.754 1.00 97.94 826 ILE A CA 1
ATOM 6468 C C . ILE A 1 826 ? -20.005 4.518 24.471 1.00 97.94 826 ILE A C 1
ATOM 6470 O O . ILE A 1 826 ? -18.805 4.335 24.693 1.00 97.94 826 ILE A O 1
ATOM 6474 N N . VAL A 1 827 ? -20.791 3.576 23.958 1.00 96.94 827 VAL A N 1
ATOM 6475 C CA . VAL A 1 827 ? -20.287 2.296 23.451 1.00 96.94 827 VAL A CA 1
ATOM 6476 C C . VAL A 1 827 ? -20.071 2.427 21.949 1.00 96.94 827 VAL A C 1
ATOM 6478 O O . VAL A 1 827 ? -20.984 2.821 21.227 1.00 96.94 827 VAL A O 1
ATOM 6481 N N . THR A 1 828 ? -18.870 2.095 21.480 1.00 91.75 828 THR A N 1
ATOM 6482 C CA . THR A 1 828 ? -18.476 2.248 20.063 1.00 91.75 828 THR A CA 1
ATOM 6483 C C . THR A 1 828 ? -17.959 0.962 19.426 1.00 91.75 828 THR A C 1
ATOM 6485 O O . THR A 1 828 ? -17.513 0.944 18.277 1.00 91.75 828 THR A O 1
ATOM 6488 N N . ASP A 1 829 ? -18.065 -0.157 20.144 1.00 94.44 829 ASP A N 1
ATOM 6489 C CA . ASP A 1 829 ? -17.933 -1.484 19.553 1.00 94.44 829 ASP A CA 1
ATOM 6490 C C . ASP A 1 829 ? -19.192 -1.821 18.746 1.00 94.44 829 ASP A C 1
ATOM 6492 O O . ASP A 1 829 ? -20.201 -2.263 19.299 1.00 94.44 829 ASP A O 1
ATOM 6496 N N . ASN A 1 830 ? -19.114 -1.637 17.427 1.00 93.94 830 ASN A N 1
ATOM 6497 C CA . ASN A 1 830 ? -20.242 -1.835 16.515 1.00 93.94 830 ASN A CA 1
ATOM 6498 C C . ASN A 1 830 ? -20.787 -3.269 16.487 1.00 93.94 830 ASN A C 1
ATOM 6500 O O . ASN A 1 830 ? -21.909 -3.472 16.032 1.00 93.94 830 ASN A O 1
ATOM 6504 N N . ARG A 1 831 ? -20.059 -4.257 17.028 1.00 90.81 831 ARG A N 1
ATOM 6505 C CA . ARG A 1 831 ? -20.592 -5.615 17.244 1.00 90.81 831 ARG A CA 1
ATOM 6506 C C . ARG A 1 831 ? -21.583 -5.681 18.403 1.00 90.81 831 ARG A C 1
ATOM 6508 O O . ARG A 1 831 ? -22.433 -6.561 18.427 1.00 90.81 831 ARG A O 1
ATOM 6515 N N . LYS A 1 832 ? -21.449 -4.784 19.382 1.00 91.69 832 LYS A N 1
ATOM 6516 C CA . LYS A 1 832 ? -22.336 -4.681 20.550 1.00 91.69 832 LYS A CA 1
ATOM 6517 C C . LYS A 1 832 ? -23.479 -3.707 20.321 1.00 91.69 832 LYS A C 1
ATOM 6519 O O . LYS A 1 832 ? -24.518 -3.829 20.963 1.00 91.69 832 LYS A O 1
ATOM 6524 N N . THR A 1 833 ? -23.259 -2.713 19.472 1.00 93.00 833 THR A N 1
ATOM 6525 C CA . THR A 1 833 ? -24.226 -1.644 19.230 1.00 93.00 833 THR A CA 1
ATOM 6526 C C . THR A 1 833 ? -24.994 -1.795 17.925 1.00 93.00 833 THR A C 1
ATOM 6528 O O . THR A 1 833 ? -25.858 -0.970 17.652 1.00 93.00 833 THR A O 1
ATOM 6531 N N . ASP A 1 834 ? -24.689 -2.824 17.127 1.00 93.38 834 ASP A N 1
ATOM 6532 C CA . ASP A 1 834 ? -25.254 -3.016 15.787 1.00 93.38 834 ASP A CA 1
ATOM 6533 C C . ASP A 1 834 ? -25.133 -1.736 14.939 1.00 93.38 834 ASP A C 1
ATOM 6535 O O . ASP A 1 834 ? -26.092 -1.220 14.363 1.00 93.38 834 ASP A O 1
ATOM 6539 N N . TYR A 1 835 ? -23.913 -1.188 14.939 1.00 94.31 835 TYR A N 1
ATOM 6540 C CA . TYR A 1 835 ? -23.534 0.052 14.261 1.00 94.31 835 TYR A CA 1
ATOM 6541 C C . TYR A 1 835 ? -24.286 1.318 14.705 1.00 94.31 835 TYR A C 1
ATOM 6543 O O . TYR A 1 835 ? -24.179 2.333 14.030 1.00 94.31 835 TYR A O 1
ATOM 6551 N N . GLN A 1 836 ? -25.007 1.304 15.831 1.00 94.31 836 GLN A N 1
ATOM 6552 C CA . GLN A 1 836 ? -25.673 2.489 16.384 1.00 94.31 836 GLN A CA 1
ATOM 6553 C C . GLN A 1 836 ? -24.945 2.984 17.631 1.00 94.31 836 GLN A C 1
ATOM 6555 O O . GLN A 1 836 ? -25.165 2.468 18.728 1.00 94.31 836 GLN A O 1
ATOM 6560 N N . THR A 1 837 ? -24.083 3.991 17.494 1.00 95.00 837 THR A N 1
ATOM 6561 C CA . THR A 1 837 ? -23.408 4.599 18.650 1.00 95.00 837 THR A CA 1
ATOM 6562 C C . THR A 1 837 ? -24.445 5.020 19.685 1.00 95.00 837 THR A C 1
ATOM 6564 O O . THR A 1 837 ? -25.372 5.755 19.362 1.00 95.00 837 THR A O 1
ATOM 6567 N N . ARG A 1 838 ? -24.292 4.549 20.928 1.00 95.69 838 ARG A N 1
ATOM 6568 C CA . ARG A 1 838 ? -25.256 4.772 22.015 1.00 95.69 838 ARG A CA 1
ATOM 6569 C C . ARG A 1 838 ? -24.567 5.121 23.326 1.00 95.69 838 ARG A C 1
ATOM 6571 O O . ARG A 1 838 ? -23.429 4.706 23.561 1.00 95.69 838 ARG A O 1
ATOM 6578 N N . PHE A 1 839 ? -25.291 5.798 24.210 1.00 97.06 839 PHE A N 1
ATOM 6579 C CA . PHE A 1 839 ? -24.870 6.003 25.594 1.00 97.06 839 PHE A CA 1
ATOM 6580 C C . PHE A 1 839 ? -24.711 4.676 26.350 1.00 97.06 839 PHE A C 1
ATOM 6582 O O . PHE A 1 839 ? -25.315 3.645 26.015 1.00 97.06 839 PHE A O 1
ATOM 6589 N N . VAL A 1 840 ? -23.852 4.698 27.368 1.00 97.12 840 VAL A N 1
ATOM 6590 C CA . VAL A 1 840 ? -23.684 3.578 28.298 1.00 97.12 840 VAL A CA 1
ATOM 6591 C C . VAL A 1 840 ? -24.925 3.388 29.172 1.00 97.12 840 VAL A C 1
ATOM 6593 O O . VAL A 1 840 ? -25.588 4.341 29.573 1.00 97.12 840 VAL A O 1
ATOM 6596 N N . THR A 1 841 ? -25.214 2.137 29.512 1.00 95.62 841 THR A N 1
ATOM 6597 C CA . THR A 1 841 ? -26.157 1.792 30.587 1.00 95.62 841 THR A CA 1
ATOM 6598 C C . THR A 1 841 ? -25.569 2.137 31.959 1.00 95.62 841 THR A C 1
ATOM 6600 O O . THR A 1 841 ? -24.363 2.327 32.088 1.00 95.62 841 THR A O 1
ATOM 6603 N N . GLU A 1 842 ? -26.377 2.135 33.025 1.00 94.75 842 GLU A N 1
ATOM 6604 C CA . GLU A 1 842 ? -25.881 2.390 34.390 1.00 94.75 842 GLU A CA 1
ATOM 6605 C C . GLU A 1 842 ? -24.749 1.426 34.802 1.00 94.75 842 GLU A C 1
ATOM 6607 O O . GLU A 1 842 ? -23.775 1.822 35.445 1.00 94.75 842 GLU A O 1
ATOM 6612 N N . ARG A 1 843 ? -24.854 0.146 34.413 1.00 95.88 843 ARG A N 1
ATOM 6613 C CA . ARG A 1 843 ? -23.819 -0.858 34.697 1.00 95.88 843 ARG A CA 1
ATOM 6614 C C . ARG A 1 843 ? -22.521 -0.534 33.960 1.00 95.88 843 ARG A C 1
ATOM 6616 O O . ARG A 1 843 ? -21.469 -0.476 34.586 1.00 95.88 843 ARG A O 1
ATOM 6623 N N . GLU A 1 844 ? -22.611 -0.291 32.655 1.00 97.38 844 GLU A N 1
ATOM 6624 C CA . GLU A 1 844 ? -21.464 0.088 31.820 1.00 97.38 844 GLU A CA 1
ATOM 6625 C C . GLU A 1 844 ? -20.852 1.421 32.295 1.00 97.38 844 GLU A C 1
ATOM 6627 O O . GLU A 1 844 ? -19.636 1.583 32.290 1.00 97.38 844 GLU A O 1
ATOM 6632 N N . PHE A 1 845 ? -21.662 2.359 32.791 1.00 97.25 845 PHE A N 1
ATOM 6633 C CA . PHE A 1 845 ? -21.182 3.611 33.371 1.00 97.25 845 PHE A CA 1
ATOM 6634 C C . PHE A 1 845 ? -20.330 3.378 34.623 1.00 97.25 845 PHE A C 1
ATOM 6636 O O . PHE A 1 845 ? -19.233 3.925 34.729 1.00 97.25 845 PHE A O 1
ATOM 6643 N N . LYS A 1 846 ? -20.781 2.515 35.546 1.00 94.12 846 LYS A N 1
ATOM 6644 C CA . LYS A 1 846 ? -19.985 2.117 36.723 1.00 94.12 846 LYS A CA 1
ATOM 6645 C C . LYS A 1 846 ? -18.654 1.480 36.312 1.00 94.12 846 LYS A C 1
ATOM 6647 O O . LYS A 1 846 ? -17.634 1.756 36.940 1.00 94.12 846 LYS A O 1
ATOM 6652 N N . GLU A 1 847 ? -18.644 0.684 35.242 1.00 95.31 847 GLU A N 1
ATOM 6653 C CA . GLU A 1 847 ? -17.413 0.119 34.675 1.00 95.31 847 GLU A CA 1
ATOM 6654 C C . GLU A 1 847 ? -16.480 1.211 34.132 1.00 95.31 847 GLU A C 1
ATOM 6656 O O . GLU A 1 847 ? -15.292 1.207 34.452 1.00 95.31 847 GLU A O 1
ATOM 6661 N N . VAL A 1 848 ? -16.999 2.175 33.363 1.00 95.62 848 VAL A N 1
ATOM 6662 C CA . VAL A 1 848 ? -16.211 3.309 32.845 1.00 95.62 848 VAL A CA 1
ATOM 6663 C C . VAL A 1 848 ? -15.598 4.121 33.986 1.00 95.62 848 VAL A C 1
ATOM 6665 O O . VAL A 1 848 ? -14.402 4.413 33.959 1.00 95.62 848 VAL A O 1
ATOM 6668 N N . VAL A 1 849 ? -16.388 4.450 35.010 1.00 93.12 849 VAL A N 1
ATOM 6669 C CA . VAL A 1 849 ? -15.917 5.201 36.182 1.00 93.12 849 VAL A CA 1
ATOM 6670 C C . VAL A 1 849 ? -14.824 4.428 36.917 1.00 93.12 849 VAL A C 1
ATOM 6672 O O . VAL A 1 849 ? -13.792 5.010 37.249 1.00 93.12 849 VAL A O 1
ATOM 6675 N N . ALA A 1 850 ? -14.994 3.118 37.119 1.00 90.56 850 ALA A N 1
ATOM 6676 C CA . ALA A 1 850 ? -13.979 2.274 37.748 1.00 90.56 850 ALA A CA 1
ATOM 6677 C C . ALA A 1 850 ? -12.678 2.229 36.926 1.00 90.56 850 ALA A C 1
ATOM 6679 O O . ALA A 1 850 ? -11.592 2.416 37.478 1.00 90.56 850 ALA A O 1
ATOM 6680 N N . LEU A 1 851 ? -12.781 2.054 35.602 1.00 91.38 851 LEU A N 1
ATOM 6681 C CA . LEU A 1 851 ? -11.636 2.037 34.687 1.00 91.38 851 LEU A CA 1
ATOM 6682 C C . LEU A 1 851 ? -10.827 3.336 34.753 1.00 91.38 851 LEU A C 1
ATOM 6684 O O . LEU A 1 851 ? -9.602 3.286 34.859 1.00 91.38 851 LEU A O 1
ATOM 6688 N N . LEU A 1 852 ? -11.503 4.487 34.712 1.00 90.81 852 LEU A N 1
ATOM 6689 C CA . LEU A 1 852 ? -10.853 5.796 34.781 1.00 90.81 852 LEU A CA 1
ATOM 6690 C C . LEU A 1 852 ? -10.262 6.064 36.170 1.00 90.81 852 LEU A C 1
ATOM 6692 O O . LEU A 1 852 ? -9.126 6.526 36.267 1.00 90.81 852 LEU A O 1
ATOM 6696 N N . SER A 1 853 ? -10.977 5.699 37.239 1.00 86.50 853 SER A N 1
ATOM 6697 C CA . SER A 1 853 ? -10.516 5.880 38.624 1.00 86.50 853 SER A CA 1
ATOM 6698 C C . SER A 1 853 ? -9.206 5.138 38.895 1.00 86.50 853 SER A C 1
ATOM 6700 O O . SER A 1 853 ? -8.282 5.701 39.477 1.00 86.50 853 SER A O 1
ATOM 6702 N N . CYS A 1 854 ? -9.088 3.888 38.429 1.00 79.62 854 CYS A N 1
ATOM 6703 C CA . CYS A 1 854 ? -7.882 3.068 38.595 1.00 79.62 854 CYS A CA 1
ATOM 6704 C C . CYS A 1 854 ? -6.669 3.569 37.797 1.00 79.62 854 CYS A C 1
ATOM 6706 O O . CYS A 1 854 ? -5.558 3.075 37.992 1.00 79.62 854 CYS A O 1
ATOM 6708 N N . ARG A 1 855 ? -6.878 4.495 36.859 1.00 78.31 855 ARG A N 1
ATOM 6709 C CA . ARG A 1 855 ? -5.847 5.017 35.953 1.00 78.31 855 ARG A CA 1
ATOM 6710 C C . ARG A 1 855 ? -5.548 6.496 36.190 1.00 78.31 855 ARG A C 1
ATOM 6712 O O . ARG A 1 855 ? -4.643 7.038 35.557 1.00 78.31 855 ARG A O 1
ATOM 6719 N N . TYR A 1 856 ? -6.276 7.139 37.100 1.00 73.12 856 TYR A N 1
ATOM 6720 C CA . TYR A 1 856 ? -5.970 8.491 37.539 1.00 73.12 856 TYR A CA 1
ATOM 6721 C C . TYR A 1 856 ? -4.652 8.495 38.315 1.00 73.12 856 TYR A C 1
ATOM 6723 O O . TYR A 1 856 ? -4.360 7.560 39.062 1.00 73.12 856 TYR A O 1
ATOM 6731 N N . SER A 1 857 ? -3.853 9.551 38.154 1.00 62.34 857 SER A N 1
ATOM 6732 C CA . SER A 1 857 ? -2.549 9.682 38.824 1.00 62.34 857 SER A CA 1
ATOM 6733 C C . SER A 1 857 ? -2.646 9.599 40.356 1.00 62.34 857 SER A C 1
ATOM 6735 O O . SER A 1 857 ? -1.682 9.208 41.008 1.00 62.34 857 SER A O 1
ATOM 6737 N N . ASP A 1 858 ? -3.819 9.914 40.911 1.00 63.16 858 ASP A N 1
ATOM 6738 C CA . ASP A 1 858 ? -4.188 9.768 42.319 1.00 63.16 858 ASP A CA 1
ATOM 6739 C C . ASP A 1 858 ? -5.685 9.410 42.449 1.00 63.16 858 ASP A C 1
ATOM 6741 O O . ASP A 1 858 ? -6.560 10.273 42.375 1.00 63.16 858 ASP A O 1
ATOM 6745 N N . SER A 1 859 ? -6.007 8.127 42.632 1.00 61.28 859 SER A N 1
ATOM 6746 C CA . SER A 1 859 ? -7.404 7.645 42.690 1.00 61.28 859 SER A CA 1
ATOM 6747 C C . SER A 1 859 ? -8.295 8.355 43.731 1.00 61.28 859 SER A C 1
ATOM 6749 O O . SER A 1 859 ? -9.507 8.466 43.526 1.00 61.28 859 SER A O 1
ATOM 6751 N N . VAL A 1 860 ? -7.712 8.900 44.810 1.00 64.25 860 VAL A N 1
ATOM 6752 C CA . VAL A 1 860 ? -8.445 9.689 45.815 1.00 64.25 860 VAL A CA 1
ATOM 6753 C C . VAL A 1 860 ? -8.827 11.055 45.242 1.00 64.25 860 VAL A C 1
ATOM 6755 O O . VAL A 1 860 ? -9.947 11.522 45.450 1.00 64.25 860 VAL A O 1
ATOM 6758 N N . ARG A 1 861 ? -7.941 11.679 44.456 1.00 67.75 861 ARG A N 1
ATOM 6759 C CA . ARG A 1 861 ? -8.245 12.935 43.753 1.00 67.75 861 ARG A CA 1
ATOM 6760 C C . ARG A 1 861 ? -9.312 12.772 42.686 1.00 67.75 861 ARG A C 1
ATOM 6762 O O . ARG A 1 861 ? -10.148 13.657 42.588 1.00 67.75 861 ARG A O 1
ATOM 6769 N N . PHE A 1 862 ? -9.352 11.657 41.950 1.00 75.88 862 PHE A N 1
ATOM 6770 C CA . PHE A 1 862 ? -10.431 11.424 40.977 1.00 75.88 862 PHE A CA 1
ATOM 6771 C C . PHE A 1 862 ? -11.808 11.547 41.641 1.00 75.88 862 PHE A C 1
ATOM 6773 O O . PHE A 1 862 ? -12.650 12.302 41.174 1.00 75.88 862 PHE A O 1
ATOM 6780 N N . SER A 1 863 ? -11.998 10.889 42.788 1.00 70.69 863 SER A N 1
ATOM 6781 C CA . SER A 1 863 ? -13.272 10.915 43.524 1.00 70.69 863 SER A CA 1
ATOM 6782 C C . SER A 1 863 ? -13.630 12.298 44.091 1.00 70.69 863 SER A C 1
ATOM 6784 O O . SER A 1 863 ? -14.805 12.587 44.295 1.00 70.69 863 SER A O 1
ATOM 6786 N N . ASN A 1 864 ? -12.633 13.151 44.349 1.00 75.50 864 ASN A N 1
ATOM 6787 C CA . ASN A 1 864 ? -12.837 14.503 44.878 1.00 75.50 864 ASN A CA 1
ATOM 6788 C C . ASN A 1 864 ? -13.056 15.550 43.774 1.00 75.50 864 ASN A C 1
ATOM 6790 O O . ASN A 1 864 ? -13.842 16.481 43.948 1.00 75.50 864 ASN A O 1
ATOM 6794 N N . ASP A 1 865 ? -12.342 15.420 42.655 1.00 78.12 865 ASP A N 1
ATOM 6795 C CA . ASP A 1 865 ? -12.338 16.393 41.561 1.00 78.12 865 ASP A CA 1
ATOM 6796 C C . ASP A 1 865 ? -13.445 16.141 40.530 1.00 78.12 865 ASP A C 1
ATOM 6798 O O . ASP A 1 865 ? -13.827 17.061 39.802 1.00 78.12 865 ASP A O 1
ATOM 6802 N N . VAL A 1 866 ? -13.954 14.911 40.457 1.00 82.62 866 VAL A N 1
ATOM 6803 C CA . VAL A 1 866 ? -14.897 14.465 39.435 1.00 82.62 866 VAL A CA 1
ATOM 6804 C C . VAL A 1 866 ? -16.223 14.076 40.074 1.00 82.62 866 VAL A C 1
ATOM 6806 O O . VAL A 1 866 ? -16.267 13.315 41.037 1.00 82.62 866 VAL A O 1
ATOM 6809 N N . LYS A 1 867 ? -17.332 14.568 39.513 1.00 87.38 867 LYS A N 1
ATOM 6810 C CA . LYS A 1 867 ? -18.683 14.192 39.955 1.00 87.38 867 LYS A CA 1
ATOM 6811 C C . LYS A 1 867 ? -19.354 13.328 38.899 1.00 87.38 867 LYS A C 1
ATOM 6813 O O . LYS A 1 867 ? -19.307 13.656 37.721 1.00 87.38 867 LYS A O 1
ATOM 6818 N N . CYS A 1 868 ? -19.984 12.240 39.319 1.00 90.81 868 CYS A N 1
ATOM 6819 C CA . CYS A 1 868 ? -20.788 11.394 38.442 1.00 90.81 868 CYS A CA 1
ATOM 6820 C C . CYS A 1 868 ? -22.264 11.709 38.671 1.00 90.81 868 CYS A C 1
ATOM 6822 O O . CYS A 1 868 ? -22.690 11.798 39.821 1.00 90.81 868 CYS A O 1
ATOM 6824 N N . ASP A 1 869 ? -23.020 11.881 37.595 1.00 91.19 869 ASP A N 1
ATOM 6825 C CA . ASP A 1 869 ? -24.431 12.256 37.663 1.00 91.19 869 ASP A CA 1
ATOM 6826 C C . ASP A 1 869 ? -25.194 11.696 36.452 1.00 91.19 869 ASP A C 1
ATOM 6828 O O . ASP A 1 869 ? -24.607 11.046 35.576 1.00 91.19 869 ASP A O 1
ATOM 6832 N N . LYS A 1 870 ? -26.507 11.919 36.410 1.00 90.38 870 LYS A N 1
ATOM 6833 C CA . LYS A 1 870 ? -27.366 11.545 35.288 1.00 90.38 870 LYS A CA 1
ATOM 6834 C C . LYS A 1 870 ? -28.283 12.690 34.882 1.00 90.38 870 LYS A C 1
ATOM 6836 O O . LYS A 1 870 ? -28.754 13.463 35.706 1.00 90.38 870 LYS A O 1
ATOM 6841 N N . GLU A 1 871 ? -28.558 12.747 33.593 1.00 87.50 871 GLU A N 1
ATOM 6842 C CA . GLU A 1 871 ? -29.553 13.617 32.987 1.00 87.50 871 GLU A CA 1
ATOM 6843 C C . GLU A 1 871 ? -30.736 12.748 32.555 1.00 87.50 871 GLU A C 1
ATOM 6845 O O . GLU A 1 871 ? -30.556 11.742 31.862 1.00 87.50 871 GLU A O 1
ATOM 6850 N N . GLU A 1 872 ? -31.936 13.096 33.012 1.00 83.62 872 GLU A N 1
ATOM 6851 C CA . GLU A 1 872 ? -33.171 12.393 32.667 1.00 83.62 872 GLU A CA 1
ATOM 6852 C C . GLU A 1 872 ? -34.001 13.267 31.730 1.00 83.62 872 GLU A C 1
ATOM 6854 O O . GLU A 1 872 ? -34.387 14.382 32.078 1.00 83.62 872 GLU A O 1
ATOM 6859 N N . SER A 1 873 ? -34.275 12.742 30.540 1.00 72.62 873 SER A N 1
ATOM 6860 C CA . SER A 1 873 ? -35.263 13.286 29.611 1.00 72.62 873 SER A CA 1
ATOM 6861 C C . SER A 1 873 ? -36.440 12.314 29.492 1.00 72.62 873 SER A C 1
ATOM 6863 O O . SER A 1 873 ? -36.354 11.165 29.930 1.00 72.62 873 SER A O 1
ATOM 6865 N N . ASN A 1 874 ? -37.536 12.744 28.862 1.00 60.34 874 ASN A N 1
ATOM 6866 C CA . ASN A 1 874 ? -38.694 11.873 28.623 1.00 60.34 874 ASN A CA 1
ATOM 6867 C C . ASN A 1 874 ? -38.371 10.659 27.727 1.00 60.34 874 ASN A C 1
ATOM 6869 O O . ASN A 1 874 ? -39.139 9.699 27.718 1.00 60.34 874 ASN A O 1
ATOM 6873 N N . GLU A 1 875 ? -37.264 10.696 26.977 1.00 67.31 875 GLU A N 1
ATOM 6874 C CA . GLU A 1 875 ? -36.915 9.690 25.966 1.00 67.31 875 GLU A CA 1
ATOM 6875 C C . GLU A 1 875 ? -35.694 8.838 26.347 1.00 67.31 875 GLU A C 1
ATOM 6877 O O . GLU A 1 875 ? -35.596 7.686 25.920 1.00 67.31 875 GLU A O 1
ATOM 6882 N N . GLU A 1 876 ? -34.775 9.359 27.169 1.00 81.19 876 GLU A N 1
ATOM 6883 C CA . GLU A 1 876 ? -33.557 8.648 27.571 1.00 81.19 876 GLU A CA 1
ATOM 6884 C C . GLU A 1 876 ? -32.913 9.174 28.868 1.00 81.19 876 GLU A C 1
ATOM 6886 O O . GLU A 1 876 ? -33.001 10.358 29.207 1.00 81.19 876 GLU A O 1
ATOM 6891 N N . THR A 1 877 ? -32.211 8.280 29.575 1.00 86.88 877 THR A N 1
ATOM 6892 C CA . THR A 1 877 ? -31.331 8.607 30.709 1.00 86.88 877 THR A CA 1
ATOM 6893 C C . THR A 1 877 ? -29.876 8.588 30.250 1.00 86.88 877 THR A C 1
ATOM 6895 O O . THR A 1 877 ? -29.388 7.557 29.782 1.00 86.88 877 THR A O 1
ATOM 6898 N N . ARG A 1 878 ? -29.161 9.702 30.430 1.00 93.25 878 ARG A N 1
ATOM 6899 C CA . ARG A 1 878 ? -27.756 9.856 30.031 1.00 93.25 878 ARG A CA 1
ATOM 6900 C C . ARG A 1 878 ? -26.874 10.000 31.273 1.00 93.25 878 ARG A C 1
ATOM 6902 O O . ARG A 1 878 ? -27.029 10.947 32.037 1.00 93.25 878 ARG A O 1
ATOM 6909 N N . PHE A 1 879 ? -25.934 9.081 31.481 1.00 96.25 879 PHE A N 1
ATOM 6910 C CA . PHE A 1 879 ? -24.959 9.178 32.574 1.00 96.25 879 PHE A CA 1
ATOM 6911 C C . PHE A 1 879 ? -23.735 9.975 32.132 1.00 96.25 879 PHE A C 1
ATOM 6913 O O . PHE A 1 879 ? -23.235 9.772 31.023 1.00 96.25 879 PHE A O 1
ATOM 6920 N N . TYR A 1 880 ? -23.225 10.848 32.999 1.00 96.19 880 TYR A N 1
ATOM 6921 C CA . TYR A 1 880 ? -22.064 11.667 32.674 1.00 96.19 880 TYR A CA 1
ATOM 6922 C C . TYR A 1 880 ? -21.110 11.884 33.842 1.00 96.19 880 TYR A C 1
ATOM 6924 O O . TYR A 1 880 ? -21.445 11.788 35.024 1.00 96.19 880 TYR A O 1
ATOM 6932 N N . ILE A 1 881 ? -19.882 12.206 33.458 1.00 94.88 881 ILE A N 1
ATOM 6933 C CA . ILE A 1 881 ? -18.781 12.594 34.322 1.00 94.88 881 ILE A CA 1
ATOM 6934 C C . ILE A 1 881 ? -18.626 14.115 34.213 1.00 94.88 881 ILE A C 1
ATOM 6936 O O . ILE A 1 881 ? -18.245 14.631 33.164 1.00 94.88 881 ILE A O 1
ATOM 6940 N N . LYS A 1 882 ? -18.934 14.843 35.286 1.00 93.56 882 LYS A N 1
ATOM 6941 C CA . LYS A 1 882 ? -18.814 16.300 35.381 1.00 93.56 882 LYS A CA 1
ATOM 6942 C C . LYS A 1 882 ? -17.418 16.707 35.838 1.00 93.56 882 LYS A C 1
ATOM 6944 O O . LYS A 1 882 ? -16.990 16.360 36.941 1.00 93.56 882 LYS A O 1
ATOM 6949 N N . LEU A 1 883 ? -16.764 17.505 35.002 1.00 90.31 883 LEU A N 1
ATOM 6950 C CA . LEU A 1 883 ? -15.455 18.107 35.215 1.00 90.31 883 LEU A CA 1
ATOM 6951 C C . LEU A 1 883 ? -15.636 19.628 35.415 1.00 90.31 883 LEU A C 1
ATOM 6953 O O . LEU A 1 883 ? -15.991 20.334 34.465 1.00 90.31 883 LEU A O 1
ATOM 6957 N N . PRO A 1 884 ? -15.474 20.151 36.645 1.00 82.25 884 PRO A N 1
ATOM 6958 C CA . PRO A 1 884 ? -15.608 21.584 36.918 1.00 82.25 884 PRO A CA 1
ATOM 6959 C C . PRO A 1 884 ? -14.442 22.375 36.305 1.00 82.25 884 PRO A C 1
ATOM 6961 O O . PRO A 1 884 ? -13.288 22.048 36.586 1.00 82.25 884 PRO A O 1
ATOM 6964 N N . LEU A 1 885 ? -14.747 23.392 35.489 1.00 83.81 885 LEU A N 1
ATOM 6965 C CA . LEU A 1 885 ? -13.783 24.241 34.769 1.00 83.81 885 LEU A CA 1
ATOM 6966 C C . LEU A 1 885 ? -13.548 25.599 35.436 1.00 83.81 885 LEU A C 1
ATOM 6968 O O . LEU A 1 885 ? -14.517 26.163 35.996 1.00 83.81 885 LEU A O 1
#

Solvent-accessible surface area (backbone atoms only — not comparable to full-atom values): 45455 Å² total; per-residue (Å²): 127,83,67,97,74,89,67,81,72,61,71,63,48,46,66,69,53,50,40,70,54,40,46,55,46,78,41,49,56,71,64,95,77,51,57,22,54,39,55,37,66,50,84,93,71,55,45,68,22,13,35,34,37,37,36,40,29,76,80,64,72,34,84,87,44,60,69,37,40,84,44,53,67,50,39,43,73,72,30,42,32,56,31,39,34,26,56,55,78,45,96,81,70,84,66,58,58,35,29,39,42,21,88,44,34,55,59,24,45,46,37,39,9,37,52,27,45,71,54,40,72,38,45,32,37,35,32,23,52,57,52,59,36,69,60,25,42,51,42,32,42,54,49,44,48,79,77,41,54,56,46,63,56,65,85,82,42,27,47,67,74,27,46,24,39,51,35,46,56,45,58,43,82,31,50,31,35,34,34,54,44,58,81,69,56,73,76,46,34,53,55,42,26,64,35,60,39,24,40,28,43,32,42,60,34,56,59,80,55,55,32,62,79,48,74,42,68,67,51,46,47,55,58,61,46,48,44,46,69,23,40,37,90,90,20,34,39,38,39,33,54,71,27,66,65,34,70,56,52,53,49,47,31,51,74,44,67,50,83,42,73,49,31,23,32,68,44,90,84,22,53,44,16,47,80,46,73,48,80,43,61,64,21,26,44,40,30,33,36,42,95,91,42,77,49,73,35,48,38,73,44,38,37,70,70,46,51,50,30,51,49,49,19,38,52,50,35,38,75,67,74,44,65,36,69,64,34,42,71,46,44,61,69,51,81,80,55,84,32,60,67,35,76,44,82,34,41,39,87,71,32,49,24,42,38,30,35,29,44,59,55,40,38,61,70,57,49,49,51,50,30,51,36,53,38,54,45,77,51,46,93,90,27,44,37,33,40,37,40,38,45,59,68,54,42,49,95,50,29,39,60,58,38,27,67,44,34,63,44,45,56,71,22,55,50,44,28,47,35,38,35,33,75,48,39,51,51,21,61,71,67,43,65,89,82,48,43,75,51,78,37,73,49,41,67,59,50,30,52,51,52,59,69,68,63,52,23,26,20,35,39,39,36,35,18,12,59,93,46,34,77,44,51,51,51,28,53,50,45,51,58,49,56,14,60,60,28,57,63,50,53,59,61,53,58,50,60,70,50,46,68,72,40,53,74,53,54,75,69,57,84,76,71,76,82,86,58,63,57,52,79,59,80,52,77,44,82,51,52,37,36,34,40,38,18,33,30,33,88,25,50,51,46,30,55,51,36,39,77,70,76,39,84,30,55,55,80,77,62,35,78,64,48,37,43,62,64,45,39,66,70,35,65,73,31,80,39,27,37,32,30,41,50,34,16,23,37,85,75,91,69,41,86,39,66,93,74,48,98,77,69,46,39,30,50,51,60,62,46,58,54,52,33,48,75,52,43,39,41,32,34,32,38,14,46,96,28,23,43,33,40,33,69,64,21,32,49,42,26,54,50,40,31,58,75,68,68,38,30,70,24,1,35,28,65,21,37,68,55,2,55,38,60,37,37,41,43,42,28,44,91,91,39,65,41,27,44,35,38,39,28,18,22,65,74,60,75,78,52,51,75,78,59,54,44,54,27,33,91,82,37,50,20,23,14,61,75,45,70,71,57,52,32,51,45,51,54,47,51,55,69,76,35,63,68,55,45,33,36,36,40,36,26,34,68,49,70,52,49,65,80,44,74,68,51,51,59,52,48,58,52,47,46,75,49,65,40,48,31,38,50,19,14,56,12,60,17,50,38,43,58,49,76,57,91,82,26,45,36,33,60,12,26,1,32,42,48,52,51,43,71,61,57,30,82,77,57,77,25,72,48,38,14,26,40,38,36,41,40,38,34,69,56,96,87,39,83,40,46,40,38,34,36,32,43,24,39,49,34,22,75,82,40,76,48,28,29,28,69,40,51,76,69,54,43,53,49,52,52,50,58,44,34,77,58,27,99,45,50,70,52,44,66,73,63,42,46,79,52,73,48,79,55,101,87,51,72,48,48,32,41,38,40,82,90

Secondary structure (DSSP, 8-state):
---S-S------B-HHHHHHHH--EEESPPPTT--B-EEE--TTT--TTEEEEP--TTTTT-TTSPP-GGGHHHHHHHH--SEEEES---TT----S-EEE-S-HHHHHHHHHHHHHHH--SEEEEEE-SSSHHHHHHHHHHHHHTTS-EEE--TTTTSTTHHHHHHHTS-TT-SEEEEE----SHHHHHHHHHHH--SEEEE----S-SHHHHSSHHHHHHHHHGGGGGPPTT-EEEEETTSTTHHHHHHHHHHTT--EEEEEESSTT-SEEEEEEEE-SS-EEEEEEETTEEEEEEESS-SHHHHHHHHHHHHHHHHTT--HHHHHHHGGGPPPPTTSSEEEEEEETTEEEEEEE--S---HHHHHHHHHHHHH--PPTT--EEEEEEPPPS-GGGHHHHHHTTHHHHHHTT-SEEEEESGGGHHHHHHS-TTSEEEEES-HHHHHHHHHHH--TT-EEEEE--GGGHHHHHHHHHHHHHHHHHHHHHHHHHHHHHHHHHTTTTHHHHTT-PPS-SEE------SSEEEEEEEEEE--HHHHHHHHTTT---HHHHH-TTGGGTTTHHHHHT-SEEEEEE-S-B---SS-TTTTTSS----B-TTHHHHHHHHTT--EEE--SSSTTTTHHHHHHHHHHHHHHHT-EEESEESSHHHHHPPEEEEEEETTEEEEEEEEEEE---TTHHHHH--B--SSS-EEPB--HHHHHHHHHHHHHHSTTEEEEEEEE-S-TTSPPPHHHHHHHHHHHHTT-SEEE-B-SSSB--EEEETTEEEES-B-EEEE-S--STGGGT---EEEEEEEEEEEETTEEEEEEEEEEEE--HHHHTT--EEPPHHHHHHHHHHHHTTSSSHHHHHHH-EEEEEE-SS-EEEEEEEE-

Nearest PDB structures (foldseek):
  4cvm-assembly1_A  TM=7.722E-01  e=2.075E-34  Pseudomonas aeruginosa PAO1
  3zl8-assembly1_A  TM=8.778E-01  e=5.783E-30  Thermotoga maritima
  1gg4-assembly2_B  TM=7.298E-01  e=8.919E-32  Escherichia coli
  7ufp-assembly1_I  TM=6.780E-01  e=5.733E-22  Methanothermus fervidus DSM 2088
  4c12-assembly1_A  TM=7.160E-01  e=1.366E-20  Staphylococcus aureus

InterPro domains:
  IPR004101 Mur ligase, C-terminal [PF02875] (351-467)
  IPR013221 Mur ligase, central [PF08245] (127-317)
  IPR019079 Capsule synthesis protein, CapA [PF09587] (531-789)
  IPR019079 Capsule synthesis protein, CapA [SM00854] (530-790)
  IPR019079 Capsule synthesis protein, CapA [cd07381] (531-788)
  IPR029052 Metallo-dependent phosphatase-like [G3DSA:3.60.21.10] (609-837)
  IPR029052 Metallo-dependent phosphatase-like [SSF56300] (531-790)
  IPR036565 Mur-like, catalytic domain superfamily [G3DSA:3.40.1190.10] (103-327)
  IPR036565 Mur-like, catalytic domain superfamily [SSF53623] (123-332)
  IPR036615 Mur ligase, C-terminal domain superfamily [G3DSA:3.90.190.20] (341-491)
  IPR036615 Mur ligase, C-terminal domain superfamily [SSF53244] (347-468)
  IPR051046 MurCDEF Family: Cell Wall and Coenzyme F430 Synthesis [PTHR43024] (11-483)

Radius of gyration: 32.42 Å; Cα contacts (8 Å, |Δi|>4): 1987; chains: 1; bounding box: 76×84×88 Å

Sequence (885 aa):
MRPDTDATKSVLWSAQELQSIMGGQWVGQVPEDLHVTGVNYYAGQVEPGDVVITTEPKTWRSSAYKNTNEIIQTFFDNKHAAVVVAGQLPANYRSDNPVLLVKNTREALDALGEAARNRIRGTVVAITGSAGKSTTKEITRFLLCQQGTTKGSRKNYNHGPGVPLMLAETPPDMRFGVYEFSVDLPNVTEKKASIIRPDIAMITNIHSDHLQFYGTLEKLTDQKCLLFKSLQPEGIVVLNHDATLFDRQLTNAKAANVKNIITFGTHEDADMKIIDYSLHSESSDVRVIFHKQEISFHVNQPGTHSIMNCLGALAAVHAAGGDWIKAAEDIKKAPVLSRHNEKYTVELASGDITLIDDTFSANPASVEAGLAVLGLKKPRKGGRRIAIMGEIKELGDTSAQLHAALAPHVIDAQVNVLFTVGRDLEGLWDALPKTMEGEHSEDPEHIAKAVVKEMHGSDILWVKGSRRSTANLEMILSAIKKTGKNIRKKSLVMNEAQEKRSQSQYKQQQKKRTPPFRTINELHTPSAFEVVFVGDTAFGENYQAQYESYGEENILKARGYDAPLAKVRNMLEEADLVVANLETPLTDLKVSPFAGQKSWVHWGDIKQTPRHLLANNISTVGLANNHMFDFGEEGFYQTLHSLEEAGITYFGGGATIDEAGEAFIAQSQIDGKVFTLAMISMYAGPSRKKDSFKMYASEKDRGLNPISFKRVRNEIKRVRKEYANTFVVLFPHWGPNYKWRSDRQARLAERMLKEGADLILGHGAHMIQEIEKHDNQWLIYSIGNFMFNSKGRYGKLDAPPYSAIAKLRVDTLSGAFHKSLHLYPIVTDNRKTDYQTRFVTEREFKEVVALLSCRYSDSVRFSNDVKCDKEESNEETRFYIKLPL

pLDDT: mean 87.34, std 14.67, range [22.34, 98.62]

Organism: Desulfocapsa sulfexigens (strain DSM 10523 / SB164P1) (NCBI:txid1167006)

Mean predicted aligned error: 17.17 Å